Protein 7T08 (pdb70)

Solvent-accessible surface area: 31609 Å² total; per-residue (Å²): 189,64,105,34,8,80,131,80,202,76,20,77,108,14,175,37,66,98,53,79,16,25,138,91,24,2,1,24,6,80,58,55,106,76,5,101,20,3,8,7,6,3,13,7,1,35,70,118,129,24,73,27,90,51,1,16,116,2,0,47,81,0,1,82,59,0,20,31,0,11,9,0,10,48,18,9,36,27,0,4,39,69,58,138,67,52,21,90,80,8,26,132,23,4,43,81,0,55,133,88,99,33,128,18,68,25,13,45,26,4,12,38,40,0,4,63,134,46,39,30,136,92,3,51,85,14,1,109,60,0,31,49,33,4,159,120,61,60,21,37,23,56,3,4,18,9,0,6,31,0,0,0,33,0,33,51,82,66,55,18,67,138,83,29,21,37,59,1,39,97,47,0,51,81,35,12,173,100,16,12,4,4,2,3,0,3,13,0,10,26,2,9,65,19,33,30,74,56,22,112,92,40,98,168,12,43,96,45,5,13,55,55,0,0,132,20,0,17,96,12,0,23,4,52,0,0,2,2,0,0,46,7,2,2,132,103,46,101,54,70,20,47,92,17,20,76,4,0,80,50,1,25,95,140,28,109,20,56,145,108,48,35,145,78,17,55,72,19,4,36,15,0,12,2,0,22,0,20,0,31,71,77,73,121,106,62,110,47,0,17,147,17,0,66,100,0,7,50,92,96,10,60,3,14,5,3,11,0,10,22,42,79,111,66,20,131,107,65,135,43,3,24,19,7,72,80,25,137,59,104,82,59,12,27,0,58,118,114,13,63,11,19,94,104,11,40,127,10,5,82,74,0,24,114,16,10,95,100,6,4,45,14,71,52,184,128,56,104,183,78,81,93,140,4,7,15,46,57,155,46,0,28,129,36,0,26,41,2,28,153,94,1,69,35,149,24,28,63,54,6,6,30,2,0,36,1,3,6,26,1,3,0,0,8,13,0,6,55,55,95,34,99,95,46,28,45,50,56,0,2,48,2,0,45,60,0,29,15,122,141,0,0,0,1,0,0,0,36,64,9,8,45,23,8,1,25,4,0,7,0,0,0,0,0,0,3,6,2,14,42,99,52,83,91,0,1,19,116,61,0,21,92,12,14,44,21,0,0,54,10,0,34,133,4,40,74,102,11,0,0,0,32,0,4,117,40,6,20,29,7,0,34,0,0,14,4,1,2,0,0,0,3,0,0,15,2,18,6,31,25,0,0,108,7,0,7,83,1,0,18,24,0,34,18,41,4,1,0,0,0,12,12,4,26,35,12,124,143,27,88,49,45,10,23,10,9,12,0,28,0,19,15,3,3,8,0,0,3,0,12,6,13,2,44,12,6,50,40,120,119,34,26,88,84,24,51,11,84,21,0,3,36,1,1,0,27,5,4,0,75,16,16,5,0,0,0,0,28,2,18,3,24,62,49,0,18,0,3,35,0,8,51,3,0,3,2,1,9,0,0,49,10,14,5,108,42,77,88,57,176,164,157,121,7,22,6,14,1,16,7,0,0,1,0,0,0,2,10,0,0,2,24,54,69,76,62,84,0,0,0,7,21,15,10,76,111,203,18,48,8,62,24,0,1,4,0,0,0,0,0,1,6,0,1,0,53,17,28,7,11,76,81,37,5,52,56,7,90,160,136,22,52,33,97,102,39,41,106,45,21,136,47,98,47,141,78,8,25,37,169,67,98,119,80,44,28,52,2,8,69,31,8,8,0,16,6,18,0,26,47,63,44,150,81,13,72,15,27,7,31,37,174,134,6,90,1,38,29,1,8,0,1,1,4,0,5,34,113,55,5,104,62,0,0,24,61,0,2,48,17,212

InterPro domains:
  IPR002088 Protein prenyltransferase, alpha subunit [PF01239] (57-86)
  IPR002088 Protein prenyltransferase, alpha subunit [PF01239] (91-121)
  IPR002088 Protein prenyltransferase, alpha subunit [PF01239] (129-158)
  IPR002088 Protein prenyltransferase, alpha subunit [PF01239] (170-196)
  IPR002088 Protein prenyltransferase, alpha subunit [PF01239] (210-241)
  IPR002088 Protein prenyltransferase, alpha subunit [PS51147] (55-89)
  IPR002088 Protein prenyltransferase, alpha subunit [PS51147] (90-124)
  IPR002088 Protein prenyltransferase, alpha subunit [PS51147] (126-160)
  IPR002088 Protein prenyltransferase, alpha subunit [PS51147] (209-243)

Foldseek 3Di:
DDDQPCPDPVCVVFDFDADDPDDDDPPDDDDDPQQRRLVRRLVRCVVVVDQDPVLLVSLVSNCVVPVAPQVSLVSNVVSCVVVVHDLVVVVVVLVVCLVVVSDDPNSLVSNVVSCVVVVDLACVVVLVVLLVSCVVPVQPPSSLVSNVVVCQVVVVVVRQDPVNLVVVVVSLVVVCVVPVLRLSSLVVVCCSAPPPPPHDDDPVSLLVVLLVLLVSCLVPVQRVSSLVSVVCSCVVVVHALVVVLQQLVVLACVDHHDPPRDPPRDHNRLSSLVSVLVNCVVVVVLVVSLVSLCCCLPPNPVVCNPVSNVVSVVSD/DQPPQDALVVDDDDADDCVPPDDPLSVVRVVLLVQQLVLVVQAFFLQDPDTDPRGHYLFDPLVLQLLLLVCLQPHDDPVCVVQQFAVLVNLQLSLQLCQQSVHDDDLVSLLVLLVQQVQQADLQAAGTSGGPVPGFHFLQSRLSSLQSLLRRADDDPSRNLVVVLVRLQSNLVQLLVQDDQQQWGARHVVHDTFLSSLLSSLLVCLLQVADFQLSGPNNLVFLQQQQDPQLAGAGTWDFPVVGPDIHHDDAHWLQRSQSSLLSQLLFVLFPDPPPDPDHDLVSNLVSLQVQQDHSSSQRAGDTHPSHHGWLLSLCSRLLSNQSSVQSVVVVVVVVVDDDSHNLNSLLRCLRRFFWDDPPDSTAGTTGPVGDHDSSSSSRNSLSNQCSQFPKHFAPVQLVVQLVQDDLVDARDHHDDPDNPGGDPDSVNSSSRSSSSVSRVLRMDGDDPRGDQRSDDSSRTAHAGRSSGHGSVSSVVSSCVRGVHD

Sequence (801 aa):
TYIPMSQRRSWADVKPIMQDDGPNPVVPIMYSEEYKDAMDYFRAIAAKEEKSERALELTEIIVRMNPAHYTVWQYRFSLLTSLNKSLEDELRLMNEFAVQNLKSYQVWHHRLLLLDRISPQDPVSEIEYIHGSLLPDPKNYHTWAYLHWLYSHFSTTLGRISEAQWGSELDWCNEMLRVDGRNNSAWGWRWYLRVSRPGAETSSRSLQDELIYILKSIHLIPHNVSAWNYLRGFLKHFSLPLVPILPAILPYTAFPMPSDPLPEDTPLPVPLALEYLADSFIEQNRVDDAAKVFEKLSSEYDQMRAGYWEFRRRECAATEFTPSVYSLVSKPLPSNSRPSATLDEQAETEDLISQLFDLTADPNALVSEHGKRYSGLRKQEHTQFLASSFFQLPGKFVSLDASRPWLVFWTVHSLDLLGVALDQGTKDRVVSTLLHFLSPKGGFGGGPANSQIPHLLPTYASVCSLAIAGNDSSTGGWKDLAAARQSIYEFFMRCKRPDGGFVVCEGGEVDVRGTYCLLVVATLLDIITPELLHNVDKFVSSACQTYEGGFACASFPFPEPSCRVSMAEAHGGYTSCSLNSHFLLTSVPLPSFPLSIDANAALRWTVLQQGEPIEGGGFRGRTNKLVDGCYSWWVGGGAPVAEELVRREKSRKVIPPIFNRVALQEFTLVAAQQDPGSTGGLRDKPGKRPDQYHTCNNLSGLSIAQHKMSHSPSTVSSSNRLKFDASKGLPAVKPVAPGGGWKNEDERQNARREIWANALGWIEEEGGEIIVGGKDNRINTTTPVFNILGLRLKPFINYFYCQE

B-factor: mean 37.85, std 12.25, range [20.46, 109.32]

Organism: Cryptococcus neoformans (strain H99 / ATCC 208821 / CBS 10515 / FGSC 9487) (NCBI:txid235443)

Secondary structure (DSSP, 8-state):
----GGG-GGGTT-------S-SS-SS-B---HHHHHHHHHHHHHHHHT--SHHHHHHHHHHHHH-TT-HHHHHHHHHHHHHTT--HHHHHHHHHHHHHTT---HHHHHHHHHHHHHH--S-THHHHHHHHHHTSS-TT-HHHHHHHHHHHHHHHHTT---HHHHHHHHHHHHHHHHH-TT-HHHHHHHHIIIIISTT---SHHHHHHHHHHHHHHHHHSTT-HHHHHHHHHHHHHTT--SGGGHHHHGGGG------SSPPSS--S--HHHHHHHHHHHHHTT-HHHHHHHHHHIIIII-GGGHHHHHHHHHHT-/--TTS--GGGS---PPP-TT---HHHHHHHHHHHHHHHHHHTB--TT-SSPPTTSBP----HHHHHHHHHGGGT-B-GGGGGGTT-HHHHHHHHHHHHHHHT-PPPHHHHHHHHHHHHTTB-TTS-BBSS-TTT--B-HHHHHHHHHHHHHH-BSSTTSBHHHHHHTHHHHHHHHHHHB-TTS-BBSSTT--BSHHHHHHHHHHHHHHT---HHHHTTHHHHHHTTB-TTSSB-S-EEEE---SEEEE-S---HHHHHHHHHHHHHHTTS--TT-SPP--HHHHHHHHHHTBPPGGGTTPBBSSTTS-B-TTHHHHTGGGHHHHHHHHHHHHHHH----SS-HHHHHHIIIIIIBPPTTSS--B-SSTTS---HHHHHHHHHHHHHHHS-EEE-HHHHHHHHHH--TT--PPPPPPSSTT-S-SSHHHHHHHHHHHHHHHT-EEE-TT----TT-GGG--PPBPTTT-SBHHHHHHHHHHHHT--

Structure (mmCIF, N/CA/C/O backbone):
data_7T08
#
_entry.id   7T08
#
_cell.length_a   141.915
_cell.length_b   141.915
_cell.length_c   130.226
_cell.angle_alpha   90.000
_cell.angle_beta   90.000
_cell.angle_gamma   90.000
#
_symmetry.space_group_name_H-M   'P 43 21 2'
#
loop_
_entity.id
_entity.type
_entity.pdbx_description
1 polymer 'Protein farnesyltransferase/geranylgeranyltransferase type-1 subunit alpha'
2 polymer 'Protein farnesyltransferase subunit beta'
3 non-polymer 1,2-ETHANEDIOL
4 non-polymer 'ZINC ION'
5 non-polymer '(2R)-3-(cyclohexylamino)-2-hydroxypropane-1-sulfonic acid'
6 non-polymer 4-{[5-({(2S)-2-butyl-5-oxo-4-[3-(trifluoromethoxy)phenyl]piperazin-1-yl}methyl)-1H-imidazol-1-yl]methyl}-2-fluorobenzonitrile
7 non-polymer 'FARNESYL DIPHOSPHATE'
8 water water
#
loop_
_atom_site.group_PDB
_atom_site.id
_atom_site.type_symbol
_atom_site.label_atom_id
_atom_site.label_alt_id
_atom_site.label_comp_id
_atom_site.label_asym_id
_atom_site.label_entity_id
_atom_site.label_seq_id
_atom_site.pdbx_PDB_ins_code
_atom_site.Cartn_x
_atom_site.Cartn_y
_atom_site.Cartn_z
_atom_site.occupancy
_atom_site.B_iso_or_equiv
_atom_site.auth_seq_id
_atom_site.auth_comp_id
_atom_site.auth_asym_id
_atom_site.auth_atom_id
_atom_site.pdbx_PDB_model_num
ATOM 1 N N . THR A 1 19 ? 57.798 -63.213 -2.257 1.00 78.26 5 THR A N 1
ATOM 2 C CA . THR A 1 19 ? 56.678 -62.649 -2.999 1.00 78.04 5 THR A CA 1
ATOM 3 C C . THR A 1 19 ? 55.347 -62.960 -2.320 1.00 72.91 5 THR A C 1
ATOM 4 O O . THR A 1 19 ? 55.310 -63.361 -1.159 1.00 73.23 5 THR A O 1
ATOM 8 N N . TYR A 1 20 ? 54.259 -62.781 -3.064 1.00 72.00 6 TYR A N 1
ATOM 9 C CA . TYR A 1 20 ? 52.917 -62.931 -2.519 1.00 63.82 6 TYR A CA 1
ATOM 10 C C . TYR A 1 20 ? 52.503 -64.397 -2.481 1.00 58.61 6 TYR A C 1
ATOM 11 O O . TYR A 1 20 ? 52.737 -65.150 -3.429 1.00 55.15 6 TYR A O 1
ATOM 20 N N . ILE A 1 21 ? 51.888 -64.802 -1.373 1.00 56.26 7 ILE A N 1
ATOM 21 C CA . ILE A 1 21 ? 51.378 -66.159 -1.207 1.00 54.05 7 ILE A CA 1
ATOM 22 C C . ILE A 1 21 ? 49.860 -66.105 -1.352 1.00 52.39 7 ILE A C 1
ATOM 23 O O . ILE A 1 21 ? 49.188 -65.503 -0.497 1.00 52.31 7 ILE A O 1
ATOM 28 N N . PRO A 1 22 ? 49.284 -66.697 -2.399 1.00 51.52 8 PRO A N 1
ATOM 29 C CA . PRO A 1 22 ? 47.827 -66.665 -2.557 1.00 48.70 8 PRO A CA 1
ATOM 30 C C . PRO A 1 22 ? 47.124 -67.304 -1.371 1.00 50.13 8 PRO A C 1
ATOM 31 O O . PRO A 1 22 ? 47.652 -68.204 -0.714 1.00 45.39 8 PRO A O 1
ATOM 35 N N . MET A 1 23 ? 45.910 -66.820 -1.102 1.00 46.80 9 MET A N 1
ATOM 36 C CA . MET A 1 23 ? 45.153 -67.330 0.034 1.00 46.49 9 MET A CA 1
ATOM 37 C C . MET A 1 23 ? 44.734 -68.779 -0.175 1.00 48.67 9 MET A C 1
ATOM 38 O O . MET A 1 23 ? 44.516 -69.501 0.802 1.00 44.40 9 MET A O 1
ATOM 43 N N . SER A 1 24 ? 44.638 -69.224 -1.432 1.00 44.82 10 SER A N 1
ATOM 44 C CA . SER A 1 24 ? 44.335 -70.624 -1.719 1.00 48.10 10 SER A CA 1
ATOM 45 C C . SER A 1 24 ? 45.409 -71.572 -1.206 1.00 48.22 10 SER A C 1
ATOM 46 O O . SER A 1 24 ? 45.146 -72.770 -1.057 1.00 53.11 10 SER A O 1
ATOM 49 N N . GLN A 1 25 ? 46.618 -71.074 -0.965 1.00 48.45 11 GLN A N 1
ATOM 50 C CA . GLN A 1 25 ? 47.715 -71.898 -0.485 1.00 53.57 11 GLN A CA 1
ATOM 51 C C . GLN A 1 25 ? 47.987 -71.699 1.000 1.00 53.16 11 GLN A C 1
ATOM 52 O O . GLN A 1 25 ? 49.004 -72.184 1.504 1.00 51.04 11 GLN A O 1
ATOM 58 N N . ARG A 1 26 ? 47.105 -71.001 1.710 1.00 54.51 12 ARG A N 1
ATOM 59 C CA . ARG A 1 26 ? 47.293 -70.718 3.126 1.00 52.81 12 ARG A CA 1
ATOM 60 C C . ARG A 1 26 ? 46.503 -71.711 3.968 1.00 51.49 12 ARG A C 1
ATOM 61 O O . ARG A 1 26 ? 45.295 -71.880 3.771 1.00 48.61 12 ARG A O 1
ATOM 69 N N . ARG A 1 27 ? 47.196 -72.357 4.911 1.00 53.80 13 ARG A N 1
ATOM 70 C CA . ARG A 1 27 ? 46.568 -73.368 5.755 1.00 58.52 13 ARG A CA 1
ATOM 71 C C . ARG A 1 27 ? 45.338 -72.814 6.474 1.00 49.22 13 ARG A C 1
ATOM 72 O O . ARG A 1 27 ? 44.325 -73.510 6.610 1.00 48.25 13 ARG A O 1
ATOM 80 N N . SER A 1 28 ? 45.402 -71.561 6.931 1.00 50.44 14 SER A N 1
ATOM 81 C CA . SER A 1 28 ? 44.316 -70.958 7.701 1.00 45.48 14 SER A CA 1
ATOM 82 C C . SER A 1 28 ? 43.051 -70.699 6.888 1.00 49.54 14 SER A C 1
ATOM 83 O O . SER A 1 28 ? 42.010 -70.393 7.480 1.00 44.13 14 SER A O 1
ATOM 86 N N . TRP A 1 29 ? 43.112 -70.789 5.563 1.00 38.29 15 TRP A N 1
ATOM 87 C CA . TRP A 1 29 ? 41.971 -70.479 4.710 1.00 45.10 15 TRP A CA 1
ATOM 88 C C . TRP A 1 29 ? 41.541 -71.664 3.851 1.00 43.43 15 TRP A C 1
ATOM 89 O O . TRP A 1 29 ? 40.744 -71.483 2.925 1.00 39.07 15 TRP A O 1
ATOM 100 N N . ALA A 1 30 ? 42.025 -72.875 4.154 1.00 45.96 16 ALA A N 1
ATOM 101 C CA . ALA A 1 30 ? 41.837 -74.011 3.255 1.00 44.51 16 ALA A CA 1
ATOM 102 C C . ALA A 1 30 ? 40.389 -74.471 3.184 1.00 40.97 16 ALA A C 1
ATOM 103 O O . ALA A 1 30 ? 39.987 -75.062 2.178 1.00 44.13 16 ALA A O 1
ATOM 105 N N . ASP A 1 31 ? 39.599 -74.218 4.224 1.00 42.38 17 ASP A N 1
ATOM 106 C CA . ASP A 1 31 ? 38.201 -74.623 4.231 1.00 42.68 17 ASP A CA 1
ATOM 107 C C . ASP A 1 31 ? 37.301 -73.697 3.419 1.00 43.16 17 ASP A C 1
ATOM 108 O O . ASP A 1 31 ? 36.111 -73.994 3.274 1.00 44.65 17 ASP A O 1
ATOM 113 N N . VAL A 1 32 ? 37.816 -72.586 2.902 1.00 41.04 18 VAL A N 1
ATOM 114 C CA . VAL A 1 32 ? 36.985 -71.549 2.297 1.00 39.18 18 VAL A CA 1
ATOM 115 C C . VAL A 1 32 ? 37.098 -71.629 0.781 1.00 34.82 18 VAL A C 1
ATOM 116 O O . VAL A 1 32 ? 38.205 -71.598 0.229 1.00 38.16 18 VAL A O 1
ATOM 120 N N . LYS A 1 33 ? 35.948 -71.721 0.109 1.00 35.08 19 LYS A N 1
ATOM 121 C CA . LYS A 1 33 ? 35.898 -71.659 -1.345 1.00 40.35 19 LYS A CA 1
ATOM 122 C C . LYS A 1 33 ? 35.644 -70.214 -1.762 1.00 39.11 19 LYS A C 1
ATOM 123 O O . LYS A 1 33 ? 34.552 -69.688 -1.497 1.00 35.95 19 LYS A O 1
ATOM 129 N N . PRO A 1 34 ? 36.598 -69.538 -2.392 1.00 43.69 20 PRO A N 1
ATOM 130 C CA . PRO A 1 34 ? 36.366 -68.148 -2.800 1.00 38.74 20 PRO A CA 1
ATOM 131 C C . PRO A 1 34 ? 35.267 -68.037 -3.852 1.00 41.00 20 PRO A C 1
ATOM 132 O O . PRO A 1 34 ? 34.962 -68.982 -4.585 1.00 36.54 20 PRO A O 1
ATOM 136 N N . ILE A 1 35 ? 34.674 -66.845 -3.918 1.00 36.32 21 ILE A N 1
ATOM 137 C CA . ILE A 1 35 ? 33.563 -66.535 -4.812 1.00 33.29 21 ILE A CA 1
ATOM 138 C C . ILE A 1 35 ? 33.988 -65.373 -5.702 1.00 34.61 21 ILE A C 1
ATOM 139 O O . ILE A 1 35 ? 34.375 -64.313 -5.195 1.00 33.38 21 ILE A O 1
ATOM 144 N N . MET A 1 36 ? 33.893 -65.563 -7.017 1.00 34.02 22 MET A N 1
ATOM 145 C CA . MET A 1 36 ? 34.338 -64.548 -7.965 1.00 31.45 22 MET A CA 1
ATOM 146 C C . MET A 1 36 ? 33.349 -63.393 -8.043 1.00 30.73 22 MET A C 1
ATOM 147 O O . MET A 1 36 ? 32.153 -63.551 -7.791 1.00 34.47 22 MET A O 1
ATOM 152 N N . GLN A 1 37 ? 33.866 -62.222 -8.408 1.00 35.11 23 GLN A N 1
ATOM 153 C CA . GLN A 1 37 ? 33.029 -61.055 -8.663 1.00 33.47 23 GLN A CA 1
ATOM 154 C C . GLN A 1 37 ? 32.078 -61.330 -9.825 1.00 38.95 23 GLN A C 1
ATOM 155 O O . GLN A 1 37 ? 32.492 -61.851 -10.863 1.00 39.11 23 GLN A O 1
ATOM 161 N N . ASP A 1 38 ? 30.798 -60.984 -9.663 1.00 35.45 24 ASP A N 1
ATOM 162 C CA . ASP A 1 38 ? 29.800 -61.282 -10.701 1.00 38.82 24 ASP A CA 1
ATOM 163 C C . ASP A 1 38 ? 29.209 -60.001 -11.291 1.00 40.15 24 ASP A C 1
ATOM 164 O O . ASP A 1 38 ? 28.104 -59.590 -10.930 1.00 39.01 24 ASP A O 1
ATOM 169 N N . ASP A 1 39 ? 29.897 -59.402 -12.258 1.00 37.43 25 ASP A N 1
ATOM 170 C CA . ASP A 1 39 ? 29.306 -58.279 -12.980 1.00 37.80 25 ASP A CA 1
ATOM 171 C C . ASP A 1 39 ? 29.018 -58.622 -14.438 1.00 36.27 25 ASP A C 1
ATOM 172 O O . ASP A 1 39 ? 28.829 -57.721 -15.259 1.00 37.23 25 ASP A O 1
ATOM 177 N N . GLY A 1 40 ? 28.942 -59.909 -14.770 1.00 37.00 26 GLY A N 1
ATOM 178 C CA . GLY A 1 40 ? 28.593 -60.318 -16.108 1.00 40.91 26 GLY A CA 1
ATOM 179 C C . GLY A 1 40 ? 29.807 -60.575 -16.980 1.00 42.83 26 GLY A C 1
ATOM 180 O O . GLY A 1 40 ? 30.958 -60.426 -16.548 1.00 39.52 26 GLY A O 1
ATOM 181 N N . PRO A 1 41 ? 29.563 -60.948 -18.251 1.00 44.25 27 PRO A N 1
ATOM 182 C CA . PRO A 1 41 ? 30.658 -61.400 -19.125 1.00 47.67 27 PRO A CA 1
ATOM 183 C C . PRO A 1 41 ? 31.539 -60.298 -19.710 1.00 45.85 27 PRO A C 1
ATOM 184 O O . PRO A 1 41 ? 32.701 -60.570 -20.036 1.00 45.13 27 PRO A O 1
ATOM 188 N N . ASN A 1 42 ? 31.027 -59.072 -19.869 1.00 37.84 28 ASN A N 1
ATOM 189 C CA . ASN A 1 42 ? 31.786 -57.993 -20.514 1.00 38.65 28 ASN A CA 1
ATOM 190 C C . ASN A 1 42 ? 31.396 -56.645 -19.914 1.00 34.91 28 ASN A C 1
ATOM 191 O O . ASN A 1 42 ? 30.856 -55.771 -20.603 1.00 34.64 28 ASN A O 1
ATOM 196 N N . PRO A 1 43 ? 31.700 -56.424 -18.633 1.00 33.04 29 PRO A N 1
ATOM 197 C CA . PRO A 1 43 ? 31.238 -55.197 -17.964 1.00 33.90 29 PRO A CA 1
ATOM 198 C C . PRO A 1 43 ? 31.943 -53.945 -18.471 1.00 33.74 29 PRO A C 1
ATOM 199 O O . PRO A 1 43 ? 33.093 -53.985 -18.911 1.00 34.42 29 PRO A O 1
ATOM 203 N N . VAL A 1 44 ? 31.239 -52.812 -18.381 1.00 30.24 30 VAL A N 1
ATOM 204 C CA . VAL A 1 44 ? 31.855 -51.505 -18.602 1.00 30.49 30 VAL A CA 1
ATOM 205 C C . VAL A 1 44 ? 32.542 -51.077 -17.308 1.00 32.67 30 VAL A C 1
ATOM 206 O O . VAL A 1 44 ? 32.374 -51.728 -16.275 1.00 30.13 30 VAL A O 1
ATOM 210 N N . VAL A 1 45 ? 33.351 -50.018 -17.386 1.00 29.84 31 VAL A N 1
ATOM 211 C CA . VAL A 1 45 ? 34.271 -49.519 -16.352 1.00 30.83 31 VAL A CA 1
ATOM 212 C C . VAL A 1 45 ? 34.905 -50.629 -15.509 1.00 33.33 31 VAL A C 1
ATOM 213 O O . VAL A 1 45 ? 34.929 -50.526 -14.274 1.00 30.90 31 VAL A O 1
ATOM 217 N N . PRO A 1 46 ? 35.487 -51.669 -16.107 1.00 30.85 32 PRO A N 1
ATOM 218 C CA . PRO A 1 46 ? 36.237 -52.632 -15.301 1.00 31.39 32 PRO A CA 1
ATOM 219 C C . PRO A 1 46 ? 37.575 -52.050 -14.879 1.00 37.83 32 PRO A C 1
ATOM 220 O O . PRO A 1 46 ? 38.199 -51.264 -15.597 1.00 38.43 32 PRO A O 1
ATOM 224 N N . ILE A 1 47 ? 38.025 -52.466 -13.700 1.00 31.57 33 ILE A N 1
ATOM 225 C CA . ILE A 1 47 ? 39.253 -51.959 -13.104 1.00 33.68 33 ILE A CA 1
ATOM 226 C C . ILE A 1 47 ? 40.275 -53.085 -13.079 1.00 34.85 33 ILE A C 1
ATOM 227 O O . ILE A 1 47 ? 39.950 -54.217 -12.698 1.00 35.51 33 ILE A O 1
ATOM 232 N N . MET A 1 48 ? 41.509 -52.780 -13.478 1.00 36.37 34 MET A N 1
ATOM 233 C CA . MET A 1 48 ? 42.570 -53.784 -13.515 1.00 40.22 34 MET A CA 1
ATOM 234 C C . MET A 1 48 ? 43.118 -53.952 -12.100 1.00 41.66 34 MET A C 1
ATOM 235 O O . MET A 1 48 ? 44.017 -53.238 -11.659 1.00 43.39 34 MET A O 1
ATOM 240 N N . TYR A 1 49 ? 42.560 -54.914 -11.376 1.00 38.48 35 TYR A N 1
ATOM 241 C CA . TYR A 1 49 ? 42.894 -55.099 -9.970 1.00 39.27 35 TYR A CA 1
ATOM 242 C C . TYR A 1 49 ? 44.253 -55.765 -9.790 1.00 39.86 35 TYR A C 1
ATOM 243 O O . TYR A 1 49 ? 44.672 -56.602 -10.592 1.00 38.01 35 TYR A O 1
ATOM 252 N N . SER A 1 50 ? 44.924 -55.422 -8.691 1.00 38.38 36 SER A N 1
ATOM 253 C CA . SER A 1 50 ? 46.112 -56.168 -8.304 1.00 42.18 36 SER A CA 1
ATOM 254 C C . SER A 1 50 ? 45.736 -57.590 -7.894 1.00 43.09 36 SER A C 1
ATOM 255 O O . SER A 1 50 ? 44.586 -57.883 -7.549 1.00 37.68 36 SER A O 1
ATOM 258 N N . GLU A 1 51 ? 46.725 -58.489 -7.945 1.00 43.34 37 GLU A N 1
ATOM 259 C CA . GLU A 1 51 ? 46.487 -59.855 -7.490 1.00 42.15 37 GLU A CA 1
ATOM 260 C C . GLU A 1 51 ? 46.047 -59.874 -6.030 1.00 37.56 37 GLU A C 1
ATOM 261 O O . GLU A 1 51 ? 45.150 -60.640 -5.649 1.00 38.43 37 GLU A O 1
ATOM 267 N N . GLU A 1 52 ? 46.663 -59.023 -5.202 1.00 39.18 38 GLU A N 1
ATOM 268 C CA . GLU A 1 52 ? 46.355 -58.980 -3.774 1.00 38.14 38 GLU A CA 1
ATOM 269 C C . GLU A 1 52 ? 44.921 -58.526 -3.515 1.00 37.72 38 GLU A C 1
ATOM 270 O O . GLU A 1 52 ? 44.244 -59.051 -2.618 1.00 34.39 38 GLU A O 1
ATOM 276 N N . TYR A 1 53 ? 44.454 -57.525 -4.262 1.00 35.69 39 TYR A N 1
ATOM 277 C CA . TYR A 1 53 ? 43.109 -57.000 -4.048 1.00 33.79 39 TYR A CA 1
ATOM 278 C C . TYR A 1 53 ? 42.050 -57.988 -4.522 1.00 35.71 39 TYR A C 1
ATOM 279 O O . TYR A 1 53 ? 41.056 -58.229 -3.826 1.00 33.34 39 TYR A O 1
ATOM 288 N N . LYS A 1 54 ? 42.232 -58.556 -5.720 1.00 30.41 40 LYS A N 1
ATOM 289 C CA . LYS A 1 54 ? 41.263 -59.531 -6.215 1.00 29.75 40 LYS A CA 1
ATOM 290 C C . LYS A 1 54 ? 41.162 -60.729 -5.280 1.00 31.99 40 LYS A C 1
ATOM 291 O O . LYS A 1 54 ? 40.059 -61.192 -4.969 1.00 33.98 40 LYS A O 1
ATOM 297 N N . ASP A 1 55 ? 42.308 -61.245 -4.833 1.00 31.53 41 ASP A N 1
ATOM 298 C CA . ASP A 1 55 ? 42.329 -62.397 -3.935 1.00 34.25 41 ASP A CA 1
ATOM 299 C C . ASP A 1 55 ? 41.583 -62.091 -2.638 1.00 32.20 41 ASP A C 1
ATOM 300 O O . ASP A 1 55 ? 40.773 -62.897 -2.167 1.00 34.05 41 ASP A O 1
ATOM 305 N N . ALA A 1 56 ? 41.831 -60.919 -2.051 1.00 33.16 42 ALA A N 1
ATOM 306 C CA . ALA A 1 56 ? 41.169 -60.589 -0.792 1.00 29.71 42 ALA A CA 1
ATOM 307 C C . ALA A 1 56 ? 39.661 -60.455 -0.973 1.00 30.16 42 ALA A C 1
ATOM 308 O O . ALA A 1 56 ? 38.886 -60.949 -0.141 1.00 29.61 42 ALA A O 1
ATOM 310 N N . MET A 1 57 ? 39.224 -59.801 -2.056 1.00 30.56 43 MET A N 1
ATOM 311 C CA . MET A 1 57 ? 37.789 -59.649 -2.305 1.00 29.17 43 MET A CA 1
ATOM 312 C C . MET A 1 57 ? 37.130 -60.985 -2.642 1.00 31.73 43 MET A C 1
ATOM 313 O O . MET A 1 57 ? 35.968 -61.212 -2.277 1.00 30.51 43 MET A O 1
ATOM 318 N N . ASP A 1 58 ? 37.843 -61.867 -3.363 1.00 31.46 44 ASP A N 1
ATOM 319 C CA . ASP A 1 58 ? 37.356 -63.225 -3.606 1.00 34.19 44 ASP A CA 1
ATOM 320 C C . ASP A 1 58 ? 37.024 -63.942 -2.299 1.00 33.19 44 ASP A C 1
ATOM 321 O O . ASP A 1 58 ? 35.999 -64.627 -2.189 1.00 30.86 44 ASP A O 1
ATOM 326 N N . TYR A 1 59 ? 37.900 -63.826 -1.306 1.00 30.32 45 TYR A N 1
ATOM 327 C CA . TYR A 1 59 ? 37.617 -64.474 -0.034 1.00 33.01 45 TYR A CA 1
ATOM 328 C C . TYR A 1 59 ? 36.638 -63.669 0.815 1.00 34.40 45 TYR A C 1
ATOM 329 O O . TYR A 1 59 ? 35.878 -64.263 1.587 1.00 33.65 45 TYR A O 1
ATOM 338 N N . PHE A 1 60 ? 36.594 -62.339 0.665 1.00 31.54 46 PHE A N 1
ATOM 339 C CA . PHE A 1 60 ? 35.584 -61.575 1.402 1.00 28.98 46 PHE A CA 1
ATOM 340 C C . PHE A 1 60 ? 34.176 -61.933 0.938 1.00 30.50 46 PHE A C 1
ATOM 341 O O . PHE A 1 60 ? 33.258 -62.040 1.759 1.00 31.64 46 PHE A O 1
ATOM 349 N N . ARG A 1 61 ? 33.982 -62.108 -0.376 1.00 29.66 47 ARG A N 1
ATOM 350 C CA . ARG A 1 61 ? 32.670 -62.512 -0.877 1.00 28.13 47 ARG A CA 1
ATOM 351 C C . ARG A 1 61 ? 32.213 -63.814 -0.231 1.00 30.00 47 ARG A C 1
ATOM 352 O O . ARG A 1 61 ? 31.035 -63.968 0.110 1.00 34.34 47 ARG A O 1
ATOM 360 N N . ALA A 1 62 ? 33.135 -64.765 -0.055 1.00 32.03 48 ALA A N 1
ATOM 361 C CA . ALA A 1 62 ? 32.789 -66.038 0.571 1.00 33.25 48 ALA A CA 1
ATOM 362 C C . ALA A 1 62 ? 32.502 -65.867 2.059 1.00 34.09 48 ALA A C 1
ATOM 363 O O . ALA A 1 62 ? 31.572 -66.483 2.595 1.00 36.41 48 ALA A O 1
ATOM 365 N N . ILE A 1 63 ? 33.300 -65.044 2.740 1.00 35.04 49 ILE A N 1
ATOM 366 C CA . ILE A 1 63 ? 33.090 -64.784 4.166 1.00 31.63 49 ILE A CA 1
ATOM 367 C C . ILE A 1 63 ? 31.731 -64.134 4.397 1.00 35.64 49 ILE A C 1
ATOM 368 O O . ILE A 1 63 ? 30.955 -64.554 5.267 1.00 36.48 49 ILE A O 1
ATOM 373 N N . ALA A 1 64 ? 31.427 -63.093 3.620 1.00 34.16 50 ALA A N 1
ATOM 374 C CA . ALA A 1 64 ? 30.160 -62.391 3.775 1.00 38.34 50 ALA A CA 1
ATOM 375 C C . ALA A 1 64 ? 28.982 -63.274 3.390 1.00 38.22 50 ALA A C 1
ATOM 376 O O . ALA A 1 64 ? 27.912 -63.171 3.998 1.00 38.74 50 ALA A O 1
ATOM 378 N N . ALA A 1 65 ? 29.161 -64.153 2.399 1.00 35.44 51 ALA A N 1
ATOM 379 C CA . ALA A 1 65 ? 28.079 -65.052 2.003 1.00 38.73 51 ALA A CA 1
ATOM 380 C C . ALA A 1 65 ? 27.719 -66.032 3.118 1.00 41.45 51 ALA A C 1
ATOM 381 O O . ALA A 1 65 ? 26.535 -66.288 3.362 1.00 44.42 51 ALA A O 1
ATOM 383 N N . LYS A 1 66 ? 28.715 -66.593 3.803 1.00 38.65 52 LYS A N 1
ATOM 384 C CA . LYS A 1 66 ? 28.435 -67.476 4.932 1.00 41.78 52 LYS A CA 1
ATOM 385 C C . LYS A 1 66 ? 28.198 -66.716 6.232 1.00 45.46 52 LYS A C 1
ATOM 386 O O . LYS A 1 66 ? 27.926 -67.354 7.252 1.00 43.12 52 LYS A O 1
ATOM 392 N N . GLU A 1 67 ? 28.297 -65.383 6.218 1.00 44.28 53 GLU A N 1
ATOM 393 C CA . GLU A 1 67 ? 28.071 -64.537 7.400 1.00 38.38 53 GLU A CA 1
ATOM 394 C C . GLU A 1 67 ? 28.998 -64.907 8.556 1.00 39.73 53 GLU A C 1
ATOM 395 O O . GLU A 1 67 ? 28.603 -64.894 9.723 1.00 37.62 53 GLU A O 1
ATOM 401 N N . GLU A 1 68 ? 30.250 -65.213 8.236 1.00 34.22 54 GLU A N 1
ATOM 402 C CA . GLU A 1 68 ? 31.216 -65.571 9.264 1.00 34.84 54 GLU A CA 1
ATOM 403 C C . GLU A 1 68 ? 31.686 -64.327 10.009 1.00 37.55 54 GLU A C 1
ATOM 404 O O . GLU A 1 68 ? 32.127 -63.349 9.397 1.00 33.61 54 GLU A O 1
ATOM 410 N N . LYS A 1 69 ? 31.582 -64.363 11.329 1.00 31.10 55 LYS A N 1
ATOM 411 C CA . LYS A 1 69 ? 32.111 -63.315 12.201 1.00 31.76 55 LYS A CA 1
ATOM 412 C C . LYS A 1 69 ? 33.290 -63.921 12.956 1.00 36.30 55 LYS A C 1
ATOM 413 O O . LYS A 1 69 ? 33.091 -64.651 13.928 1.00 36.93 55 LYS A O 1
ATOM 419 N N . SER A 1 70 ? 34.514 -63.613 12.528 1.00 30.17 56 SER A N 1
ATOM 420 C CA . SER A 1 70 ? 35.694 -64.282 13.074 1.00 31.94 56 SER A CA 1
ATOM 421 C C . SER A 1 70 ? 36.896 -63.347 13.048 1.00 31.90 56 SER A C 1
ATOM 422 O O . SER A 1 70 ? 36.881 -62.302 12.396 1.00 32.26 56 SER A O 1
ATOM 425 N N . GLU A 1 71 ? 37.969 -63.764 13.736 1.00 29.24 57 GLU A N 1
ATOM 426 C CA . GLU A 1 71 ? 39.215 -62.997 13.705 1.00 31.68 57 GLU A CA 1
ATOM 427 C C . GLU A 1 71 ? 39.846 -62.984 12.313 1.00 35.09 57 GLU A C 1
ATOM 428 O O . GLU A 1 71 ? 40.424 -61.970 11.904 1.00 33.95 57 GLU A O 1
ATOM 434 N N . ARG A 1 72 ? 39.785 -64.098 11.577 1.00 31.40 58 ARG A N 1
ATOM 435 C CA . ARG A 1 72 ? 40.357 -64.070 10.232 1.00 31.51 58 ARG A CA 1
ATOM 436 C C . ARG A 1 72 ? 39.563 -63.132 9.328 1.00 31.83 58 ARG A C 1
ATOM 437 O O . ARG A 1 72 ? 40.140 -62.449 8.474 1.00 31.44 58 ARG A O 1
ATOM 445 N N . ALA A 1 73 ? 38.244 -63.052 9.521 1.00 30.08 59 ALA A N 1
ATOM 446 C CA . ALA A 1 73 ? 37.450 -62.091 8.759 1.00 32.66 59 ALA A CA 1
ATOM 447 C C . ALA A 1 73 ? 37.820 -60.660 9.124 1.00 30.45 59 ALA A C 1
ATOM 448 O O . ALA A 1 73 ? 37.837 -59.774 8.266 1.00 31.83 59 ALA A O 1
ATOM 450 N N . LEU A 1 74 ? 38.089 -60.410 10.403 1.00 29.21 60 LEU A N 1
ATOM 451 C CA . LEU A 1 74 ? 38.492 -59.077 10.834 1.00 28.83 60 LEU A CA 1
ATOM 452 C C . LEU A 1 74 ? 39.817 -58.677 10.194 1.00 33.91 60 LEU A C 1
ATOM 453 O O . LEU A 1 74 ? 39.957 -57.563 9.675 1.00 33.71 60 LEU A O 1
ATOM 458 N N . GLU A 1 75 ? 40.802 -59.581 10.220 1.00 31.42 61 GLU A N 1
ATOM 459 C CA . GLU A 1 75 ? 42.069 -59.321 9.541 1.00 33.00 61 GLU A CA 1
ATOM 460 C C . GLU A 1 75 ? 41.846 -59.040 8.065 1.00 31.71 61 GLU A C 1
ATOM 461 O O . GLU A 1 75 ? 42.483 -58.150 7.493 1.00 32.08 61 GLU A O 1
ATOM 467 N N . LEU A 1 76 ? 40.969 -59.816 7.426 1.00 29.71 62 LEU A N 1
ATOM 468 C CA . LEU A 1 76 ? 40.744 -59.647 5.995 1.00 29.09 62 LEU A CA 1
ATOM 469 C C . LEU A 1 76 ? 40.169 -58.271 5.685 1.00 31.90 62 LEU A C 1
ATOM 470 O O . LEU A 1 76 ? 40.576 -57.631 4.704 1.00 30.50 62 LEU A O 1
ATOM 475 N N . THR A 1 77 ? 39.219 -57.793 6.497 1.00 30.69 63 THR A N 1
ATOM 476 C CA . THR A 1 77 ? 38.643 -56.476 6.217 1.00 31.13 63 THR A CA 1
ATOM 477 C C . THR A 1 77 ? 39.696 -55.376 6.326 1.00 31.63 63 THR A C 1
ATOM 478 O O . THR A 1 77 ? 39.666 -54.411 5.553 1.00 31.03 63 THR A O 1
ATOM 482 N N . GLU A 1 78 ? 40.626 -55.490 7.287 1.00 29.30 64 GLU A N 1
ATOM 483 C CA . GLU A 1 78 ? 41.680 -54.481 7.395 1.00 29.47 64 GLU A CA 1
ATOM 484 C C . GLU A 1 78 ? 42.570 -54.482 6.158 1.00 34.21 64 GLU A C 1
ATOM 485 O O . GLU A 1 78 ? 42.947 -53.417 5.657 1.00 34.51 64 GLU A O 1
ATOM 491 N N . ILE A 1 79 ? 42.931 -55.669 5.664 1.00 31.48 65 ILE A N 1
ATOM 492 C CA . ILE A 1 79 ? 43.714 -55.752 4.432 1.00 30.13 65 ILE A CA 1
ATOM 493 C C . ILE A 1 79 ? 43.004 -55.019 3.297 1.00 29.91 65 ILE A C 1
ATOM 494 O O . ILE A 1 79 ? 43.632 -54.295 2.513 1.00 34.11 65 ILE A O 1
ATOM 499 N N . ILE A 1 80 ? 41.684 -55.176 3.203 1.00 30.27 66 ILE A N 1
ATOM 500 C CA . ILE A 1 80 ? 40.956 -54.623 2.066 1.00 29.50 66 ILE A CA 1
ATOM 501 C C . ILE A 1 80 ? 40.834 -53.108 2.188 1.00 31.44 66 ILE A C 1
ATOM 502 O O . ILE A 1 80 ? 41.065 -52.376 1.217 1.00 30.57 66 ILE A O 1
ATOM 507 N N . VAL A 1 81 ? 40.485 -52.602 3.376 1.00 30.16 67 VAL A N 1
ATOM 508 C CA . VAL A 1 81 ? 40.299 -51.157 3.468 1.00 31.00 67 VAL A CA 1
ATOM 509 C C . VAL A 1 81 ? 41.623 -50.415 3.428 1.00 30.80 67 VAL A C 1
ATOM 510 O O . VAL A 1 81 ? 41.636 -49.216 3.132 1.00 32.39 67 VAL A O 1
ATOM 514 N N . ARG A 1 82 ? 42.746 -51.083 3.710 1.00 29.84 68 ARG A N 1
ATOM 515 C CA . ARG A 1 82 ? 44.034 -50.431 3.495 1.00 31.69 68 ARG A CA 1
ATOM 516 C C . ARG A 1 82 ? 44.287 -50.191 2.013 1.00 34.90 68 ARG A C 1
ATOM 517 O O . ARG A 1 82 ? 44.935 -49.200 1.643 1.00 33.14 68 ARG A O 1
ATOM 525 N N . MET A 1 83 ? 43.788 -51.088 1.160 1.00 32.29 69 MET A N 1
ATOM 526 C CA . MET A 1 83 ? 43.932 -50.929 -0.283 1.00 33.48 69 MET A CA 1
ATOM 527 C C . MET A 1 83 ? 42.870 -50.007 -0.868 1.00 35.18 69 MET A C 1
ATOM 528 O O . MET A 1 83 ? 43.143 -49.300 -1.845 1.00 35.90 69 MET A O 1
ATOM 533 N N . ASN A 1 84 ? 41.661 -50.008 -0.308 1.00 32.23 70 ASN A N 1
ATOM 534 C CA . ASN A 1 84 ? 40.588 -49.125 -0.763 1.00 29.25 70 ASN A CA 1
ATOM 535 C C . ASN A 1 84 ? 39.855 -48.593 0.464 1.00 31.58 70 ASN A C 1
ATOM 536 O O . ASN A 1 84 ? 38.851 -49.165 0.900 1.00 30.94 70 ASN A O 1
ATOM 541 N N . PRO A 1 85 ? 40.306 -47.466 1.021 1.00 28.24 71 PRO A N 1
ATOM 542 C CA . PRO A 1 85 ? 39.652 -46.928 2.232 1.00 28.52 71 PRO A CA 1
ATOM 543 C C . PRO A 1 85 ? 38.219 -46.454 2.004 1.00 30.30 71 PRO A C 1
ATOM 544 O O . PRO A 1 85 ? 37.524 -46.175 2.986 1.00 29.06 71 PRO A O 1
ATOM 548 N N . ALA A 1 86 ? 37.755 -46.331 0.759 1.00 30.06 72 ALA A N 1
ATOM 549 C CA . ALA A 1 86 ? 36.385 -45.890 0.504 1.00 31.82 72 ALA A CA 1
ATOM 550 C C . ALA A 1 86 ? 35.396 -47.051 0.337 1.00 31.48 72 ALA A C 1
ATOM 551 O O . ALA A 1 86 ? 34.252 -46.821 -0.079 1.00 29.14 72 ALA A O 1
ATOM 553 N N . HIS A 1 87 ? 35.790 -48.282 0.677 1.00 32.07 73 HIS A N 1
ATOM 554 C CA . HIS A 1 87 ? 34.978 -49.478 0.406 1.00 31.52 73 HIS A CA 1
ATOM 555 C C . HIS A 1 87 ? 33.921 -49.646 1.497 1.00 30.95 73 HIS A C 1
ATOM 556 O O . HIS A 1 87 ? 34.119 -50.382 2.470 1.00 32.16 73 HIS A O 1
ATOM 563 N N . TYR A 1 88 ? 32.765 -48.987 1.318 1.00 25.47 74 TYR A N 1
ATOM 564 C CA . TYR A 1 88 ? 31.793 -48.876 2.409 1.00 29.24 74 TYR A CA 1
ATOM 565 C C . TYR A 1 88 ? 31.247 -50.237 2.842 1.00 29.34 74 TYR A C 1
ATOM 566 O O . TYR A 1 88 ? 30.976 -50.446 4.035 1.00 26.35 74 TYR A O 1
ATOM 575 N N . THR A 1 89 ? 31.087 -51.177 1.907 1.00 26.45 75 THR A N 1
ATOM 576 C CA . THR A 1 89 ? 30.570 -52.496 2.266 1.00 27.51 75 THR A CA 1
ATOM 577 C C . THR A 1 89 ? 31.488 -53.200 3.259 1.00 27.56 75 THR A C 1
ATOM 578 O O . THR A 1 89 ? 31.018 -53.856 4.198 1.00 29.31 75 THR A O 1
ATOM 582 N N . VAL A 1 90 ? 32.801 -53.102 3.049 1.00 27.34 76 VAL A N 1
ATOM 583 C CA . VAL A 1 90 ? 33.739 -53.803 3.922 1.00 27.77 76 VAL A CA 1
ATOM 584 C C . VAL A 1 90 ? 33.842 -53.104 5.282 1.00 26.52 76 VAL A C 1
ATOM 585 O O . VAL A 1 90 ? 34.005 -53.770 6.312 1.00 28.14 76 VAL A O 1
ATOM 589 N N . TRP A 1 91 ? 33.742 -51.771 5.313 1.00 26.84 77 TRP A N 1
ATOM 590 C CA . TRP A 1 91 ? 33.666 -51.062 6.587 1.00 25.33 77 TRP A CA 1
ATOM 591 C C . TRP A 1 91 ? 32.415 -51.450 7.363 1.00 27.83 77 TRP A C 1
ATOM 592 O O . TRP A 1 91 ? 32.467 -51.611 8.589 1.00 28.13 77 TRP A O 1
ATOM 603 N N . GLN A 1 92 ? 31.268 -51.554 6.681 1.00 25.88 78 GLN A N 1
ATOM 604 C CA . GLN A 1 92 ? 30.050 -51.991 7.366 1.00 29.43 78 GLN A CA 1
ATOM 605 C C . GLN A 1 92 ? 30.249 -53.369 7.984 1.00 28.91 78 GLN A C 1
ATOM 606 O O . GLN A 1 92 ? 29.860 -53.618 9.135 1.00 28.90 78 GLN A O 1
ATOM 612 N N . TYR A 1 93 ? 30.853 -54.284 7.220 1.00 28.00 79 TYR A N 1
ATOM 613 C CA . TYR A 1 93 ? 31.130 -55.622 7.740 1.00 27.46 79 TYR A CA 1
ATOM 614 C C . TYR A 1 93 ? 32.102 -55.560 8.908 1.00 29.26 79 TYR A C 1
ATOM 615 O O . TYR A 1 93 ? 31.914 -56.252 9.921 1.00 29.93 79 TYR A O 1
ATOM 624 N N . ARG A 1 94 ? 33.145 -54.732 8.790 1.00 27.33 80 ARG A N 1
ATOM 625 C CA . ARG A 1 94 ? 34.121 -54.600 9.872 1.00 29.38 80 ARG A CA 1
ATOM 626 C C . ARG A 1 94 ? 33.460 -54.152 11.176 1.00 31.70 80 ARG A C 1
ATOM 627 O O . ARG A 1 94 ? 33.750 -54.702 12.248 1.00 28.20 80 ARG A O 1
ATOM 635 N N . PHE A 1 95 ? 32.584 -53.137 11.118 1.00 27.29 81 PHE A N 1
ATOM 636 C CA . PHE A 1 95 ? 31.950 -52.677 12.357 1.00 30.16 81 PHE A CA 1
ATOM 637 C C . PHE A 1 95 ? 31.094 -53.776 12.968 1.00 32.00 81 PHE A C 1
ATOM 638 O O . PHE A 1 95 ? 31.079 -53.952 14.192 1.00 29.54 81 PHE A O 1
ATOM 646 N N . SER A 1 96 ? 30.394 -54.551 12.136 1.00 30.66 82 SER A N 1
ATOM 647 C CA . SER A 1 96 ? 29.584 -55.629 12.695 1.00 33.70 82 SER A CA 1
ATOM 648 C C . SER A 1 96 ? 30.460 -56.723 13.297 1.00 34.93 82 SER A C 1
ATOM 649 O O . SER A 1 96 ? 30.055 -57.366 14.270 1.00 32.21 82 SER A O 1
ATOM 652 N N . LEU A 1 97 ? 31.665 -56.930 12.753 1.00 29.18 83 LEU A N 1
ATOM 653 C CA . LEU A 1 97 ? 32.618 -57.855 13.373 1.00 28.83 83 LEU A CA 1
ATOM 654 C C . LEU A 1 97 ? 33.054 -57.360 14.746 1.00 33.30 83 LEU A C 1
ATOM 655 O O . LEU A 1 97 ? 33.100 -58.132 15.719 1.00 33.38 83 LEU A O 1
ATOM 660 N N . LEU A 1 98 ? 33.397 -56.068 14.841 1.00 29.63 84 LEU A N 1
ATOM 661 C CA . LEU A 1 98 ? 33.846 -55.497 16.113 1.00 32.40 84 LEU A CA 1
ATOM 662 C C . LEU A 1 98 ? 32.793 -55.655 17.205 1.00 35.56 84 LEU A C 1
ATOM 663 O O . LEU A 1 98 ? 33.119 -55.981 18.355 1.00 36.78 84 LEU A O 1
ATOM 668 N N . THR A 1 99 ? 31.524 -55.414 16.873 1.00 32.12 85 THR A N 1
ATOM 669 C CA . THR A 1 99 ? 30.484 -55.511 17.891 1.00 35.15 85 THR A CA 1
ATOM 670 C C . THR A 1 99 ? 30.110 -56.963 18.173 1.00 43.11 85 THR A C 1
ATOM 671 O O . THR A 1 99 ? 29.881 -57.327 19.332 1.00 39.13 85 THR A O 1
ATOM 675 N N . SER A 1 100 ? 30.060 -57.814 17.140 1.00 36.15 86 SER A N 1
ATOM 676 C CA . SER A 1 100 ? 29.710 -59.216 17.367 1.00 40.16 86 SER A CA 1
ATOM 677 C C . SER A 1 100 ? 30.751 -59.926 18.224 1.00 37.22 86 SER A C 1
ATOM 678 O O . SER A 1 100 ? 30.405 -60.777 19.048 1.00 43.85 86 SER A O 1
ATOM 681 N N . LEU A 1 101 ? 32.031 -59.621 18.024 1.00 36.22 87 LEU A N 1
ATOM 682 C CA . LEU A 1 101 ? 33.090 -60.285 18.773 1.00 40.22 87 LEU A CA 1
ATOM 683 C C . LEU A 1 101 ? 33.499 -59.539 20.043 1.00 39.93 87 LEU A C 1
ATOM 684 O O . LEU A 1 101 ? 34.438 -59.975 20.715 1.00 37.97 87 LEU A O 1
ATOM 689 N N . ASN A 1 102 ? 32.848 -58.423 20.365 1.00 36.47 88 ASN A N 1
ATOM 690 C CA . ASN A 1 102 ? 33.171 -57.633 21.554 1.00 38.07 88 ASN A CA 1
ATOM 691 C C . ASN A 1 102 ? 34.653 -57.253 21.572 1.00 40.19 88 ASN A C 1
ATOM 692 O O . ASN A 1 102 ? 35.345 -57.384 22.584 1.00 37.81 88 ASN A O 1
ATOM 697 N N . LYS A 1 103 ? 35.140 -56.786 20.425 1.00 33.13 89 LYS A N 1
ATOM 698 C CA . LYS A 1 103 ? 36.525 -56.355 20.298 1.00 35.12 89 LYS A CA 1
ATOM 699 C C . LYS A 1 103 ? 36.740 -55.028 21.023 1.00 32.44 89 LYS A C 1
ATOM 700 O O . LYS A 1 103 ? 35.806 -54.252 21.241 1.00 35.66 89 LYS A O 1
ATOM 706 N N . SER A 1 104 ? 37.996 -54.768 21.388 1.00 33.40 90 SER A N 1
ATOM 707 C CA . SER A 1 104 ? 38.360 -53.507 22.026 1.00 37.32 90 SER A CA 1
ATOM 708 C C . SER A 1 104 ? 38.134 -52.360 21.052 1.00 35.44 90 SER A C 1
ATOM 709 O O . SER A 1 104 ? 38.855 -52.237 20.057 1.00 33.93 90 SER A O 1
ATOM 712 N N . LEU A 1 105 ? 37.158 -51.497 21.341 1.00 34.59 91 LEU A N 1
ATOM 713 C CA . LEU A 1 105 ? 36.954 -50.354 20.454 1.00 35.29 91 LEU A CA 1
ATOM 714 C C . LEU A 1 105 ? 38.024 -49.285 20.646 1.00 34.31 91 LEU A C 1
ATOM 715 O O . LEU A 1 105 ? 38.259 -48.488 19.732 1.00 32.63 91 LEU A O 1
ATOM 720 N N . GLU A 1 106 ? 38.691 -49.258 21.805 1.00 34.76 92 GLU A N 1
ATOM 721 C CA . GLU A 1 106 ? 39.799 -48.323 21.986 1.00 35.03 92 GLU A CA 1
ATOM 722 C C . GLU A 1 106 ? 40.998 -48.703 21.116 1.00 36.11 92 GLU A C 1
ATOM 723 O O . GLU A 1 106 ? 41.705 -47.824 20.609 1.00 36.08 92 GLU A O 1
ATOM 729 N N . ASP A 1 107 ? 41.256 -50.005 20.944 1.00 35.38 93 ASP A N 1
ATOM 730 C CA . ASP A 1 107 ? 42.294 -50.431 20.008 1.00 32.78 93 ASP A CA 1
ATOM 731 C C . ASP A 1 107 ? 41.935 -50.047 18.577 1.00 33.57 93 ASP A C 1
ATOM 732 O O . ASP A 1 107 ? 42.811 -49.670 17.789 1.00 34.46 93 ASP A O 1
ATOM 737 N N . GLU A 1 108 ? 40.656 -50.153 18.210 1.00 33.09 94 GLU A N 1
ATOM 738 C CA . GLU A 1 108 ? 40.265 -49.743 16.866 1.00 30.40 94 GLU A CA 1
ATOM 739 C C . GLU A 1 108 ? 40.446 -48.242 16.671 1.00 31.91 94 GLU A C 1
ATOM 740 O O . GLU A 1 108 ? 40.810 -47.804 15.574 1.00 32.76 94 GLU A O 1
ATOM 746 N N . LEU A 1 109 ? 40.230 -47.439 17.720 1.00 29.86 95 LEU A N 1
ATOM 747 C CA . LEU A 1 109 ? 40.465 -46.001 17.595 1.00 33.19 95 LEU A CA 1
ATOM 748 C C . LEU A 1 109 ? 41.934 -45.701 17.329 1.00 36.20 95 LEU A C 1
ATOM 749 O O . LEU A 1 109 ? 42.259 -44.813 16.529 1.00 35.78 95 LEU A O 1
ATOM 754 N N . ARG A 1 110 ? 42.838 -46.421 18.000 1.00 35.40 96 ARG A N 1
ATOM 755 C CA . ARG A 1 110 ? 44.259 -46.254 17.715 1.00 36.89 96 ARG A CA 1
ATOM 756 C C . ARG A 1 110 ? 44.571 -46.628 16.270 1.00 41.09 96 ARG A C 1
ATOM 757 O O . ARG A 1 110 ? 45.428 -46.007 15.632 1.00 40.78 96 ARG A O 1
ATOM 765 N N . LEU A 1 111 ? 43.875 -47.632 15.730 1.00 39.48 97 LEU A N 1
ATOM 766 C CA . LEU A 1 111 ? 44.042 -47.962 14.315 1.00 36.84 97 LEU A CA 1
ATOM 767 C C . LEU A 1 111 ? 43.574 -46.821 13.412 1.00 37.29 97 LEU A C 1
ATOM 768 O O . LEU A 1 111 ? 44.203 -46.533 12.385 1.00 38.38 97 LEU A O 1
ATOM 773 N N . MET A 1 112 ? 42.465 -46.167 13.766 1.00 35.25 98 MET A N 1
ATOM 774 C CA . MET A 1 112 ? 42.001 -45.041 12.958 1.00 35.60 98 MET A CA 1
ATOM 775 C C . MET A 1 112 ? 42.969 -43.863 13.032 1.00 36.77 98 MET A C 1
ATOM 776 O O . MET A 1 112 ? 43.138 -43.147 12.039 1.00 37.40 98 MET A O 1
ATOM 781 N N . ASN A 1 113 ? 43.614 -43.653 14.187 1.00 34.67 99 ASN A N 1
ATOM 782 C CA . ASN A 1 113 ? 44.678 -42.656 14.270 1.00 36.07 99 ASN A CA 1
ATOM 783 C C . ASN A 1 113 ? 45.814 -42.998 13.319 1.00 36.20 99 ASN A C 1
ATOM 784 O O . ASN A 1 113 ? 46.398 -42.109 12.692 1.00 38.35 99 ASN A O 1
ATOM 789 N N . GLU A 1 114 ? 46.157 -44.284 13.218 1.00 37.08 100 GLU A N 1
ATOM 790 C CA . GLU A 1 114 ? 47.227 -44.685 12.309 1.00 38.81 100 GLU A CA 1
ATOM 791 C C . GLU A 1 114 ? 46.816 -44.483 10.859 1.00 38.97 100 GLU A C 1
ATOM 792 O O . GLU A 1 114 ? 47.642 -44.091 10.024 1.00 40.80 100 GLU A O 1
ATOM 798 N N . PHE A 1 115 ? 45.544 -44.745 10.537 1.00 37.76 101 PHE A N 1
ATOM 799 C CA . PHE A 1 115 ? 45.072 -44.524 9.173 1.00 37.57 101 PHE A CA 1
ATOM 800 C C . PHE A 1 115 ? 45.261 -43.069 8.765 1.00 38.65 101 PHE A C 1
ATOM 801 O O . PHE A 1 115 ? 45.716 -42.786 7.653 1.00 39.39 101 PHE A O 1
ATOM 809 N N . ALA A 1 116 ? 44.941 -42.135 9.669 1.00 36.06 102 ALA A N 1
ATOM 810 C CA . ALA A 1 116 ? 45.107 -40.717 9.367 1.00 38.75 102 ALA A CA 1
ATOM 811 C C . ALA A 1 116 ? 46.569 -40.373 9.117 1.00 41.25 102 ALA A C 1
ATOM 812 O O . ALA A 1 116 ? 46.885 -39.631 8.178 1.00 41.56 102 ALA A O 1
ATOM 814 N N . VAL A 1 117 ? 47.473 -40.914 9.943 1.00 39.67 103 VAL A N 1
ATOM 815 C CA . VAL A 1 117 ? 48.907 -40.685 9.765 1.00 42.17 103 VAL A CA 1
ATOM 816 C C . VAL A 1 117 ? 49.376 -41.220 8.417 1.00 43.99 103 VAL A C 1
ATOM 817 O O . VAL A 1 117 ? 50.217 -40.606 7.747 1.00 41.54 103 VAL A O 1
ATOM 821 N N . GLN A 1 118 ? 48.847 -42.371 8.001 1.00 40.21 104 GLN A N 1
ATOM 822 C CA . GLN A 1 118 ? 49.240 -43.008 6.748 1.00 42.16 104 GLN A CA 1
ATOM 823 C C . GLN A 1 118 ? 48.447 -42.496 5.547 1.00 40.27 104 GLN A C 1
ATOM 824 O O . GLN A 1 118 ? 48.560 -43.068 4.457 1.00 38.54 104 GLN A O 1
ATOM 830 N N . ASN A 1 119 ? 47.657 -41.435 5.727 1.00 36.55 105 ASN A N 1
ATOM 831 C CA . ASN A 1 119 ? 46.898 -40.793 4.649 1.00 42.37 105 ASN A CA 1
ATOM 832 C C . ASN A 1 119 ? 45.922 -41.762 3.978 1.00 37.38 105 ASN A C 1
ATOM 833 O O . ASN A 1 119 ? 45.704 -41.723 2.761 1.00 39.43 105 ASN A O 1
ATOM 838 N N . LEU A 1 120 ? 45.332 -42.638 4.779 1.00 38.09 106 LEU A N 1
ATOM 839 C CA . LEU A 1 120 ? 44.221 -43.486 4.364 1.00 35.55 106 LEU A CA 1
ATOM 840 C C . LEU A 1 120 ? 42.954 -42.816 4.885 1.00 36.63 106 LEU A C 1
ATOM 841 O O . LEU A 1 120 ? 42.712 -42.802 6.095 1.00 35.40 106 LEU A O 1
ATOM 846 N N . LYS A 1 121 ? 42.156 -42.251 3.981 1.00 36.22 107 LYS A N 1
ATOM 847 C CA . LYS A 1 121 ? 41.071 -41.370 4.391 1.00 37.50 107 LYS A CA 1
ATOM 848 C C . LYS A 1 121 ? 39.923 -41.433 3.390 1.00 32.42 107 LYS A C 1
ATOM 849 O O . LYS A 1 121 ? 40.130 -41.696 2.198 1.00 32.88 107 LYS A O 1
ATOM 855 N N . SER A 1 122 ? 38.713 -41.180 3.894 1.00 30.04 108 SER A N 1
ATOM 856 C CA . SER A 1 122 ? 37.465 -41.226 3.137 1.00 29.70 108 SER A CA 1
ATOM 857 C C . SER A 1 122 ? 36.321 -40.828 4.067 1.00 33.20 108 SER A C 1
ATOM 858 O O . SER A 1 122 ? 36.492 -40.751 5.288 1.00 30.01 108 SER A O 1
ATOM 861 N N . TYR A 1 123 ? 35.139 -40.590 3.477 1.00 28.65 109 TYR A N 1
ATOM 862 C CA . TYR A 1 123 ? 33.923 -40.486 4.293 1.00 26.73 109 TYR A CA 1
ATOM 863 C C . TYR A 1 123 ? 33.758 -41.708 5.188 1.00 27.23 109 TYR A C 1
ATOM 864 O O . TYR A 1 123 ? 33.263 -41.605 6.318 1.00 27.60 109 TYR A O 1
ATOM 873 N N . GLN A 1 124 ? 34.129 -42.887 4.678 1.00 26.48 110 GLN A N 1
ATOM 874 C CA . GLN A 1 124 ? 33.834 -44.128 5.387 1.00 27.71 110 GLN A CA 1
ATOM 875 C C . GLN A 1 124 ? 34.678 -44.274 6.647 1.00 27.87 110 GLN A C 1
ATOM 876 O O . GLN A 1 124 ? 34.188 -44.772 7.669 1.00 27.15 110 GLN A O 1
ATOM 882 N N . VAL A 1 125 ? 35.948 -43.862 6.594 1.00 26.86 111 VAL A N 1
ATOM 883 C CA . VAL A 1 125 ? 36.793 -43.903 7.789 1.00 26.87 111 VAL A CA 1
ATOM 884 C C . VAL A 1 125 ? 36.290 -42.913 8.837 1.00 29.99 111 VAL A C 1
ATOM 885 O O . VAL A 1 125 ? 36.267 -43.220 10.040 1.00 28.28 111 VAL A O 1
ATOM 889 N N . TRP A 1 126 ? 35.889 -41.708 8.409 1.00 27.95 112 TRP A N 1
ATOM 890 C CA . TRP A 1 126 ? 35.362 -40.734 9.368 1.00 26.83 112 TRP A CA 1
ATOM 891 C C . TRP A 1 126 ? 34.080 -41.238 10.015 1.00 27.82 112 TRP A C 1
ATOM 892 O O . TRP A 1 126 ? 33.870 -41.052 11.224 1.00 28.71 112 TRP A O 1
ATOM 903 N N . HIS A 1 127 ? 33.197 -41.865 9.232 1.00 25.66 113 HIS A N 1
ATOM 904 C CA . HIS A 1 127 ? 31.967 -42.382 9.829 1.00 27.99 113 HIS A CA 1
ATOM 905 C C . HIS A 1 127 ? 32.246 -43.558 10.756 1.00 25.47 113 HIS A C 1
ATOM 906 O O . HIS A 1 127 ? 31.587 -43.704 11.795 1.00 27.24 113 HIS A O 1
ATOM 913 N N . HIS A 1 128 ? 33.189 -44.429 10.383 1.00 24.72 114 HIS A N 1
ATOM 914 C CA . HIS A 1 128 ? 33.606 -45.506 11.285 1.00 27.87 114 HIS A CA 1
ATOM 915 C C . HIS A 1 128 ? 34.063 -44.940 12.624 1.00 28.68 114 HIS A C 1
ATOM 916 O O . HIS A 1 128 ? 33.708 -45.468 13.685 1.00 25.60 114 HIS A O 1
ATOM 923 N N . ARG A 1 129 ? 34.850 -43.858 12.596 1.00 27.06 115 ARG A N 1
ATOM 924 C CA . ARG A 1 129 ? 35.287 -43.227 13.843 1.00 27.88 115 ARG A CA 1
ATOM 925 C C . ARG A 1 129 ? 34.099 -42.728 14.660 1.00 27.65 115 ARG A C 1
ATOM 926 O O . ARG A 1 129 ? 34.064 -42.881 15.890 1.00 27.88 115 ARG A O 1
ATOM 934 N N . LEU A 1 130 ? 33.124 -42.113 13.994 1.00 25.74 116 LEU A N 1
ATOM 935 C CA . LEU A 1 130 ? 31.940 -41.624 14.686 1.00 28.92 116 LEU A CA 1
ATOM 936 C C . LEU A 1 130 ? 31.194 -42.768 15.364 1.00 28.64 116 LEU A C 1
ATOM 937 O O . LEU A 1 130 ? 30.758 -42.640 16.513 1.00 26.19 116 LEU A O 1
ATOM 942 N N . LEU A 1 131 ? 30.995 -43.881 14.642 1.00 26.80 117 LEU A N 1
ATOM 943 C CA . LEU A 1 131 ? 30.305 -45.029 15.229 1.00 28.10 117 LEU A CA 1
ATOM 944 C C . LEU A 1 131 ? 31.064 -45.598 16.420 1.00 27.17 117 LEU A C 1
ATOM 945 O O . LEU A 1 131 ? 30.446 -46.111 17.362 1.00 27.64 117 LEU A O 1
ATOM 950 N N . LEU A 1 132 ? 32.399 -45.554 16.386 1.00 26.22 118 LEU A N 1
ATOM 951 C CA . LEU A 1 132 ? 33.173 -45.999 17.545 1.00 27.56 118 LEU A CA 1
ATOM 952 C C . LEU A 1 132 ? 32.922 -45.101 18.750 1.00 29.08 118 LEU A C 1
ATOM 953 O O . LEU A 1 132 ? 32.671 -45.593 19.858 1.00 28.94 118 LEU A O 1
ATOM 958 N N . LEU A 1 133 ? 32.994 -43.777 18.564 1.00 26.83 119 LEU A N 1
ATOM 959 C CA . LEU A 1 133 ? 32.784 -42.876 19.704 1.00 25.89 119 LEU A CA 1
ATOM 960 C C . LEU A 1 133 ? 31.375 -43.013 20.260 1.00 29.05 119 LEU A C 1
ATOM 961 O O . LEU A 1 133 ? 31.171 -42.981 21.486 1.00 26.83 119 LEU A O 1
ATOM 966 N N . ASP A 1 134 ? 30.389 -43.152 19.369 1.00 26.48 120 ASP A N 1
ATOM 967 C CA . ASP A 1 134 ? 29.010 -43.356 19.795 1.00 27.69 120 ASP A CA 1
ATOM 968 C C . ASP A 1 134 ? 28.875 -44.603 20.661 1.00 27.47 120 ASP A C 1
ATOM 969 O O . ASP A 1 134 ? 28.191 -44.583 21.689 1.00 28.55 120 ASP A O 1
ATOM 974 N N . ARG A 1 135 ? 29.509 -45.704 20.253 1.00 26.30 121 ARG A N 1
ATOM 975 C CA . ARG A 1 135 ? 29.343 -46.958 20.981 1.00 27.61 121 ARG A CA 1
ATOM 976 C C . ARG A 1 135 ? 30.194 -46.999 22.251 1.00 29.96 121 ARG A C 1
ATOM 977 O O . ARG A 1 135 ? 29.728 -47.481 23.292 1.00 30.72 121 ARG A O 1
ATOM 985 N N . ILE A 1 136 ? 31.434 -46.499 22.202 1.00 28.16 122 ILE A N 1
ATOM 986 C CA . ILE A 1 136 ? 32.216 -46.376 23.440 1.00 27.10 122 ILE A CA 1
ATOM 987 C C . ILE A 1 136 ? 31.480 -45.497 24.440 1.00 29.90 122 ILE A C 1
ATOM 988 O O . ILE A 1 136 ? 31.436 -45.791 25.643 1.00 30.00 122 ILE A O 1
ATOM 993 N N . SER A 1 137 ? 30.904 -44.398 23.962 1.00 28.69 123 SER A N 1
ATOM 994 C CA . SER A 1 137 ? 30.178 -43.442 24.789 1.00 29.96 123 SER A CA 1
ATOM 995 C C . SER A 1 137 ? 30.990 -43.026 26.020 1.00 30.46 123 SER A C 1
ATOM 996 O O . SER A 1 137 ? 30.559 -43.246 27.158 1.00 31.27 123 SER A O 1
ATOM 999 N N . PRO A 1 138 ? 32.165 -42.421 25.824 1.00 30.42 124 PRO A N 1
ATOM 1000 C CA . PRO A 1 138 ? 32.996 -42.040 26.967 1.00 34.75 124 PRO A CA 1
ATOM 1001 C C . PRO A 1 138 ? 32.249 -41.072 27.865 1.00 33.63 124 PRO A C 1
ATOM 1002 O O . PRO A 1 138 ? 31.472 -40.232 27.408 1.00 30.38 124 PRO A O 1
ATOM 1006 N N . GLN A 1 139 ? 32.466 -41.210 29.165 1.00 33.56 125 GLN A N 1
ATOM 1007 C CA . GLN A 1 139 ? 31.826 -40.257 30.049 1.00 35.02 125 GLN A CA 1
ATOM 1008 C C . GLN A 1 139 ? 32.467 -38.872 29.934 1.00 31.17 125 GLN A C 1
ATOM 1009 O O . GLN A 1 139 ? 31.801 -37.870 30.215 1.00 37.77 125 GLN A O 1
ATOM 1015 N N . ASP A 1 140 ? 33.721 -38.784 29.473 1.00 34.97 126 ASP A N 1
ATOM 1016 C CA . ASP A 1 140 ? 34.321 -37.488 29.169 1.00 41.29 126 ASP A CA 1
ATOM 1017 C C . ASP A 1 140 ? 35.117 -37.575 27.874 1.00 35.30 126 ASP A C 1
ATOM 1018 O O . ASP A 1 140 ? 36.104 -38.319 27.789 1.00 35.01 126 ASP A O 1
ATOM 1023 N N . PRO A 1 141 ? 34.704 -36.849 26.836 1.00 39.46 127 PRO A N 1
ATOM 1024 C CA . PRO A 1 141 ? 35.339 -37.006 25.521 1.00 29.86 127 PRO A CA 1
ATOM 1025 C C . PRO A 1 141 ? 36.564 -36.122 25.322 1.00 37.60 127 PRO A C 1
ATOM 1026 O O . PRO A 1 141 ? 36.961 -35.884 24.178 1.00 29.75 127 PRO A O 1
ATOM 1030 N N . VAL A 1 142 ? 37.168 -35.624 26.410 1.00 33.84 128 VAL A N 1
ATOM 1031 C CA . VAL A 1 142 ? 38.228 -34.622 26.270 1.00 30.19 128 VAL A CA 1
ATOM 1032 C C . VAL A 1 142 ? 39.395 -35.156 25.438 1.00 29.77 128 VAL A C 1
ATOM 1033 O O . VAL A 1 142 ? 39.972 -34.426 24.623 1.00 34.45 128 VAL A O 1
ATOM 1037 N N . SER A 1 143 ? 39.762 -36.430 25.623 1.00 29.51 129 SER A N 1
ATOM 1038 C CA . SER A 1 143 ? 40.905 -36.980 24.893 1.00 28.87 129 SER A CA 1
ATOM 1039 C C . SER A 1 143 ? 40.645 -37.011 23.395 1.00 29.05 129 SER A C 1
ATOM 1040 O O . SER A 1 143 ? 41.560 -36.792 22.590 1.00 26.92 129 SER A O 1
ATOM 1043 N N . GLU A 1 144 ? 39.405 -37.289 22.998 1.00 28.10 130 GLU A N 1
ATOM 1044 C CA . GLU A 1 144 ? 39.083 -37.294 21.572 1.00 27.66 130 GLU A CA 1
ATOM 1045 C C . GLU A 1 144 ? 39.051 -35.876 21.016 1.00 29.09 130 GLU A C 1
ATOM 1046 O O . GLU A 1 144 ? 39.509 -35.635 19.892 1.00 31.18 130 GLU A O 1
ATOM 1052 N N . ILE A 1 145 ? 38.535 -34.921 21.796 1.00 29.55 131 ILE A N 1
ATOM 1053 C CA . ILE A 1 145 ? 38.527 -33.519 21.368 1.00 32.59 131 ILE A CA 1
ATOM 1054 C C . ILE A 1 145 ? 39.949 -33.041 21.091 1.00 34.60 131 ILE A C 1
ATOM 1055 O O . ILE A 1 145 ? 40.233 -32.424 20.054 1.00 27.01 131 ILE A O 1
ATOM 1060 N N . GLU A 1 146 ? 40.868 -33.341 22.010 1.00 31.71 132 GLU A N 1
ATOM 1061 C CA . GLU A 1 146 ? 42.253 -32.905 21.860 1.00 30.27 132 GLU A CA 1
ATOM 1062 C C . GLU A 1 146 ? 42.933 -33.611 20.692 1.00 31.13 132 GLU A C 1
ATOM 1063 O O . GLU A 1 146 ? 43.732 -32.999 19.972 1.00 32.44 132 GLU A O 1
ATOM 1069 N N . TYR A 1 147 ? 42.614 -34.885 20.464 1.00 32.87 133 TYR A N 1
ATOM 1070 C CA . TYR A 1 147 ? 43.154 -35.556 19.283 1.00 32.05 133 TYR A CA 1
ATOM 1071 C C . TYR A 1 147 ? 42.700 -34.863 17.998 1.00 29.35 133 TYR A C 1
ATOM 1072 O O . TYR A 1 147 ? 43.504 -34.615 17.089 1.00 31.66 133 TYR A O 1
ATOM 1081 N N . ILE A 1 148 ? 41.404 -34.560 17.897 1.00 29.72 134 ILE A N 1
ATOM 1082 C CA . ILE A 1 148 ? 40.870 -33.931 16.692 1.00 30.12 134 ILE A CA 1
ATOM 1083 C C . ILE A 1 148 ? 41.536 -32.580 16.459 1.00 29.42 134 ILE A C 1
ATOM 1084 O O . ILE A 1 148 ? 41.917 -32.240 15.328 1.00 31.05 134 ILE A O 1
ATOM 1089 N N . HIS A 1 149 ? 41.724 -31.805 17.529 1.00 31.00 135 HIS A N 1
ATOM 1090 C CA . HIS A 1 149 ? 42.442 -30.537 17.419 1.00 31.71 135 HIS A CA 1
ATOM 1091 C C . HIS A 1 149 ? 43.811 -30.727 16.778 1.00 33.41 135 HIS A C 1
ATOM 1092 O O . HIS A 1 149 ? 44.163 -30.032 15.819 1.00 38.01 135 HIS A O 1
ATOM 1099 N N . GLY A 1 150 ? 44.598 -31.675 17.292 1.00 33.65 136 GLY A N 1
ATOM 1100 C CA . GLY A 1 150 ? 45.928 -31.896 16.749 1.00 33.72 136 GLY A CA 1
ATOM 1101 C C . GLY A 1 150 ? 45.911 -32.408 15.319 1.00 33.94 136 GLY A C 1
ATOM 1102 O O . GLY A 1 150 ? 46.826 -32.119 14.544 1.00 34.54 136 GLY A O 1
ATOM 1103 N N . SER A 1 151 ? 44.873 -33.162 14.949 1.00 32.32 137 SER A N 1
ATOM 1104 C CA . SER A 1 151 ? 44.811 -33.773 13.624 1.00 32.08 137 SER A CA 1
ATOM 1105 C C . SER A 1 151 ? 44.649 -32.741 12.513 1.00 34.86 137 SER A C 1
ATOM 1106 O O . SER A 1 151 ? 44.892 -33.061 11.343 1.00 37.34 137 SER A O 1
ATOM 1109 N N . LEU A 1 152 ? 44.253 -31.515 12.849 1.00 33.67 138 LEU A N 1
ATOM 1110 C CA . LEU A 1 152 ? 44.096 -30.457 11.863 1.00 37.15 138 LEU A CA 1
ATOM 1111 C C . LEU A 1 152 ? 45.422 -29.887 11.365 1.00 40.56 138 LEU A C 1
ATOM 1112 O O . LEU A 1 152 ? 45.400 -29.085 10.424 1.00 39.44 138 LEU A O 1
ATOM 1117 N N . LEU A 1 153 ? 46.567 -30.296 11.925 1.00 39.88 139 LEU A N 1
ATOM 1118 C CA . LEU A 1 153 ? 47.850 -29.715 11.515 1.00 39.62 139 LEU A CA 1
ATOM 1119 C C . LEU A 1 153 ? 48.147 -29.867 10.024 1.00 43.33 139 LEU A C 1
ATOM 1120 O O . LEU A 1 153 ? 48.517 -28.862 9.393 1.00 42.02 139 LEU A O 1
ATOM 1125 N N . PRO A 1 154 ? 48.032 -31.049 9.400 1.00 44.26 140 PRO A N 1
ATOM 1126 C CA . PRO A 1 154 ? 48.320 -31.124 7.952 1.00 44.04 140 PRO A CA 1
ATOM 1127 C C . PRO A 1 154 ? 47.289 -30.440 7.062 1.00 42.66 140 PRO A C 1
ATOM 1128 O O . PRO A 1 154 ? 47.634 -30.085 5.927 1.00 46.65 140 PRO A O 1
ATOM 1132 N N . ASP A 1 155 ? 46.046 -30.258 7.511 1.00 37.30 141 ASP A N 1
ATOM 1133 C CA . ASP A 1 155 ? 45.044 -29.530 6.728 1.00 37.57 141 ASP A CA 1
ATOM 1134 C C . ASP A 1 155 ? 44.062 -28.886 7.690 1.00 35.20 141 ASP A C 1
ATOM 1135 O O . ASP A 1 155 ? 43.082 -29.513 8.119 1.00 33.60 141 ASP A O 1
ATOM 1140 N N . PRO A 1 156 ? 44.282 -27.614 8.038 1.00 33.54 142 PRO A N 1
ATOM 1141 C CA . PRO A 1 156 ? 43.409 -26.933 9.011 1.00 33.83 142 PRO A CA 1
ATOM 1142 C C . PRO A 1 156 ? 42.007 -26.633 8.496 1.00 29.79 142 PRO A C 1
ATOM 1143 O O . PRO A 1 156 ? 41.212 -26.060 9.246 1.00 29.25 142 PRO A O 1
ATOM 1147 N N . LYS A 1 157 ? 41.671 -26.978 7.248 1.00 28.85 143 LYS A N 1
ATOM 1148 C CA . LYS A 1 157 ? 40.330 -26.751 6.713 1.00 28.17 143 LYS A CA 1
ATOM 1149 C C . LYS A 1 157 ? 39.630 -28.047 6.322 1.00 30.04 143 LYS A C 1
ATOM 1150 O O . LYS A 1 157 ? 38.600 -27.997 5.641 1.00 31.46 143 LYS A O 1
ATOM 1156 N N . ASN A 1 158 ? 40.152 -29.200 6.742 1.00 27.88 144 ASN A N 1
ATOM 1157 C CA . ASN A 1 158 ? 39.551 -30.490 6.421 1.00 29.27 144 ASN A CA 1
ATOM 1158 C C . ASN A 1 158 ? 38.075 -30.509 6.808 1.00 28.25 144 ASN A C 1
ATOM 1159 O O . ASN A 1 158 ? 37.728 -30.451 7.998 1.00 26.27 144 ASN A O 1
ATOM 1164 N N . TYR A 1 159 ? 37.199 -30.616 5.807 1.00 25.40 145 TYR A N 1
ATOM 1165 C CA . TYR A 1 159 ? 35.767 -30.467 6.051 1.00 24.67 145 TYR A CA 1
ATOM 1166 C C . TYR A 1 159 ? 35.235 -31.584 6.938 1.00 23.03 145 TYR A C 1
ATOM 1167 O O . TYR A 1 159 ? 34.438 -31.328 7.856 1.00 23.87 145 TYR A O 1
ATOM 1176 N N . HIS A 1 160 ? 35.679 -32.825 6.696 1.00 22.50 146 HIS A N 1
ATOM 1177 C CA . HIS A 1 160 ? 35.240 -33.948 7.526 1.00 26.22 146 HIS A CA 1
ATOM 1178 C C . HIS A 1 160 ? 35.597 -33.730 8.985 1.00 24.25 146 HIS A C 1
ATOM 1179 O O . HIS A 1 160 ? 34.823 -34.090 9.879 1.00 23.56 146 HIS A O 1
ATOM 1186 N N . THR A 1 161 ? 36.788 -33.185 9.241 1.00 24.05 147 THR A N 1
ATOM 1187 C CA . THR A 1 161 ? 37.227 -32.980 10.619 1.00 24.23 147 THR A CA 1
ATOM 1188 C C . THR A 1 161 ? 36.359 -31.943 11.318 1.00 25.96 147 THR A C 1
ATOM 1189 O O . THR A 1 161 ? 35.919 -32.162 12.452 1.00 26.27 147 THR A O 1
ATOM 1193 N N . TRP A 1 162 ? 36.062 -30.825 10.646 1.00 25.90 148 TRP A N 1
ATOM 1194 C CA . TRP A 1 162 ? 35.229 -29.801 11.275 1.00 27.57 148 TRP A CA 1
ATOM 1195 C C . TRP A 1 162 ? 33.806 -30.301 11.522 1.00 29.53 148 TRP A C 1
ATOM 1196 O O . TRP A 1 162 ? 33.217 -30.005 12.573 1.00 26.28 148 TRP A O 1
ATOM 1207 N N . ALA A 1 163 ? 33.233 -31.052 10.571 1.00 23.95 149 ALA A N 1
ATOM 1208 C CA . ALA A 1 163 ? 31.898 -31.617 10.777 1.00 27.62 149 ALA A CA 1
ATOM 1209 C C . ALA A 1 163 ? 31.897 -32.624 11.924 1.00 24.86 149 ALA A C 1
ATOM 1210 O O . ALA A 1 163 ? 30.967 -32.648 12.741 1.00 27.71 149 ALA A O 1
ATOM 1212 N N . TYR A 1 164 ? 32.940 -33.454 12.009 1.00 24.63 150 TYR A N 1
ATOM 1213 C CA . TYR A 1 164 ? 33.060 -34.400 13.117 1.00 24.44 150 TYR A CA 1
ATOM 1214 C C . TYR A 1 164 ? 33.152 -33.682 14.466 1.00 26.17 150 TYR A C 1
ATOM 1215 O O . TYR A 1 164 ? 32.528 -34.110 15.448 1.00 24.89 150 TYR A O 1
ATOM 1224 N N . LEU A 1 165 ? 33.926 -32.590 14.537 1.00 25.99 151 LEU A N 1
ATOM 1225 C CA . LEU A 1 165 ? 34.044 -31.837 15.787 1.00 26.49 151 LEU A CA 1
ATOM 1226 C C . LEU A 1 165 ? 32.699 -31.256 16.218 1.00 28.28 151 LEU A C 1
ATOM 1227 O O . LEU A 1 165 ? 32.361 -31.299 17.404 1.00 27.92 151 LEU A O 1
ATOM 1232 N N . HIS A 1 166 ? 31.928 -30.698 15.273 1.00 26.17 152 HIS A N 1
ATOM 1233 C CA . HIS A 1 166 ? 30.554 -30.269 15.552 1.00 25.29 152 HIS A CA 1
ATOM 1234 C C . HIS A 1 166 ? 29.719 -31.419 16.112 1.00 25.84 152 HIS A C 1
ATOM 1235 O O . HIS A 1 166 ? 28.982 -31.244 17.093 1.00 28.05 152 HIS A O 1
ATOM 1242 N N . TRP A 1 167 ? 29.774 -32.592 15.460 1.00 25.64 153 TRP A N 1
ATOM 1243 C CA . TRP A 1 167 ? 28.992 -33.739 15.928 1.00 26.07 153 TRP A CA 1
ATOM 1244 C C . TRP A 1 167 ? 29.421 -34.152 17.327 1.00 25.31 153 TRP A C 1
ATOM 1245 O O . TRP A 1 167 ? 28.580 -34.465 18.178 1.00 25.83 153 TRP A O 1
ATOM 1256 N N . LEU A 1 168 ? 30.730 -34.174 17.577 1.00 26.20 154 LEU A N 1
ATOM 1257 C CA . LEU A 1 168 ? 31.239 -34.638 18.861 1.00 31.13 154 LEU A CA 1
ATOM 1258 C C . LEU A 1 168 ? 30.698 -33.782 20.005 1.00 29.39 154 LEU A C 1
ATOM 1259 O O . LEU A 1 168 ? 30.193 -34.305 21.009 1.00 29.50 154 LEU A O 1
ATOM 1264 N N . TYR A 1 169 ? 30.774 -32.455 19.861 1.00 26.62 155 TYR A N 1
ATOM 1265 C CA . TYR A 1 169 ? 30.265 -31.567 20.903 1.00 27.08 155 TYR A CA 1
ATOM 1266 C C . TYR A 1 169 ? 28.742 -31.619 20.989 1.00 30.45 155 TYR A C 1
ATOM 1267 O O . TYR A 1 169 ? 28.180 -31.537 22.083 1.00 27.78 155 TYR A O 1
ATOM 1276 N N . SER A 1 170 ? 28.055 -31.779 19.858 1.00 25.18 156 SER A N 1
ATOM 1277 C CA . SER A 1 170 ? 26.594 -31.813 19.879 1.00 23.06 156 SER A CA 1
ATOM 1278 C C . SER A 1 170 ? 26.085 -33.096 20.520 1.00 27.16 156 SER A C 1
ATOM 1279 O O . SER A 1 170 ? 25.203 -33.064 21.387 1.00 28.93 156 SER A O 1
ATOM 1282 N N . HIS A 1 171 ? 26.640 -34.235 20.108 1.00 25.61 157 HIS A N 1
ATOM 1283 C CA . HIS A 1 171 ? 26.246 -35.524 20.670 1.00 24.67 157 HIS A CA 1
ATOM 1284 C C . HIS A 1 171 ? 26.515 -35.578 22.170 1.00 27.31 157 HIS A C 1
ATOM 1285 O O . HIS A 1 171 ? 25.631 -35.912 22.970 1.00 28.97 157 HIS A O 1
ATOM 1292 N N . PHE A 1 172 ? 27.730 -35.246 22.580 1.00 24.54 158 PHE A N 1
ATOM 1293 C CA . PHE A 1 172 ? 28.026 -35.399 24.002 1.00 27.70 158 PHE A CA 1
ATOM 1294 C C . PHE A 1 172 ? 27.445 -34.279 24.856 1.00 29.14 158 PHE A C 1
ATOM 1295 O O . PHE A 1 172 ? 27.215 -34.490 26.059 1.00 28.97 158 PHE A O 1
ATOM 1303 N N . SER A 1 173 ? 27.137 -33.115 24.275 1.00 27.19 159 SER A N 1
ATOM 1304 C CA . SER A 1 173 ? 26.407 -32.127 25.071 1.00 29.10 159 SER A CA 1
ATOM 1305 C C . SER A 1 173 ? 24.954 -32.555 25.282 1.00 35.36 159 SER A C 1
ATOM 1306 O O . SER A 1 173 ? 24.378 -32.251 26.335 1.00 30.67 159 SER A O 1
ATOM 1309 N N . THR A 1 174 ? 24.344 -33.267 24.319 1.00 27.14 160 THR A N 1
ATOM 1310 C CA A THR A 1 174 ? 23.002 -33.803 24.562 0.18 28.61 160 THR A CA 1
ATOM 1311 C CA B THR A 1 174 ? 23.008 -33.811 24.545 0.82 28.53 160 THR A CA 1
ATOM 1312 C C . THR A 1 174 ? 22.989 -34.781 25.726 1.00 30.67 160 THR A C 1
ATOM 1313 O O . THR A 1 174 ? 21.989 -34.868 26.448 1.00 32.79 160 THR A O 1
ATOM 1320 N N . LEU A 1 175 ? 24.075 -35.528 25.924 1.00 29.86 161 LEU A N 1
ATOM 1321 C CA . LEU A 1 175 ? 24.203 -36.440 27.054 1.00 29.41 161 LEU A CA 1
ATOM 1322 C C . LEU A 1 175 ? 24.601 -35.729 28.340 1.00 30.90 161 LEU A C 1
ATOM 1323 O O . LEU A 1 175 ? 24.737 -36.393 29.372 1.00 31.18 161 LEU A O 1
ATOM 1328 N N . GLY A 1 176 ? 24.803 -34.413 28.296 1.00 30.30 162 GLY A N 1
ATOM 1329 C CA . GLY A 1 176 ? 25.145 -33.661 29.492 1.00 30.28 162 GLY A CA 1
ATOM 1330 C C . GLY A 1 176 ? 26.605 -33.720 29.864 1.00 34.71 162 GLY A C 1
ATOM 1331 O O . GLY A 1 176 ? 26.946 -33.424 31.008 1.00 32.93 162 GLY A O 1
ATOM 1332 N N . ARG A 1 177 ? 27.488 -34.089 28.932 1.00 29.51 163 ARG A N 1
ATOM 1333 C CA . ARG A 1 177 ? 28.866 -34.417 29.283 1.00 29.65 163 ARG A CA 1
ATOM 1334 C C . ARG A 1 177 ? 29.881 -33.353 28.866 1.00 27.18 163 ARG A C 1
ATOM 1335 O O . ARG A 1 177 ? 31.089 -33.595 28.969 1.00 32.99 163 ARG A O 1
ATOM 1343 N N . ILE A 1 178 ? 29.442 -32.182 28.418 1.00 28.50 164 ILE A N 1
ATOM 1344 C CA . ILE A 1 178 ? 30.355 -31.075 28.138 1.00 27.79 164 ILE A CA 1
ATOM 1345 C C . ILE A 1 178 ? 30.201 -30.029 29.233 1.00 28.00 164 ILE A C 1
ATOM 1346 O O . ILE A 1 178 ? 29.150 -29.381 29.337 1.00 27.53 164 ILE A O 1
ATOM 1351 N N . SER A 1 179 ? 31.257 -29.835 30.027 1.00 30.96 165 SER A N 1
ATOM 1352 C CA . SER A 1 179 ? 31.247 -28.887 31.135 1.00 29.39 165 SER A CA 1
ATOM 1353 C C . SER A 1 179 ? 31.525 -27.464 30.643 1.00 28.98 165 SER A C 1
ATOM 1354 O O . SER A 1 179 ? 31.968 -27.242 29.509 1.00 29.15 165 SER A O 1
ATOM 1357 N N . GLU A 1 180 ? 31.254 -26.487 31.520 1.00 25.47 166 GLU A N 1
ATOM 1358 C CA . GLU A 1 180 ? 31.520 -25.093 31.178 1.00 27.70 166 GLU A CA 1
ATOM 1359 C C . GLU A 1 180 ? 33.009 -24.825 30.959 1.00 27.71 166 GLU A C 1
ATOM 1360 O O . GLU A 1 180 ? 33.366 -24.017 30.093 1.00 29.95 166 GLU A O 1
ATOM 1366 N N . ALA A 1 181 ? 33.890 -25.481 31.719 1.00 27.76 167 ALA A N 1
ATOM 1367 C CA . ALA A 1 181 ? 35.320 -25.327 31.469 1.00 27.81 167 ALA A CA 1
ATOM 1368 C C . ALA A 1 181 ? 35.692 -25.856 30.088 1.00 31.65 167 ALA A C 1
ATOM 1369 O O . ALA A 1 181 ? 36.534 -25.271 29.398 1.00 27.12 167 ALA A O 1
ATOM 1371 N N . GLN A 1 182 ? 35.072 -26.961 29.666 1.00 29.66 168 GLN A N 1
ATOM 1372 C CA . GLN A 1 182 ? 35.359 -27.511 28.345 1.00 30.62 168 GLN A CA 1
ATOM 1373 C C . GLN A 1 182 ? 34.928 -26.546 27.233 1.00 28.24 168 GLN A C 1
ATOM 1374 O O . GLN A 1 182 ? 35.666 -26.341 26.261 1.00 28.83 168 GLN A O 1
ATOM 1380 N N . TRP A 1 183 ? 33.728 -25.952 27.350 1.00 25.79 169 TRP A N 1
ATOM 1381 C CA . TRP A 1 183 ? 33.293 -24.951 26.366 1.00 31.01 169 TRP A CA 1
ATOM 1382 C C . TRP A 1 183 ? 34.241 -23.759 26.335 1.00 32.12 169 TRP A C 1
ATOM 1383 O O . TRP A 1 183 ? 34.508 -23.193 25.267 1.00 27.03 169 TRP A O 1
ATOM 1394 N N . GLY A 1 184 ? 34.727 -23.342 27.502 1.00 28.60 170 GLY A N 1
ATOM 1395 C CA . GLY A 1 184 ? 35.602 -22.185 27.558 1.00 29.12 170 GLY A CA 1
ATOM 1396 C C . GLY A 1 184 ? 36.943 -22.430 26.894 1.00 28.09 170 GLY A C 1
ATOM 1397 O O . GLY A 1 184 ? 37.472 -21.553 26.206 1.00 32.95 170 GLY A O 1
ATOM 1398 N N . SER A 1 185 ? 37.524 -23.618 27.096 1.00 28.09 171 SER A N 1
ATOM 1399 C CA . SER A 1 185 ? 38.796 -23.888 26.438 1.00 26.90 171 SER A CA 1
ATOM 1400 C C . SER A 1 185 ? 38.618 -24.131 24.942 1.00 26.95 171 SER A C 1
ATOM 1401 O O . SER A 1 185 ? 39.560 -23.917 24.169 1.00 30.13 171 SER A O 1
ATOM 1404 N N . GLU A 1 186 ? 37.426 -24.545 24.511 1.00 28.68 172 GLU A N 1
ATOM 1405 C CA . GLU A 1 186 ? 37.162 -24.667 23.077 1.00 25.23 172 GLU A CA 1
ATOM 1406 C C . GLU A 1 186 ? 37.126 -23.300 22.399 1.00 28.70 172 GLU A C 1
ATOM 1407 O O . GLU A 1 186 ? 37.615 -23.140 21.269 1.00 32.03 172 GLU A O 1
ATOM 1413 N N . LEU A 1 187 ? 36.540 -22.299 23.056 1.00 31.04 173 LEU A N 1
ATOM 1414 C CA . LEU A 1 187 ? 36.597 -20.954 22.487 1.00 29.95 173 LEU A CA 1
ATOM 1415 C C . LEU A 1 187 ? 38.030 -20.420 22.474 1.00 34.38 173 LEU A C 1
ATOM 1416 O O . LEU A 1 187 ? 38.436 -19.750 21.513 1.00 31.69 173 LEU A O 1
ATOM 1421 N N . ASP A 1 188 ? 38.812 -20.713 23.523 1.00 34.84 174 ASP A N 1
ATOM 1422 C CA . ASP A 1 188 ? 40.222 -20.318 23.533 1.00 35.66 174 ASP A CA 1
ATOM 1423 C C . ASP A 1 188 ? 40.966 -20.925 22.348 1.00 32.69 174 ASP A C 1
ATOM 1424 O O . ASP A 1 188 ? 41.763 -20.247 21.686 1.00 32.86 174 ASP A O 1
ATOM 1429 N N . TRP A 1 189 ? 40.729 -22.213 22.080 1.00 32.38 175 TRP A N 1
ATOM 1430 C CA . TRP A 1 189 ? 41.372 -22.865 20.940 1.00 32.43 175 TRP A CA 1
ATOM 1431 C C . TRP A 1 189 ? 40.914 -22.252 19.624 1.00 31.25 175 TRP A C 1
ATOM 1432 O O . TRP A 1 189 ? 41.728 -22.013 18.727 1.00 31.50 175 TRP A O 1
ATOM 1443 N N . CYS A 1 190 ? 39.613 -21.983 19.494 1.00 31.80 176 CYS A N 1
ATOM 1444 C CA . CYS A 1 190 ? 39.097 -21.358 18.277 1.00 33.15 176 CYS A CA 1
ATOM 1445 C C . CYS A 1 190 ? 39.736 -19.992 18.045 1.00 33.86 176 CYS A C 1
ATOM 1446 O O . CYS A 1 190 ? 40.121 -19.662 16.913 1.00 29.42 176 CYS A O 1
ATOM 1449 N N . ASN A 1 191 ? 39.853 -19.188 19.106 1.00 32.18 177 ASN A N 1
ATOM 1450 C CA . ASN A 1 191 ? 40.483 -17.873 19.006 1.00 32.01 177 ASN A CA 1
ATOM 1451 C C . ASN A 1 191 ? 41.922 -17.981 18.518 1.00 32.64 177 ASN A C 1
ATOM 1452 O O . ASN A 1 191 ? 42.377 -17.156 17.716 1.00 34.98 177 ASN A O 1
ATOM 1457 N N . GLU A 1 192 ? 42.657 -18.993 18.992 1.00 30.59 178 GLU A N 1
ATOM 1458 C CA . GLU A 1 192 ? 44.034 -19.194 18.542 1.00 33.19 178 GLU A CA 1
ATOM 1459 C C . GLU A 1 192 ? 44.091 -19.613 17.074 1.00 37.07 178 GLU A C 1
ATOM 1460 O O . GLU A 1 192 ? 44.989 -19.181 16.342 1.00 33.55 178 GLU A O 1
ATOM 1466 N N . MET A 1 193 ? 43.169 -20.479 16.633 1.00 31.77 179 MET A N 1
ATOM 1467 C CA . MET A 1 193 ? 43.127 -20.836 15.214 1.00 31.60 179 MET A CA 1
ATOM 1468 C C . MET A 1 193 ? 42.960 -19.596 14.347 1.00 29.15 179 MET A C 1
ATOM 1469 O O . MET A 1 193 ? 43.632 -19.453 13.322 1.00 34.57 179 MET A O 1
ATOM 1474 N N . LEU A 1 194 ? 42.072 -18.682 14.746 1.00 30.46 180 LEU A N 1
ATOM 1475 C CA . LEU A 1 194 ? 41.842 -17.483 13.949 1.00 34.73 180 LEU A CA 1
ATOM 1476 C C . LEU A 1 194 ? 42.958 -16.458 14.109 1.00 35.36 180 LEU A C 1
ATOM 1477 O O . LEU A 1 194 ? 43.152 -15.633 13.207 1.00 34.03 180 LEU A O 1
ATOM 1482 N N . ARG A 1 195 ? 43.694 -16.489 15.224 1.00 36.68 181 ARG A N 1
ATOM 1483 C CA . ARG A 1 195 ? 44.895 -15.663 15.329 1.00 36.76 181 ARG A CA 1
ATOM 1484 C C . ARG A 1 195 ? 45.960 -16.125 14.336 1.00 36.04 181 ARG A C 1
ATOM 1485 O O . ARG A 1 195 ? 46.593 -15.300 13.668 1.00 39.26 181 ARG A O 1
ATOM 1493 N N . VAL A 1 196 ? 46.148 -17.442 14.199 1.00 35.29 182 VAL A N 1
ATOM 1494 C CA . VAL A 1 196 ? 47.166 -17.965 13.285 1.00 34.02 182 VAL A CA 1
ATOM 1495 C C . VAL A 1 196 ? 46.756 -17.766 11.822 1.00 36.76 182 VAL A C 1
ATOM 1496 O O . VAL A 1 196 ? 47.603 -17.485 10.963 1.00 35.48 182 VAL A O 1
ATOM 1500 N N . ASP A 1 197 ? 45.462 -17.897 11.506 1.00 31.09 183 ASP A N 1
ATOM 1501 C CA . ASP A 1 197 ? 44.992 -17.630 10.136 1.00 30.66 183 ASP A CA 1
ATOM 1502 C C . ASP A 1 197 ? 43.569 -17.079 10.209 1.00 32.10 183 ASP A C 1
ATOM 1503 O O . ASP A 1 197 ? 42.603 -17.848 10.247 1.00 33.88 183 ASP A O 1
ATOM 1508 N N . GLY A 1 198 ? 43.445 -15.753 10.215 1.00 30.68 184 GLY A N 1
ATOM 1509 C CA . GLY A 1 198 ? 42.126 -15.148 10.265 1.00 30.09 184 GLY A CA 1
ATOM 1510 C C . GLY A 1 198 ? 41.280 -15.402 9.038 1.00 32.17 184 GLY A C 1
ATOM 1511 O O . GLY A 1 198 ? 40.082 -15.099 9.059 1.00 31.56 184 GLY A O 1
ATOM 1512 N N . ARG A 1 199 ? 41.864 -15.961 7.981 1.00 29.40 185 ARG A N 1
ATOM 1513 C CA . ARG A 1 199 ? 41.109 -16.305 6.786 1.00 30.25 185 ARG A CA 1
ATOM 1514 C C . ARG A 1 199 ? 40.610 -17.748 6.796 1.00 34.01 185 ARG A C 1
ATOM 1515 O O . ARG A 1 199 ? 40.101 -18.221 5.774 1.00 30.66 185 ARG A O 1
ATOM 1523 N N . ASN A 1 200 ? 40.730 -18.458 7.919 1.00 30.74 186 ASN A N 1
ATOM 1524 C CA . ASN A 1 200 ? 40.221 -19.830 7.993 1.00 33.53 186 ASN A CA 1
ATOM 1525 C C . ASN A 1 200 ? 38.711 -19.788 8.229 1.00 30.80 186 ASN A C 1
ATOM 1526 O O . ASN A 1 200 ? 38.250 -19.686 9.367 1.00 30.62 186 ASN A O 1
ATOM 1531 N N . ASN A 1 201 ? 37.933 -19.912 7.147 1.00 28.36 187 ASN A N 1
ATOM 1532 C CA . ASN A 1 201 ? 36.478 -19.828 7.251 1.00 26.96 187 ASN A CA 1
ATOM 1533 C C . ASN A 1 201 ? 35.895 -20.973 8.072 1.00 27.03 187 ASN A C 1
ATOM 1534 O O . ASN A 1 201 ? 34.802 -20.832 8.641 1.00 27.39 187 ASN A O 1
ATOM 1539 N N . SER A 1 202 ? 36.593 -22.113 8.130 1.00 25.58 188 SER A N 1
ATOM 1540 C CA . SER A 1 202 ? 36.130 -23.231 8.950 1.00 26.43 188 SER A CA 1
ATOM 1541 C C . SER A 1 202 ? 36.116 -22.851 10.427 1.00 28.95 188 SER A C 1
ATOM 1542 O O . SER A 1 202 ? 35.201 -23.234 11.172 1.00 26.69 188 SER A O 1
ATOM 1545 N N . ALA A 1 203 ? 37.122 -22.092 10.869 1.00 27.89 189 ALA A N 1
ATOM 1546 C CA . ALA A 1 203 ? 37.167 -21.688 12.272 1.00 29.12 189 ALA A CA 1
ATOM 1547 C C . ALA A 1 203 ? 36.153 -20.592 12.581 1.00 27.63 189 ALA A C 1
ATOM 1548 O O . ALA A 1 203 ? 35.612 -20.552 13.691 1.00 30.93 189 ALA A O 1
ATOM 1550 N N . TRP A 1 204 ? 35.877 -19.704 11.622 1.00 29.92 190 TRP A N 1
ATOM 1551 C CA . TRP A 1 204 ? 34.754 -18.782 11.773 1.00 27.42 190 TRP A CA 1
ATOM 1552 C C . TRP A 1 204 ? 33.440 -19.536 11.941 1.00 29.03 190 TRP A C 1
ATOM 1553 O O . TRP A 1 204 ? 32.609 -19.160 12.775 1.00 27.13 190 TRP A O 1
ATOM 1564 N N . GLY A 1 205 ? 33.215 -20.579 11.130 1.00 27.11 191 GLY A N 1
ATOM 1565 C CA . GLY A 1 205 ? 32.014 -21.387 11.304 1.00 26.85 191 GLY A CA 1
ATOM 1566 C C . GLY A 1 205 ? 31.933 -21.995 12.696 1.00 27.06 191 GLY A C 1
ATOM 1567 O O . GLY A 1 205 ? 30.859 -22.040 13.306 1.00 27.95 191 GLY A O 1
ATOM 1568 N N . TRP A 1 206 ? 33.074 -22.467 13.217 1.00 25.52 192 TRP A N 1
ATOM 1569 C CA . TRP A 1 206 ? 33.099 -23.046 14.563 1.00 28.82 192 TRP A CA 1
ATOM 1570 C C . TRP A 1 206 ? 32.787 -21.992 15.619 1.00 26.80 192 TRP A C 1
ATOM 1571 O O . TRP A 1 206 ? 32.063 -22.266 16.587 1.00 28.23 192 TRP A O 1
ATOM 1582 N N . ARG A 1 207 ? 33.331 -20.781 15.460 1.00 27.20 193 ARG A N 1
ATOM 1583 C CA . ARG A 1 207 ? 33.004 -19.713 16.399 1.00 31.55 193 ARG A CA 1
ATOM 1584 C C . ARG A 1 207 ? 31.501 -19.469 16.444 1.00 30.32 193 ARG A C 1
ATOM 1585 O O . ARG A 1 207 ? 30.933 -19.253 17.521 1.00 28.02 193 ARG A O 1
ATOM 1593 N N . TRP A 1 208 ? 30.836 -19.516 15.280 1.00 27.38 194 TRP A N 1
ATOM 1594 C CA . TRP A 1 208 ? 29.390 -19.311 15.231 1.00 27.39 194 TRP A CA 1
ATOM 1595 C C . TRP A 1 208 ? 28.657 -20.366 16.055 1.00 26.25 194 TRP A C 1
ATOM 1596 O O . TRP A 1 208 ? 27.702 -20.051 16.777 1.00 29.16 194 TRP A O 1
ATOM 1607 N N . TYR A 1 209 ? 29.091 -21.622 15.966 1.00 25.47 195 TYR A N 1
ATOM 1608 C CA . TYR A 1 209 ? 28.485 -22.666 16.793 1.00 24.28 195 TYR A CA 1
ATOM 1609 C C . TYR A 1 209 ? 28.689 -22.365 18.267 1.00 25.40 195 TYR A C 1
ATOM 1610 O O . TYR A 1 209 ? 27.741 -22.407 19.063 1.00 28.17 195 TYR A O 1
ATOM 1619 N N . LEU A 1 210 ? 29.924 -22.023 18.643 1.00 26.48 196 LEU A N 1
ATOM 1620 C CA . LEU A 1 210 ? 30.252 -21.825 20.056 1.00 26.25 196 LEU A CA 1
ATOM 1621 C C . LEU A 1 210 ? 29.530 -20.624 20.648 1.00 31.06 196 LEU A C 1
ATOM 1622 O O . LEU A 1 210 ? 29.130 -20.647 21.821 1.00 31.13 196 LEU A O 1
ATOM 1627 N N . ARG A 1 211 ? 29.369 -19.557 19.865 1.00 28.91 197 ARG A N 1
ATOM 1628 C CA . ARG A 1 211 ? 28.874 -18.298 20.399 1.00 31.31 197 ARG A CA 1
ATOM 1629 C C . ARG A 1 211 ? 27.409 -18.026 20.086 1.00 36.56 197 ARG A C 1
ATOM 1630 O O . ARG A 1 211 ? 26.781 -17.255 20.817 1.00 34.82 197 ARG A O 1
ATOM 1638 N N . VAL A 1 212 ? 26.858 -18.619 19.022 1.00 31.72 198 VAL A N 1
ATOM 1639 C CA . VAL A 1 212 ? 25.524 -18.254 18.547 1.00 30.79 198 VAL A CA 1
ATOM 1640 C C . VAL A 1 212 ? 24.568 -19.441 18.486 1.00 33.61 198 VAL A C 1
ATOM 1641 O O . VAL A 1 212 ? 23.487 -19.393 19.080 1.00 34.71 198 VAL A O 1
ATOM 1645 N N . SER A 1 213 ? 24.931 -20.505 17.764 1.00 30.64 199 SER A N 1
ATOM 1646 C CA . SER A 1 213 ? 23.916 -21.493 17.401 1.00 28.47 199 SER A CA 1
ATOM 1647 C C . SER A 1 213 ? 23.763 -22.646 18.394 1.00 31.89 199 SER A C 1
ATOM 1648 O O . SER A 1 213 ? 22.663 -23.209 18.494 1.00 31.19 199 SER A O 1
ATOM 1651 N N . ARG A 1 214 ? 24.806 -23.031 19.127 1.00 31.21 200 ARG A N 1
ATOM 1652 C CA . ARG A 1 214 ? 24.648 -24.150 20.050 1.00 31.96 200 ARG A CA 1
ATOM 1653 C C . ARG A 1 214 ? 23.568 -23.818 21.085 1.00 33.99 200 ARG A C 1
ATOM 1654 O O . ARG A 1 214 ? 23.419 -22.655 21.480 1.00 34.36 200 ARG A O 1
ATOM 1662 N N . PRO A 1 215 ? 22.762 -24.795 21.505 1.00 30.60 201 PRO A N 1
ATOM 1663 C CA . PRO A 1 215 ? 21.627 -24.471 22.394 1.00 36.09 201 PRO A CA 1
ATOM 1664 C C . PRO A 1 215 ? 22.034 -23.844 23.714 1.00 37.83 201 PRO A C 1
ATOM 1665 O O . PRO A 1 215 ? 21.247 -23.085 24.295 1.00 36.77 201 PRO A O 1
ATOM 1669 N N . GLY A 1 216 ? 23.239 -24.118 24.205 1.00 34.31 202 GLY A N 1
ATOM 1670 C CA . GLY A 1 216 ? 23.636 -23.583 25.495 1.00 42.85 202 GLY A CA 1
ATOM 1671 C C . GLY A 1 216 ? 24.273 -22.211 25.476 1.00 39.87 202 GLY A C 1
ATOM 1672 O O . GLY A 1 216 ? 24.639 -21.699 26.536 1.00 37.38 202 GLY A O 1
ATOM 1673 N N . ALA A 1 217 ? 24.429 -21.596 24.305 1.00 36.49 203 ALA A N 1
ATOM 1674 C CA . ALA A 1 217 ? 25.096 -20.301 24.226 1.00 38.25 203 ALA A CA 1
ATOM 1675 C C . ALA A 1 217 ? 24.318 -19.238 24.992 1.00 41.86 203 ALA A C 1
ATOM 1676 O O . ALA A 1 217 ? 23.087 -19.256 25.047 1.00 42.98 203 ALA A O 1
ATOM 1678 N N . GLU A 1 218 ? 25.061 -18.303 25.583 1.00 46.29 204 GLU A N 1
ATOM 1679 C CA . GLU A 1 218 ? 24.467 -17.162 26.269 1.00 47.65 204 GLU A CA 1
ATOM 1680 C C . GLU A 1 218 ? 24.063 -16.093 25.266 1.00 45.65 204 GLU A C 1
ATOM 1681 O O . GLU A 1 218 ? 24.798 -15.806 24.317 1.00 50.07 204 GLU A O 1
ATOM 1687 N N . THR A 1 219 ? 22.878 -15.515 25.468 1.00 39.86 205 THR A N 1
ATOM 1688 C CA . THR A 1 219 ? 22.459 -14.324 24.739 1.00 43.40 205 THR A CA 1
ATOM 1689 C C . THR A 1 219 ? 22.072 -13.256 25.753 1.00 52.64 205 THR A C 1
ATOM 1690 O O . THR A 1 219 ? 21.044 -13.370 26.429 1.00 46.01 205 THR A O 1
ATOM 1694 N N . SER A 1 220 ? 22.915 -12.233 25.870 1.00 48.64 206 SER A N 1
ATOM 1695 C CA . SER A 1 220 ? 22.689 -11.118 26.777 1.00 55.15 206 SER A CA 1
ATOM 1696 C C . SER A 1 220 ? 23.197 -9.858 26.096 1.00 56.31 206 SER A C 1
ATOM 1697 O O . SER A 1 220 ? 23.827 -9.918 25.037 1.00 48.84 206 SER A O 1
ATOM 1700 N N . SER A 1 221 ? 22.922 -8.703 26.707 1.00 55.34 207 SER A N 1
ATOM 1701 C CA . SER A 1 221 ? 23.428 -7.464 26.130 1.00 56.27 207 SER A CA 1
ATOM 1702 C C . SER A 1 221 ? 24.950 -7.437 26.154 1.00 52.75 207 SER A C 1
ATOM 1703 O O . SER A 1 221 ? 25.578 -6.910 25.228 1.00 52.30 207 SER A O 1
ATOM 1706 N N . ARG A 1 222 ? 25.530 -8.068 27.153 1.00 51.08 208 ARG A N 1
ATOM 1707 C CA . ARG A 1 222 ? 27.000 -8.097 27.239 1.00 52.13 208 ARG A CA 1
ATOM 1708 C C . ARG A 1 222 ? 27.595 -8.981 26.144 1.00 51.18 208 ARG A C 1
ATOM 1709 O O . ARG A 1 222 ? 28.561 -8.583 25.531 1.00 46.07 208 ARG A O 1
ATOM 1717 N N . SER A 1 223 ? 27.036 -10.164 25.967 1.00 48.67 209 SER A N 1
ATOM 1718 C CA . SER A 1 223 ? 27.602 -11.078 24.978 1.00 49.87 209 SER A CA 1
ATOM 1719 C C . SER A 1 223 ? 27.477 -10.512 23.569 1.00 42.75 209 SER A C 1
ATOM 1720 O O . SER A 1 223 ? 28.363 -10.719 22.728 1.00 45.79 209 SER A O 1
ATOM 1723 N N . LEU A 1 224 ? 26.376 -9.808 23.287 1.00 45.67 210 LEU A N 1
ATOM 1724 C CA . LEU A 1 224 ? 26.218 -9.176 21.981 1.00 44.53 210 LEU A CA 1
ATOM 1725 C C . LEU A 1 224 ? 27.257 -8.084 21.779 1.00 48.89 210 LEU A C 1
ATOM 1726 O O . LEU A 1 224 ? 27.797 -7.922 20.679 1.00 41.53 210 LEU A O 1
ATOM 1731 N N . GLN A 1 225 ? 27.556 -7.336 22.840 1.00 43.13 211 GLN A N 1
ATOM 1732 C CA . GLN A 1 225 ? 28.575 -6.299 22.767 1.00 46.48 211 GLN A CA 1
ATOM 1733 C C . GLN A 1 225 ? 29.961 -6.899 22.566 1.00 40.14 211 GLN A C 1
ATOM 1734 O O . GLN A 1 225 ? 30.740 -6.420 21.736 1.00 43.38 211 GLN A O 1
ATOM 1740 N N . ASP A 1 226 ? 30.294 -7.936 23.339 1.00 40.67 212 ASP A N 1
ATOM 1741 C CA . ASP A 1 226 ? 31.574 -8.616 23.158 1.00 41.86 212 ASP A CA 1
ATOM 1742 C C . ASP A 1 226 ? 31.716 -9.148 21.739 1.00 41.45 212 ASP A C 1
ATOM 1743 O O . ASP A 1 226 ? 32.776 -9.024 21.113 1.00 36.73 212 ASP A O 1
ATOM 1748 N N . GLU A 1 227 ? 30.658 -9.763 21.217 1.00 40.86 213 GLU A N 1
ATOM 1749 C CA . GLU A 1 227 ? 30.772 -10.381 19.903 1.00 36.59 213 GLU A CA 1
ATOM 1750 C C . GLU A 1 227 ? 31.002 -9.334 18.823 1.00 41.14 213 GLU A C 1
ATOM 1751 O O . GLU A 1 227 ? 31.859 -9.512 17.949 1.00 43.19 213 GLU A O 1
ATOM 1757 N N . LEU A 1 228 ? 30.262 -8.223 18.882 1.00 43.44 214 LEU A N 1
ATOM 1758 C CA . LEU A 1 228 ? 30.453 -7.159 17.901 1.00 39.09 214 LEU A CA 1
ATOM 1759 C C 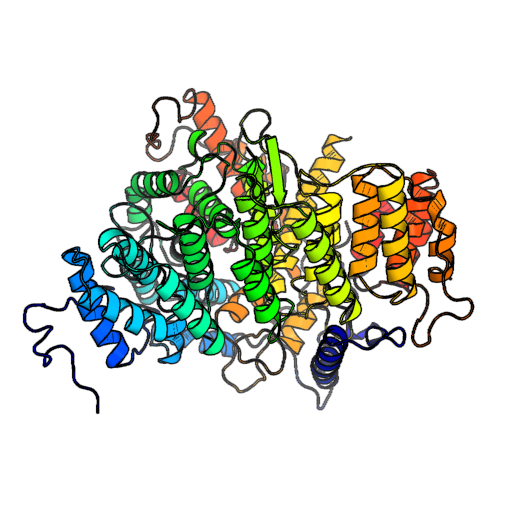. LEU A 1 228 ? 31.872 -6.601 17.956 1.00 42.26 214 LEU A C 1
ATOM 1760 O O . LEU A 1 228 ? 32.456 -6.270 16.919 1.00 38.97 214 LEU A O 1
ATOM 1765 N N . ILE A 1 229 ? 32.445 -6.486 19.157 1.00 41.04 215 ILE A N 1
ATOM 1766 C CA . ILE A 1 229 ? 33.814 -5.986 19.277 1.00 42.50 215 ILE A CA 1
ATOM 1767 C C . ILE A 1 229 ? 34.789 -6.932 18.581 1.00 38.72 215 ILE A C 1
ATOM 1768 O O . ILE A 1 229 ? 35.675 -6.501 17.834 1.00 41.17 215 ILE A O 1
ATOM 1773 N N . TYR A 1 230 ? 34.628 -8.238 18.806 1.00 38.32 216 TYR A N 1
ATOM 1774 C CA . TYR A 1 230 ? 35.498 -9.217 18.156 1.00 39.26 216 TYR A CA 1
ATOM 1775 C C . TYR A 1 230 ? 35.385 -9.137 16.638 1.00 32.08 216 TYR A C 1
ATOM 1776 O O . TYR A 1 230 ? 36.401 -9.168 15.930 1.00 35.90 216 TYR A O 1
ATOM 1785 N N . ILE A 1 231 ? 34.159 -9.030 16.121 1.00 36.14 217 ILE A N 1
ATOM 1786 C CA . ILE A 1 231 ? 33.966 -8.988 14.671 1.00 37.28 217 ILE A CA 1
ATOM 1787 C C . ILE A 1 231 ? 34.632 -7.750 14.084 1.00 40.42 217 ILE A C 1
ATOM 1788 O O . ILE A 1 231 ? 35.382 -7.828 13.103 1.00 39.19 217 ILE A O 1
ATOM 1793 N N . LEU A 1 232 ? 34.376 -6.587 14.686 1.00 39.34 218 LEU A N 1
ATOM 1794 C CA . LEU A 1 232 ? 34.910 -5.343 14.138 1.00 38.31 218 LEU A CA 1
ATOM 1795 C C . LEU A 1 232 ? 36.431 -5.291 14.244 1.00 40.01 218 LEU A C 1
ATOM 1796 O O . LEU A 1 232 ? 37.099 -4.826 13.313 1.00 40.88 218 LEU A O 1
ATOM 1801 N N . LYS A 1 233 ? 37.000 -5.749 15.369 1.00 41.52 219 LYS A N 1
ATOM 1802 C CA . LYS A 1 233 ? 38.455 -5.853 15.452 1.00 37.98 219 LYS A CA 1
ATOM 1803 C C . LYS A 1 233 ? 39.007 -6.736 14.337 1.00 41.06 219 LYS A C 1
ATOM 1804 O O . LYS A 1 233 ? 40.062 -6.437 13.762 1.00 36.03 219 LYS A O 1
ATOM 1810 N N . SER A 1 234 ? 38.305 -7.829 14.017 1.00 37.05 220 SER A N 1
ATOM 1811 C CA . SER A 1 234 ? 38.785 -8.735 12.981 1.00 41.27 220 SER A CA 1
ATOM 1812 C C . SER A 1 234 ? 38.760 -8.067 11.610 1.00 34.07 220 SER A C 1
ATOM 1813 O O . SER A 1 234 ? 39.692 -8.236 10.815 1.00 40.61 220 SER A O 1
ATOM 1816 N N . ILE A 1 235 ? 37.708 -7.299 11.322 1.00 36.75 221 ILE A N 1
ATOM 1817 C CA . ILE A 1 235 ? 37.633 -6.576 10.058 1.00 37.91 221 ILE A CA 1
ATOM 1818 C C . ILE A 1 235 ? 38.742 -5.530 9.964 1.00 41.64 221 ILE A C 1
ATOM 1819 O O . ILE A 1 235 ? 39.381 -5.383 8.915 1.00 38.60 221 ILE A O 1
ATOM 1824 N N . HIS A 1 236 ? 39.004 -4.795 11.051 1.00 40.18 222 HIS A N 1
ATOM 1825 C CA . HIS A 1 236 ? 40.044 -3.767 10.978 1.00 41.97 222 HIS A CA 1
ATOM 1826 C C . HIS A 1 236 ? 41.430 -4.381 10.817 1.00 39.60 222 HIS A C 1
ATOM 1827 O O . HIS A 1 236 ? 42.318 -3.761 10.219 1.00 42.57 222 HIS A O 1
ATOM 1834 N N . LEU A 1 237 ? 41.628 -5.604 11.316 1.00 35.96 223 LEU A N 1
ATOM 1835 C CA . LEU A 1 237 ? 42.892 -6.300 11.097 1.00 38.46 223 LEU A CA 1
ATOM 1836 C C . LEU A 1 237 ? 43.047 -6.752 9.646 1.00 42.26 223 LEU A C 1
ATOM 1837 O O . LEU A 1 237 ? 44.140 -6.655 9.077 1.00 42.11 223 LEU A O 1
ATOM 1842 N N . ILE A 1 238 ? 41.986 -7.287 9.043 1.00 38.45 224 ILE A N 1
ATOM 1843 C CA . ILE A 1 238 ? 42.040 -7.760 7.656 1.00 39.24 224 ILE A CA 1
ATOM 1844 C C . ILE A 1 238 ? 40.831 -7.225 6.893 1.00 38.11 224 ILE A C 1
ATOM 1845 O O . ILE A 1 238 ? 39.847 -7.958 6.712 1.00 37.70 224 ILE A O 1
ATOM 1850 N N . PRO A 1 239 ? 40.857 -5.970 6.430 1.00 37.62 225 PRO A N 1
ATOM 1851 C CA . PRO A 1 239 ? 39.652 -5.379 5.816 1.00 38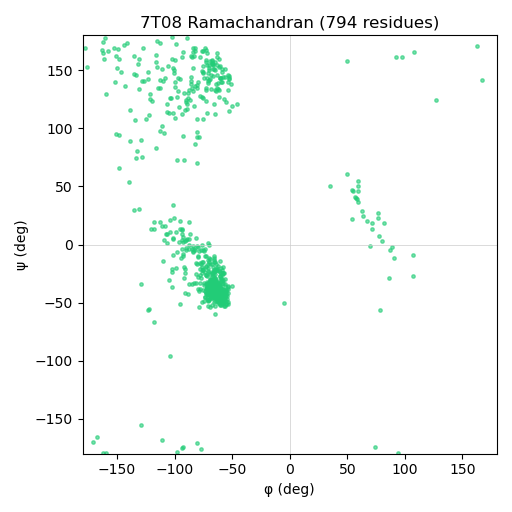.90 225 PRO A CA 1
ATOM 1852 C C . PRO A 1 239 ? 39.120 -6.127 4.610 1.00 37.88 225 PRO A C 1
ATOM 1853 O O . PRO A 1 239 ? 37.918 -6.035 4.329 1.00 40.30 225 PRO A O 1
ATOM 1857 N N . HIS A 1 240 ? 39.954 -6.862 3.884 1.00 37.14 226 HIS A N 1
ATOM 1858 C CA . HIS A 1 240 ? 39.492 -7.566 2.698 1.00 38.16 226 HIS A CA 1
ATOM 1859 C C . HIS A 1 240 ? 39.128 -9.024 2.979 1.00 35.56 226 HIS A C 1
ATOM 1860 O O . HIS A 1 240 ? 38.897 -9.788 2.037 1.00 38.11 226 HIS A O 1
ATOM 1867 N N . ASN A 1 241 ? 39.010 -9.411 4.253 1.00 36.96 227 ASN A N 1
ATOM 1868 C CA . ASN A 1 241 ? 38.692 -10.791 4.623 1.00 35.37 227 ASN A CA 1
ATOM 1869 C C . ASN A 1 241 ? 37.189 -11.049 4.499 1.00 35.23 227 ASN A C 1
ATOM 1870 O O . ASN A 1 241 ? 36.403 -10.606 5.344 1.00 35.85 227 ASN A O 1
ATOM 1875 N N . VAL A 1 242 ? 36.790 -11.824 3.482 1.00 32.18 228 VAL A N 1
ATOM 1876 C CA . VAL A 1 242 ? 35.371 -12.108 3.257 1.00 29.16 228 VAL A CA 1
ATOM 1877 C C . VAL A 1 242 ? 34.745 -12.843 4.441 1.00 29.17 228 VAL A C 1
ATOM 1878 O O . VAL A 1 242 ? 33.562 -12.633 4.756 1.00 29.18 228 VAL A O 1
ATOM 1882 N N . SER A 1 243 ? 35.510 -13.718 5.104 1.00 30.29 229 SER A N 1
ATOM 1883 C CA . SER A 1 243 ? 34.975 -14.475 6.238 1.00 32.33 229 SER A CA 1
ATOM 1884 C C . SER A 1 243 ? 34.452 -13.555 7.335 1.00 33.50 229 SER A C 1
ATOM 1885 O O . SER A 1 243 ? 33.395 -13.817 7.923 1.00 30.85 229 SER A O 1
ATOM 1888 N N . ALA A 1 244 ? 35.187 -12.478 7.629 1.00 31.11 230 ALA A N 1
ATOM 1889 C CA . ALA A 1 244 ? 34.788 -11.553 8.683 1.00 34.01 230 ALA A CA 1
ATOM 1890 C C . ALA A 1 244 ? 33.557 -10.743 8.289 1.00 31.82 230 ALA A C 1
ATOM 1891 O O . ALA A 1 244 ? 32.675 -10.507 9.125 1.00 30.59 230 ALA A O 1
ATOM 1893 N N . TRP A 1 245 ? 33.481 -10.302 7.025 1.00 33.68 231 TRP A N 1
ATOM 1894 C CA . TRP A 1 245 ? 32.301 -9.570 6.569 1.00 34.53 231 TRP A CA 1
ATOM 1895 C C . TRP A 1 245 ? 31.049 -10.444 6.605 1.00 32.02 231 TRP A C 1
ATOM 1896 O O . TRP A 1 245 ? 29.982 -9.986 7.030 1.00 31.80 231 TRP A O 1
ATOM 1907 N N . ASN A 1 246 ? 31.151 -11.704 6.166 1.00 33.98 232 ASN A N 1
ATOM 1908 C CA . ASN A 1 246 ? 29.975 -12.572 6.174 1.00 32.88 232 ASN A CA 1
ATOM 1909 C C . ASN A 1 246 ? 29.506 -12.847 7.596 1.00 31.83 232 ASN A C 1
ATOM 1910 O O . ASN A 1 246 ? 28.297 -12.936 7.858 1.00 32.23 232 ASN A O 1
ATOM 1915 N N . TYR A 1 247 ? 30.448 -13.009 8.519 1.00 29.75 233 TYR A N 1
ATOM 1916 C CA . TYR A 1 247 ? 30.080 -13.236 9.914 1.00 33.39 233 TYR A CA 1
ATOM 1917 C C . TYR A 1 247 ? 29.374 -12.014 10.492 1.00 30.16 233 TYR A C 1
ATOM 1918 O O . TYR A 1 247 ? 28.375 -12.151 11.210 1.00 30.47 233 TYR A O 1
ATOM 1927 N N . LEU A 1 248 ? 29.854 -10.810 10.158 1.00 34.91 234 LEU A N 1
ATOM 1928 C CA . LEU A 1 248 ? 29.183 -9.586 10.596 1.00 34.87 234 LEU A CA 1
ATOM 1929 C C . LEU A 1 248 ? 27.754 -9.519 10.074 1.00 34.08 234 LEU A C 1
ATOM 1930 O O . LEU A 1 248 ? 26.822 -9.232 10.829 1.00 34.59 234 LEU A O 1
ATOM 1935 N N . ARG A 1 249 ? 27.559 -9.762 8.774 1.00 34.17 235 ARG A N 1
ATOM 1936 C CA . ARG A 1 249 ? 26.213 -9.651 8.222 1.00 36.62 235 ARG A CA 1
ATOM 1937 C C . ARG A 1 249 ? 25.292 -10.713 8.810 1.00 38.90 235 ARG A C 1
ATOM 1938 O O . ARG A 1 249 ? 24.124 -10.434 9.111 1.00 40.25 235 ARG A O 1
ATOM 1946 N N . GLY A 1 250 ? 25.799 -11.936 8.989 1.00 36.09 236 GLY A N 1
ATOM 1947 C CA . GLY A 1 250 ? 24.976 -12.975 9.585 1.00 32.92 236 GLY A CA 1
ATOM 1948 C C . GLY A 1 250 ? 24.630 -12.657 11.025 1.00 35.17 236 GLY A C 1
ATOM 1949 O O . GLY A 1 250 ? 23.506 -12.901 11.479 1.00 36.53 236 GLY A O 1
ATOM 1950 N N . PHE A 1 251 ? 25.589 -12.084 11.753 1.00 32.83 237 PHE A N 1
ATOM 1951 C CA . PHE A 1 251 ? 25.372 -11.710 13.148 1.00 35.55 237 PHE A CA 1
ATOM 1952 C C . PHE A 1 251 ? 24.249 -10.689 13.274 1.00 39.90 237 PHE A C 1
ATOM 1953 O O . PHE A 1 251 ? 23.304 -10.884 14.046 1.00 38.64 237 PHE A O 1
ATOM 1961 N N . LEU A 1 252 ? 24.333 -9.592 12.511 1.00 38.09 238 LEU A N 1
ATOM 1962 C CA . LEU A 1 252 ? 23.327 -8.535 12.599 1.00 38.48 238 LEU A CA 1
ATOM 1963 C C . LEU A 1 252 ? 21.950 -9.047 12.200 1.00 42.95 238 LEU A C 1
ATOM 1964 O O . LEU A 1 252 ? 20.944 -8.735 12.853 1.00 44.73 238 LEU A O 1
ATOM 1969 N N . LYS A 1 253 ? 21.889 -9.841 11.135 1.00 39.77 239 LYS A N 1
ATOM 1970 C CA . LYS A 1 253 ? 20.618 -10.382 10.672 1.00 39.78 239 LYS A CA 1
ATOM 1971 C C . LYS A 1 253 ? 20.019 -11.348 11.684 1.00 44.67 239 LYS A C 1
ATOM 1972 O O . LYS A 1 253 ? 18.814 -11.294 11.959 1.00 49.15 239 LYS A O 1
ATOM 1978 N N . HIS A 1 254 ? 20.843 -12.236 12.247 1.00 39.06 240 HIS A N 1
ATOM 1979 C CA . HIS A 1 254 ? 20.332 -13.251 13.162 1.00 40.83 240 HIS A CA 1
ATOM 1980 C C . HIS A 1 254 ? 19.704 -12.620 14.398 1.00 43.36 240 HIS A C 1
ATOM 1981 O O . HIS A 1 254 ? 18.673 -13.093 14.888 1.00 42.29 240 HIS A O 1
ATOM 1988 N N . PHE A 1 255 ? 20.310 -11.557 14.922 1.00 39.31 241 PHE A N 1
ATOM 1989 C CA . PHE A 1 255 ? 19.807 -10.904 16.120 1.00 46.62 241 PHE A CA 1
ATOM 1990 C C . PHE A 1 255 ? 18.976 -9.663 15.815 1.00 49.56 241 PHE A C 1
ATOM 1991 O O . PHE A 1 255 ? 18.653 -8.908 16.738 1.00 51.78 241 PHE A O 1
ATOM 1999 N N . SER A 1 256 ? 18.618 -9.442 14.549 1.00 49.62 242 SER A N 1
ATOM 2000 C CA . SER A 1 256 ? 17.773 -8.314 14.143 1.00 49.73 242 SER A CA 1
ATOM 2001 C C . SER A 1 256 ? 18.351 -6.986 14.628 1.00 50.81 242 SER A C 1
ATOM 2002 O O . SER A 1 256 ? 17.651 -6.140 15.184 1.00 53.53 242 SER A O 1
ATOM 2005 N N . LEU A 1 257 ? 19.648 -6.805 14.413 1.00 48.46 243 LEU A N 1
ATOM 2006 C CA . LEU A 1 257 ? 20.292 -5.584 14.885 1.00 44.70 243 LEU A CA 1
ATOM 2007 C C . LEU A 1 257 ? 20.435 -4.590 13.745 1.00 50.78 243 LEU A C 1
ATOM 2008 O O . LEU A 1 257 ? 20.841 -4.977 12.641 1.00 46.88 243 LEU A O 1
ATOM 2013 N N . PRO A 1 258 ? 20.122 -3.314 13.969 1.00 51.32 244 PRO A N 1
ATOM 2014 C CA . PRO A 1 258 ? 20.205 -2.330 12.882 1.00 49.35 244 PRO A CA 1
ATOM 2015 C C . PRO A 1 258 ? 21.636 -2.105 12.418 1.00 49.29 244 PRO A C 1
ATOM 2016 O O . PRO A 1 258 ? 22.593 -2.245 13.184 1.00 48.68 244 PRO A O 1
ATOM 2020 N N . LEU A 1 259 ? 21.771 -1.749 11.137 1.00 49.88 245 LEU A N 1
ATOM 2021 C CA . LEU A 1 259 ? 23.076 -1.497 10.533 1.00 45.21 245 LEU A CA 1
ATOM 2022 C C . LEU A 1 259 ? 23.578 -0.077 10.763 1.00 49.54 245 LEU A C 1
ATOM 2023 O O . LEU A 1 259 ? 24.791 0.130 10.900 1.00 47.55 245 LEU A O 1
ATOM 2028 N N . VAL A 1 260 ? 22.667 0.898 10.802 1.00 49.53 246 VAL A N 1
ATOM 2029 C CA . VAL A 1 260 ? 23.075 2.304 10.849 1.00 53.34 246 VAL A CA 1
ATOM 2030 C C . VAL A 1 260 ? 23.976 2.628 12.039 1.00 47.94 246 VAL A C 1
ATOM 2031 O O . VAL A 1 260 ? 25.008 3.290 11.839 1.00 52.39 246 VAL A O 1
ATOM 2035 N N . PRO A 1 261 ? 23.665 2.221 13.278 1.00 52.60 247 PRO A N 1
ATOM 2036 C CA . PRO A 1 261 ? 24.519 2.636 14.411 1.00 49.06 247 PRO A CA 1
ATOM 2037 C C . PRO A 1 261 ? 25.977 2.211 14.286 1.00 53.84 247 PRO A C 1
ATOM 2038 O O . PRO A 1 261 ? 26.840 2.828 14.921 1.00 51.21 247 PRO A O 1
ATOM 2042 N N . ILE A 1 262 ? 26.275 1.181 13.488 1.00 50.58 248 ILE A N 1
ATOM 2043 C CA . ILE A 1 262 ? 27.636 0.668 13.322 1.00 51.80 248 ILE A CA 1
ATOM 2044 C C . ILE A 1 262 ? 28.348 1.312 12.137 1.00 48.43 248 ILE A C 1
ATOM 2045 O O . ILE A 1 262 ? 29.570 1.152 11.986 1.00 47.41 248 ILE A O 1
ATOM 2050 N N . LEU A 1 263 ? 27.626 2.066 11.316 1.00 52.49 249 LEU A N 1
ATOM 2051 C CA . LEU A 1 263 ? 28.194 2.674 10.114 1.00 47.15 249 LEU A CA 1
ATOM 2052 C C . LEU A 1 263 ? 29.496 3.445 10.330 1.00 49.33 249 LEU A C 1
ATOM 2053 O O . LEU A 1 263 ? 30.343 3.422 9.421 1.00 51.62 249 LEU A O 1
ATOM 2058 N N . PRO A 1 264 ? 29.725 4.149 11.453 1.00 48.97 250 PRO A N 1
ATOM 2059 C CA . PRO A 1 264 ? 31.029 4.822 11.627 1.00 50.38 250 PRO A CA 1
ATOM 2060 C C . PRO A 1 264 ? 32.239 3.908 11.470 1.00 51.11 250 PRO A C 1
ATOM 2061 O O . PRO A 1 264 ? 33.271 4.348 10.948 1.00 46.82 250 PRO A O 1
ATOM 2065 N N . ALA A 1 265 ? 32.150 2.650 11.910 1.00 48.33 251 ALA A N 1
ATOM 2066 C CA . ALA A 1 265 ? 33.270 1.729 11.757 1.00 49.53 251 ALA A CA 1
ATOM 2067 C C . ALA A 1 265 ? 33.422 1.211 10.334 1.00 48.97 251 ALA A C 1
ATOM 2068 O O . ALA A 1 265 ? 34.473 0.651 10.006 1.00 46.84 251 ALA A O 1
ATOM 2070 N N . ILE A 1 266 ? 32.408 1.383 9.493 1.00 48.29 252 ILE A N 1
ATOM 2071 C CA . ILE A 1 266 ? 32.405 0.832 8.143 1.00 47.78 252 ILE A CA 1
ATOM 2072 C C . ILE A 1 266 ? 32.718 1.894 7.098 1.00 47.64 252 ILE A C 1
ATOM 2073 O O . ILE A 1 266 ? 33.389 1.608 6.106 1.00 47.41 252 ILE A O 1
ATOM 2078 N N . LEU A 1 267 ? 32.242 3.121 7.311 1.00 51.65 253 LEU A N 1
ATOM 2079 C CA . LEU A 1 267 ? 32.358 4.167 6.295 1.00 47.97 253 LEU A CA 1
ATOM 2080 C C . LEU A 1 267 ? 33.775 4.400 5.778 1.00 47.09 253 LEU A C 1
ATOM 2081 O O . LEU A 1 267 ? 33.917 4.664 4.572 1.00 49.47 253 LEU A O 1
ATOM 2086 N N . PRO A 1 268 ? 34.839 4.343 6.592 1.00 45.16 254 PRO A N 1
ATOM 2087 C CA . PRO A 1 268 ? 36.187 4.540 6.031 1.00 47.68 254 PRO A CA 1
ATOM 2088 C C . PRO A 1 268 ? 36.561 3.558 4.933 1.00 48.42 254 PRO A C 1
ATOM 2089 O O . PRO A 1 268 ? 37.485 3.846 4.161 1.00 49.41 254 PRO A O 1
ATOM 2093 N N . TYR A 1 269 ? 35.891 2.413 4.824 1.00 48.21 255 TYR A N 1
ATOM 2094 C CA . TYR A 1 269 ? 36.215 1.471 3.764 1.00 49.66 255 TYR A CA 1
ATOM 2095 C C . TYR A 1 269 ? 35.426 1.713 2.484 1.00 48.29 255 TYR A C 1
ATOM 2096 O O . TYR A 1 269 ? 35.556 0.925 1.546 1.00 46.48 255 TYR A O 1
ATOM 2105 N N . THR A 1 270 ? 34.615 2.770 2.418 1.00 49.56 256 THR A N 1
ATOM 2106 C CA . THR A 1 270 ? 33.761 3.026 1.262 1.00 52.51 256 THR A CA 1
ATOM 2107 C C . THR A 1 270 ? 34.220 4.216 0.430 1.00 56.19 256 THR A C 1
ATOM 2108 O O . THR A 1 270 ? 33.534 4.581 -0.529 1.00 57.39 256 THR A O 1
ATOM 2112 N N . ALA A 1 271 ? 35.350 4.830 0.774 1.00 57.39 257 ALA A N 1
ATOM 2113 C CA . ALA A 1 271 ? 35.801 6.062 0.128 1.00 60.37 257 ALA A CA 1
ATOM 2114 C C . ALA A 1 271 ? 36.029 5.884 -1.368 1.00 65.71 257 ALA A C 1
ATOM 2115 O O . ALA A 1 271 ? 36.902 5.124 -1.784 1.00 69.13 257 ALA A O 1
ATOM 2117 N N . PHE A 1 286 ? 32.747 1.623 19.857 1.00 61.01 272 PHE A N 1
ATOM 2118 C CA . PHE A 1 286 ? 33.129 0.354 19.255 1.00 59.55 272 PHE A CA 1
ATOM 2119 C C . PHE A 1 286 ? 34.401 0.527 18.422 1.00 56.98 272 PHE A C 1
ATOM 2120 O O . PHE A 1 286 ? 34.733 1.647 18.038 1.00 53.64 272 PHE A O 1
ATOM 2128 N N . PRO A 1 287 ? 35.125 -0.570 18.177 1.00 53.30 273 PRO A N 1
ATOM 2129 C CA . PRO A 1 287 ? 36.417 -0.463 17.491 1.00 52.47 273 PRO A CA 1
ATOM 2130 C C . PRO A 1 287 ? 36.309 0.290 16.173 1.00 55.18 273 PRO A C 1
ATOM 2131 O O . PRO A 1 287 ? 35.353 0.120 15.412 1.00 53.13 273 PRO A O 1
ATOM 2135 N N . MET A 1 288 ? 37.305 1.128 15.912 1.00 53.56 274 MET A N 1
ATOM 2136 C CA . MET A 1 288 ? 37.392 1.948 14.716 1.00 53.97 274 MET A CA 1
ATOM 2137 C C . MET A 1 288 ? 38.608 1.545 13.888 1.00 51.80 274 MET A C 1
ATOM 2138 O O . MET A 1 288 ? 39.557 0.950 14.413 1.00 54.40 274 MET A O 1
ATOM 2143 N N . PRO A 1 289 ? 38.606 1.835 12.586 1.00 54.06 275 PRO A N 1
ATOM 2144 C CA . PRO A 1 289 ? 39.757 1.474 11.748 1.00 54.43 275 PRO A CA 1
ATOM 2145 C C . PRO A 1 289 ? 41.020 2.207 12.177 1.00 61.22 275 PRO A C 1
ATOM 2146 O O . PRO A 1 289 ? 40.979 3.228 12.866 1.00 61.58 275 PRO A O 1
ATOM 2150 N N . SER A 1 290 ? 42.160 1.669 11.746 1.00 67.08 276 SER A N 1
ATOM 2151 C CA . SER A 1 290 ? 43.436 2.320 12.013 1.00 73.03 276 SER A CA 1
ATOM 2152 C C . SER A 1 290 ? 43.494 3.674 11.312 1.00 80.99 276 SER A C 1
ATOM 2153 O O . SER A 1 290 ? 43.069 3.810 10.159 1.00 76.14 276 SER A O 1
ATOM 2156 N N . ASP A 1 291 ? 44.025 4.680 12.022 1.00 88.74 277 ASP A N 1
ATOM 2157 C CA . ASP A 1 291 ? 44.043 6.047 11.496 1.00 93.52 277 ASP A CA 1
ATOM 2158 C C . ASP A 1 291 ? 44.749 6.134 10.148 1.00 96.59 277 ASP A C 1
ATOM 2159 O O . ASP A 1 291 ? 44.148 6.670 9.200 1.00 104.60 277 ASP A O 1
ATOM 2164 N N . PRO A 1 292 ? 45.991 5.653 9.976 1.00 88.08 278 PRO A N 1
ATOM 2165 C CA . PRO A 1 292 ? 46.379 5.208 8.634 1.00 83.17 278 PRO A CA 1
ATOM 2166 C C . PRO A 1 292 ? 45.958 3.758 8.463 1.00 75.58 278 PRO A C 1
ATOM 2167 O O . PRO A 1 292 ? 46.310 2.913 9.293 1.00 70.43 278 PRO A O 1
ATOM 2171 N N . LEU A 1 293 ? 45.174 3.461 7.431 1.00 71.24 279 LEU A N 1
ATOM 2172 C CA . LEU A 1 293 ? 44.799 2.080 7.189 1.00 62.37 279 LEU A CA 1
ATOM 2173 C C . LEU A 1 293 ? 46.059 1.250 6.945 1.00 58.80 279 LEU A C 1
ATOM 2174 O O . LEU A 1 293 ? 47.094 1.789 6.538 1.00 60.68 279 LEU A O 1
ATOM 2179 N N . PRO A 1 294 ? 46.019 -0.052 7.231 1.00 58.19 280 PRO A N 1
ATOM 2180 C CA . PRO A 1 294 ? 47.175 -0.900 6.924 1.00 53.60 280 PRO A CA 1
ATOM 2181 C C . PRO A 1 294 ? 47.542 -0.805 5.450 1.00 53.14 280 PRO A C 1
ATOM 2182 O O . PRO A 1 294 ? 46.695 -0.542 4.593 1.00 54.48 280 PRO A O 1
ATOM 2186 N N . GLU A 1 295 ? 48.826 -1.004 5.162 1.00 50.27 281 GLU A N 1
ATOM 2187 C CA . GLU A 1 295 ? 49.270 -1.006 3.778 1.00 57.58 281 GLU A CA 1
ATOM 2188 C C . GLU A 1 295 ? 48.587 -2.133 3.010 1.00 53.94 281 GLU A C 1
ATOM 2189 O O . GLU A 1 295 ? 48.094 -3.104 3.588 1.00 49.50 281 GLU A O 1
ATOM 2195 N N . ASP A 1 296 ? 48.571 -1.990 1.686 1.00 53.44 282 ASP A N 1
ATOM 2196 C CA . ASP A 1 296 ? 47.954 -2.964 0.782 1.00 48.21 282 ASP A CA 1
ATOM 2197 C C . ASP A 1 296 ? 46.468 -3.139 1.097 1.00 49.24 282 ASP A C 1
ATOM 2198 O O . ASP A 1 296 ? 45.966 -4.254 1.257 1.00 49.23 282 ASP A O 1
ATOM 2203 N N . THR A 1 297 ? 45.763 -2.013 1.191 1.00 48.84 283 THR A N 1
ATOM 2204 C CA . THR A 1 297 ? 44.328 -1.981 1.470 1.00 48.80 283 THR A CA 1
ATOM 2205 C C . THR A 1 297 ? 43.671 -1.011 0.495 1.00 49.37 283 THR A C 1
ATOM 2206 O O . THR A 1 297 ? 43.302 0.112 0.863 1.00 46.50 283 THR A O 1
ATOM 2210 N N . PRO A 1 298 ? 43.527 -1.407 -0.767 1.00 47.38 284 PRO A N 1
ATOM 2211 C CA . PRO A 1 298 ? 42.898 -0.516 -1.747 1.00 50.14 284 PRO A CA 1
ATOM 2212 C C . PRO A 1 298 ? 41.422 -0.325 -1.443 1.00 49.40 284 PRO A C 1
ATOM 2213 O O . PRO A 1 298 ? 40.737 -1.232 -0.966 1.00 48.76 284 PRO A O 1
ATOM 2217 N N . LEU A 1 299 ? 40.936 0.881 -1.723 1.00 47.16 285 LEU A N 1
ATOM 2218 C CA . LEU A 1 299 ? 39.565 1.255 -1.420 1.00 46.27 285 LEU A CA 1
ATOM 2219 C C . LEU A 1 299 ? 38.787 1.535 -2.703 1.00 47.73 285 LEU A C 1
ATOM 2220 O O . LEU A 1 299 ? 39.376 1.925 -3.714 1.00 50.03 285 LEU A O 1
ATOM 2225 N N . PRO A 1 300 ? 37.457 1.343 -2.697 1.00 44.58 286 PRO A N 1
ATOM 2226 C CA . PRO A 1 300 ? 36.673 0.841 -1.563 1.00 48.39 286 PRO A CA 1
ATOM 2227 C C . PRO A 1 300 ? 36.670 -0.677 -1.461 1.00 46.36 286 PRO A C 1
ATOM 2228 O O . PRO A 1 300 ? 36.981 -1.369 -2.438 1.00 44.11 286 PRO A O 1
ATOM 2232 N N . VAL A 1 301 ? 36.313 -1.176 -0.282 1.00 41.90 287 VAL A N 1
ATOM 2233 C CA . VAL A 1 301 ? 36.099 -2.602 -0.054 1.00 41.78 287 VAL A CA 1
ATOM 2234 C C . VAL A 1 301 ? 34.685 -2.935 -0.511 1.00 36.09 287 VAL A C 1
ATOM 2235 O O . VAL A 1 301 ? 33.720 -2.371 0.023 1.00 39.23 287 VAL A O 1
ATOM 2239 N N . PRO A 1 302 ? 34.512 -3.826 -1.491 1.00 36.13 288 PRO A N 1
ATOM 2240 C CA . PRO A 1 302 ? 33.159 -4.066 -2.031 1.00 35.40 288 PRO A CA 1
ATOM 2241 C C . PRO A 1 302 ? 32.127 -4.470 -0.990 1.00 36.10 288 PRO A C 1
ATOM 2242 O O . PRO A 1 302 ? 30.986 -3.999 -1.056 1.00 36.38 288 PRO A O 1
ATOM 2246 N N . LEU A 1 303 ? 32.476 -5.320 -0.020 1.00 33.35 289 LEU A N 1
ATOM 2247 C CA . LEU A 1 303 ? 31.462 -5.687 0.964 1.00 33.43 289 LEU A CA 1
ATOM 2248 C C . LEU A 1 303 ? 31.158 -4.547 1.929 1.00 34.38 289 LEU A C 1
ATOM 2249 O O . LEU A 1 303 ? 30.099 -4.561 2.566 1.00 35.91 289 LEU A O 1
ATOM 2254 N N . ALA A 1 304 ? 32.048 -3.557 2.042 1.00 40.68 290 ALA A N 1
ATOM 2255 C CA . ALA A 1 304 ? 31.692 -2.336 2.758 1.00 44.57 290 ALA A CA 1
ATOM 2256 C C . ALA A 1 304 ? 30.646 -1.535 1.991 1.00 41.46 290 ALA A C 1
ATOM 2257 O O . ALA A 1 304 ? 29.733 -0.959 2.595 1.00 42.78 290 ALA A O 1
ATOM 2259 N N . LEU A 1 305 ? 30.758 -1.482 0.662 1.00 41.68 291 LEU A N 1
ATOM 2260 C CA . LEU A 1 305 ? 29.725 -0.821 -0.128 1.00 43.36 291 LEU A CA 1
ATOM 2261 C C . LEU A 1 305 ? 28.389 -1.541 0.006 1.00 41.81 291 LEU A C 1
ATOM 2262 O O . LEU A 1 305 ? 27.339 -0.895 0.100 1.00 40.74 291 LEU A O 1
ATOM 2267 N N . GLU A 1 306 ? 28.404 -2.881 0.006 1.00 38.53 292 GLU A N 1
ATOM 2268 C CA . GLU A 1 306 ? 27.163 -3.624 0.217 1.00 36.59 292 GLU A CA 1
ATOM 2269 C C . GLU A 1 306 ? 26.536 -3.263 1.560 1.00 40.39 292 GLU A C 1
ATOM 2270 O O . GLU A 1 306 ? 25.315 -3.091 1.660 1.00 41.23 292 GLU A O 1
ATOM 2276 N N . TYR A 1 307 ? 27.359 -3.153 2.603 1.00 41.36 293 TYR A N 1
ATOM 2277 C CA . TYR A 1 307 ? 26.870 -2.699 3.904 1.00 42.45 293 TYR A CA 1
ATOM 2278 C C . TYR A 1 307 ? 26.216 -1.324 3.791 1.00 42.41 293 TYR A C 1
ATOM 2279 O O . TYR A 1 307 ? 25.104 -1.102 4.290 1.00 42.48 293 TYR A O 1
ATOM 2288 N N . LEU A 1 308 ? 26.900 -0.384 3.140 1.00 39.77 294 LEU A N 1
ATOM 2289 C CA . LEU A 1 308 ? 26.357 0.966 3.005 1.00 45.12 294 LEU A CA 1
ATOM 2290 C C . LEU A 1 308 ? 25.025 0.949 2.269 1.00 44.78 294 LEU A C 1
ATOM 2291 O O . LEU A 1 308 ? 24.049 1.560 2.719 1.00 43.43 294 LEU A O 1
ATOM 2296 N N . ALA A 1 309 ? 24.961 0.237 1.139 1.00 41.19 295 ALA A N 1
ATOM 2297 C CA . ALA A 1 309 ? 23.712 0.155 0.388 1.00 42.16 295 ALA A CA 1
ATOM 2298 C C . ALA A 1 309 ? 22.594 -0.415 1.250 1.00 45.27 295 ALA A C 1
ATOM 2299 O O . ALA A 1 309 ? 21.491 0.144 1.308 1.00 45.77 295 ALA A O 1
ATOM 2301 N N . ASP A 1 310 ? 22.865 -1.525 1.944 1.00 41.98 296 ASP A N 1
ATOM 2302 C CA . ASP A 1 310 ? 21.852 -2.099 2.821 1.00 43.73 296 ASP A CA 1
ATOM 2303 C C . ASP A 1 310 ? 21.481 -1.141 3.947 1.00 44.44 296 ASP A C 1
ATOM 2304 O O . ASP A 1 310 ? 20.327 -1.128 4.390 1.00 42.37 296 ASP A O 1
ATOM 2309 N N . SER A 1 311 ? 22.434 -0.321 4.409 1.00 45.21 297 SER A N 1
ATOM 2310 C CA . SER A 1 311 ? 22.120 0.691 5.416 1.00 47.78 297 SER A CA 1
ATOM 2311 C C . SER A 1 311 ? 21.160 1.734 4.867 1.00 49.20 297 SER A C 1
ATOM 2312 O O . SER A 1 311 ? 20.237 2.170 5.567 1.00 49.65 297 SER A O 1
ATOM 2315 N N . PHE A 1 312 ? 21.379 2.170 3.624 1.00 50.08 298 PHE A N 1
ATOM 2316 C CA . PHE A 1 312 ? 20.444 3.099 3.000 1.00 51.00 298 PHE A CA 1
ATOM 2317 C C . PHE A 1 312 ? 19.052 2.490 2.912 1.00 54.36 298 PHE A C 1
ATOM 2318 O O . PHE A 1 312 ? 18.052 3.167 3.175 1.00 54.95 298 PHE A O 1
ATOM 2326 N N . ILE A 1 313 ? 18.969 1.205 2.560 1.00 51.25 299 ILE A N 1
ATOM 2327 C CA . ILE A 1 313 ? 17.672 0.538 2.480 1.00 49.13 299 ILE A CA 1
ATOM 2328 C C . ILE A 1 313 ? 17.009 0.493 3.848 1.00 51.74 299 ILE A C 1
ATOM 2329 O O . ILE A 1 313 ? 15.794 0.691 3.973 1.00 56.60 299 ILE A O 1
ATOM 2334 N N . GLU A 1 314 ? 17.798 0.239 4.897 1.00 49.64 300 GLU A N 1
ATOM 2335 C CA . GLU A 1 314 ? 17.277 0.306 6.257 1.00 55.32 300 GLU A CA 1
ATOM 2336 C C . GLU A 1 314 ? 16.705 1.684 6.569 1.00 57.64 300 GLU A C 1
ATOM 2337 O O . GLU A 1 314 ? 15.730 1.795 7.321 1.00 57.08 300 GLU A O 1
ATOM 2343 N N . GLN A 1 315 ? 17.283 2.741 6.001 1.00 57.32 301 GLN A N 1
ATOM 2344 C CA . GLN A 1 315 ? 16.778 4.095 6.184 1.00 60.16 301 GLN A CA 1
ATOM 2345 C C . GLN A 1 315 ? 15.707 4.465 5.168 1.00 60.29 301 GLN A C 1
ATOM 2346 O O . GLN A 1 315 ? 15.279 5.622 5.135 1.00 59.44 301 GLN A O 1
ATOM 2352 N N . ASN A 1 316 ? 15.290 3.517 4.326 1.00 62.49 302 ASN A N 1
ATOM 2353 C CA . ASN A 1 316 ? 14.261 3.745 3.308 1.00 65.67 302 ASN A CA 1
ATOM 2354 C C . ASN A 1 316 ? 14.714 4.772 2.267 1.00 61.48 302 ASN A C 1
ATOM 2355 O O . ASN A 1 316 ? 13.896 5.432 1.624 1.00 68.52 302 ASN A O 1
ATOM 2360 N N . ARG A 1 317 ? 16.025 4.923 2.095 1.00 59.00 303 ARG A N 1
ATOM 2361 C CA . ARG A 1 317 ? 16.580 5.787 1.053 1.00 60.01 303 ARG A CA 1
ATOM 2362 C C . ARG A 1 317 ? 16.966 4.940 -0.160 1.00 57.62 303 ARG A C 1
ATOM 2363 O O . ARG A 1 317 ? 18.139 4.695 -0.452 1.00 53.27 303 ARG A O 1
ATOM 2371 N N . VAL A 1 318 ? 15.928 4.494 -0.874 1.00 58.62 304 VAL A N 1
ATOM 2372 C CA . VAL A 1 318 ? 16.112 3.517 -1.945 1.00 59.10 304 VAL A CA 1
ATOM 2373 C C . VAL A 1 318 ? 16.945 4.081 -3.089 1.00 58.66 304 VAL A C 1
ATOM 2374 O O . VAL A 1 318 ? 17.693 3.340 -3.739 1.00 55.08 304 VAL A O 1
ATOM 2378 N N . ASP A 1 319 ? 16.850 5.389 -3.352 1.00 61.20 305 ASP A N 1
ATOM 2379 C CA . ASP A 1 319 ? 17.640 5.965 -4.437 1.00 59.98 305 ASP A CA 1
ATOM 2380 C C . ASP A 1 319 ? 19.120 6.013 -4.084 1.00 55.38 305 ASP A C 1
ATOM 2381 O O . ASP A 1 319 ? 19.977 5.779 -4.943 1.00 56.12 305 ASP A O 1
ATOM 2386 N N . ASP A 1 320 ? 19.444 6.315 -2.829 1.00 58.00 306 ASP A N 1
ATOM 2387 C CA . ASP A 1 320 ? 20.841 6.276 -2.416 1.00 56.04 306 ASP A CA 1
ATOM 2388 C C . ASP A 1 320 ? 21.399 4.861 -2.504 1.00 47.54 306 ASP A C 1
ATOM 2389 O O . ASP A 1 320 ? 22.516 4.658 -2.995 1.00 48.19 306 ASP A O 1
ATOM 2394 N N . ALA A 1 321 ? 20.628 3.870 -2.048 1.00 50.29 307 ALA A N 1
ATOM 2395 C CA . ALA A 1 321 ? 21.046 2.476 -2.187 1.00 50.97 307 ALA A CA 1
ATOM 2396 C C . ALA A 1 321 ? 21.249 2.098 -3.648 1.00 45.02 307 ALA A C 1
ATOM 2397 O O . ALA A 1 321 ? 22.229 1.427 -3.991 1.00 48.94 307 ALA A O 1
ATOM 2399 N N . ALA A 1 322 ? 20.326 2.511 -4.522 1.00 50.38 308 ALA A N 1
ATOM 2400 C CA . ALA A 1 322 ? 20.445 2.186 -5.940 1.00 49.12 308 ALA A CA 1
ATOM 2401 C C . ALA A 1 322 ? 21.739 2.732 -6.526 1.00 49.61 308 ALA A C 1
ATOM 2402 O O . ALA A 1 322 ? 22.385 2.072 -7.349 1.00 45.67 308 ALA A O 1
ATOM 2404 N N . LYS A 1 323 ? 22.142 3.933 -6.110 1.00 48.39 309 LYS A N 1
ATOM 2405 C CA . LYS A 1 323 ? 23.382 4.498 -6.628 1.00 45.71 309 LYS A CA 1
ATOM 2406 C C . LYS A 1 323 ? 24.602 3.697 -6.179 1.00 43.90 309 LYS A C 1
ATOM 2407 O O . LYS A 1 323 ? 25.573 3.575 -6.935 1.00 47.89 309 LYS A O 1
ATOM 2413 N N . VAL A 1 324 ? 24.574 3.130 -4.971 1.00 43.62 310 VAL A N 1
ATOM 2414 C CA . VAL A 1 324 ? 25.710 2.326 -4.525 1.00 42.73 310 VAL A CA 1
ATOM 2415 C C . VAL A 1 324 ? 25.746 0.994 -5.271 1.00 42.63 310 VAL A C 1
ATOM 2416 O O . VAL A 1 324 ? 26.813 0.534 -5.696 1.00 46.44 310 VAL A O 1
ATOM 2420 N N . PHE A 1 325 ? 24.586 0.364 -5.461 1.00 40.92 311 PHE A N 1
ATOM 2421 C CA . PHE A 1 325 ? 24.539 -0.873 -6.237 1.00 43.08 311 PHE A CA 1
ATOM 2422 C C . PHE A 1 325 ? 25.021 -0.644 -7.667 1.00 44.84 311 PHE A C 1
ATOM 2423 O O . PHE A 1 325 ? 25.694 -1.501 -8.252 1.00 43.57 311 PHE A O 1
ATOM 2431 N N . GLU A 1 326 ? 24.691 0.515 -8.243 1.00 45.03 312 GLU A N 1
ATOM 2432 C CA . GLU A 1 326 ? 25.104 0.808 -9.609 1.00 43.54 312 GLU A CA 1
ATOM 2433 C C . GLU A 1 326 ? 26.623 0.923 -9.717 1.00 44.43 312 GLU A C 1
ATOM 2434 O O . GLU A 1 326 ? 27.218 0.490 -10.712 1.00 43.72 312 GLU A O 1
ATOM 2440 N N . LYS A 1 327 ? 27.269 1.506 -8.703 1.00 43.68 313 LYS A N 1
ATOM 2441 C CA . LYS A 1 327 ? 28.729 1.598 -8.700 1.00 45.32 313 LYS A CA 1
ATOM 2442 C C . LYS A 1 327 ? 29.375 0.236 -8.472 1.00 42.60 313 LYS A C 1
ATOM 2443 O O . LYS A 1 327 ? 30.436 -0.055 -9.040 1.00 39.62 313 LYS A O 1
ATOM 2449 N N . LEU A 1 328 ? 28.780 -0.595 -7.613 1.00 43.28 314 LEU A N 1
ATOM 2450 C CA . LEU A 1 328 ? 29.264 -1.964 -7.471 1.00 41.40 314 LEU A CA 1
ATOM 2451 C C . LEU A 1 328 ? 29.195 -2.700 -8.803 1.00 39.09 314 LEU A C 1
ATOM 2452 O O . LEU A 1 328 ? 30.131 -3.415 -9.177 1.00 36.35 314 LEU A O 1
ATOM 2457 N N . SER A 1 329 ? 28.095 -2.515 -9.537 1.00 38.22 315 SER A N 1
ATOM 2458 C CA . SER A 1 329 ? 27.883 -3.235 -10.791 1.00 42.56 315 SER A CA 1
ATOM 2459 C C . SER A 1 329 ? 28.836 -2.768 -11.889 1.00 41.44 315 SER A C 1
ATOM 2460 O O . SER A 1 329 ? 29.381 -3.591 -12.635 1.00 41.56 315 SER A O 1
ATOM 2463 N N . SER A 1 330 ? 29.050 -1.455 -12.014 1.00 44.31 316 SER A N 1
ATOM 2464 C CA . SER A 1 330 ? 29.810 -0.928 -13.141 1.00 45.38 316 SER A CA 1
ATOM 2465 C C . SER A 1 330 ? 31.268 -0.622 -12.819 1.00 48.31 316 SER A C 1
ATOM 2466 O O . SER A 1 330 ? 32.067 -0.487 -13.750 1.00 51.82 316 SER A O 1
ATOM 2469 N N . GLU A 1 331 ? 31.626 -0.446 -11.547 1.00 46.21 317 GLU A N 1
ATOM 2470 C CA . GLU A 1 331 ? 32.976 -0.013 -11.200 1.00 45.18 317 GLU A CA 1
ATOM 2471 C C . GLU A 1 331 ? 33.704 -0.978 -10.273 1.00 45.43 317 GLU A C 1
ATOM 2472 O O . GLU A 1 331 ? 34.807 -1.427 -10.599 1.00 43.18 317 GLU A O 1
ATOM 2478 N N . TYR A 1 332 ? 33.129 -1.310 -9.120 1.00 40.82 318 TYR A N 1
ATOM 2479 C CA . TYR A 1 332 ? 33.940 -1.819 -8.027 1.00 38.20 318 TYR A CA 1
ATOM 2480 C C . TYR A 1 332 ? 33.879 -3.327 -7.834 1.00 41.17 318 TYR A C 1
ATOM 2481 O O . TYR A 1 332 ? 34.771 -3.877 -7.178 1.00 36.26 318 TYR A O 1
ATOM 2490 N N . ASP A 1 333 ? 32.842 -3.999 -8.328 1.00 39.63 319 ASP A N 1
ATOM 2491 C CA . ASP A 1 333 ? 32.719 -5.458 -8.203 1.00 38.28 319 ASP A CA 1
ATOM 2492 C C . ASP A 1 333 ? 32.171 -6.049 -9.500 1.00 38.72 319 ASP A C 1
ATOM 2493 O O . ASP A 1 333 ? 31.140 -6.720 -9.509 1.00 37.26 319 ASP A O 1
ATOM 2498 N N . GLN A 1 334 ? 32.829 -5.744 -10.624 1.00 38.32 320 GLN A N 1
ATOM 2499 C CA . GLN A 1 334 ? 32.260 -6.005 -11.946 1.00 41.23 320 GLN A CA 1
ATOM 2500 C C . GLN A 1 334 ? 32.060 -7.489 -12.262 1.00 41.00 320 GLN A C 1
ATOM 2501 O O . GLN A 1 334 ? 31.266 -7.808 -13.155 1.00 37.21 320 GLN A O 1
ATOM 2507 N N . MET A 1 335 ? 32.757 -8.407 -11.585 1.00 36.72 321 MET A N 1
ATOM 2508 C CA . MET A 1 335 ? 32.459 -9.821 -11.812 1.00 35.99 321 MET A CA 1
ATOM 2509 C C . MET A 1 335 ? 31.004 -10.135 -11.484 1.00 38.17 321 MET A C 1
ATOM 2510 O O . MET A 1 335 ? 30.400 -11.012 -12.114 1.00 38.76 321 MET A O 1
ATOM 2515 N N . ARG A 1 336 ? 30.420 -9.424 -10.517 1.00 33.08 322 ARG A N 1
ATOM 2516 C CA . ARG A 1 336 ? 29.019 -9.589 -10.150 1.00 31.26 322 ARG A CA 1
ATOM 2517 C C . ARG A 1 336 ? 28.133 -8.488 -10.735 1.00 33.13 322 ARG A C 1
ATOM 2518 O O . ARG A 1 336 ? 27.137 -8.095 -10.117 1.00 35.81 322 ARG A O 1
ATOM 2526 N N . ALA A 1 337 ? 28.466 -7.999 -11.938 1.00 36.31 323 ALA A N 1
ATOM 2527 C CA . ALA A 1 337 ? 27.750 -6.861 -12.510 1.00 40.31 323 ALA A CA 1
ATOM 2528 C C . ALA A 1 337 ? 26.249 -7.120 -12.604 1.00 36.52 323 ALA A C 1
ATOM 2529 O O . ALA A 1 337 ? 25.442 -6.223 -12.331 1.00 36.93 323 ALA A O 1
ATOM 2531 N N . GLY A 1 338 ? 25.855 -8.339 -12.980 1.00 34.24 324 GLY A N 1
ATOM 2532 C CA . GLY A 1 338 ? 24.439 -8.637 -13.137 1.00 34.84 324 GLY A CA 1
ATOM 2533 C C . GLY A 1 338 ? 23.706 -8.757 -11.812 1.00 39.43 324 GLY A C 1
ATOM 2534 O O . GLY A 1 338 ? 22.564 -8.304 -11.682 1.00 39.47 324 GLY A O 1
ATOM 2535 N N . TYR A 1 339 ? 24.338 -9.382 -10.817 1.00 34.91 325 TYR A N 1
ATOM 2536 C CA . TYR A 1 339 ? 23.716 -9.461 -9.496 1.00 35.61 325 TYR A CA 1
ATOM 2537 C C . TYR A 1 339 ? 23.492 -8.068 -8.919 1.00 35.58 325 TYR A C 1
ATOM 2538 O O . TYR A 1 339 ? 22.399 -7.755 -8.429 1.00 37.26 325 TYR A O 1
ATOM 2547 N N . TRP A 1 340 ? 24.509 -7.204 -8.989 1.00 34.02 326 TRP A N 1
ATOM 2548 C CA . TRP A 1 340 ? 24.352 -5.863 -8.435 1.00 40.28 326 TRP A CA 1
ATOM 2549 C C . TRP A 1 340 ? 23.352 -5.030 -9.233 1.00 40.65 326 TRP A C 1
ATOM 2550 O O . TRP A 1 340 ? 22.677 -4.166 -8.664 1.00 40.74 326 TRP A O 1
ATOM 2561 N N . GLU A 1 341 ? 23.229 -5.279 -10.539 1.00 37.08 327 GLU A N 1
ATOM 2562 C CA . GLU A 1 341 ? 22.174 -4.626 -11.312 1.00 40.30 327 GLU A CA 1
ATOM 2563 C C . GLU A 1 341 ? 20.798 -5.131 -10.892 1.00 43.97 327 GLU A C 1
ATOM 2564 O O . GLU A 1 341 ? 19.840 -4.352 -10.817 1.00 40.89 327 GLU A O 1
ATOM 2570 N N . PHE A 1 342 ? 20.684 -6.433 -10.623 1.00 39.43 328 PHE A N 1
ATOM 2571 C CA . PHE A 1 342 ? 19.447 -6.980 -10.075 1.00 41.44 328 PHE A CA 1
ATOM 2572 C C . PHE A 1 342 ? 19.067 -6.270 -8.782 1.00 44.51 328 PHE A C 1
ATOM 2573 O O . PHE A 1 342 ? 17.920 -5.842 -8.605 1.00 47.00 328 PHE A O 1
ATOM 2581 N N . ARG A 1 343 ? 20.035 -6.094 -7.880 1.00 42.35 329 ARG A N 1
ATOM 2582 C CA . ARG A 1 343 ? 19.760 -5.390 -6.630 1.00 44.94 329 ARG A CA 1
ATOM 2583 C C . ARG A 1 343 ? 19.400 -3.928 -6.875 1.00 47.53 329 ARG A C 1
ATOM 2584 O O . ARG A 1 343 ? 18.513 -3.386 -6.206 1.00 50.41 329 ARG A O 1
ATOM 2592 N N . ARG A 1 344 ? 20.073 -3.273 -7.825 1.00 46.70 330 ARG A N 1
ATOM 2593 C CA . ARG A 1 344 ? 19.709 -1.899 -8.159 1.00 48.99 330 ARG A CA 1
ATOM 2594 C C . ARG A 1 344 ? 18.253 -1.808 -8.599 1.00 51.57 330 ARG A C 1
ATOM 2595 O O . ARG A 1 344 ? 17.505 -0.940 -8.135 1.00 51.82 330 ARG A O 1
ATOM 2603 N N . ARG A 1 345 ? 17.832 -2.702 -9.501 1.00 49.92 331 ARG A N 1
ATOM 2604 C CA . ARG A 1 345 ? 16.470 -2.635 -10.023 1.00 50.90 331 ARG A CA 1
ATOM 2605 C C . ARG A 1 345 ? 15.441 -2.869 -8.928 1.00 55.00 331 ARG A C 1
ATOM 2606 O O . ARG A 1 345 ? 14.372 -2.248 -8.933 1.00 56.50 331 ARG A O 1
ATOM 2614 N N . GLU A 1 346 ? 15.743 -3.761 -7.978 1.00 51.67 332 GLU A N 1
ATOM 2615 C CA . GLU A 1 346 ? 14.830 -4.002 -6.865 1.00 53.02 332 GLU A CA 1
ATOM 2616 C C . GLU A 1 346 ? 14.535 -2.741 -6.066 1.00 56.47 332 GLU A C 1
ATOM 2617 O O . GLU A 1 346 ? 13.489 -2.665 -5.413 1.00 61.31 332 GLU A O 1
ATOM 2623 N N . CYS A 1 347 ? 15.430 -1.753 -6.092 1.00 56.20 333 CYS A N 1
ATOM 2624 C CA . CYS A 1 347 ? 15.179 -0.523 -5.359 1.00 59.07 333 CYS A CA 1
ATOM 2625 C C . CYS A 1 347 ? 13.994 0.263 -5.910 1.00 64.23 333 CYS A C 1
ATOM 2626 O O . CYS A 1 347 ? 13.515 1.177 -5.229 1.00 66.49 333 CYS A O 1
ATOM 2629 N N . ALA A 1 348 ? 13.505 -0.074 -7.102 1.00 64.54 334 ALA A N 1
ATOM 2630 C CA . ALA A 1 348 ? 12.364 0.616 -7.699 1.00 63.58 334 ALA A CA 1
ATOM 2631 C C . ALA A 1 348 ? 11.093 -0.226 -7.621 1.00 69.25 334 ALA A C 1
ATOM 2632 O O . ALA A 1 348 ? 10.825 -0.879 -6.612 1.00 71.82 334 ALA A O 1
ATOM 2634 N N . ALA B 2 2 ? 22.803 -8.841 -24.360 1.00 76.76 2 ALA B N 1
ATOM 2635 C CA . ALA B 2 2 ? 22.842 -10.182 -23.733 1.00 76.47 2 ALA B CA 1
ATOM 2636 C C . ALA B 2 2 ? 24.049 -10.305 -22.795 1.00 72.91 2 ALA B C 1
ATOM 2637 O O . ALA B 2 2 ? 23.909 -11.008 -21.793 1.00 76.73 2 ALA B O 1
ATOM 2639 N N . THR B 2 3 ? 25.142 -9.590 -23.088 1.00 67.75 3 THR B N 1
ATOM 2640 C CA . THR B 2 3 ? 26.400 -9.641 -22.296 1.00 58.60 3 THR B CA 1
ATOM 2641 C C . THR B 2 3 ? 26.778 -8.290 -21.658 1.00 55.44 3 THR B C 1
ATOM 2642 O O . THR B 2 3 ? 27.915 -8.169 -21.221 1.00 48.35 3 THR B O 1
ATOM 2646 N N . GLU B 2 4 ? 25.847 -7.354 -21.506 1.00 53.09 4 GLU B N 1
ATOM 2647 C CA . GLU B 2 4 ? 26.203 -6.039 -20.904 1.00 58.98 4 GLU B CA 1
ATOM 2648 C C . GLU B 2 4 ? 26.705 -6.201 -19.459 1.00 57.81 4 GLU B C 1
ATOM 2649 O O . GLU B 2 4 ? 27.617 -5.516 -19.014 1.00 57.79 4 GLU B O 1
ATOM 2655 N N . PHE B 2 5 ? 26.130 -7.153 -18.771 1.00 52.05 5 PHE B N 1
ATOM 2656 C CA . PHE B 2 5 ? 26.415 -7.384 -17.366 1.00 46.13 5 PHE B CA 1
ATOM 2657 C C . PHE B 2 5 ? 27.220 -8.658 -17.138 1.00 43.25 5 PHE B C 1
ATOM 2658 O O . PHE B 2 5 ? 27.297 -9.140 -16.010 1.00 38.58 5 PHE B O 1
ATOM 2666 N N . THR B 2 6 ? 27.835 -9.204 -18.185 1.00 38.21 6 THR B N 1
ATOM 2667 C CA . THR B 2 6 ? 28.705 -10.376 -18.077 1.00 39.20 6 THR B CA 1
ATOM 2668 C C . THR B 2 6 ? 30.026 -10.050 -18.766 1.00 36.01 6 THR B C 1
ATOM 2669 O O . THR B 2 6 ? 30.285 -10.514 -19.883 1.00 36.24 6 THR B O 1
ATOM 2673 N N . PRO B 2 7 ? 30.877 -9.239 -18.135 1.00 35.87 7 PRO B N 1
ATOM 2674 C CA . PRO B 2 7 ? 32.122 -8.825 -18.796 1.00 36.65 7 PRO B CA 1
ATOM 2675 C C . PRO B 2 7 ? 33.129 -9.959 -18.896 1.00 36.89 7 PRO B C 1
ATOM 2676 O O . PRO B 2 7 ? 33.263 -10.788 -17.993 1.00 33.82 7 PRO B O 1
ATOM 2680 N N . SER B 2 8 ? 33.853 -9.975 -20.013 1.00 34.43 8 SER B N 1
ATOM 2681 C CA . SER B 2 8 ? 34.930 -10.935 -20.196 1.00 34.33 8 SER B CA 1
ATOM 2682 C C . SER B 2 8 ? 36.071 -10.676 -19.218 1.00 39.96 8 SER B C 1
ATOM 2683 O O . SER B 2 8 ? 36.390 -9.529 -18.883 1.00 34.82 8 SER B O 1
ATOM 2686 N N . VAL B 2 9 ? 36.700 -11.765 -18.780 1.00 35.08 9 VAL B N 1
ATOM 2687 C CA . VAL B 2 9 ? 37.848 -11.684 -17.883 1.00 36.34 9 VAL B CA 1
ATOM 2688 C C . VAL B 2 9 ? 38.979 -10.879 -18.523 1.00 36.21 9 VAL B C 1
ATOM 2689 O O . VAL B 2 9 ? 39.712 -10.149 -17.840 1.00 38.87 9 VAL B O 1
ATOM 2693 N N . TYR B 2 10 ? 39.125 -10.977 -19.845 1.00 38.36 10 TYR B N 1
ATOM 2694 C CA . TYR B 2 10 ? 40.172 -10.228 -20.538 1.00 41.77 10 TYR B CA 1
ATOM 2695 C C . TYR B 2 10 ? 39.880 -8.734 -20.643 1.00 47.46 10 TYR B C 1
ATOM 2696 O O . TYR B 2 10 ? 40.770 -7.977 -21.052 1.00 49.12 10 TYR B O 1
ATOM 2705 N N . SER B 2 11 ? 38.668 -8.289 -20.304 1.00 37.07 11 SER B N 1
ATOM 2706 C CA . SER B 2 11 ? 38.316 -6.876 -20.362 1.00 42.28 11 SER B CA 1
ATOM 2707 C C . SER B 2 11 ? 38.418 -6.184 -19.011 1.00 43.69 11 SER B C 1
ATOM 2708 O O . SER B 2 11 ? 38.257 -4.960 -18.946 1.00 41.60 11 SER B O 1
ATOM 2711 N N . LEU B 2 12 ? 38.665 -6.932 -17.942 1.00 42.85 12 LEU B N 1
ATOM 2712 C CA . LEU B 2 12 ? 38.753 -6.403 -16.589 1.00 44.19 12 LEU B CA 1
ATOM 2713 C C . LEU B 2 12 ? 40.209 -6.361 -16.129 1.00 39.79 12 LEU B C 1
ATOM 2714 O O . LEU B 2 12 ? 41.052 -7.138 -16.585 1.00 41.96 12 LEU B O 1
ATOM 2719 N N . VAL B 2 13 ? 40.499 -5.443 -15.211 1.00 43.81 13 VAL B N 1
ATOM 2720 C CA . VAL B 2 13 ? 41.840 -5.354 -14.642 1.00 45.47 13 VAL B CA 1
ATOM 2721 C C . VAL B 2 13 ? 42.028 -6.496 -13.652 1.00 40.67 13 VAL B C 1
ATOM 2722 O O . VAL B 2 13 ? 41.206 -6.693 -12.750 1.00 49.01 13 VAL B O 1
ATOM 2726 N N . SER B 2 14 ? 43.093 -7.277 -13.840 1.00 40.99 14 SER B N 1
ATOM 2727 C CA . SER B 2 14 ? 43.404 -8.392 -12.949 1.00 41.76 14 SER B CA 1
ATOM 2728 C C . SER B 2 14 ? 44.335 -7.909 -11.846 1.00 46.14 14 SER B C 1
ATOM 2729 O O . SER B 2 14 ? 45.351 -7.265 -12.125 1.00 44.95 14 SER B O 1
ATOM 2732 N N . LYS B 2 15 ? 43.989 -8.212 -10.600 1.00 39.26 15 LYS B N 1
ATOM 2733 C CA . LYS B 2 15 ? 44.830 -7.826 -9.480 1.00 45.28 15 LYS B CA 1
ATOM 2734 C C . LYS B 2 15 ? 44.729 -8.882 -8.392 1.00 46.42 15 LYS B C 1
ATOM 2735 O O . LYS B 2 15 ? 43.680 -9.516 -8.238 1.00 41.98 15 LYS B O 1
ATOM 2741 N N . PRO B 2 16 ? 45.798 -9.096 -7.627 1.00 45.31 16 PRO B N 1
ATOM 2742 C CA . PRO B 2 16 ? 45.747 -10.092 -6.551 1.00 44.00 16 PRO B CA 1
ATOM 2743 C C . PRO B 2 16 ? 44.780 -9.672 -5.452 1.00 41.55 16 PRO B C 1
ATOM 2744 O O . PRO B 2 16 ? 44.503 -8.489 -5.247 1.00 43.00 16 PRO B O 1
ATOM 2748 N N . LEU B 2 17 ? 44.258 -10.669 -4.746 1.00 41.29 17 LEU B N 1
ATOM 2749 C CA . LEU B 2 17 ? 43.541 -10.395 -3.508 1.00 37.31 17 LEU B CA 1
ATOM 2750 C C . LEU B 2 17 ? 44.473 -9.645 -2.560 1.00 40.10 17 LEU B C 1
ATOM 2751 O O . LEU B 2 17 ? 45.585 -10.121 -2.296 1.00 40.19 17 LEU B O 1
ATOM 2756 N N . PRO B 2 18 ? 44.078 -8.474 -2.054 1.00 37.20 18 PRO B N 1
ATOM 2757 C CA . PRO B 2 18 ? 44.989 -7.683 -1.213 1.00 44.97 18 PRO B CA 1
ATOM 2758 C C . PRO B 2 18 ? 45.334 -8.393 0.091 1.00 44.68 18 PRO B C 1
ATOM 2759 O O . PRO B 2 18 ? 44.543 -9.161 0.639 1.00 43.73 18 PRO B O 1
ATOM 2763 N N . SER B 2 19 ? 46.536 -8.113 0.599 1.00 44.43 19 SER B N 1
ATOM 2764 C CA . SER B 2 19 ? 47.016 -8.766 1.812 1.00 45.33 19 SER B CA 1
ATOM 2765 C C . SER B 2 19 ? 46.683 -8.006 3.089 1.00 43.80 19 SER B C 1
ATOM 2766 O O . SER B 2 19 ? 46.713 -8.604 4.175 1.00 40.66 19 SER B O 1
ATOM 2769 N N . ASN B 2 20 ? 46.402 -6.705 2.997 1.00 46.99 20 ASN B N 1
ATOM 2770 C CA . ASN B 2 20 ? 46.253 -5.848 4.175 1.00 45.38 20 ASN B CA 1
ATOM 2771 C C . ASN B 2 20 ? 47.477 -5.917 5.093 1.00 43.45 20 ASN B C 1
ATOM 2772 O O . ASN B 2 20 ? 47.370 -5.625 6.286 1.00 47.07 20 ASN B O 1
ATOM 2777 N N . SER B 2 21 ? 48.633 -6.323 4.553 1.00 45.01 21 SER B N 1
ATOM 2778 C CA . SER B 2 21 ? 49.876 -6.492 5.316 1.00 47.37 21 SER B CA 1
ATOM 2779 C C . SER B 2 21 ? 49.758 -7.569 6.396 1.00 53.00 21 SER B C 1
ATOM 2780 O O . SER B 2 21 ? 50.442 -7.510 7.422 1.00 46.31 21 SER B O 1
ATOM 2783 N N . ARG B 2 22 ? 48.911 -8.573 6.176 1.00 45.37 22 ARG B N 1
ATOM 2784 C CA . ARG B 2 22 ? 48.688 -9.660 7.133 1.00 43.04 22 ARG B CA 1
ATOM 2785 C C . ARG B 2 22 ? 48.836 -11.000 6.425 1.00 46.12 22 ARG B C 1
ATOM 2786 O O . ARG B 2 22 ? 47.855 -11.551 5.912 1.00 45.92 22 ARG B O 1
ATOM 2794 N N . PRO B 2 23 ? 50.040 -11.564 6.389 1.00 44.73 23 PRO B N 1
ATOM 2795 C CA . PRO B 2 23 ? 50.228 -12.842 5.694 1.00 45.23 23 PRO B CA 1
ATOM 2796 C C . PRO B 2 23 ? 49.556 -13.983 6.440 1.00 42.96 23 PRO B C 1
ATOM 2797 O O . PRO B 2 23 ? 49.428 -13.959 7.663 1.00 39.82 23 PRO B O 1
ATOM 2801 N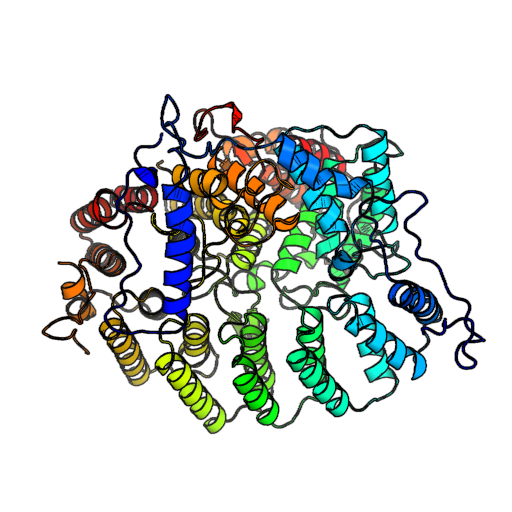 N . SER B 2 24 ? 49.115 -14.989 5.685 1.00 40.22 24 SER B N 1
ATOM 2802 C CA . SER B 2 24 ? 48.616 -16.218 6.289 1.00 37.38 24 SER B CA 1
ATOM 2803 C C . SER B 2 24 ? 48.708 -17.341 5.263 1.00 38.78 24 SER B C 1
ATOM 2804 O O . SER B 2 24 ? 48.926 -17.105 4.070 1.00 37.03 24 SER B O 1
ATOM 2807 N N . ALA B 2 25 ? 48.550 -18.576 5.754 1.00 35.80 25 ALA B N 1
ATOM 2808 C CA . ALA B 2 25 ? 48.655 -19.748 4.887 1.00 37.94 25 ALA B CA 1
ATOM 2809 C C . ALA B 2 25 ? 47.599 -19.724 3.784 1.00 32.71 25 ALA B C 1
ATOM 2810 O O . ALA B 2 25 ? 47.880 -20.104 2.641 1.00 36.41 25 ALA B O 1
ATOM 2812 N N . THR B 2 26 ? 46.376 -19.292 4.113 1.00 34.44 26 THR B N 1
ATOM 2813 C CA . THR B 2 26 ? 45.327 -19.121 3.107 1.00 33.74 26 THR B CA 1
ATOM 2814 C C . THR B 2 26 ? 45.792 -18.207 1.976 1.00 36.92 26 THR B C 1
ATOM 2815 O O . THR B 2 26 ? 45.603 -18.511 0.790 1.00 34.50 26 THR B O 1
ATOM 2819 N N . LEU B 2 27 ? 46.401 -17.074 2.334 1.00 36.32 27 LEU B N 1
ATOM 2820 C CA . LEU B 2 27 ? 46.818 -16.102 1.329 1.00 35.23 27 LEU B CA 1
ATOM 2821 C C . LEU B 2 27 ? 47.997 -16.613 0.511 1.00 39.58 27 LEU B C 1
ATOM 2822 O O . LEU B 2 27 ? 48.074 -16.355 -0.696 1.00 38.35 27 LEU B O 1
ATOM 2827 N N . ASP B 2 28 ? 48.930 -17.326 1.151 1.00 37.84 28 ASP B N 1
ATOM 2828 C CA . ASP B 2 28 ? 50.015 -17.970 0.411 1.00 37.14 28 ASP B CA 1
ATOM 2829 C C . ASP B 2 28 ? 49.468 -18.854 -0.707 1.00 40.71 28 ASP B C 1
ATOM 2830 O O . ASP B 2 28 ? 49.914 -18.776 -1.857 1.00 38.33 28 ASP B O 1
ATOM 2835 N N . GLU B 2 29 ? 48.507 -19.721 -0.381 1.00 37.31 29 GLU B N 1
ATOM 2836 C CA . GLU B 2 29 ? 47.984 -20.628 -1.400 1.00 35.28 29 GLU B CA 1
ATOM 2837 C C . GLU B 2 29 ? 47.114 -19.899 -2.412 1.00 33.58 29 GLU B C 1
ATOM 2838 O O . GLU B 2 29 ? 47.117 -20.259 -3.595 1.00 35.55 29 GLU B O 1
ATOM 2844 N N . GLN B 2 30 ? 46.381 -18.871 -1.979 1.00 35.09 30 GLN B N 1
ATOM 2845 C CA . GLN B 2 30 ? 45.586 -18.076 -2.912 1.00 36.71 30 GLN B CA 1
ATOM 2846 C C . GLN B 2 30 ? 46.474 -17.383 -3.940 1.00 38.36 30 GLN B C 1
ATOM 2847 O O . GLN B 2 30 ? 46.186 -17.400 -5.145 1.00 33.98 30 GLN B O 1
ATOM 2853 N N . ALA B 2 31 ? 47.555 -16.751 -3.480 1.00 33.35 31 ALA B N 1
ATOM 2854 C CA . ALA B 2 31 ? 48.421 -16.013 -4.399 1.00 37.91 31 ALA B CA 1
ATOM 2855 C C . ALA B 2 31 ? 49.113 -16.950 -5.380 1.00 39.37 31 ALA B C 1
ATOM 2856 O O . ALA B 2 31 ? 49.294 -16.614 -6.555 1.00 40.10 31 ALA B O 1
ATOM 2858 N N . GLU B 2 32 ? 49.526 -18.121 -4.904 1.00 35.74 32 GLU B N 1
ATOM 2859 C CA . GLU B 2 32 ? 50.126 -19.122 -5.777 1.00 40.53 32 GLU B CA 1
ATOM 2860 C C . GLU B 2 32 ? 49.138 -19.574 -6.853 1.00 39.97 32 GLU B C 1
ATOM 2861 O O . GLU B 2 32 ? 49.508 -19.750 -8.022 1.00 37.78 32 GLU B O 1
ATOM 2867 N N . THR B 2 33 ? 47.867 -19.730 -6.481 1.00 35.63 33 THR B N 1
ATOM 2868 C CA . THR B 2 33 ? 46.851 -20.145 -7.444 1.00 36.42 33 THR B CA 1
ATOM 2869 C C . THR B 2 33 ? 46.526 -19.023 -8.430 1.00 35.28 33 THR B C 1
ATOM 2870 O O . THR B 2 33 ? 46.305 -19.282 -9.621 1.00 35.71 33 THR B O 1
ATOM 2874 N N . GLU B 2 34 ? 46.501 -17.772 -7.953 1.00 36.38 34 GLU B N 1
ATOM 2875 C CA . GLU B 2 34 ? 46.313 -16.627 -8.847 1.00 36.93 34 GLU B CA 1
ATOM 2876 C C . GLU B 2 34 ? 47.408 -16.560 -9.907 1.00 39.38 34 GLU B C 1
ATOM 2877 O O . GLU B 2 34 ? 47.127 -16.301 -11.086 1.00 37.92 34 GLU B O 1
ATOM 2883 N N . ASP B 2 35 ? 48.665 -16.761 -9.505 1.00 38.30 35 ASP B N 1
ATOM 2884 C CA . ASP B 2 35 ? 49.757 -16.747 -10.475 1.00 43.85 35 ASP B CA 1
ATOM 2885 C C . ASP B 2 35 ? 49.584 -17.849 -11.508 1.00 43.61 35 ASP B C 1
ATOM 2886 O O . ASP B 2 35 ? 49.818 -17.640 -12.702 1.00 39.63 35 ASP B O 1
ATOM 2891 N N . LEU B 2 36 ? 49.164 -19.028 -11.061 1.00 38.04 36 LEU B N 1
ATOM 2892 C CA . LEU B 2 36 ? 49.056 -20.183 -11.943 1.00 41.29 36 LEU B CA 1
ATOM 2893 C C . LEU B 2 36 ? 47.968 -19.986 -12.994 1.00 40.03 36 LEU B C 1
ATOM 2894 O O . LEU B 2 36 ? 48.168 -20.285 -14.179 1.00 39.29 36 LEU B O 1
ATOM 2899 N N . ILE B 2 37 ? 46.805 -19.489 -12.577 1.00 34.05 37 ILE B N 1
ATOM 2900 C CA . ILE B 2 37 ? 45.701 -19.309 -13.515 1.00 33.29 37 ILE B CA 1
ATOM 2901 C C . ILE B 2 37 ? 45.963 -18.115 -14.432 1.00 35.97 37 ILE B C 1
ATOM 2902 O O . ILE B 2 37 ? 45.777 -18.200 -15.651 1.00 34.78 37 ILE B O 1
ATOM 2907 N N . SER B 2 38 ? 46.410 -16.987 -13.868 1.00 35.29 38 SER B N 1
ATOM 2908 C CA . SER B 2 38 ? 46.593 -15.797 -14.702 1.00 37.13 38 SER B CA 1
ATOM 2909 C C . SER B 2 38 ? 47.690 -15.993 -15.745 1.00 39.42 38 SER B C 1
ATOM 2910 O O . SER B 2 38 ? 47.592 -15.445 -16.851 1.00 39.53 38 SER B O 1
ATOM 2913 N N . GLN B 2 39 ? 48.724 -16.779 -15.429 1.00 42.17 39 GLN B N 1
ATOM 2914 C CA . GLN B 2 39 ? 49.769 -17.054 -16.413 1.00 47.02 39 GLN B CA 1
ATOM 2915 C C . GLN B 2 39 ? 49.229 -17.832 -17.605 1.00 44.60 39 GLN B C 1
ATOM 2916 O O . GLN B 2 39 ? 49.656 -17.605 -18.744 1.00 40.18 39 GLN B O 1
ATOM 2922 N N . LEU B 2 40 ? 48.305 -18.765 -17.365 1.00 38.97 40 LEU B N 1
ATOM 2923 C CA . LEU B 2 40 ? 47.745 -19.534 -18.471 1.00 36.17 40 LEU B CA 1
ATOM 2924 C C . LEU B 2 40 ? 46.813 -18.676 -19.321 1.00 37.43 40 LEU B C 1
ATOM 2925 O O . LEU B 2 40 ? 46.797 -18.804 -20.551 1.00 38.30 40 LEU B O 1
ATOM 2930 N N . PHE B 2 41 ? 46.043 -17.784 -18.684 1.00 37.77 41 PHE B N 1
ATOM 2931 C CA . PHE B 2 41 ? 45.250 -16.815 -19.440 1.00 38.22 41 PHE B CA 1
ATOM 2932 C C . PHE B 2 41 ? 46.143 -15.910 -20.282 1.00 38.41 41 PHE B C 1
ATOM 2933 O O . PHE B 2 41 ? 45.802 -15.579 -21.426 1.00 37.27 41 PHE B O 1
ATOM 2941 N N . ASP B 2 42 ? 47.300 -15.512 -19.742 1.00 38.83 42 ASP B N 1
ATOM 2942 C CA . ASP B 2 42 ? 48.206 -14.637 -20.487 1.00 43.28 42 ASP B CA 1
ATOM 2943 C C . ASP B 2 42 ? 48.783 -15.323 -21.717 1.00 41.75 42 ASP B C 1
ATOM 2944 O O . ASP B 2 42 ? 49.142 -14.646 -22.689 1.00 43.51 42 ASP B O 1
ATOM 2949 N N . LEU B 2 43 ? 48.902 -16.652 -21.695 1.00 37.02 43 LEU B N 1
ATOM 2950 C CA . LEU B 2 43 ? 49.425 -17.410 -22.830 1.00 40.91 43 LEU B CA 1
ATOM 2951 C C . LEU B 2 43 ? 48.347 -17.801 -23.835 1.00 41.09 43 LEU B C 1
ATOM 2952 O O . LEU B 2 43 ? 48.674 -18.390 -24.868 1.00 41.05 43 LEU B O 1
ATOM 2957 N N . THR B 2 44 ? 47.084 -17.497 -23.557 1.00 37.72 44 THR B N 1
ATOM 2958 C CA . THR B 2 44 ? 45.956 -17.981 -24.339 1.00 34.75 44 THR B CA 1
ATOM 2959 C C . THR B 2 44 ? 45.264 -16.815 -25.039 1.00 34.84 44 THR B C 1
ATOM 2960 O O . THR B 2 44 ? 45.039 -15.761 -24.433 1.00 36.03 44 THR B O 1
ATOM 2964 N N . ALA B 2 45 ? 44.948 -17.001 -26.323 1.00 36.71 45 ALA B N 1
ATOM 2965 C CA . ALA B 2 45 ? 44.202 -15.989 -27.057 1.00 42.12 45 ALA B CA 1
ATOM 2966 C C . ALA B 2 45 ? 42.820 -15.797 -26.449 1.00 40.03 45 ALA B C 1
ATOM 2967 O O . ALA B 2 45 ? 42.132 -16.768 -26.125 1.00 38.10 45 ALA B O 1
ATOM 2969 N N . ASP B 2 46 ? 42.427 -14.539 -26.287 1.00 37.03 46 ASP B N 1
ATOM 2970 C CA . ASP B 2 46 ? 41.086 -14.170 -25.858 1.00 38.43 46 ASP B CA 1
ATOM 2971 C C . ASP B 2 46 ? 40.046 -14.900 -26.716 1.00 40.09 46 ASP B C 1
ATOM 2972 O O . ASP B 2 46 ? 40.028 -14.718 -27.943 1.00 37.76 46 ASP B O 1
ATOM 2977 N N . PRO B 2 47 ? 39.186 -15.732 -26.121 1.00 34.19 47 PRO B N 1
ATOM 2978 C CA . PRO B 2 47 ? 38.187 -16.468 -26.921 1.00 34.56 47 PRO B CA 1
ATOM 2979 C C . PRO B 2 47 ? 37.217 -15.568 -27.653 1.00 34.72 47 PRO B C 1
ATOM 2980 O O . PRO B 2 47 ? 36.616 -15.996 -28.647 1.00 37.07 47 PRO B O 1
ATOM 2984 N N . ASN B 2 48 ? 37.034 -14.331 -27.191 1.00 35.45 48 ASN B N 1
ATOM 2985 C CA . ASN B 2 48 ? 36.073 -13.438 -27.818 1.00 37.90 48 ASN B CA 1
ATOM 2986 C C . ASN B 2 48 ? 36.635 -12.708 -29.033 1.00 44.18 48 ASN B C 1
ATOM 2987 O O . ASN B 2 48 ? 35.875 -12.023 -29.722 1.00 46.11 48 ASN B O 1
ATOM 2992 N N . ALA B 2 49 ? 37.928 -12.842 -29.322 1.00 44.95 49 ALA B N 1
ATOM 2993 C CA . ALA B 2 49 ? 38.510 -12.173 -30.483 1.00 57.30 49 ALA B CA 1
ATOM 2994 C C . ALA B 2 49 ? 38.110 -12.865 -31.785 1.00 60.52 49 ALA B C 1
ATOM 2995 O O . ALA B 2 49 ? 37.939 -14.085 -31.845 1.00 65.02 49 ALA B O 1
ATOM 2997 N N . LEU B 2 50 ? 37.894 -12.062 -32.828 1.00 72.27 50 LEU B N 1
ATOM 2998 C CA . LEU B 2 50 ? 37.390 -12.461 -34.178 1.00 78.96 50 LEU B CA 1
ATOM 2999 C C . LEU B 2 50 ? 38.403 -13.305 -34.965 1.00 79.65 50 LEU B C 1
ATOM 3000 O O . LEU B 2 50 ? 37.970 -14.232 -35.681 1.00 76.93 50 LEU B O 1
ATOM 3005 N N . VAL B 2 51 ? 39.663 -12.885 -34.956 1.00 73.66 51 VAL B N 1
ATOM 3006 C CA . VAL B 2 51 ? 40.756 -13.686 -35.494 1.00 76.01 51 VAL B CA 1
ATOM 3007 C C . VAL B 2 51 ? 41.744 -13.905 -34.356 1.00 80.27 51 VAL B C 1
ATOM 3008 O O . VAL B 2 51 ? 42.142 -12.944 -33.685 1.00 75.10 51 VAL B O 1
ATOM 3012 N N . SER B 2 52 ? 42.124 -15.163 -34.131 1.00 83.45 52 SER B N 1
ATOM 3013 C CA . SER B 2 52 ? 42.945 -15.505 -32.975 1.00 86.00 52 SER B CA 1
ATOM 3014 C C . SER B 2 52 ? 44.374 -14.988 -33.119 1.00 87.98 52 SER B C 1
ATOM 3015 O O . SER B 2 52 ? 44.947 -14.987 -34.213 1.00 88.40 52 SER B O 1
ATOM 3018 N N . GLU B 2 53 ? 44.929 -14.496 -32.020 1.00 87.60 53 GLU B N 1
ATOM 3019 C CA . GLU B 2 53 ? 46.283 -13.897 -32.017 1.00 86.41 53 GLU B CA 1
ATOM 3020 C C . GLU B 2 53 ? 47.370 -14.909 -32.385 1.00 86.46 53 GLU B C 1
ATOM 3021 O O . GLU B 2 53 ? 47.194 -16.101 -32.105 1.00 85.42 53 GLU B O 1
ATOM 3027 N N . HIS B 2 54 ? 48.493 -14.404 -32.910 1.00 85.22 54 HIS B N 1
ATOM 3028 C CA . HIS B 2 54 ? 49.641 -15.235 -33.364 1.00 81.95 54 HIS B CA 1
ATOM 3029 C C . HIS B 2 54 ? 50.538 -15.579 -32.185 1.00 74.00 54 HIS B C 1
ATOM 3030 O O . HIS B 2 54 ? 50.858 -14.680 -31.444 1.00 90.15 54 HIS B O 1
ATOM 3037 N N . GLY B 2 55 ? 50.909 -16.845 -32.036 1.00 73.97 55 GLY B N 1
ATOM 3038 C CA . GLY B 2 55 ? 51.788 -17.272 -30.932 1.00 73.42 55 GLY B CA 1
ATOM 3039 C C . GLY B 2 55 ? 51.064 -17.709 -29.654 1.00 66.83 55 GLY B C 1
ATOM 3040 O O . GLY B 2 55 ? 51.712 -18.259 -28.787 1.00 68.32 55 GLY B O 1
ATOM 3041 N N . LYS B 2 56 ? 49.771 -17.459 -29.529 1.00 59.73 56 LYS B N 1
ATOM 3042 C CA . LYS B 2 56 ? 49.025 -17.839 -28.336 1.00 51.57 56 LYS B CA 1
ATOM 3043 C C . LYS B 2 56 ? 48.234 -19.129 -28.534 1.00 48.22 56 LYS B C 1
ATOM 3044 O O . LYS B 2 56 ? 47.913 -19.524 -29.654 1.00 48.34 56 LYS B O 1
ATOM 3050 N N . ARG B 2 57 ? 47.896 -19.772 -27.415 1.00 42.60 57 ARG B N 1
ATOM 3051 C CA . ARG B 2 57 ? 47.087 -20.987 -27.465 1.00 40.80 57 ARG B CA 1
ATOM 3052 C C . ARG B 2 57 ? 45.656 -20.672 -27.876 1.00 35.20 57 ARG B C 1
ATOM 3053 O O . ARG B 2 57 ? 45.082 -19.668 -27.449 1.00 37.79 57 ARG B O 1
ATOM 3061 N N . TYR B 2 58 ? 45.065 -21.557 -28.680 1.00 35.68 58 TYR B N 1
ATOM 3062 C CA . TYR B 2 58 ? 43.654 -21.459 -29.036 1.00 31.18 58 TYR B CA 1
ATOM 3063 C C . TYR B 2 58 ? 42.809 -22.204 -28.002 1.00 35.33 58 TYR B C 1
ATOM 3064 O O . TYR B 2 58 ? 43.104 -23.356 -27.666 1.00 38.28 58 TYR B O 1
ATOM 3073 N N . SER B 2 59 ? 41.760 -21.546 -27.500 1.00 34.87 59 SER B N 1
ATOM 3074 C CA . SER B 2 59 ? 40.976 -22.043 -26.375 1.00 32.06 59 SER B CA 1
ATOM 3075 C C . SER B 2 59 ? 39.747 -22.851 -26.773 1.00 36.42 59 SER B C 1
ATOM 3076 O O . SER B 2 59 ? 38.965 -23.221 -25.886 1.00 34.85 59 SER B O 1
ATOM 3079 N N . GLY B 2 60 ? 39.534 -23.112 -28.062 1.00 31.00 60 GLY B N 1
ATOM 3080 C CA . GLY B 2 60 ? 38.353 -23.840 -28.490 1.00 27.62 60 GLY B CA 1
ATOM 3081 C C . GLY B 2 60 ? 38.164 -25.153 -27.752 1.00 27.73 60 GLY B C 1
ATOM 3082 O O . GLY B 2 60 ? 39.143 -25.819 -27.400 1.00 31.31 60 GLY B O 1
ATOM 3083 N N . LEU B 2 61 ? 36.911 -25.526 -27.503 1.00 29.69 61 LEU B N 1
ATOM 3084 C CA . LEU B 2 61 ? 36.618 -26.745 -26.757 1.00 29.37 61 LEU B CA 1
ATOM 3085 C C . LEU B 2 61 ? 37.076 -27.968 -27.548 1.00 29.79 61 LEU B C 1
ATOM 3086 O O . LEU B 2 61 ? 36.607 -28.204 -28.668 1.00 30.12 61 LEU B O 1
ATOM 3091 N N . ARG B 2 62 ? 37.980 -28.758 -26.969 1.00 29.12 62 ARG B N 1
ATOM 3092 C CA . ARG B 2 62 ? 38.620 -29.844 -27.723 1.00 30.90 62 ARG B CA 1
ATOM 3093 C C . ARG B 2 62 ? 37.824 -31.143 -27.541 1.00 30.26 62 ARG B C 1
ATOM 3094 O O . ARG B 2 62 ? 38.241 -32.097 -26.878 1.00 30.17 62 ARG B O 1
ATOM 3102 N N . LYS B 2 63 ? 36.656 -31.169 -28.196 1.00 28.66 63 LYS B N 1
ATOM 3103 C CA . LYS B 2 63 ? 35.650 -32.200 -27.927 1.00 28.51 63 LYS B CA 1
ATOM 3104 C C . LYS B 2 63 ? 36.155 -33.596 -28.282 1.00 31.26 63 LYS B C 1
ATOM 3105 O O . LYS B 2 63 ? 35.841 -34.571 -27.587 1.00 27.80 63 LYS B O 1
ATOM 3111 N N . GLN B 2 64 ? 36.920 -33.719 -29.373 1.00 27.38 64 GLN B N 1
ATOM 3112 C CA . GLN B 2 64 ? 37.419 -35.035 -29.766 1.00 24.02 64 GLN B CA 1
ATOM 3113 C C . GLN B 2 64 ? 38.470 -35.553 -28.787 1.00 25.88 64 GLN B C 1
ATOM 3114 O O . GLN B 2 64 ? 38.518 -36.754 -28.503 1.00 29.43 64 GLN B O 1
ATOM 3120 N N . GLU B 2 65 ? 39.321 -34.668 -28.262 1.00 26.00 65 GLU B N 1
ATOM 3121 C CA . GLU B 2 65 ? 40.254 -35.089 -27.218 1.00 26.94 65 GLU B CA 1
ATOM 3122 C C . GLU B 2 65 ? 39.509 -35.573 -25.981 1.00 26.63 65 GLU B C 1
ATOM 3123 O O . GLU B 2 65 ? 39.881 -36.587 -25.379 1.00 27.66 65 GLU B O 1
ATOM 3129 N N . HIS B 2 66 ? 38.453 -34.860 -25.579 1.00 28.00 66 HIS B N 1
ATOM 3130 C CA . HIS B 2 66 ? 37.702 -35.262 -24.393 1.00 29.05 66 HIS B CA 1
ATOM 3131 C C . HIS B 2 66 ? 36.950 -36.566 -24.633 1.00 28.55 66 HIS B C 1
ATOM 3132 O O . HIS B 2 66 ? 36.816 -37.386 -23.719 1.00 26.50 66 HIS B O 1
ATOM 3139 N N . THR B 2 67 ? 36.451 -36.778 -25.853 1.00 25.29 67 THR B N 1
ATOM 3140 C CA . THR B 2 67 ? 35.802 -38.044 -26.176 1.00 26.30 67 THR B CA 1
ATOM 3141 C C . THR B 2 67 ? 36.774 -39.211 -26.035 1.00 28.24 67 THR B C 1
ATOM 3142 O O . THR B 2 67 ? 36.435 -40.249 -25.452 1.00 28.97 67 THR B O 1
ATOM 3146 N N . GLN B 2 68 ? 37.993 -39.059 -26.567 1.00 29.72 68 GLN B N 1
ATOM 3147 C CA . GLN B 2 68 ? 38.971 -40.139 -26.456 1.00 29.59 68 GLN B CA 1
ATOM 3148 C C . GLN B 2 68 ? 39.431 -40.339 -25.022 1.00 28.63 68 GLN B C 1
ATOM 3149 O O . GLN B 2 68 ? 39.731 -41.472 -24.626 1.00 29.44 68 GLN B O 1
ATOM 3155 N N . PHE B 2 69 ? 39.479 -39.262 -24.231 1.00 26.64 69 PHE B N 1
ATOM 3156 C CA . PHE B 2 69 ? 39.770 -39.409 -22.805 1.00 26.63 69 PHE B CA 1
ATOM 3157 C C . PHE B 2 69 ? 38.765 -40.335 -22.133 1.00 30.24 69 PHE B C 1
ATOM 3158 O O . PHE B 2 69 ? 39.138 -41.199 -21.328 1.00 30.68 69 PHE B O 1
ATOM 3166 N N . LEU B 2 70 ? 37.488 -40.177 -22.461 1.00 28.80 70 LEU B N 1
ATOM 3167 C CA . LEU B 2 70 ? 36.433 -40.985 -21.858 1.00 29.71 70 LEU B CA 1
ATOM 3168 C C . LEU B 2 70 ? 36.353 -42.397 -22.428 1.00 38.30 70 LEU B C 1
ATOM 3169 O O . LEU B 2 70 ? 35.744 -43.264 -21.794 1.00 32.75 70 LEU B O 1
ATOM 3174 N N . ALA B 2 71 ? 36.957 -42.653 -23.597 1.00 30.68 71 ALA B N 1
ATOM 3175 C CA . ALA B 2 71 ? 36.797 -43.950 -24.258 1.00 35.23 71 ALA B CA 1
ATOM 3176 C C . ALA B 2 71 ? 37.313 -45.118 -23.413 1.00 37.14 71 ALA B C 1
ATOM 3177 O O . ALA B 2 71 ? 36.838 -46.252 -23.567 1.00 38.23 71 ALA B O 1
ATOM 3179 N N . SER B 2 72 ? 38.285 -44.884 -22.529 1.00 42.42 72 SER B N 1
ATOM 3180 C CA . SER B 2 72 ? 38.814 -45.990 -21.731 1.00 41.15 72 SER B CA 1
ATOM 3181 C C . SER B 2 72 ? 37.745 -46.653 -20.856 1.00 42.98 72 SER B C 1
ATOM 3182 O O . SER B 2 72 ? 37.889 -47.831 -20.505 1.00 42.95 72 SER B O 1
ATOM 3185 N N . SER B 2 73 ? 36.664 -45.941 -20.520 1.00 35.96 73 SER B N 1
ATOM 3186 C CA . SER B 2 73 ? 35.594 -46.530 -19.719 1.00 35.34 73 SER B CA 1
ATOM 3187 C C . SER B 2 73 ? 34.998 -47.784 -20.346 1.00 39.96 73 SER B C 1
ATOM 3188 O O . SER B 2 73 ? 34.428 -48.609 -19.628 1.00 34.87 73 SER B O 1
ATOM 3191 N N . PHE B 2 74 ? 35.090 -47.939 -21.665 1.00 38.33 74 PHE B N 1
ATOM 3192 C CA . PHE B 2 74 ? 34.493 -49.076 -22.350 1.00 40.81 74 PHE B CA 1
ATOM 3193 C C . PHE B 2 74 ? 35.511 -50.143 -22.703 1.00 42.45 74 PHE B C 1
ATOM 3194 O O . PHE B 2 74 ? 35.169 -51.100 -23.407 1.00 44.18 74 PHE B O 1
ATOM 3202 N N . PHE B 2 75 ? 36.766 -49.978 -22.274 1.00 39.14 75 PHE B N 1
ATOM 3203 C CA . PHE B 2 75 ? 37.749 -51.050 -22.391 1.00 45.66 75 PHE B CA 1
ATOM 3204 C C . PHE B 2 75 ? 38.246 -51.473 -21.014 1.00 45.39 75 PHE B C 1
ATOM 3205 O O . PHE B 2 75 ? 37.865 -52.546 -20.545 1.00 46.15 75 PHE B O 1
ATOM 3213 N N . GLN B 2 76 ? 38.972 -50.611 -20.300 1.00 46.40 76 GLN B N 1
ATOM 3214 C CA . GLN B 2 76 ? 39.472 -50.931 -18.965 1.00 47.49 76 GLN B CA 1
ATOM 3215 C C . GLN B 2 76 ? 40.185 -49.732 -18.357 1.00 49.55 76 GLN B C 1
ATOM 3216 O O . GLN B 2 76 ? 40.738 -48.897 -19.080 1.00 47.37 76 GLN B O 1
ATOM 3222 N N . LEU B 2 77 ? 40.199 -49.658 -17.034 1.00 39.29 77 LEU B N 1
ATOM 3223 C CA . LEU B 2 77 ? 40.809 -48.583 -16.275 1.00 39.58 77 LEU B CA 1
ATOM 3224 C C . LEU B 2 77 ? 42.020 -49.103 -15.511 1.00 44.57 77 LEU B C 1
ATOM 3225 O O . LEU B 2 77 ? 41.988 -50.233 -15.007 1.00 41.11 77 LEU B O 1
ATOM 3230 N N . PRO B 2 78 ? 43.094 -48.317 -15.411 1.00 42.84 78 PRO B N 1
ATOM 3231 C CA . PRO B 2 78 ? 44.300 -48.789 -14.717 1.00 47.49 78 PRO B CA 1
ATOM 3232 C C . PRO B 2 78 ? 44.043 -49.063 -13.242 1.00 48.82 78 PRO B C 1
ATOM 3233 O O . PRO B 2 78 ? 43.037 -48.643 -12.665 1.00 46.52 78 PRO B O 1
ATOM 3237 N N . GLY B 2 79 ? 44.990 -49.779 -12.631 1.00 44.79 79 GLY B N 1
ATOM 3238 C CA . GLY B 2 79 ? 44.861 -50.229 -11.254 1.00 45.80 79 GLY B CA 1
ATOM 3239 C C . GLY B 2 79 ? 44.664 -49.126 -10.232 1.00 47.38 79 GLY B C 1
ATOM 3240 O O . GLY B 2 79 ? 44.093 -49.384 -9.163 1.00 42.57 79 GLY B O 1
ATOM 3241 N N . LYS B 2 80 ? 45.103 -47.901 -10.534 1.00 50.70 80 LYS B N 1
ATOM 3242 C CA . LYS B 2 80 ? 44.909 -46.796 -9.598 1.00 50.05 80 LYS B CA 1
ATOM 3243 C C . LYS B 2 80 ? 43.434 -46.485 -9.367 1.00 46.19 80 LYS B C 1
ATOM 3244 O O . LYS B 2 80 ? 43.092 -45.890 -8.339 1.00 45.61 80 LYS B O 1
ATOM 3250 N N . PHE B 2 81 ? 42.547 -46.879 -10.289 1.00 39.57 81 PHE B N 1
ATOM 3251 C CA . PHE B 2 81 ? 41.117 -46.653 -10.091 1.00 42.54 81 PHE B CA 1
ATOM 3252 C C . PHE B 2 81 ? 40.499 -47.545 -9.010 1.00 36.98 81 PHE B C 1
ATOM 3253 O O . PHE B 2 81 ? 39.289 -47.450 -8.772 1.00 34.30 81 PHE B O 1
ATOM 3261 N N . VAL B 2 82 ? 41.278 -48.397 -8.339 1.00 37.18 82 VAL B N 1
ATOM 3262 C CA . VAL B 2 82 ? 40.720 -49.174 -7.238 1.00 33.28 82 VAL B CA 1
ATOM 3263 C C . VAL B 2 82 ? 40.174 -48.269 -6.136 1.00 30.79 82 VAL B C 1
ATOM 3264 O O . VAL B 2 82 ? 39.259 -48.663 -5.408 1.00 32.65 82 VAL B O 1
ATOM 3268 N N . SER B 2 83 ? 40.671 -47.034 -6.031 1.00 33.24 83 SER B N 1
ATOM 3269 C CA . SER B 2 83 ? 40.111 -46.096 -5.067 1.00 35.19 83 SER B CA 1
ATOM 3270 C C . SER B 2 83 ? 38.662 -45.736 -5.379 1.00 33.31 83 SER B C 1
ATOM 3271 O O . SER B 2 83 ? 37.969 -45.201 -4.506 1.00 35.11 83 SER B O 1
ATOM 3274 N N . LEU B 2 84 ? 38.192 -46.009 -6.599 1.00 29.50 84 LEU B N 1
ATOM 3275 C CA . LEU B 2 84 ? 36.806 -45.777 -7.001 1.00 30.49 84 LEU B CA 1
ATOM 3276 C C . LEU B 2 84 ? 36.038 -47.083 -7.223 1.00 27.83 84 LEU B C 1
ATOM 3277 O O . LEU B 2 84 ? 34.961 -47.073 -7.827 1.00 28.24 84 LEU B O 1
ATOM 3282 N N . ASP B 2 85 ? 36.570 -48.209 -6.738 1.00 28.29 85 ASP B N 1
ATOM 3283 C CA . ASP B 2 85 ? 35.926 -49.499 -6.953 1.00 31.59 85 ASP B CA 1
ATOM 3284 C C . ASP B 2 85 ? 34.557 -49.597 -6.284 1.00 28.76 85 ASP B C 1
ATOM 3285 O O . ASP B 2 85 ? 33.750 -50.435 -6.697 1.00 27.98 85 ASP B O 1
ATOM 3290 N N . ALA B 2 86 ? 34.276 -48.780 -5.258 1.00 25.81 86 ALA B N 1
ATOM 3291 C CA . ALA B 2 86 ? 32.948 -48.723 -4.658 1.00 24.88 86 ALA B CA 1
ATOM 3292 C C . ALA B 2 86 ? 32.085 -47.625 -5.263 1.00 28.24 86 ALA B C 1
ATOM 3293 O O . ALA B 2 86 ? 31.020 -47.312 -4.716 1.00 27.68 86 ALA B O 1
ATOM 3295 N N . SER B 2 87 ? 32.508 -47.054 -6.395 1.00 24.75 87 SER B N 1
ATOM 3296 C CA . SER B 2 87 ? 31.779 -45.976 -7.044 1.00 24.58 87 SER B CA 1
ATOM 3297 C C . SER B 2 87 ? 31.688 -46.212 -8.548 1.00 26.31 87 SER B C 1
ATOM 3298 O O . SER B 2 87 ? 31.658 -45.255 -9.327 1.00 25.98 87 SER B O 1
ATOM 3301 N N . ARG B 2 88 ? 31.668 -47.471 -8.983 1.00 23.72 88 ARG B N 1
ATOM 3302 C CA . ARG B 2 88 ? 31.676 -47.713 -10.427 1.00 23.38 88 ARG B CA 1
ATOM 3303 C C . ARG B 2 88 ? 30.464 -47.130 -11.156 1.00 27.65 88 ARG B C 1
ATOM 3304 O O . ARG B 2 88 ? 30.649 -46.677 -12.299 1.00 26.89 88 ARG B O 1
ATOM 3312 N N . PRO B 2 89 ? 29.254 -47.064 -10.577 1.00 25.91 89 PRO B N 1
ATOM 3313 C CA . PRO B 2 89 ? 28.164 -46.329 -11.251 1.00 27.62 89 PRO B CA 1
ATOM 3314 C C . PRO B 2 89 ? 28.463 -44.858 -11.495 1.00 27.64 89 PRO B C 1
ATOM 3315 O O . PRO B 2 89 ? 27.906 -44.281 -12.440 1.00 25.49 89 PRO B O 1
ATOM 3319 N N . TRP B 2 90 ? 29.278 -44.220 -10.645 1.00 25.15 90 TRP B N 1
ATOM 3320 C CA . TRP B 2 90 ? 29.705 -42.844 -10.914 1.00 23.86 90 TRP B CA 1
ATOM 3321 C C . TRP B 2 90 ? 30.635 -42.779 -12.117 1.00 25.61 90 TRP B C 1
ATOM 3322 O O . TRP B 2 90 ? 30.564 -41.835 -12.920 1.00 25.45 90 TRP B O 1
ATOM 3333 N N . LEU B 2 91 ? 31.534 -43.758 -12.249 1.00 27.05 91 LEU B N 1
ATOM 3334 C CA . LEU B 2 91 ? 32.360 -43.821 -13.448 1.00 25.92 91 LEU B CA 1
ATOM 3335 C C . LEU B 2 91 ? 31.494 -43.944 -14.697 1.00 27.45 91 LEU B C 1
ATOM 3336 O O . LEU B 2 91 ? 31.808 -43.350 -15.740 1.00 26.52 91 LEU B O 1
ATOM 3341 N N . VAL B 2 92 ? 30.402 -44.710 -14.615 1.00 26.85 92 VAL B N 1
ATOM 3342 C CA . VAL B 2 92 ? 29.470 -44.800 -15.740 1.00 27.13 92 VAL B CA 1
ATOM 3343 C C . VAL B 2 92 ? 28.804 -43.452 -15.991 1.00 27.65 92 VAL B C 1
ATOM 3344 O O . VAL B 2 92 ? 28.789 -42.949 -17.120 1.00 25.52 92 VAL B O 1
ATOM 3348 N N . PHE B 2 93 ? 28.209 -42.867 -14.944 1.00 24.16 93 PHE B N 1
ATOM 3349 C CA . PHE B 2 93 ? 27.472 -41.612 -15.096 1.00 22.59 93 PHE B CA 1
ATOM 3350 C C . PHE B 2 93 ? 28.362 -40.506 -15.653 1.00 23.84 93 PHE B C 1
ATOM 3351 O O . PHE B 2 93 ? 27.995 -39.824 -16.622 1.00 25.08 93 PHE B O 1
ATOM 3359 N N . TRP B 2 94 ? 29.533 -40.302 -15.040 1.00 23.96 94 TRP B N 1
ATOM 3360 C CA . TRP B 2 94 ? 30.438 -39.251 -15.503 1.00 24.19 94 TRP B CA 1
ATOM 3361 C C . TRP B 2 94 ? 30.752 -39.425 -16.980 1.00 25.41 94 TRP B C 1
ATOM 3362 O O . TRP B 2 94 ? 30.822 -38.444 -17.730 1.00 26.50 94 TRP B O 1
ATOM 3373 N N . THR B 2 95 ? 30.930 -40.674 -17.411 1.00 24.54 95 THR B N 1
ATOM 3374 C CA . THR B 2 95 ? 31.242 -40.960 -18.808 1.00 23.41 95 THR B CA 1
ATOM 3375 C C . THR B 2 95 ? 30.038 -40.716 -19.710 1.00 26.39 95 THR B C 1
ATOM 3376 O O . THR B 2 95 ? 30.147 -40.003 -20.712 1.00 26.32 95 THR B O 1
ATOM 3380 N N . VAL B 2 96 ? 28.883 -41.324 -19.393 1.00 23.83 96 VAL B N 1
ATOM 3381 C CA . VAL B 2 96 ? 27.789 -41.286 -20.372 1.00 26.05 96 VAL B CA 1
ATOM 3382 C C . VAL B 2 96 ? 27.080 -39.930 -20.381 1.00 26.35 96 VAL B C 1
ATOM 3383 O O . VAL B 2 96 ? 26.555 -39.518 -21.420 1.00 25.16 96 VAL B O 1
ATOM 3387 N N . HIS B 2 97 ? 27.049 -39.213 -19.256 1.00 23.07 97 HIS B N 1
ATOM 3388 C CA . HIS B 2 97 ? 26.496 -37.860 -19.275 1.00 22.88 97 HIS B CA 1
ATOM 3389 C C . HIS B 2 97 ? 27.436 -36.903 -20.007 1.00 24.19 97 HIS B C 1
ATOM 3390 O O . HIS B 2 97 ? 26.981 -36.030 -20.758 1.00 24.59 97 HIS B O 1
ATOM 3397 N N . SER B 2 98 ? 28.754 -37.068 -19.830 1.00 21.07 98 SER B N 1
ATOM 3398 C CA . SER B 2 98 ? 29.698 -36.232 -20.572 1.00 24.67 98 SER B CA 1
ATOM 3399 C C . SER B 2 98 ? 29.550 -36.437 -22.079 1.00 24.50 98 SER B C 1
ATOM 3400 O O . SER B 2 98 ? 29.597 -35.476 -22.852 1.00 23.93 98 SER B O 1
ATOM 3403 N N . LEU B 2 99 ? 29.384 -37.686 -22.514 1.00 23.53 99 LEU B N 1
ATOM 3404 C CA . LEU B 2 99 ? 29.227 -37.942 -23.950 1.00 25.59 99 LEU B CA 1
ATOM 3405 C C . LEU B 2 99 ? 27.915 -37.355 -24.476 1.00 25.94 99 LEU B C 1
ATOM 3406 O O . LEU B 2 99 ? 27.877 -36.801 -25.583 1.00 27.53 99 LEU B O 1
ATOM 3411 N N . ASP B 2 100 ? 26.836 -37.442 -23.690 1.00 24.09 100 ASP B N 1
ATOM 3412 C CA . ASP B 2 100 ? 25.590 -36.741 -24.030 1.00 24.78 100 ASP B CA 1
ATOM 3413 C C . ASP B 2 100 ? 25.818 -35.239 -24.234 1.00 25.39 100 ASP B C 1
ATOM 3414 O O . ASP B 2 100 ? 25.373 -34.660 -25.235 1.00 26.96 100 ASP B O 1
ATOM 3419 N N . LEU B 2 101 ? 26.479 -34.587 -23.273 1.00 23.85 101 LEU B N 1
ATOM 3420 C CA . LEU B 2 101 ? 26.753 -33.152 -23.386 1.00 22.59 101 LEU B CA 1
ATOM 3421 C C . LEU B 2 101 ? 27.600 -32.851 -24.616 1.00 23.58 101 LEU B C 1
ATOM 3422 O O . LEU B 2 101 ? 27.372 -31.852 -25.310 1.00 26.23 101 LEU B O 1
ATOM 3427 N N . LEU B 2 102 ? 28.595 -33.692 -24.885 1.00 24.41 102 LEU B N 1
ATOM 3428 C CA . LEU B 2 102 ? 29.473 -33.507 -26.030 1.00 24.16 102 LEU B CA 1
ATOM 3429 C C . LEU B 2 102 ? 28.832 -33.922 -27.345 1.00 28.75 102 LEU B C 1
ATOM 3430 O O . LEU B 2 102 ? 29.448 -33.720 -28.397 1.00 27.72 102 LEU B O 1
ATOM 3435 N N . GLY B 2 103 ? 27.626 -34.483 -27.315 1.00 24.20 103 GLY B N 1
ATOM 3436 C CA . GLY B 2 103 ? 26.928 -34.826 -28.541 1.00 29.62 103 GLY B CA 1
ATOM 3437 C C . GLY B 2 103 ? 27.431 -36.070 -29.241 1.00 33.81 103 GLY B C 1
ATOM 3438 O O . GLY B 2 103 ? 27.278 -36.184 -30.462 1.00 30.00 103 GLY B O 1
ATOM 3439 N N . VAL B 2 104 ? 28.008 -37.018 -28.500 1.00 27.05 104 VAL B N 1
ATOM 3440 C CA . VAL B 2 104 ? 28.593 -38.238 -29.058 1.00 27.86 104 VAL B CA 1
ATOM 3441 C C . VAL B 2 104 ? 27.673 -39.404 -28.729 1.00 32.59 104 VAL B C 1
ATOM 3442 O O . VAL B 2 104 ? 27.424 -39.689 -27.551 1.00 29.17 104 VAL B O 1
ATOM 3446 N N . ALA B 2 105 ? 27.188 -40.096 -29.754 1.00 28.50 105 ALA B N 1
ATOM 3447 C CA . ALA B 2 105 ? 26.278 -41.220 -29.551 1.00 30.00 105 ALA B CA 1
ATOM 3448 C C . ALA B 2 105 ? 27.045 -42.517 -29.308 1.00 35.40 105 ALA B C 1
ATOM 3449 O O . ALA B 2 105 ? 28.051 -42.791 -29.970 1.00 32.82 105 ALA B O 1
ATOM 3451 N N . LEU B 2 106 ? 26.561 -43.315 -28.354 1.00 29.83 106 LEU B N 1
ATOM 3452 C CA . LEU B 2 106 ? 27.000 -44.703 -28.205 1.00 28.50 106 LEU B CA 1
ATOM 3453 C C . LEU B 2 106 ? 26.185 -45.611 -29.119 1.00 32.18 106 LEU B C 1
ATOM 3454 O O . LEU B 2 106 ? 24.983 -45.389 -29.303 1.00 30.11 106 LEU B O 1
ATOM 3459 N N . ASP B 2 107 ? 26.821 -46.653 -29.676 1.00 30.98 107 ASP B N 1
ATOM 3460 C CA . ASP B 2 107 ? 26.024 -47.598 -30.452 1.00 36.19 107 ASP B CA 1
ATOM 3461 C C . ASP B 2 107 ? 25.234 -48.519 -29.514 1.00 39.83 107 ASP B C 1
ATOM 3462 O O . ASP B 2 107 ? 25.464 -48.564 -28.294 1.00 34.28 107 ASP B O 1
ATOM 3467 N N . GLN B 2 108 ? 24.258 -49.234 -30.090 1.00 35.89 108 GLN B N 1
ATOM 3468 C CA . GLN B 2 108 ? 23.311 -49.971 -29.253 1.00 41.69 108 GLN B CA 1
ATOM 3469 C C . GLN B 2 108 ? 24.001 -51.083 -28.470 1.00 38.10 108 GLN B C 1
ATOM 3470 O O . GLN B 2 108 ? 23.655 -51.331 -27.310 1.00 39.38 108 GLN B O 1
ATOM 3476 N N . GLY B 2 109 ? 24.972 -51.766 -29.085 1.00 35.79 109 GLY B N 1
ATOM 3477 C CA . GLY B 2 109 ? 25.697 -52.802 -28.362 1.00 35.35 109 GLY B CA 1
ATOM 3478 C C . GLY B 2 109 ? 26.387 -52.269 -27.121 1.00 37.68 109 GLY B C 1
ATOM 3479 O O . GLY B 2 109 ? 26.351 -52.897 -26.056 1.00 34.82 109 GLY B O 1
ATOM 3480 N N . THR B 2 110 ? 27.009 -51.092 -27.233 1.00 33.89 110 THR B N 1
ATOM 3481 C CA . THR B 2 110 ? 27.666 -50.497 -26.069 1.00 34.03 110 THR B CA 1
ATOM 3482 C C . THR B 2 110 ? 26.647 -50.042 -25.023 1.00 33.47 110 THR B C 1
ATOM 3483 O O . THR B 2 110 ? 26.867 -50.225 -23.817 1.00 35.26 110 THR B O 1
ATOM 3487 N N . LYS B 2 111 ? 25.523 -49.458 -25.454 1.00 31.00 111 LYS B N 1
ATOM 3488 C CA . LYS B 2 111 ? 24.474 -49.106 -24.498 1.00 34.64 111 LYS B CA 1
ATOM 3489 C C . LYS B 2 111 ? 23.963 -50.336 -23.755 1.00 34.09 111 LYS B C 1
ATOM 3490 O O . LYS B 2 111 ? 23.711 -50.273 -22.546 1.00 29.38 111 LYS B O 1
ATOM 3496 N N . ASP B 2 112 ? 23.775 -51.454 -24.470 1.00 32.18 112 ASP B N 1
ATOM 3497 C CA . ASP B 2 112 ? 23.298 -52.680 -23.830 1.00 33.53 112 ASP B CA 1
ATOM 3498 C C . ASP B 2 112 ? 24.293 -53.183 -22.786 1.00 31.56 112 ASP B C 1
ATOM 3499 O O . ASP B 2 112 ? 23.891 -53.733 -21.751 1.00 34.34 112 ASP B O 1
ATOM 3504 N N . ARG B 2 113 ? 25.599 -53.026 -23.047 1.00 33.22 113 ARG B N 1
ATOM 3505 C CA . ARG B 2 113 ? 26.606 -53.377 -22.039 1.00 30.96 113 ARG B CA 1
ATOM 3506 C C . ARG B 2 113 ? 26.505 -52.486 -20.806 1.00 32.76 113 ARG B C 1
ATOM 3507 O O . ARG B 2 113 ? 26.674 -52.961 -19.673 1.00 31.08 113 ARG B O 1
ATOM 3515 N N . VAL B 2 114 ? 26.287 -51.182 -21.005 1.00 29.10 114 VAL B N 1
ATOM 3516 C CA . VAL B 2 114 ? 26.091 -50.285 -19.862 1.00 26.75 114 VAL B CA 1
ATOM 3517 C C . VAL B 2 114 ? 24.905 -50.752 -19.031 1.00 28.86 114 VAL B C 1
ATOM 3518 O O . VAL B 2 114 ? 24.996 -50.875 -17.804 1.00 31.32 114 VAL B O 1
ATOM 3522 N N . VAL B 2 115 ? 23.777 -51.034 -19.696 1.00 29.61 115 VAL B N 1
ATOM 3523 C CA . VAL B 2 115 ? 22.568 -51.451 -18.988 1.00 31.60 115 VAL B CA 1
ATOM 3524 C C . VAL B 2 115 ? 22.827 -52.738 -18.220 1.00 35.50 115 VAL B C 1
ATOM 3525 O O . VAL B 2 115 ? 22.495 -52.856 -17.031 1.00 30.90 115 VAL B O 1
ATOM 3529 N N . SER B 2 116 ? 23.426 -53.723 -18.895 1.00 32.26 116 SER B N 1
ATOM 3530 C CA . SER B 2 116 ? 23.649 -55.025 -18.275 1.00 36.11 116 SER B CA 1
ATOM 3531 C C . SER B 2 116 ? 24.602 -54.924 -17.092 1.00 35.27 116 SER B C 1
ATOM 3532 O O . SER B 2 116 ? 24.384 -55.566 -16.056 1.00 33.23 116 SER B O 1
ATOM 3535 N N . THR B 2 117 ? 25.669 -54.128 -17.224 1.00 32.23 117 THR B N 1
ATOM 3536 C CA . THR B 2 117 ? 26.586 -53.949 -16.100 1.00 33.31 117 THR B CA 1
ATOM 3537 C C . THR B 2 117 ? 25.848 -53.405 -14.879 1.00 34.14 117 THR B C 1
ATOM 3538 O O . THR B 2 117 ? 26.011 -53.913 -13.760 1.00 30.01 117 THR B O 1
ATOM 3542 N N . LEU B 2 118 ? 25.028 -52.367 -15.077 1.00 31.56 118 LEU B N 1
ATOM 3543 C CA . LEU B 2 118 ? 24.376 -51.716 -13.941 1.00 31.37 118 LEU B CA 1
ATOM 3544 C C . LEU B 2 118 ? 23.332 -52.618 -13.305 1.00 31.49 118 LEU B C 1
ATOM 3545 O O . LEU B 2 118 ? 23.173 -52.622 -12.078 1.00 28.95 118 LEU B O 1
ATOM 3550 N N . LEU B 2 119 ? 22.612 -53.396 -14.112 1.00 29.69 119 LEU B N 1
ATOM 3551 C CA . LEU B 2 119 ? 21.639 -54.310 -13.523 1.00 30.78 119 LEU B CA 1
ATOM 3552 C C . LEU B 2 119 ? 22.300 -55.393 -12.679 1.00 30.63 119 LEU B C 1
ATOM 3553 O O . LEU B 2 119 ? 21.648 -55.945 -11.784 1.00 32.24 119 LEU B O 1
ATOM 3558 N N . HIS B 2 120 ? 23.573 -55.714 -12.932 1.00 28.43 120 HIS B N 1
ATOM 3559 C CA . HIS B 2 120 ? 24.276 -56.604 -12.005 1.00 33.07 120 HIS B CA 1
ATOM 3560 C C . HIS B 2 120 ? 24.590 -55.939 -10.668 1.00 34.14 120 HIS B C 1
ATOM 3561 O O . HIS B 2 120 ? 24.955 -56.645 -9.722 1.00 30.98 120 HIS B O 1
ATOM 3568 N N . PHE B 2 121 ? 24.467 -54.614 -10.566 1.00 32.29 121 PHE B N 1
ATOM 3569 C CA . PHE B 2 121 ? 24.676 -53.896 -9.308 1.00 30.58 121 PHE B CA 1
ATOM 3570 C C . PHE B 2 121 ? 23.392 -53.749 -8.498 1.00 28.68 121 PHE B C 1
ATOM 3571 O O . PHE B 2 121 ? 23.426 -53.188 -7.397 1.00 28.15 121 PHE B O 1
ATOM 3579 N N . LEU B 2 122 ? 22.261 -54.203 -9.023 1.00 29.64 122 LEU B N 1
ATOM 3580 C CA . LEU B 2 122 ? 20.968 -54.018 -8.375 1.00 29.20 122 LEU B CA 1
ATOM 3581 C C . LEU B 2 122 ? 20.671 -55.200 -7.452 1.00 33.58 122 LEU B C 1
ATOM 3582 O O . LEU B 2 122 ? 20.686 -56.352 -7.893 1.00 32.53 122 LEU B O 1
ATOM 3587 N N . SER B 2 123 ? 20.407 -54.919 -6.162 1.00 29.65 123 SER B N 1
ATOM 3588 C CA . SER B 2 123 ? 20.048 -55.993 -5.238 1.00 32.95 123 SER B CA 1
ATOM 3589 C C . SER B 2 123 ? 18.550 -56.280 -5.279 1.00 34.51 123 SER B C 1
ATOM 3590 O O . SER B 2 123 ? 17.744 -55.348 -5.312 1.00 35.36 123 SER B O 1
ATOM 3593 N N . PRO B 2 124 ? 18.169 -57.559 -5.209 1.00 39.75 124 PRO B N 1
ATOM 3594 C CA . PRO B 2 124 ? 16.737 -57.900 -5.116 1.00 42.34 124 PRO B CA 1
ATOM 3595 C C . PRO B 2 124 ? 16.031 -57.281 -3.921 1.00 43.87 124 PRO B C 1
ATOM 3596 O O . PRO B 2 124 ? 14.825 -57.012 -4.000 1.00 41.58 124 PRO B O 1
ATOM 3600 N N . LYS B 2 125 ? 16.736 -57.062 -2.808 1.00 40.46 125 LYS B N 1
ATOM 3601 C CA . LYS B 2 125 ? 16.120 -56.453 -1.639 1.00 46.06 125 LYS B CA 1
ATOM 3602 C C . LYS B 2 125 ? 15.991 -54.941 -1.753 1.00 40.29 125 LYS B C 1
ATOM 3603 O O . LYS B 2 125 ? 15.321 -54.330 -0.906 1.00 36.97 125 LYS B O 1
ATOM 3609 N N . GLY B 2 126 ? 16.615 -54.330 -2.761 1.00 33.23 126 GLY B N 1
ATOM 3610 C CA . GLY B 2 126 ? 16.372 -52.927 -3.065 1.00 31.93 126 GLY B CA 1
ATOM 3611 C C . GLY B 2 126 ? 17.603 -52.047 -3.148 1.00 34.64 126 GLY B C 1
ATOM 3612 O O . GLY B 2 126 ? 18.396 -51.993 -2.203 1.00 33.42 126 GLY B O 1
ATOM 3613 N N . GLY B 2 127 ? 17.772 -51.359 -4.274 1.00 31.43 127 GLY B N 1
ATOM 3614 C CA . GLY B 2 127 ? 18.812 -50.371 -4.478 1.00 29.09 127 GLY B CA 1
ATOM 3615 C C . GLY B 2 127 ? 20.025 -50.927 -5.216 1.00 27.22 127 GLY B C 1
ATOM 3616 O O . GLY B 2 127 ? 20.263 -52.137 -5.273 1.00 27.24 127 GLY B O 1
ATOM 3617 N N . PHE B 2 128 ? 20.815 -50.006 -5.773 1.00 27.08 128 PHE B N 1
ATOM 3618 C CA . PHE B 2 128 ? 22.083 -50.315 -6.426 1.00 25.61 128 PHE B CA 1
ATOM 3619 C C . PHE B 2 128 ? 23.242 -50.094 -5.461 1.00 24.75 128 PHE B C 1
ATOM 3620 O O . PHE B 2 128 ? 23.242 -49.133 -4.687 1.00 27.33 128 PHE B O 1
ATOM 3628 N N . GLY B 2 129 ? 24.257 -50.955 -5.543 1.00 26.79 129 GLY B N 1
ATOM 3629 C CA . GLY B 2 129 ? 25.516 -50.715 -4.870 1.00 26.40 129 GLY B CA 1
ATOM 3630 C C . GLY B 2 129 ? 26.550 -50.108 -5.815 1.00 29.04 129 GLY B C 1
ATOM 3631 O O . GLY B 2 129 ? 26.297 -49.848 -6.992 1.00 27.59 129 GLY B O 1
ATOM 3632 N N . GLY B 2 130 ? 27.748 -49.894 -5.269 1.00 25.01 130 GLY B N 1
ATOM 3633 C CA . GLY B 2 130 ? 28.859 -49.358 -6.042 1.00 27.26 130 GLY B CA 1
ATOM 3634 C C . GLY B 2 130 ? 29.521 -50.357 -6.958 1.00 28.18 130 GLY B C 1
ATOM 3635 O O . GLY B 2 130 ? 30.481 -50.035 -7.667 1.00 27.94 130 GLY B O 1
ATOM 3636 N N . GLY B 2 131 ? 29.027 -51.588 -6.945 1.00 30.94 131 GLY B N 1
ATOM 3637 C CA . GLY B 2 131 ? 29.544 -52.649 -7.767 1.00 28.71 131 GLY B CA 1
ATOM 3638 C C . GLY B 2 131 ? 28.570 -53.802 -7.724 1.00 31.88 131 GLY B C 1
ATOM 3639 O O . GLY B 2 131 ? 27.426 -53.652 -7.276 1.00 30.11 131 GLY B O 1
ATOM 3640 N N . PRO B 2 132 ? 29.013 -54.972 -8.179 1.00 31.52 132 PRO B N 1
ATOM 3641 C CA . PRO B 2 132 ? 28.129 -56.141 -8.252 1.00 32.99 132 PRO B CA 1
ATOM 3642 C C . PRO B 2 132 ? 27.430 -56.433 -6.931 1.00 30.50 132 PRO B C 1
ATOM 3643 O O . PRO B 2 132 ? 28.018 -56.317 -5.852 1.00 30.61 132 PRO B O 1
ATOM 3647 N N . ALA B 2 133 ? 26.164 -56.856 -7.030 1.00 32.13 133 ALA B N 1
ATOM 3648 C CA . ALA B 2 133 ? 25.369 -57.139 -5.836 1.00 33.02 133 ALA B CA 1
ATOM 3649 C C . ALA B 2 133 ? 25.890 -58.330 -5.040 1.00 35.99 133 ALA B C 1
ATOM 3650 O O . ALA B 2 133 ? 25.553 -58.453 -3.858 1.00 34.35 133 ALA B O 1
ATOM 3652 N N . ASN B 2 134 ? 26.696 -59.214 -5.636 1.00 33.85 134 ASN B N 1
ATOM 3653 C CA . ASN B 2 134 ? 27.295 -60.264 -4.809 1.00 37.16 134 ASN B CA 1
ATOM 3654 C C . ASN B 2 134 ? 28.537 -59.776 -4.064 1.00 35.18 134 ASN B C 1
ATOM 3655 O O . ASN B 2 134 ? 29.187 -60.577 -3.368 1.00 37.37 134 ASN B O 1
ATOM 3660 N N . SER B 2 135 ? 28.841 -58.476 -4.168 1.00 34.93 135 SER B N 1
ATOM 3661 C CA . SER B 2 135 ? 30.057 -57.898 -3.607 1.00 31.55 135 SER B CA 1
ATOM 3662 C C . SER B 2 135 ? 29.799 -56.666 -2.738 1.00 31.19 135 SER B C 1
ATOM 3663 O O . SER B 2 135 ? 30.531 -56.432 -1.772 1.00 34.36 135 SER B O 1
ATOM 3666 N N . GLN B 2 136 ? 28.791 -55.854 -3.074 1.00 29.80 136 GLN B N 1
ATOM 3667 C CA . GLN B 2 136 ? 28.569 -54.585 -2.385 1.00 30.91 136 GLN B CA 1
ATOM 3668 C C . GLN B 2 136 ? 27.099 -54.430 -2.025 1.00 32.01 136 GLN B C 1
ATOM 3669 O O . GLN B 2 136 ? 26.225 -54.877 -2.771 1.00 29.98 136 GLN B O 1
ATOM 3675 N N . ILE B 2 137 ? 26.831 -53.793 -0.885 1.00 28.45 137 ILE B N 1
ATOM 3676 C CA . ILE B 2 137 ? 25.456 -53.566 -0.437 1.00 25.18 137 ILE B CA 1
ATOM 3677 C C . ILE B 2 137 ? 24.923 -52.295 -1.094 1.00 27.21 137 ILE B C 1
ATOM 3678 O O . ILE B 2 137 ? 25.714 -51.482 -1.607 1.00 26.69 137 ILE B O 1
ATOM 3683 N N . PRO B 2 138 ? 23.605 -52.093 -1.139 1.00 27.96 138 PRO B N 1
ATOM 3684 C CA . PRO B 2 138 ? 23.064 -50.894 -1.800 1.00 28.34 138 PRO B CA 1
ATOM 3685 C C . PRO B 2 138 ? 23.438 -49.613 -1.064 1.00 29.75 138 PRO B C 1
ATOM 3686 O O . PRO B 2 138 ? 23.675 -49.601 0.147 1.00 25.17 138 PRO B O 1
ATOM 3690 N N . HIS B 2 139 ? 23.449 -48.507 -1.819 1.00 24.17 139 HIS B N 1
ATOM 3691 C CA . HIS B 2 139 ? 23.910 -47.208 -1.321 1.00 24.48 139 HIS B CA 1
ATOM 3692 C C . HIS B 2 139 ? 23.158 -46.134 -2.104 1.00 25.76 139 HIS B C 1
ATOM 3693 O O . HIS B 2 139 ? 22.957 -46.277 -3.317 1.00 23.91 139 HIS B O 1
ATOM 3700 N N . LEU B 2 140 ? 22.746 -45.064 -1.419 1.00 24.61 140 LEU B N 1
ATOM 3701 C CA . LEU B 2 140 ? 21.935 -44.033 -2.069 1.00 24.87 140 LEU B CA 1
ATOM 3702 C C . LEU B 2 140 ? 22.671 -43.350 -3.220 1.00 24.58 140 LEU B C 1
ATOM 3703 O O . LEU B 2 140 ? 22.040 -42.941 -4.202 1.00 25.14 140 LEU B O 1
ATOM 3708 N N . LEU B 2 141 ? 23.986 -43.196 -3.118 1.00 23.45 141 LEU B N 1
ATOM 3709 C CA . LEU B 2 141 ? 24.683 -42.401 -4.127 1.00 24.27 141 LEU B CA 1
ATOM 3710 C C . LEU B 2 141 ? 24.844 -43.184 -5.434 1.00 26.24 141 LEU B C 1
ATOM 3711 O O . LEU B 2 141 ? 24.526 -42.640 -6.504 1.00 25.23 141 LEU B O 1
ATOM 3716 N N . PRO B 2 142 ? 25.330 -44.435 -5.420 1.00 26.65 142 PRO B N 1
ATOM 3717 C CA . PRO B 2 142 ? 25.278 -45.240 -6.663 1.00 26.76 142 PRO B CA 1
ATOM 3718 C C . PRO B 2 142 ? 23.873 -45.531 -7.152 1.00 26.31 142 PRO B C 1
ATOM 3719 O O . PRO B 2 142 ? 23.701 -45.826 -8.348 1.00 25.15 142 PRO B O 1
ATOM 3723 N N . THR B 2 143 ? 22.863 -45.471 -6.281 1.00 24.14 143 THR B N 1
ATOM 3724 C CA . THR B 2 143 ? 21.495 -45.622 -6.765 1.00 26.38 143 THR B CA 1
ATOM 3725 C C . THR B 2 143 ? 21.096 -44.436 -7.653 1.00 28.02 143 THR B C 1
ATOM 3726 O O . THR B 2 143 ? 20.524 -44.635 -8.731 1.00 24.93 143 THR B O 1
ATOM 3730 N N . TYR B 2 144 ? 21.435 -43.201 -7.256 1.00 25.22 144 TYR B N 1
ATOM 3731 C CA . TYR B 2 144 ? 21.230 -42.056 -8.156 1.00 25.15 144 TYR B CA 1
ATOM 3732 C C . TYR B 2 144 ? 22.041 -42.209 -9.439 1.00 26.43 144 TYR B C 1
ATOM 3733 O O . TYR B 2 144 ? 21.524 -42.010 -10.551 1.00 24.05 144 TYR B O 1
ATOM 3742 N N . ALA B 2 145 ? 23.337 -42.520 -9.312 1.00 23.10 145 ALA B N 1
ATOM 3743 C CA . ALA B 2 145 ? 24.178 -42.584 -10.513 1.00 24.63 145 ALA B CA 1
ATOM 3744 C C . ALA B 2 145 ? 23.712 -43.680 -11.464 1.00 26.63 145 ALA B C 1
ATOM 3745 O O . ALA B 2 145 ? 23.780 -43.518 -12.695 1.00 24.33 145 ALA B O 1
ATOM 3747 N N . SER B 2 146 ? 23.266 -44.815 -10.916 1.00 23.75 146 SER B N 1
ATOM 3748 C CA . SER B 2 146 ? 22.803 -45.915 -11.762 1.00 25.04 146 SER B CA 1
ATOM 3749 C C . SER B 2 146 ? 21.490 -45.567 -12.447 1.00 26.32 146 SER B C 1
ATOM 3750 O O . SER B 2 146 ? 21.312 -45.864 -13.634 1.00 25.74 146 SER B O 1
ATOM 3753 N N . VAL B 2 147 ? 20.556 -44.960 -11.708 1.00 24.53 147 VAL B N 1
ATOM 3754 C CA . VAL B 2 147 ? 19.257 -44.592 -12.275 1.00 24.40 147 VAL B CA 1
ATOM 3755 C C . VAL B 2 147 ? 19.432 -43.550 -13.372 1.00 26.92 147 VAL B C 1
ATOM 3756 O O . VAL B 2 147 ? 18.825 -43.648 -14.447 1.00 26.64 147 VAL B O 1
ATOM 3760 N N . CYS B 2 148 ? 20.265 -42.531 -13.122 1.00 25.01 148 CYS B N 1
ATOM 3761 C CA . CYS B 2 148 ? 20.519 -41.527 -14.158 1.00 24.08 148 CYS B CA 1
ATOM 3762 C C . CYS B 2 148 ? 21.234 -42.138 -15.360 1.00 25.11 148 CYS B C 1
ATOM 3763 O O . CYS B 2 148 ? 20.929 -41.793 -16.506 1.00 25.58 148 CYS B O 1
ATOM 3766 N N . SER B 2 149 ? 22.192 -43.042 -15.126 1.00 24.86 149 SER B N 1
ATOM 3767 C CA . SER B 2 149 ? 22.864 -43.695 -16.252 1.00 25.49 149 SER B CA 1
ATOM 3768 C C . SER B 2 149 ? 21.902 -44.548 -17.072 1.00 27.78 149 SER B C 1
ATOM 3769 O O . SER B 2 149 ? 22.059 -44.649 -18.297 1.00 26.13 149 SER B O 1
ATOM 3772 N N . LEU B 2 150 ? 20.924 -45.194 -16.422 1.00 26.10 150 LEU B N 1
ATOM 3773 C CA . LEU B 2 150 ? 19.926 -45.956 -17.171 1.00 26.21 150 LEU B CA 1
ATOM 3774 C C . LEU B 2 150 ? 19.001 -45.040 -17.953 1.00 28.79 150 LEU B C 1
ATOM 3775 O O . LEU B 2 150 ? 18.547 -45.411 -19.040 1.00 25.68 150 LEU B O 1
ATOM 3780 N N . ALA B 2 151 ? 18.713 -43.845 -17.432 1.00 25.25 151 ALA B N 1
ATOM 3781 C CA . ALA B 2 151 ? 17.983 -42.858 -18.230 1.00 27.15 151 ALA B CA 1
ATOM 3782 C C . ALA B 2 151 ? 18.751 -42.480 -19.494 1.00 29.02 151 ALA B C 1
ATOM 3783 O O . ALA B 2 151 ? 18.147 -42.233 -20.553 1.00 26.56 151 ALA B O 1
ATOM 3785 N N . ILE B 2 152 ? 20.081 -42.419 -19.403 1.00 25.62 152 ILE B N 1
ATOM 3786 C CA . ILE B 2 152 ? 20.894 -41.972 -20.538 1.00 25.49 152 ILE B CA 1
ATOM 3787 C C . ILE B 2 152 ? 21.095 -43.093 -21.562 1.00 29.04 152 ILE B C 1
ATOM 3788 O O . ILE B 2 152 ? 21.073 -42.856 -22.782 1.00 27.31 152 ILE B O 1
ATOM 3793 N N . ALA B 2 153 ? 21.285 -44.329 -21.091 1.00 27.19 153 ALA B N 1
ATOM 3794 C CA . ALA B 2 153 ? 21.677 -45.443 -21.946 1.00 28.58 153 ALA B CA 1
ATOM 3795 C C . ALA B 2 153 ? 20.591 -46.492 -22.167 1.00 32.96 153 ALA B C 1
ATOM 3796 O O . ALA B 2 153 ? 20.739 -47.319 -23.078 1.00 29.04 153 ALA B O 1
ATOM 3798 N N . GLY B 2 154 ? 19.513 -46.492 -21.376 1.00 28.11 154 GLY B N 1
ATOM 3799 C CA . GLY B 2 154 ? 18.502 -47.531 -21.447 1.00 28.78 154 GLY B CA 1
ATOM 3800 C C . GLY B 2 154 ? 17.333 -47.180 -22.359 1.00 30.70 154 GLY B C 1
ATOM 3801 O O . GLY B 2 154 ? 17.309 -46.146 -23.028 1.00 29.55 154 GLY B O 1
ATOM 3802 N N . ASN B 2 155 ? 16.333 -48.063 -22.370 1.00 28.39 155 ASN B N 1
ATOM 3803 C CA . ASN B 2 155 ? 15.153 -47.870 -23.210 1.00 28.90 155 ASN B CA 1
ATOM 3804 C C . ASN B 2 155 ? 14.036 -48.771 -22.696 1.00 32.62 155 ASN B C 1
ATOM 3805 O O . ASN B 2 155 ? 14.215 -49.522 -21.733 1.00 32.50 155 ASN B O 1
ATOM 3810 N N . ASP B 2 156 ? 12.883 -48.721 -23.372 1.00 35.64 156 ASP B N 1
ATOM 3811 C CA . ASP B 2 156 ? 11.694 -49.410 -22.877 1.00 35.43 156 ASP B CA 1
ATOM 3812 C C . ASP B 2 156 ? 11.552 -50.848 -23.377 1.00 39.82 156 ASP B C 1
ATOM 3813 O O . ASP B 2 156 ? 10.546 -51.490 -23.062 1.00 41.28 156 ASP B O 1
ATOM 3818 N N . SER B 2 157 ? 12.523 -51.374 -24.128 1.00 42.48 157 SER B N 1
ATOM 3819 C CA . SER B 2 157 ? 12.440 -52.733 -24.655 1.00 46.09 157 SER B CA 1
ATOM 3820 C C . SER B 2 157 ? 12.748 -53.744 -23.548 1.00 48.30 157 SER B C 1
ATOM 3821 O O . SER B 2 157 ? 12.990 -53.384 -22.394 1.00 45.88 157 SER B O 1
ATOM 3824 N N . SER B 2 158 ? 12.785 -55.034 -23.899 1.00 44.63 158 SER B N 1
ATOM 3825 C CA . SER B 2 158 ? 13.073 -56.065 -22.909 1.00 49.17 158 SER B CA 1
ATOM 3826 C C . SER B 2 158 ? 14.545 -56.129 -22.515 1.00 45.53 158 SER B C 1
ATOM 3827 O O . SER B 2 158 ? 14.869 -56.753 -21.500 1.00 51.76 158 SER B O 1
ATOM 3830 N N . THR B 2 159 ? 15.447 -55.515 -23.280 1.00 40.20 159 THR B N 1
ATOM 3831 C CA . THR B 2 159 ? 16.849 -55.437 -22.882 1.00 40.22 159 THR B CA 1
ATOM 3832 C C . THR B 2 159 ? 17.264 -54.038 -22.437 1.00 36.70 159 THR B C 1
ATOM 3833 O O . THR B 2 159 ? 18.461 -53.796 -22.230 1.00 37.67 159 THR B O 1
ATOM 3837 N N . GLY B 2 160 ? 16.314 -53.117 -22.275 1.00 33.68 160 GLY B N 1
ATOM 3838 C CA . GLY B 2 160 ? 16.630 -51.724 -22.022 1.00 31.97 160 GLY B CA 1
ATOM 3839 C C . GLY B 2 160 ? 16.763 -51.294 -20.577 1.00 32.57 160 GLY B C 1
ATOM 3840 O O . GLY B 2 160 ? 17.108 -50.132 -20.321 1.00 28.26 160 GLY B O 1
ATOM 3841 N N . GLY B 2 161 ? 16.491 -52.181 -19.622 1.00 32.46 161 GLY B N 1
ATOM 3842 C CA . GLY B 2 161 ? 16.730 -51.866 -18.224 1.00 31.06 161 GLY B CA 1
ATOM 3843 C C . GLY B 2 161 ? 15.608 -51.133 -17.513 1.00 31.22 161 GLY B C 1
ATOM 3844 O O . GLY B 2 161 ? 15.458 -51.276 -16.294 1.00 31.96 161 GLY B O 1
ATOM 3845 N N . TRP B 2 162 ? 14.812 -50.344 -18.243 1.00 30.17 162 TRP B N 1
ATOM 3846 C CA . TRP B 2 162 ? 13.742 -49.585 -17.593 1.00 30.00 162 TRP B CA 1
ATOM 3847 C C . TRP B 2 162 ? 12.685 -50.511 -17.016 1.00 31.12 162 TRP B C 1
ATOM 3848 O O . TRP B 2 162 ? 12.142 -50.248 -15.936 1.00 29.73 162 TRP B O 1
ATOM 3859 N N . LYS B 2 163 ? 12.374 -51.593 -17.738 1.00 30.24 163 LYS B N 1
ATOM 3860 C CA . LYS B 2 163 ? 11.431 -52.597 -17.252 1.00 31.87 163 LYS B CA 1
ATOM 3861 C C . LYS B 2 163 ? 11.897 -53.208 -15.931 1.00 28.88 163 LYS B C 1
ATOM 3862 O O . LYS B 2 163 ? 11.090 -53.425 -15.018 1.00 33.92 163 LYS B O 1
ATOM 3868 N N . ASP B 2 164 ? 13.201 -53.479 -15.804 1.00 31.34 164 ASP B N 1
ATOM 3869 C CA . ASP B 2 164 ? 13.733 -53.992 -14.542 1.00 38.22 164 ASP B CA 1
ATOM 3870 C C . ASP B 2 164 ? 13.618 -52.964 -13.430 1.00 35.39 164 ASP B C 1
ATOM 3871 O O . ASP B 2 164 ? 13.333 -53.320 -12.281 1.00 32.94 164 ASP B O 1
ATOM 3876 N N . LEU B 2 165 ? 13.892 -51.691 -13.736 1.00 33.69 165 LEU B N 1
ATOM 3877 C CA . LEU B 2 165 ? 13.718 -50.646 -12.732 1.00 32.45 165 LEU B CA 1
ATOM 3878 C C . LEU B 2 165 ? 12.272 -50.567 -12.269 1.00 31.27 165 LEU B C 1
ATOM 3879 O O . LEU B 2 165 ? 12.003 -50.408 -11.071 1.00 31.33 165 LEU B O 1
ATOM 3884 N N . ALA B 2 166 ? 11.325 -50.656 -13.211 1.00 30.51 166 ALA B N 1
ATOM 3885 C CA . ALA B 2 166 ? 9.914 -50.609 -12.844 1.00 30.96 166 ALA B CA 1
ATOM 3886 C C . ALA B 2 166 ? 9.559 -51.748 -11.894 1.00 31.16 166 ALA B C 1
ATOM 3887 O O . ALA B 2 166 ? 8.865 -51.540 -10.889 1.00 34.38 166 ALA B O 1
ATOM 3889 N N . ALA B 2 167 ? 10.038 -52.961 -12.183 1.00 30.68 167 ALA B N 1
ATOM 3890 C CA . ALA B 2 167 ? 9.772 -54.093 -11.302 1.00 33.27 167 ALA B CA 1
ATOM 3891 C C . ALA B 2 167 ? 10.427 -53.939 -9.931 1.00 34.09 167 ALA B C 1
ATOM 3892 O O . ALA B 2 167 ? 9.965 -54.560 -8.968 1.00 34.06 167 ALA B O 1
ATOM 3894 N N . ALA B 2 168 ? 11.471 -53.118 -9.811 1.00 31.86 168 ALA B N 1
ATOM 3895 C CA . ALA B 2 168 ? 12.175 -52.942 -8.544 1.00 30.72 168 ALA B CA 1
ATOM 3896 C C . ALA B 2 168 ? 11.617 -51.811 -7.686 1.00 32.21 168 ALA B C 1
ATOM 3897 O O . ALA B 2 168 ? 12.166 -51.553 -6.610 1.00 33.58 168 ALA B O 1
ATOM 3899 N N . ARG B 2 169 ? 10.537 -51.149 -8.118 1.00 28.61 169 ARG B N 1
ATOM 3900 C CA . ARG B 2 169 ? 10.076 -49.935 -7.440 1.00 31.40 169 ARG B CA 1
ATOM 3901 C C . ARG B 2 169 ? 9.755 -50.184 -5.964 1.00 31.44 169 ARG B C 1
ATOM 3902 O O . ARG B 2 169 ? 10.139 -49.392 -5.095 1.00 27.66 169 ARG B O 1
ATOM 3910 N N . GLN B 2 170 ? 9.031 -51.265 -5.663 1.00 28.04 170 GLN B N 1
ATOM 3911 C CA . GLN B 2 170 ? 8.676 -51.535 -4.268 1.00 32.06 170 GLN B CA 1
ATOM 3912 C C . GLN B 2 170 ? 9.915 -51.817 -3.427 1.00 28.22 170 GLN B C 1
ATOM 3913 O O . GLN B 2 170 ? 10.014 -51.355 -2.286 1.00 31.24 170 GLN B O 1
ATOM 3919 N N . SER B 2 171 ? 10.875 -52.572 -3.973 1.00 30.79 171 SER B N 1
ATOM 3920 C CA . SER B 2 171 ? 12.065 -52.921 -3.197 1.00 32.96 171 SER B CA 1
ATOM 3921 C C . SER B 2 171 ? 12.971 -51.706 -2.988 1.00 31.12 171 SER B C 1
ATOM 3922 O O . SER B 2 171 ? 13.562 -51.544 -1.914 1.00 29.83 171 SER B O 1
ATOM 3925 N N . ILE B 2 172 ? 13.081 -50.834 -3.995 1.00 29.06 172 ILE B N 1
ATOM 3926 C CA . ILE B 2 172 ? 13.836 -49.587 -3.834 1.00 27.53 172 ILE B CA 1
ATOM 3927 C C . ILE B 2 172 ? 13.175 -48.699 -2.785 1.00 26.50 172 ILE B C 1
ATOM 3928 O O . ILE B 2 172 ? 13.850 -48.111 -1.923 1.00 28.04 172 ILE B O 1
ATOM 3933 N N . TYR B 2 173 ? 11.845 -48.599 -2.830 1.00 25.49 173 TYR B N 1
ATOM 3934 C CA . TYR B 2 173 ? 11.124 -47.850 -1.808 1.00 27.32 173 TYR B CA 1
ATOM 3935 C C . TYR B 2 173 ? 11.400 -48.410 -0.416 1.00 27.11 173 TYR B C 1
ATOM 3936 O O . TYR B 2 173 ? 11.626 -47.650 0.535 1.00 26.90 173 TYR B O 1
ATOM 3945 N N . GLU B 2 174 ? 11.390 -49.738 -0.274 1.00 28.67 174 GLU B N 1
ATOM 3946 C CA . GLU B 2 174 ? 11.654 -50.333 1.037 1.00 31.52 174 GLU B CA 1
ATOM 3947 C C . GLU B 2 174 ? 13.080 -50.050 1.505 1.00 32.13 174 GLU B C 1
ATOM 3948 O O . GLU B 2 174 ? 13.312 -49.809 2.703 1.00 28.25 174 GLU B O 1
ATOM 3954 N N . PHE B 2 175 ? 14.044 -50.065 0.579 1.00 29.11 175 PHE B N 1
ATOM 3955 C CA . PHE B 2 175 ? 15.411 -49.660 0.905 1.00 27.87 175 PHE B CA 1
ATOM 3956 C C . PHE B 2 175 ? 15.443 -48.213 1.392 1.00 27.08 175 PHE B C 1
ATOM 3957 O O . PHE B 2 175 ? 16.025 -47.913 2.443 1.00 29.70 175 PHE B O 1
ATOM 3965 N N . PHE B 2 176 ? 14.771 -47.308 0.669 1.00 25.82 176 PHE B N 1
ATOM 3966 C CA . PHE B 2 176 ? 14.709 -45.909 1.096 1.00 26.66 176 PHE B CA 1
ATOM 3967 C C . PHE B 2 176 ? 14.112 -45.767 2.495 1.00 28.38 176 PHE B C 1
ATOM 3968 O O . PHE B 2 176 ? 14.591 -44.960 3.302 1.00 25.96 176 PHE B O 1
ATOM 3976 N N . MET B 2 177 ? 13.051 -46.520 2.797 1.00 27.33 177 MET B N 1
ATOM 3977 C CA . MET B 2 177 ? 12.451 -46.419 4.128 1.00 28.04 177 MET B CA 1
ATOM 3978 C C . MET B 2 177 ? 13.348 -47.014 5.211 1.00 27.71 177 MET B C 1
ATOM 3979 O O . MET B 2 177 ? 13.328 -46.537 6.350 1.00 31.06 177 MET B O 1
ATOM 3984 N N . ARG B 2 178 ? 14.127 -48.056 4.891 1.00 29.62 178 ARG B N 1
ATOM 3985 C CA . ARG B 2 178 ? 15.101 -48.567 5.852 1.00 31.49 178 ARG B CA 1
ATOM 3986 C C . ARG B 2 178 ? 16.183 -47.538 6.157 1.00 33.43 178 ARG B C 1
ATOM 3987 O O . ARG B 2 178 ? 16.722 -47.521 7.269 1.00 29.42 178 ARG B O 1
ATOM 3995 N N . CYS B 2 179 ? 16.509 -46.680 5.192 1.00 25.98 179 CYS B N 1
ATOM 3996 C CA . CYS B 2 179 ? 17.516 -45.641 5.395 1.00 26.01 179 CYS B CA 1
ATOM 3997 C C . CYS B 2 179 ? 16.995 -44.470 6.216 1.00 26.37 179 CYS B C 1
ATOM 3998 O O . CYS B 2 179 ? 17.801 -43.710 6.764 1.00 27.10 179 CYS B O 1
ATOM 4001 N N . LYS B 2 180 ? 15.679 -44.308 6.314 1.00 28.68 180 LYS B N 1
ATOM 4002 C CA . LYS B 2 180 ? 15.097 -43.094 6.872 1.00 27.57 180 LYS B CA 1
ATOM 4003 C C . LYS B 2 180 ? 15.285 -43.014 8.386 1.00 29.65 180 LYS B C 1
ATOM 4004 O O . LYS B 2 180 ? 15.059 -43.994 9.106 1.00 30.41 180 LYS B O 1
ATOM 4010 N N . ARG B 2 181 ? 15.698 -41.798 8.884 1.00 29.14 181 ARG B N 1
ATOM 4011 C CA . ARG B 2 181 ? 15.788 -41.435 10.301 1.00 29.74 181 ARG B CA 1
ATOM 4012 C C . ARG B 2 181 ? 14.584 -40.597 10.702 1.00 29.84 181 ARG B C 1
ATOM 4013 O O . ARG B 2 181 ? 14.064 -39.823 9.889 1.00 28.08 181 ARG B O 1
ATOM 4021 N N . PRO B 2 182 ? 14.173 -40.681 11.971 1.00 31.10 182 PRO B N 1
ATOM 4022 C CA . PRO B 2 182 ? 12.994 -39.917 12.418 1.00 30.56 182 PRO B CA 1
ATOM 4023 C C . PRO B 2 182 ? 13.124 -38.409 12.255 1.00 29.85 182 PRO B C 1
ATOM 4024 O O . PRO B 2 182 ? 12.100 -37.738 12.076 1.00 32.84 182 PRO B O 1
ATOM 4028 N N . ASP B 2 183 ? 14.335 -37.844 12.347 1.00 27.10 183 ASP B N 1
ATOM 4029 C CA . ASP B 2 183 ? 14.497 -36.392 12.241 1.00 29.63 183 ASP B CA 1
ATOM 4030 C C . ASP B 2 183 ? 14.474 -35.879 10.800 1.00 31.15 183 ASP B C 1
ATOM 4031 O O . ASP B 2 183 ? 14.581 -34.667 10.590 1.00 28.89 183 ASP B O 1
ATOM 4036 N N . GLY B 2 184 ? 14.355 -36.747 9.811 1.00 28.86 184 GLY B N 1
ATOM 4037 C CA . GLY B 2 184 ? 14.316 -36.306 8.427 1.00 26.49 184 GLY B CA 1
ATOM 4038 C C . GLY B 2 184 ? 15.573 -36.592 7.640 1.00 28.50 184 GLY B C 1
ATOM 4039 O O . GLY B 2 184 ? 15.571 -36.406 6.414 1.00 29.50 184 GLY B O 1
ATOM 4040 N N . GLY B 2 185 ? 16.650 -37.042 8.291 1.00 30.14 185 GLY B N 1
ATOM 4041 C CA . GLY B 2 185 ? 17.813 -37.476 7.546 1.00 28.74 185 GLY B CA 1
ATOM 4042 C C . GLY B 2 185 ? 17.691 -38.920 7.069 1.00 28.21 185 GLY B C 1
ATOM 4043 O O . GLY B 2 185 ? 16.781 -39.653 7.463 1.00 27.62 185 GLY B O 1
ATOM 4044 N N . PHE B 2 186 ? 18.621 -39.311 6.188 1.00 25.01 186 PHE B N 1
ATOM 4045 C CA . PHE B 2 186 ? 18.754 -40.686 5.707 1.00 23.27 186 PHE B CA 1
ATOM 4046 C C . PHE B 2 186 ? 20.201 -41.137 5.872 1.00 25.71 186 PHE B C 1
ATOM 4047 O O . PHE B 2 186 ? 21.125 -40.352 5.634 1.00 26.90 186 PHE B O 1
ATOM 4055 N N . VAL B 2 187 ? 20.421 -42.404 6.267 1.00 23.90 187 VAL B N 1
ATOM 4056 C CA . VAL B 2 187 ? 21.752 -42.987 6.091 1.00 22.54 187 VAL B CA 1
ATOM 4057 C C . VAL B 2 187 ? 21.930 -43.320 4.613 1.00 23.05 187 VAL B C 1
ATOM 4058 O O . VAL B 2 187 ? 20.966 -43.663 3.926 1.00 25.63 187 VAL B O 1
ATOM 4062 N N . VAL B 2 188 ? 23.170 -43.219 4.111 1.00 24.45 188 VAL B N 1
ATOM 4063 C CA . VAL B 2 188 ? 23.417 -43.522 2.691 1.00 24.52 188 VAL B CA 1
ATOM 4064 C C . VAL B 2 188 ? 23.397 -45.019 2.410 1.00 27.10 188 VAL B C 1
ATOM 4065 O O . VAL B 2 188 ? 23.196 -45.434 1.260 1.00 25.04 188 VAL B O 1
ATOM 4069 N N . CYS B 2 189 ? 23.604 -45.837 3.434 1.00 26.10 189 CYS B N 1
ATOM 4070 C CA . CYS B 2 189 ? 23.567 -47.285 3.328 1.00 24.69 189 CYS B CA 1
ATOM 4071 C C . CYS B 2 189 ? 23.409 -47.801 4.745 1.00 27.36 189 CYS B C 1
ATOM 4072 O O . CYS B 2 189 ? 23.447 -47.032 5.707 1.00 25.43 189 CYS B O 1
ATOM 4075 N N . GLU B 2 190 ? 23.236 -49.110 4.872 1.00 28.28 190 GLU B N 1
ATOM 4076 C CA . GLU B 2 190 ? 23.194 -49.686 6.212 1.00 28.63 190 GLU B CA 1
ATOM 4077 C C . GLU B 2 190 ? 24.460 -49.304 6.978 1.00 27.84 190 GLU B C 1
ATOM 4078 O O . GLU B 2 190 ? 25.579 -49.555 6.515 1.00 27.77 190 GLU B O 1
ATOM 4084 N N . GLY B 2 191 ? 24.284 -48.662 8.136 1.00 25.96 191 GLY B N 1
ATOM 4085 C CA . GLY B 2 191 ? 25.406 -48.219 8.943 1.00 29.86 191 GLY B CA 1
ATOM 4086 C C . GLY B 2 191 ? 26.207 -47.053 8.391 1.00 30.59 191 GLY B C 1
ATOM 4087 O O . GLY B 2 191 ? 27.336 -46.841 8.843 1.00 29.85 191 GLY B O 1
ATOM 4088 N N . GLY B 2 192 ? 25.655 -46.276 7.448 1.00 27.60 192 GLY B N 1
ATOM 4089 C CA . GLY B 2 192 ? 26.396 -45.237 6.758 1.00 26.37 192 GLY B CA 1
ATOM 4090 C C . GLY B 2 192 ? 26.105 -43.819 7.257 1.00 27.55 192 GLY B C 1
ATOM 4091 O O . GLY B 2 192 ? 25.280 -43.587 8.140 1.00 25.58 192 GLY B O 1
ATOM 4092 N N . GLU B 2 193 ? 26.802 -42.853 6.643 1.00 25.14 193 GLU B N 1
ATOM 4093 C CA . GLU B 2 193 ? 26.760 -41.464 7.094 1.00 26.34 193 GLU B CA 1
ATOM 4094 C C . GLU B 2 193 ? 25.469 -40.768 6.646 1.00 26.12 193 GLU B C 1
ATOM 4095 O O . GLU B 2 193 ? 24.769 -41.215 5.730 1.00 25.86 193 GLU B O 1
ATOM 4101 N N . VAL B 2 194 ? 25.160 -39.651 7.314 1.00 26.23 194 VAL B N 1
ATOM 4102 C CA . VAL B 2 194 ? 23.887 -38.943 7.158 1.00 27.93 194 VAL B CA 1
ATOM 4103 C C . VAL B 2 194 ? 24.175 -37.507 6.718 1.00 26.95 194 VAL B C 1
ATOM 4104 O O . VAL B 2 194 ? 24.673 -36.700 7.514 1.00 25.28 194 VAL B O 1
ATOM 4108 N N . ASP B 2 195 ? 23.828 -37.161 5.479 1.00 24.93 195 ASP B N 1
ATOM 4109 C CA . ASP B 2 195 ? 24.016 -35.783 5.024 1.00 25.32 195 ASP B CA 1
ATOM 4110 C C . ASP B 2 195 ? 23.129 -35.524 3.805 1.00 26.07 195 ASP B C 1
ATOM 4111 O O . ASP B 2 195 ? 22.430 -36.416 3.321 1.00 26.85 195 ASP B O 1
ATOM 4116 N N . VAL B 2 196 ? 23.158 -34.284 3.310 1.00 23.30 196 VAL B N 1
ATOM 4117 C CA . VAL B 2 196 ? 22.224 -33.901 2.257 1.00 24.65 196 VAL B CA 1
ATOM 4118 C C . VAL B 2 196 ? 22.573 -34.515 0.910 1.00 25.42 196 VAL B C 1
ATOM 4119 O O . VAL B 2 196 ? 21.764 -34.402 -0.025 1.00 23.46 196 VAL B O 1
ATOM 4123 N N . ARG B 2 197 ? 23.751 -35.146 0.768 1.00 25.80 197 ARG B N 1
ATOM 4124 C CA . ARG B 2 197 ? 24.004 -35.919 -0.454 1.00 24.86 197 ARG B CA 1
ATOM 4125 C C . ARG B 2 197 ? 23.029 -37.083 -0.551 1.00 25.32 197 ARG B C 1
ATOM 4126 O O . ARG B 2 197 ? 22.491 -37.372 -1.630 1.00 23.59 197 ARG B O 1
ATOM 4134 N N . GLY B 2 198 ? 22.802 -37.773 0.570 1.00 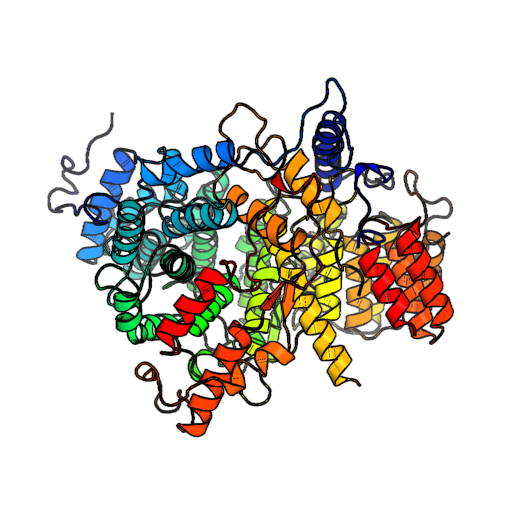24.07 198 GLY B N 1
ATOM 4135 C CA . GLY B 2 198 ? 21.837 -38.861 0.565 1.00 24.73 198 GLY B CA 1
ATOM 4136 C C . GLY B 2 198 ? 20.424 -38.392 0.266 1.00 25.29 198 GLY B C 1
ATOM 4137 O O . GLY B 2 198 ? 19.708 -39.012 -0.519 1.00 24.85 198 GLY B O 1
ATOM 4138 N N . THR B 2 199 ? 20.010 -37.283 0.889 1.00 24.49 199 THR B N 1
ATOM 4139 C CA . THR B 2 199 ? 18.676 -36.736 0.642 1.00 24.76 199 THR B CA 1
ATOM 4140 C C . THR B 2 199 ? 18.489 -36.395 -0.831 1.00 26.39 199 THR B C 1
ATOM 4141 O O . THR B 2 199 ? 17.460 -36.734 -1.437 1.00 23.16 199 THR B O 1
ATOM 4145 N N . TYR B 2 200 ? 19.466 -35.700 -1.417 1.00 21.65 200 TYR B N 1
ATOM 4146 C CA . TYR B 2 200 ? 19.364 -35.328 -2.826 1.00 20.71 200 TYR B CA 1
ATOM 4147 C C . TYR B 2 200 ? 19.242 -36.562 -3.710 1.00 21.58 200 TYR B C 1
ATOM 4148 O O . TYR B 2 200 ? 18.336 -36.656 -4.554 1.00 25.09 200 TYR B O 1
ATOM 4157 N N . CYS B 2 201 ? 20.161 -37.517 -3.550 1.00 21.67 201 CYS B N 1
ATOM 4158 C CA . CYS B 2 201 ? 20.145 -38.689 -4.426 1.00 21.77 201 CYS B CA 1
ATOM 4159 C C . CYS B 2 201 ? 18.836 -39.453 -4.285 1.00 24.83 201 CYS B C 1
ATOM 416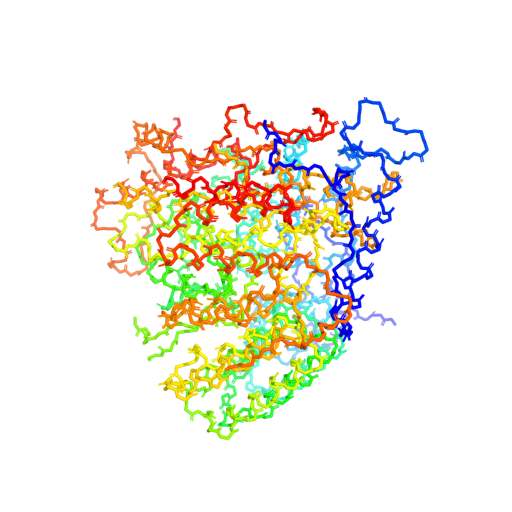0 O O . CYS B 2 201 ? 18.273 -39.929 -5.279 1.00 23.49 201 CYS B O 1
ATOM 4163 N N . LEU B 2 202 ? 18.329 -39.559 -3.056 1.00 24.13 202 LEU B N 1
ATOM 4164 C CA . LEU B 2 202 ? 17.086 -40.285 -2.812 1.00 24.58 202 LEU B CA 1
ATOM 4165 C C . LEU B 2 202 ? 15.892 -39.563 -3.433 1.00 23.89 202 LEU B C 1
ATOM 4166 O O . LEU B 2 202 ? 15.028 -40.195 -4.053 1.00 23.88 202 LEU B O 1
ATOM 4171 N N . LEU B 2 203 ? 15.793 -38.239 -3.230 1.00 23.80 203 LEU B N 1
ATOM 4172 C CA . LEU B 2 203 ? 14.635 -37.504 -3.754 1.00 23.22 203 LEU B CA 1
ATOM 4173 C C . LEU B 2 203 ? 14.613 -37.495 -5.280 1.00 22.79 203 LEU B C 1
ATOM 4174 O O . LEU B 2 203 ? 13.532 -37.572 -5.892 1.00 23.40 203 LEU B O 1
ATOM 4179 N N . VAL B 2 204 ? 15.775 -37.411 -5.917 1.00 23.30 204 VAL B N 1
ATOM 4180 C CA . VAL B 2 204 ? 15.786 -37.500 -7.381 1.00 22.30 204 VAL B CA 1
ATOM 4181 C C . VAL B 2 204 ? 15.190 -38.828 -7.826 1.00 24.95 204 VAL B C 1
ATOM 4182 O O . VAL B 2 204 ? 14.296 -38.875 -8.682 1.00 25.01 204 VAL B O 1
ATOM 4186 N N . VAL B 2 205 ? 15.672 -39.929 -7.248 1.00 23.17 205 VAL B N 1
ATOM 4187 C CA . VAL B 2 205 ? 15.206 -41.244 -7.687 1.00 25.08 205 VAL B CA 1
ATOM 4188 C C . VAL B 2 205 ? 13.727 -41.434 -7.368 1.00 26.03 205 VAL B C 1
ATOM 4189 O O . VAL B 2 205 ? 12.960 -41.938 -8.204 1.00 25.59 205 VAL B O 1
ATOM 4193 N N . ALA B 2 206 ? 13.297 -41.040 -6.161 1.00 24.86 206 ALA B N 1
ATOM 4194 C CA . ALA B 2 206 ? 11.890 -41.196 -5.795 1.00 25.85 206 ALA B CA 1
ATOM 4195 C C . ALA B 2 206 ? 10.982 -40.381 -6.711 1.00 27.89 206 ALA B C 1
ATOM 4196 O O . ALA B 2 206 ? 9.884 -40.827 -7.063 1.00 27.87 206 ALA B O 1
ATOM 4198 N N . THR B 2 207 ? 11.421 -39.182 -7.099 1.00 25.88 207 THR B N 1
ATOM 4199 C CA . THR B 2 207 ? 10.655 -38.363 -8.039 1.00 25.85 207 THR B CA 1
ATOM 4200 C C . THR B 2 207 ? 10.533 -39.054 -9.393 1.00 27.46 207 THR B C 1
ATOM 4201 O O . THR B 2 207 ? 9.441 -39.132 -9.975 1.00 28.56 207 THR B O 1
ATOM 4205 N N . LEU B 2 208 ? 11.650 -39.571 -9.910 1.00 23.99 208 LEU B N 1
ATOM 4206 C CA . LEU B 2 208 ? 11.639 -40.136 -11.260 1.00 24.22 208 LEU B CA 1
ATOM 4207 C C . LEU B 2 208 ? 10.835 -41.431 -11.340 1.00 27.54 208 LEU B C 1
ATOM 4208 O O . LEU B 2 208 ? 10.234 -41.716 -12.384 1.00 27.72 208 LEU B O 1
ATOM 4213 N N . LEU B 2 209 ? 10.806 -42.229 -10.269 1.00 25.16 209 LEU B N 1
ATOM 4214 C CA . LEU B 2 209 ? 10.203 -43.556 -10.330 1.00 27.65 209 LEU B CA 1
ATOM 4215 C C . LEU B 2 209 ? 8.799 -43.627 -9.729 1.00 27.94 209 LEU B C 1
ATOM 4216 O O . LEU B 2 209 ? 8.236 -44.725 -9.661 1.00 28.34 209 LEU B O 1
ATOM 4221 N N . ASP B 2 210 ? 8.210 -42.493 -9.324 1.00 24.61 210 ASP B N 1
ATOM 4222 C CA . ASP B 2 210 ? 6.844 -42.455 -8.776 1.00 25.54 210 ASP B CA 1
ATOM 4223 C C . ASP B 2 210 ? 6.745 -43.334 -7.533 1.00 28.98 210 ASP B C 1
ATOM 4224 O O . ASP B 2 210 ? 5.912 -44.241 -7.455 1.00 27.79 210 ASP B O 1
ATOM 4229 N N . ILE B 2 211 ? 7.624 -43.082 -6.565 1.00 26.75 211 ILE B N 1
ATOM 4230 C CA . ILE B 2 211 ? 7.548 -43.802 -5.290 1.00 27.16 211 ILE B CA 1
ATOM 4231 C C . ILE B 2 211 ? 7.611 -42.856 -4.091 1.00 29.47 211 ILE B C 1
ATOM 4232 O O . ILE B 2 211 ? 8.103 -43.236 -3.023 1.00 29.82 211 ILE B O 1
ATOM 4237 N N . ILE B 2 212 ? 7.109 -41.630 -4.236 1.00 29.80 212 ILE B N 1
ATOM 4238 C CA . ILE B 2 212 ? 7.039 -40.686 -3.116 1.00 27.76 212 ILE B CA 1
ATOM 4239 C C . ILE B 2 212 ? 5.765 -40.932 -2.310 1.00 27.83 212 ILE B C 1
ATOM 4240 O O . ILE B 2 212 ? 4.679 -41.090 -2.880 1.00 29.75 212 ILE B O 1
ATOM 4245 N N . THR B 2 213 ? 5.891 -40.955 -0.983 1.00 28.53 213 THR B N 1
ATOM 4246 C CA . THR B 2 213 ? 4.770 -41.108 -0.063 1.00 30.73 213 THR B CA 1
ATOM 4247 C C . THR B 2 213 ? 4.930 -40.109 1.072 1.00 30.62 213 THR B C 1
ATOM 4248 O O . THR B 2 213 ? 6.031 -39.597 1.303 1.00 30.39 213 THR B O 1
ATOM 4252 N N . PRO B 2 214 ? 3.856 -39.828 1.818 1.00 31.01 214 PRO B N 1
ATOM 4253 C CA . PRO B 2 214 ? 4.020 -38.954 2.992 1.00 32.87 214 PRO B CA 1
ATOM 4254 C C . PRO B 2 214 ? 4.976 -39.513 4.032 1.00 29.17 214 PRO B C 1
ATOM 4255 O O . PRO B 2 214 ? 5.728 -38.735 4.634 1.00 29.49 214 PRO B O 1
ATOM 4259 N N . GLU B 2 215 ? 4.979 -40.832 4.271 1.00 31.60 215 GLU B N 1
ATOM 4260 C CA . GLU B 2 215 ? 5.869 -41.365 5.306 1.00 31.31 215 GLU B CA 1
ATOM 4261 C C . GLU B 2 215 ? 7.328 -41.238 4.883 1.00 30.39 215 GLU B C 1
ATOM 4262 O O . GLU B 2 215 ? 8.199 -41.025 5.729 1.00 30.20 215 GLU B O 1
ATOM 4268 N N . LEU B 2 216 ? 7.609 -41.331 3.580 1.00 28.50 216 LEU B N 1
ATOM 4269 C CA . LEU B 2 216 ? 8.973 -41.130 3.107 1.00 27.34 216 LEU B CA 1
ATOM 4270 C C . LEU B 2 216 ? 9.455 -39.713 3.392 1.00 29.77 216 LEU B C 1
ATOM 4271 O O . LEU B 2 216 ? 10.631 -39.497 3.699 1.00 31.85 216 LEU B O 1
ATOM 4276 N N . LEU B 2 217 ? 8.565 -38.726 3.271 1.00 25.72 217 LEU B N 1
ATOM 4277 C CA . LEU B 2 217 ? 8.973 -37.321 3.283 1.00 26.39 217 LEU B CA 1
ATOM 4278 C C . LEU B 2 217 ? 8.940 -36.661 4.655 1.00 27.97 217 LEU B C 1
ATOM 4279 O O . LEU B 2 217 ? 9.361 -35.503 4.775 1.00 29.09 217 LEU B O 1
ATOM 4284 N N . HIS B 2 218 ? 8.414 -37.323 5.673 1.00 27.28 218 HIS B N 1
ATOM 4285 C CA . HIS B 2 218 ? 8.194 -36.636 6.940 1.00 28.02 218 HIS B CA 1
ATOM 4286 C C . HIS B 2 218 ? 9.513 -36.133 7.533 1.00 28.58 218 HIS B C 1
ATOM 4287 O O . HIS B 2 218 ? 10.475 -36.888 7.664 1.00 30.36 218 HIS B O 1
ATOM 4294 N N . ASN B 2 219 ? 9.557 -34.836 7.854 1.00 28.56 219 ASN B N 1
ATOM 4295 C CA . ASN B 2 219 ? 10.687 -34.098 8.427 1.00 27.88 219 ASN B CA 1
ATOM 4296 C C . ASN B 2 219 ? 11.853 -33.904 7.455 1.00 29.19 219 ASN B C 1
ATOM 4297 O O . ASN B 2 219 ? 12.833 -33.246 7.820 1.00 27.46 219 ASN B O 1
ATOM 4302 N N . VAL B 2 220 ? 11.775 -34.420 6.222 1.00 26.65 220 VAL B N 1
ATOM 4303 C CA . VAL B 2 220 ? 12.890 -34.257 5.295 1.00 28.62 220 VAL B CA 1
ATOM 4304 C C . VAL B 2 220 ? 13.122 -32.780 4.999 1.00 28.71 220 VAL B C 1
ATOM 4305 O O . VAL B 2 220 ? 14.266 -32.327 4.884 1.00 27.66 220 VAL B O 1
ATOM 4309 N N . ASP B 2 221 ? 12.040 -32.007 4.877 1.00 26.48 221 ASP B N 1
ATOM 4310 C CA . ASP B 2 221 ? 12.166 -30.569 4.646 1.00 26.65 221 ASP B CA 1
ATOM 4311 C C . ASP B 2 221 ? 12.850 -29.871 5.821 1.00 29.05 221 ASP B C 1
ATOM 4312 O O . ASP B 2 221 ? 13.642 -28.938 5.625 1.00 28.25 221 ASP B O 1
ATOM 4317 N N . LYS B 2 222 ? 12.544 -30.291 7.052 1.00 25.62 222 LYS B N 1
ATOM 4318 C CA . LYS B 2 222 ? 13.140 -29.625 8.206 1.00 26.76 222 LYS B CA 1
ATOM 4319 C C . LYS B 2 222 ? 14.633 -29.911 8.306 1.00 26.13 222 LYS B C 1
ATOM 4320 O O . LYS B 2 222 ? 15.415 -29.021 8.677 1.00 27.29 222 LYS B O 1
ATOM 4326 N N . PHE B 2 223 ? 15.040 -31.154 8.035 1.00 27.41 223 PHE B N 1
ATOM 4327 C CA . PHE B 2 223 ? 16.460 -31.499 8.083 1.00 28.01 223 PHE B CA 1
ATOM 4328 C C . PHE B 2 223 ? 17.260 -30.612 7.137 1.00 27.34 223 PHE B C 1
ATOM 4329 O O . PHE B 2 223 ? 18.309 -30.069 7.509 1.00 26.59 223 PHE B O 1
ATOM 4337 N N . VAL B 2 224 ? 16.752 -30.430 5.913 1.00 25.60 224 VAL B N 1
ATOM 4338 C CA . VAL B 2 224 ? 17.468 -29.667 4.889 1.00 26.01 224 VAL B CA 1
ATOM 4339 C C . VAL B 2 224 ? 17.493 -28.185 5.244 1.00 27.21 224 VAL B C 1
ATOM 4340 O O . VAL B 2 224 ? 18.534 -27.526 5.149 1.00 27.58 224 VAL B O 1
ATOM 4344 N N . SER B 2 225 ? 16.335 -27.629 5.618 1.00 26.11 225 SER B N 1
ATOM 4345 C CA A SER B 2 225 ? 16.278 -26.211 5.958 0.58 28.16 225 SER B CA 1
ATOM 4346 C CA B SER B 2 225 ? 16.267 -26.211 5.974 0.42 28.23 225 SER B CA 1
ATOM 4347 C C . SER B 2 225 ? 17.281 -25.859 7.052 1.00 29.61 225 SER B C 1
ATOM 4348 O O . SER B 2 225 ? 17.937 -24.808 6.992 1.00 29.06 225 SER B O 1
ATOM 4353 N N . ALA B 2 226 ? 17.417 -26.720 8.058 1.00 27.56 226 ALA B N 1
ATOM 4354 C CA . ALA B 2 226 ? 18.326 -26.406 9.155 1.00 29.20 226 ALA B CA 1
ATOM 4355 C C . ALA B 2 226 ? 19.802 -26.554 8.778 1.00 28.76 226 ALA B C 1
ATOM 4356 O O . ALA B 2 226 ? 20.671 -26.237 9.605 1.00 25.04 226 ALA B O 1
ATOM 4358 N N . CYS B 2 227 ? 20.118 -27.008 7.561 1.00 25.32 227 CYS B N 1
ATOM 4359 C CA . CYS B 2 227 ? 21.503 -27.028 7.107 1.00 25.49 227 CYS B CA 1
ATOM 4360 C C . CYS B 2 227 ? 21.998 -25.671 6.632 1.00 24.11 227 CYS B C 1
ATOM 4361 O O . CYS B 2 227 ? 23.205 -25.530 6.403 1.00 26.71 227 CYS B O 1
ATOM 4364 N N . GLN B 2 228 ? 21.112 -24.685 6.463 1.00 25.68 228 GLN B N 1
ATOM 4365 C CA . GLN B 2 228 ? 21.546 -23.388 5.945 1.00 28.31 228 GLN B CA 1
ATOM 4366 C C . GLN B 2 228 ? 22.335 -22.632 7.010 1.00 27.16 228 GLN B C 1
ATOM 4367 O O . GLN B 2 228 ? 21.909 -22.539 8.168 1.00 26.71 228 GLN B O 1
ATOM 4373 N N . THR B 2 229 ? 23.487 -22.079 6.625 1.00 27.92 229 THR B N 1
ATOM 4374 C CA . THR B 2 229 ? 24.354 -21.389 7.578 1.00 29.10 229 THR B CA 1
ATOM 4375 C C . THR B 2 229 ? 24.160 -19.876 7.510 1.00 28.30 229 THR B C 1
ATOM 4376 O O . THR B 2 229 ? 23.474 -19.342 6.628 1.00 28.82 229 THR B O 1
ATOM 4380 N N . TYR B 2 230 ? 24.808 -19.179 8.456 1.00 28.54 230 TYR B N 1
ATOM 4381 C CA . TYR B 2 230 ? 24.796 -17.718 8.485 1.00 31.02 230 TYR B CA 1
ATOM 4382 C C . TYR B 2 230 ? 25.380 -17.109 7.208 1.00 31.08 230 TYR B C 1
ATOM 4383 O O . TYR B 2 230 ? 25.129 -15.932 6.925 1.00 30.27 230 TYR B O 1
ATOM 4392 N N . GLU B 2 231 ? 26.170 -17.863 6.442 1.00 28.48 231 GLU B N 1
ATOM 4393 C CA . GLU B 2 231 ? 26.689 -17.351 5.174 1.00 27.82 231 GLU B CA 1
ATOM 4394 C C . GLU B 2 231 ? 25.676 -17.432 4.035 1.00 29.65 231 GLU B C 1
ATOM 4395 O O . GLU B 2 231 ? 25.866 -16.769 3.011 1.00 27.33 231 GLU B O 1
ATOM 4401 N N . GLY B 2 232 ? 24.609 -18.224 4.173 1.00 29.66 232 GLY B N 1
ATOM 4402 C CA . GLY B 2 232 ? 23.576 -18.333 3.157 1.00 26.35 232 GLY B CA 1
ATOM 4403 C C . GLY B 2 232 ? 23.593 -19.640 2.381 1.00 26.26 232 GLY B C 1
ATOM 4404 O O . GLY B 2 232 ? 22.543 -20.070 1.886 1.00 27.97 232 GLY B O 1
ATOM 4405 N N . GLY B 2 233 ? 24.754 -20.276 2.262 1.00 27.15 233 GLY B N 1
ATOM 4406 C CA . GLY B 2 233 ? 24.825 -21.616 1.714 1.00 29.34 233 GLY B CA 1
ATOM 4407 C C . GLY B 2 233 ? 24.457 -22.654 2.764 1.00 29.20 233 GLY B C 1
ATOM 4408 O O . GLY B 2 233 ? 24.010 -22.338 3.870 1.00 25.77 233 GLY B O 1
ATOM 4409 N N . PHE B 2 234 ? 24.676 -23.924 2.410 1.00 25.97 234 PHE B N 1
ATOM 4410 C CA . PHE B 2 234 ? 24.234 -25.050 3.223 1.00 26.40 234 PHE B CA 1
ATOM 4411 C C . PHE B 2 234 ? 25.403 -25.952 3.591 1.00 28.71 234 PHE B C 1
ATOM 4412 O O . PHE B 2 234 ? 26.304 -26.194 2.777 1.00 26.48 234 PHE B O 1
ATOM 4420 N N . ALA B 2 235 ? 25.355 -26.471 4.817 1.00 24.06 235 ALA B N 1
ATOM 4421 C CA . ALA B 2 235 ? 26.308 -27.441 5.329 1.00 23.45 235 ALA B CA 1
ATOM 4422 C C . ALA B 2 235 ? 25.858 -28.870 5.021 1.00 25.56 235 ALA B C 1
ATOM 4423 O O . ALA B 2 235 ? 24.766 -29.113 4.499 1.00 26.20 235 ALA B O 1
ATOM 4425 N N . CYS B 2 236 ? 26.695 -29.835 5.420 1.00 25.05 236 CYS B N 1
ATOM 4426 C CA . CYS B 2 236 ? 26.419 -31.242 5.131 1.00 23.79 236 CYS B CA 1
ATOM 4427 C C . CYS B 2 236 ? 25.155 -31.747 5.821 1.00 25.34 236 CYS B C 1
ATOM 4428 O O . CYS B 2 236 ? 24.450 -32.604 5.281 1.00 25.61 236 CYS B O 1
ATOM 4431 N N . ALA B 2 237 ? 24.877 -31.275 7.035 1.00 24.90 237 ALA B N 1
ATOM 4432 C CA . ALA B 2 237 ? 23.838 -31.904 7.838 1.00 23.37 237 ALA B CA 1
ATOM 4433 C C . ALA B 2 237 ? 23.433 -30.961 8.962 1.00 26.17 237 ALA B C 1
ATOM 4434 O O . ALA B 2 237 ? 24.118 -29.978 9.256 1.00 25.96 237 ALA B O 1
ATOM 4436 N N . SER B 2 238 ? 22.315 -31.293 9.608 1.00 25.12 238 SER B N 1
ATOM 4437 C CA . SER B 2 238 ? 21.876 -30.601 10.812 1.00 26.81 238 SER B CA 1
ATOM 4438 C C . SER B 2 238 ? 21.707 -31.616 11.940 1.00 28.23 238 SER B C 1
ATOM 4439 O O . SER B 2 238 ? 21.409 -32.796 11.698 1.00 25.00 238 SER B O 1
ATOM 4442 N N . PHE B 2 239 ? 21.950 -31.157 13.185 1.00 26.79 239 PHE B N 1
ATOM 4443 C CA . PHE B 2 239 ? 21.874 -32.012 14.364 1.00 29.32 239 PHE B CA 1
ATOM 4444 C C . PHE B 2 239 ? 20.577 -31.742 15.104 1.00 30.53 239 PHE B C 1
ATOM 4445 O O . PHE B 2 239 ? 20.308 -30.579 15.439 1.00 28.74 239 PHE B O 1
ATOM 4453 N N . PRO B 2 240 ? 19.758 -32.770 15.382 1.00 30.09 240 PRO B N 1
ATOM 4454 C CA . PRO B 2 240 ? 18.514 -32.538 16.124 1.00 28.30 240 PRO B CA 1
ATOM 4455 C C . PRO B 2 240 ? 18.720 -32.651 17.626 1.00 28.12 240 PRO B C 1
ATOM 4456 O O . PRO B 2 240 ? 19.050 -33.728 18.121 1.00 31.63 240 PRO B O 1
ATOM 4460 N N . PHE B 2 241 ? 18.523 -31.587 18.335 1.00 30.56 241 PHE B N 1
ATOM 4461 C CA . PHE B 2 241 ? 18.593 -31.680 19.797 1.00 32.34 241 PHE B CA 1
ATOM 4462 C C . PHE B 2 241 ? 17.221 -32.057 20.346 1.00 36.77 241 PHE B C 1
ATOM 4463 O O . PHE B 2 241 ? 16.216 -31.473 19.927 1.00 41.36 241 PHE B O 1
ATOM 4471 N N . PRO B 2 242 ? 17.132 -33.031 21.270 1.00 39.83 242 PRO B N 1
ATOM 4472 C CA . PRO B 2 242 ? 15.856 -33.604 21.736 1.00 47.82 242 PRO B CA 1
ATOM 4473 C C . PRO B 2 242 ? 15.011 -32.694 22.632 1.00 41.93 242 PRO B C 1
ATOM 4474 O O . PRO B 2 242 ? 15.481 -31.650 23.081 1.00 44.45 242 PRO B O 1
ATOM 4478 N N . GLU B 2 255 ? 9.688 -32.667 16.332 1.00 72.24 255 GLU B N 1
ATOM 4479 C CA . GLU B 2 255 ? 10.027 -33.524 17.463 1.00 58.06 255 GLU B CA 1
ATOM 4480 C C . GLU B 2 255 ? 11.247 -33.011 18.253 1.00 55.99 255 GLU B C 1
ATOM 4481 O O . GLU B 2 255 ? 11.164 -32.900 19.474 1.00 51.15 255 GLU B O 1
ATOM 4487 N N . PRO B 2 256 ? 12.369 -32.702 17.590 1.00 48.98 256 PRO B N 1
ATOM 4488 C CA . PRO B 2 256 ? 13.483 -32.086 18.321 1.00 44.57 256 PRO B CA 1
ATOM 4489 C C . PRO B 2 256 ? 13.128 -30.681 18.778 1.00 43.03 256 PRO B C 1
ATOM 4490 O O . PRO B 2 256 ? 12.256 -30.021 18.213 1.00 40.62 256 PRO B O 1
ATOM 4494 N N . SER B 2 257 ? 13.804 -30.235 19.842 1.00 43.71 257 SER B N 1
ATOM 4495 C CA . SER B 2 257 ? 13.604 -28.867 20.312 1.00 46.15 257 SER B CA 1
ATOM 4496 C C . SER B 2 257 ? 14.190 -27.848 19.338 1.00 41.55 257 SER B C 1
ATOM 4497 O O . SER B 2 257 ? 13.631 -26.759 19.169 1.00 44.31 257 SER B O 1
ATOM 4500 N N . CYS B 2 258 ? 15.316 -28.178 18.698 1.00 38.65 258 CYS B N 1
ATOM 4501 C CA . CYS B 2 258 ? 15.898 -27.337 17.656 1.00 37.43 258 CYS B CA 1
ATOM 4502 C C . CYS B 2 258 ? 16.876 -28.171 16.838 1.00 38.10 258 CYS B C 1
ATOM 4503 O O . CYS B 2 258 ? 17.275 -29.268 17.242 1.00 33.01 258 CYS B O 1
ATOM 4506 N N . ARG B 2 259 ? 17.249 -27.633 15.673 1.00 33.63 259 ARG B N 1
ATOM 4507 C CA . ARG B 2 259 ? 18.232 -28.239 14.780 1.00 31.07 259 ARG B CA 1
ATOM 4508 C C . ARG B 2 259 ? 19.315 -27.218 14.449 1.00 29.37 259 ARG B C 1
ATOM 4509 O O . ARG B 2 259 ? 19.018 -26.044 14.216 1.00 32.55 259 ARG B O 1
ATOM 4517 N N . VAL B 2 260 ? 20.563 -27.677 14.382 1.00 27.99 260 VAL B N 1
ATOM 4518 C CA . VAL B 2 260 ? 21.729 -26.811 14.224 1.00 28.48 260 VAL B CA 1
ATOM 4519 C C . VAL B 2 260 ? 22.602 -27.363 13.101 1.00 26.66 260 VAL B C 1
ATOM 4520 O O . VAL B 2 260 ? 22.872 -28.570 13.066 1.00 25.80 260 VAL B O 1
ATOM 4524 N N . SER B 2 261 ? 23.055 -26.486 12.200 1.00 27.81 261 SER B N 1
ATOM 4525 C CA . SER B 2 261 ? 23.929 -26.909 11.107 1.00 25.13 261 SER B CA 1
ATOM 4526 C C . SER B 2 261 ? 25.320 -27.268 11.632 1.00 29.35 261 SER B C 1
ATOM 4527 O O . SER B 2 261 ? 25.825 -26.666 12.582 1.00 26.34 261 SER B O 1
ATOM 4530 N N . MET B 2 262 ? 25.956 -28.242 10.972 1.00 24.05 262 MET B N 1
ATOM 4531 C CA . MET B 2 262 ? 27.105 -28.948 11.536 1.00 27.82 262 MET B CA 1
ATOM 4532 C C . MET B 2 262 ? 28.458 -28.591 10.921 1.00 29.88 262 MET B C 1
ATOM 4533 O O . MET B 2 262 ? 29.468 -29.187 11.315 1.00 34.78 262 MET B O 1
ATOM 4538 N N . ALA B 2 263 ? 28.521 -27.680 9.970 1.00 30.26 263 ALA B N 1
ATOM 4539 C CA . ALA B 2 263 ? 29.804 -27.301 9.367 1.00 29.64 263 ALA B CA 1
ATOM 4540 C C . ALA B 2 263 ? 29.555 -26.086 8.481 1.00 28.66 263 ALA B C 1
ATOM 4541 O O . ALA B 2 263 ? 28.481 -25.474 8.534 1.00 27.68 263 ALA B O 1
ATOM 4543 N N . GLU B 2 264 ? 30.547 -25.709 7.677 1.00 28.48 264 GLU B N 1
ATOM 4544 C CA . GLU B 2 264 ? 30.390 -24.484 6.898 1.00 31.14 264 GLU B CA 1
ATOM 4545 C C . GLU B 2 264 ? 29.659 -24.730 5.577 1.00 27.31 264 GLU B C 1
ATOM 4546 O O . GLU B 2 264 ? 29.528 -25.861 5.097 1.00 27.01 264 GLU B O 1
ATOM 4552 N N . ALA B 2 265 ? 29.150 -23.640 5.001 1.00 26.06 265 ALA B N 1
ATOM 4553 C CA . ALA B 2 265 ? 28.505 -23.713 3.694 1.00 29.42 265 ALA B CA 1
ATOM 4554 C C . ALA B 2 265 ? 29.500 -24.198 2.650 1.00 26.39 265 ALA B C 1
ATOM 4555 O O . ALA B 2 265 ? 30.643 -23.728 2.602 1.00 27.04 265 ALA B O 1
ATOM 4557 N N . HIS B 2 266 ? 29.077 -25.159 1.828 1.00 25.01 266 HIS B N 1
ATOM 4558 C CA . HIS B 2 266 ? 29.909 -25.681 0.750 1.00 23.47 266 HIS B CA 1
ATOM 4559 C C . HIS B 2 266 ? 29.086 -25.810 -0.525 1.00 22.93 266 HIS B C 1
ATOM 4560 O O . HIS B 2 266 ? 27.890 -26.119 -0.487 1.00 23.30 266 HIS B O 1
ATOM 4567 N N . GLY B 2 267 ? 29.744 -25.592 -1.664 1.00 24.18 267 GLY B N 1
ATOM 4568 C CA . GLY B 2 267 ? 29.042 -25.716 -2.939 1.00 24.62 267 GLY B CA 1
ATOM 4569 C C . GLY B 2 267 ? 28.409 -27.081 -3.154 1.00 26.98 267 GLY B C 1
ATOM 4570 O O . GLY B 2 267 ? 27.289 -27.184 -3.663 1.00 23.11 267 GLY B O 1
ATOM 4571 N N . GLY B 2 268 ? 29.107 -28.150 -2.770 1.00 23.93 268 GLY B N 1
ATOM 4572 C CA . GLY B 2 268 ? 28.535 -29.479 -2.968 1.00 24.26 268 GLY B CA 1
ATOM 4573 C C . GLY B 2 268 ? 27.258 -29.694 -2.171 1.00 24.91 268 GLY B C 1
ATOM 4574 O O . GLY B 2 268 ? 26.265 -30.234 -2.684 1.00 23.66 268 GLY B O 1
ATOM 4575 N N . TYR B 2 269 ? 27.256 -29.265 -0.912 1.00 21.76 269 TYR B N 1
ATOM 4576 C CA . TYR B 2 269 ? 26.085 -29.440 -0.065 1.00 20.81 269 TYR B CA 1
ATOM 4577 C C . TYR B 2 269 ? 25.023 -28.376 -0.311 1.00 22.50 269 TYR B C 1
ATOM 4578 O O . TYR B 2 269 ? 23.839 -28.629 -0.065 1.00 25.04 269 TYR B O 1
ATOM 4587 N N . THR B 2 270 ? 25.420 -27.201 -0.801 1.00 21.61 270 THR B N 1
ATOM 4588 C CA . THR B 2 270 ? 24.447 -26.191 -1.212 1.00 22.91 270 THR B CA 1
ATOM 4589 C C . THR B 2 270 ? 23.691 -26.640 -2.463 1.00 24.08 270 THR B C 1
ATOM 4590 O O . THR B 2 270 ? 22.468 -26.465 -2.554 1.00 24.33 270 THR B O 1
ATOM 4594 N N . SER B 2 271 ? 24.398 -27.231 -3.430 1.00 22.60 271 SER B N 1
ATOM 4595 C CA . SER B 2 271 ? 23.731 -27.848 -4.585 1.00 23.23 271 SER B CA 1
ATOM 4596 C C . SER B 2 271 ? 22.702 -28.879 -4.133 1.00 22.70 271 SER B C 1
ATOM 4597 O O . SER B 2 271 ? 21.533 -28.848 -4.552 1.00 24.76 271 SER B O 1
ATOM 4600 N N . CYS B 2 272 ? 23.125 -29.809 -3.268 1.00 24.49 272 CYS B N 1
ATOM 4601 C CA . CYS B 2 272 ? 22.230 -30.887 -2.855 1.00 25.30 272 CYS B CA 1
ATOM 4602 C C . CYS B 2 272 ? 21.026 -30.341 -2.093 1.00 22.72 272 CYS B C 1
ATOM 4603 O O . CYS B 2 272 ? 19.902 -30.830 -2.268 1.00 26.74 272 CYS B O 1
ATOM 4606 N N . SER B 2 273 ? 21.244 -29.320 -1.254 1.00 25.73 273 SER B N 1
ATOM 4607 C CA . SER B 2 273 ? 20.169 -28.746 -0.442 1.00 24.09 273 SER B CA 1
ATOM 4608 C C . SER B 2 273 ? 19.178 -27.952 -1.289 1.00 24.93 273 SER B C 1
ATOM 4609 O O . SER B 2 273 ? 17.958 -28.091 -1.125 1.00 23.02 273 SER B O 1
ATOM 4612 N N . LEU B 2 274 ? 19.680 -27.057 -2.151 1.00 21.26 274 LEU B N 1
ATOM 4613 C CA . LEU B 2 274 ? 18.783 -26.307 -3.029 1.00 24.03 274 LEU B CA 1
ATOM 4614 C C . LEU B 2 274 ? 17.978 -27.248 -3.916 1.00 23.61 274 LEU B C 1
ATOM 4615 O O . LEU B 2 274 ? 16.765 -27.071 -4.089 1.00 23.21 274 LEU B O 1
ATOM 4620 N N . ASN B 2 275 ? 18.639 -28.255 -4.487 1.00 23.90 275 ASN B N 1
ATOM 4621 C CA . ASN B 2 275 ? 17.947 -29.197 -5.366 1.00 22.95 275 ASN B CA 1
ATOM 4622 C C . ASN B 2 275 ? 16.923 -30.031 -4.598 1.00 26.60 275 ASN B C 1
ATOM 4623 O O . ASN B 2 275 ? 15.811 -30.259 -5.095 1.00 24.12 275 ASN B O 1
ATOM 4628 N N . SER B 2 276 ? 17.276 -30.496 -3.387 1.00 23.74 276 SER B N 1
ATOM 4629 C CA . SER B 2 276 ? 16.321 -31.248 -2.569 1.00 23.27 276 SER B CA 1
ATOM 4630 C C . SER B 2 276 ? 15.117 -30.385 -2.222 1.00 24.36 276 SER B C 1
ATOM 4631 O O . SER B 2 276 ? 13.965 -30.812 -2.363 1.00 24.01 276 SER B O 1
ATOM 4634 N N . HIS B 2 277 ? 15.371 -29.175 -1.722 1.00 24.21 277 HIS B N 1
ATOM 4635 C CA . HIS B 2 277 ? 14.274 -28.273 -1.389 1.00 26.29 277 HIS B CA 1
ATOM 4636 C C . HIS B 2 277 ? 13.393 -28.011 -2.605 1.00 26.98 277 HIS B C 1
ATOM 4637 O O . HIS B 2 277 ? 12.158 -28.019 -2.503 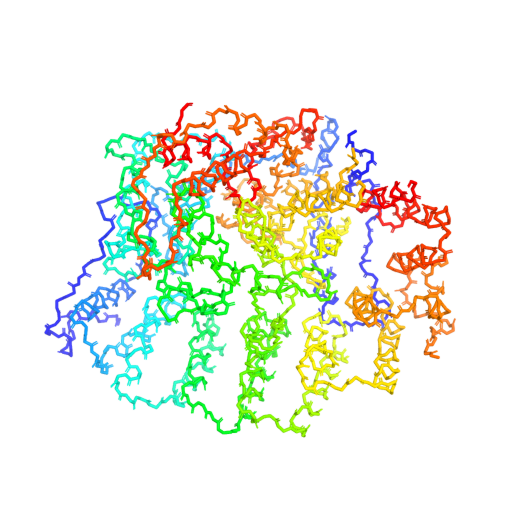1.00 25.77 277 HIS B O 1
ATOM 4644 N N . PHE B 2 278 ? 14.009 -27.779 -3.766 1.00 25.02 278 PHE B N 1
ATOM 4645 C CA . PHE B 2 278 ? 13.211 -27.527 -4.965 1.00 25.10 278 PHE B CA 1
ATOM 4646 C C . PHE B 2 278 ? 12.304 -28.713 -5.290 1.00 27.13 278 PHE B C 1
ATOM 4647 O O . PHE B 2 278 ? 11.119 -28.526 -5.593 1.00 27.84 278 PHE B O 1
ATOM 4655 N N . LEU B 2 279 ? 12.833 -29.942 -5.223 1.00 25.56 279 LEU B N 1
ATOM 4656 C CA . LEU B 2 279 ? 11.988 -31.114 -5.470 1.00 24.92 279 LEU B CA 1
ATOM 4657 C C . LEU B 2 279 ? 10.835 -31.212 -4.471 1.00 28.12 279 LEU B C 1
ATOM 4658 O O . LEU B 2 279 ? 9.741 -31.665 -4.832 1.00 28.57 279 LEU B O 1
ATOM 4663 N N . LEU B 2 280 ? 11.050 -30.802 -3.216 1.00 24.96 280 LEU B N 1
ATOM 4664 C CA . LEU B 2 280 ? 9.982 -30.891 -2.219 1.00 24.47 280 LEU B CA 1
ATOM 4665 C C . LEU B 2 280 ? 8.889 -29.853 -2.447 1.00 26.98 280 LEU B C 1
ATOM 4666 O O . LEU B 2 280 ? 7.752 -30.066 -2.016 1.00 30.16 280 LEU B O 1
ATOM 4671 N N . THR B 2 281 ? 9.207 -28.717 -3.085 1.00 30.06 281 THR B N 1
ATOM 4672 C CA . THR B 2 281 ? 8.167 -27.714 -3.328 1.00 30.07 281 THR B CA 1
ATOM 4673 C C . THR B 2 281 ? 7.078 -28.213 -4.272 1.00 30.92 281 THR B C 1
ATOM 4674 O O . THR B 2 281 ? 6.012 -27.588 -4.341 1.00 33.10 281 THR B O 1
ATOM 4678 N N . SER B 2 282 ? 7.312 -29.315 -4.994 1.00 28.61 282 SER B N 1
ATOM 4679 C CA . SER B 2 282 ? 6.285 -29.922 -5.844 1.00 34.09 282 SER B CA 1
ATOM 4680 C C . SER B 2 282 ? 5.260 -30.738 -5.072 1.00 36.11 282 SER B C 1
ATOM 4681 O O . SER B 2 282 ? 4.211 -31.091 -5.629 1.00 35.19 282 SER B O 1
ATOM 4684 N N . VAL B 2 283 ? 5.553 -31.095 -3.830 1.00 31.43 283 VAL B N 1
ATOM 4685 C CA . VAL B 2 283 ? 4.795 -32.112 -3.108 1.00 34.58 283 VAL B CA 1
ATOM 4686 C C . VAL B 2 283 ? 3.636 -31.426 -2.387 1.00 38.71 283 VAL B C 1
ATOM 4687 O O . VAL B 2 283 ? 3.880 -30.540 -1.555 1.00 38.14 283 VAL B O 1
ATOM 4691 N N . PRO B 2 284 ? 2.385 -31.799 -2.663 1.00 40.90 284 PRO B N 1
ATOM 4692 C CA . PRO B 2 284 ? 1.223 -31.138 -2.020 1.00 39.26 284 PRO B CA 1
ATOM 4693 C C . PRO B 2 284 ? 0.937 -31.652 -0.614 1.00 43.48 284 PRO B C 1
ATOM 4694 O O . PRO B 2 284 ? -0.050 -32.339 -0.339 1.00 45.66 284 PRO B O 1
ATOM 4698 N N . LEU B 2 285 ? 1.822 -31.319 0.321 1.00 38.44 285 LEU B N 1
ATOM 4699 C CA . LEU B 2 285 ? 1.528 -31.604 1.716 1.00 42.12 285 LEU B CA 1
ATOM 4700 C C . LEU B 2 285 ? 1.302 -30.299 2.473 1.00 42.53 285 LEU B C 1
ATOM 4701 O O . LEU B 2 285 ? 1.833 -29.253 2.081 1.00 42.16 285 LEU B O 1
ATOM 4706 N N . PRO B 2 286 ? 0.487 -30.318 3.530 1.00 49.16 286 PRO B N 1
ATOM 4707 C CA . PRO B 2 286 ? 0.204 -29.078 4.273 1.00 48.49 286 PRO B CA 1
ATOM 4708 C C . PRO B 2 286 ? 1.445 -28.517 4.957 1.00 41.06 286 PRO B C 1
ATOM 4709 O O . PRO B 2 286 ? 2.196 -29.245 5.611 1.00 44.10 286 PRO B O 1
ATOM 4713 N N . SER B 2 287 ? 1.652 -27.207 4.795 1.00 42.24 287 SER B N 1
ATOM 4714 C CA . SER B 2 287 ? 2.741 -26.478 5.454 1.00 43.35 287 SER B CA 1
ATOM 4715 C C . SER B 2 287 ? 4.101 -27.088 5.129 1.00 44.35 287 SER B C 1
ATOM 4716 O O . SER B 2 287 ? 4.981 -27.181 5.986 1.00 38.47 287 SER B O 1
ATOM 4719 N N . PHE B 2 288 ? 4.280 -27.484 3.873 1.00 36.58 288 PHE B N 1
ATOM 4720 C CA . PHE B 2 288 ? 5.417 -28.280 3.442 1.00 35.49 288 PHE B CA 1
ATOM 4721 C C . PHE B 2 288 ? 5.820 -27.814 2.051 1.00 32.65 288 PHE B C 1
ATOM 4722 O O . PHE B 2 288 ? 4.947 -27.595 1.205 1.00 33.36 288 PHE B O 1
ATOM 4730 N N . PRO B 2 289 ? 7.124 -27.657 1.776 1.00 31.66 289 PRO B N 1
ATOM 4731 C CA . PRO B 2 289 ? 8.252 -27.807 2.701 1.00 29.25 289 PRO B CA 1
ATOM 4732 C C . PRO B 2 289 ? 8.519 -26.538 3.514 1.00 31.87 289 PRO B C 1
ATOM 4733 O O . PRO B 2 289 ? 8.232 -25.438 3.036 1.00 34.44 289 PRO B O 1
ATOM 4737 N N . LEU B 2 290 ? 9.070 -26.702 4.715 1.00 31.66 290 LEU B N 1
ATOM 4738 C CA . LEU B 2 290 ? 9.551 -25.569 5.500 1.00 32.12 290 LEU B CA 1
ATOM 4739 C C . LEU B 2 290 ? 10.467 -24.686 4.659 1.00 35.16 290 LEU B C 1
ATOM 4740 O O . LEU B 2 290 ? 11.311 -25.182 3.911 1.00 31.58 290 LEU B O 1
ATOM 4745 N N . SER B 2 291 ? 10.308 -23.369 4.782 1.00 30.14 291 SER B N 1
ATOM 4746 C CA . SER B 2 291 ? 11.012 -22.482 3.858 1.00 36.45 291 SER B CA 1
ATOM 4747 C C . SER B 2 291 ? 12.516 -22.428 4.154 1.00 34.05 291 SER B C 1
ATOM 4748 O O . SER B 2 291 ? 12.979 -22.776 5.243 1.00 33.73 291 SER B O 1
ATOM 4751 N N . ILE B 2 292 ? 13.280 -22.020 3.142 1.00 32.12 292 ILE B N 1
ATOM 4752 C CA . ILE B 2 292 ? 14.675 -21.627 3.305 1.00 30.83 292 ILE B CA 1
ATOM 4753 C C . ILE B 2 292 ? 14.777 -20.125 3.033 1.00 30.46 292 ILE B C 1
ATOM 4754 O O . ILE B 2 292 ? 13.813 -19.484 2.619 1.00 33.99 292 ILE B O 1
ATOM 4759 N N . ASP B 2 293 ? 15.968 -19.561 3.270 1.00 32.24 293 ASP B N 1
ATOM 4760 C CA . ASP B 2 293 ? 16.247 -18.153 2.951 1.00 32.83 293 ASP B CA 1
ATOM 4761 C C . ASP B 2 293 ? 16.853 -18.109 1.549 1.00 31.73 293 ASP B C 1
ATOM 4762 O O . ASP B 2 293 ? 18.065 -18.259 1.362 1.00 30.43 293 ASP B O 1
ATOM 4767 N N . ALA B 2 294 ? 15.995 -17.908 0.541 1.00 31.39 294 ALA B N 1
ATOM 4768 C CA . ALA B 2 294 ? 16.452 -17.996 -0.845 1.00 34.94 294 ALA B CA 1
ATOM 4769 C C . ALA B 2 294 ? 17.335 -16.808 -1.227 1.00 29.91 294 ALA B C 1
ATOM 4770 O O . ALA B 2 294 ? 18.303 -16.972 -1.980 1.00 29.39 294 ALA B O 1
ATOM 4772 N N . ASN B 2 295 ? 17.022 -15.605 -0.728 1.00 31.95 295 ASN B N 1
ATOM 4773 C CA . ASN B 2 295 ? 17.888 -14.449 -0.979 1.00 32.78 295 ASN B CA 1
ATOM 4774 C C . ASN B 2 295 ? 19.310 -14.703 -0.485 1.00 30.75 295 ASN B C 1
ATOM 4775 O O . ASN B 2 295 ? 20.286 -14.403 -1.184 1.00 30.87 295 ASN B O 1
ATOM 4780 N N . ALA B 2 296 ? 19.446 -15.215 0.743 1.00 32.04 296 ALA B N 1
ATOM 4781 C CA . ALA B 2 296 ? 20.779 -15.470 1.286 1.00 29.78 296 ALA B CA 1
ATOM 4782 C C . ALA B 2 296 ? 21.506 -16.545 0.482 1.00 27.53 296 ALA B C 1
ATOM 4783 O O . ALA B 2 296 ? 22.727 -16.467 0.283 1.00 27.82 296 ALA B O 1
ATOM 4785 N N . ALA B 2 297 ? 20.777 -17.556 0.000 1.00 29.06 297 ALA B N 1
ATOM 4786 C CA . ALA B 2 297 ? 21.416 -18.599 -0.801 1.00 29.13 297 ALA B CA 1
ATOM 4787 C C . ALA B 2 297 ? 21.866 -18.066 -2.153 1.00 27.98 297 ALA B C 1
ATOM 4788 O O . ALA B 2 297 ? 22.919 -18.461 -2.670 1.00 27.74 297 ALA B O 1
ATOM 4790 N N . LEU B 2 298 ? 21.076 -17.182 -2.757 1.00 28.05 298 LEU B N 1
ATOM 4791 C CA . LEU B 2 298 ? 21.515 -16.580 -4.011 1.00 27.21 298 LEU B CA 1
ATOM 4792 C C . LEU B 2 298 ? 22.743 -15.706 -3.790 1.00 27.72 298 LEU B C 1
ATOM 4793 O O . LEU B 2 298 ? 23.688 -15.739 -4.588 1.00 28.47 298 LEU B O 1
ATOM 4798 N N . ARG B 2 299 ? 22.761 -14.934 -2.695 1.00 27.54 299 ARG B N 1
ATOM 4799 C CA . ARG B 2 299 ? 23.925 -14.103 -2.396 1.00 27.24 299 ARG B CA 1
ATOM 4800 C C . ARG B 2 299 ? 25.174 -14.954 -2.214 1.00 27.88 299 ARG B C 1
ATOM 4801 O O . ARG B 2 299 ? 26.236 -14.638 -2.764 1.00 29.35 299 ARG B O 1
ATOM 4809 N N . TRP B 2 300 ? 25.071 -16.042 -1.438 1.00 25.64 300 TRP B N 1
ATOM 4810 C CA . TRP B 2 300 ? 26.233 -16.898 -1.228 1.00 25.10 300 TRP B CA 1
ATOM 4811 C C . TRP B 2 300 ? 26.732 -17.458 -2.556 1.00 27.95 300 TRP B C 1
ATOM 4812 O O . TRP B 2 300 ? 27.940 -17.470 -2.824 1.00 27.80 300 TRP B O 1
ATOM 4823 N N . THR B 2 301 ? 25.805 -17.903 -3.408 1.00 26.31 301 THR B N 1
ATOM 4824 C CA . THR B 2 301 ? 26.162 -18.472 -4.709 1.00 26.47 301 THR B CA 1
ATOM 4825 C C . THR B 2 301 ? 27.004 -17.502 -5.538 1.00 25.78 301 THR B C 1
ATOM 4826 O O . THR B 2 301 ? 28.097 -17.852 -6.003 1.00 26.26 301 THR B O 1
ATOM 4830 N N . VAL B 2 302 ? 26.530 -16.267 -5.711 1.00 28.17 302 VAL B N 1
ATOM 4831 C CA . VAL B 2 302 ? 27.236 -15.357 -6.617 1.00 27.42 302 VAL B CA 1
ATOM 4832 C C . VAL B 2 302 ? 28.557 -14.904 -6.012 1.00 28.85 302 VAL B C 1
ATOM 4833 O O . VAL B 2 302 ? 29.511 -14.612 -6.750 1.00 29.36 302 VAL B O 1
ATOM 4837 N N . LEU B 2 303 ? 28.661 -14.869 -4.673 1.00 28.24 303 LEU B N 1
ATOM 4838 C CA . LEU B 2 303 ? 29.910 -14.449 -4.045 1.00 26.37 303 LEU B CA 1
ATOM 4839 C C . LEU B 2 303 ? 31.025 -15.477 -4.204 1.00 29.11 303 LEU B C 1
ATOM 4840 O O . LEU B 2 303 ? 32.190 -15.146 -3.958 1.00 29.78 303 LEU B O 1
ATOM 4845 N N . GLN B 2 304 ? 30.699 -16.718 -4.557 1.00 25.98 304 GLN B N 1
ATOM 4846 C CA . GLN B 2 304 ? 31.720 -17.734 -4.795 1.00 26.31 304 GLN B CA 1
ATOM 4847 C C . GLN B 2 304 ? 32.340 -17.659 -6.191 1.00 27.96 304 GLN B C 1
ATOM 4848 O O . GLN B 2 304 ? 33.262 -18.432 -6.481 1.00 26.18 304 GLN B O 1
ATOM 4854 N N . GLN B 2 305 ? 31.870 -16.790 -7.078 1.00 26.57 305 GLN B N 1
ATOM 4855 C CA . GLN B 2 305 ? 32.530 -16.700 -8.378 1.00 25.14 305 GLN B CA 1
ATOM 4856 C C . GLN B 2 305 ? 33.815 -15.888 -8.250 1.00 27.66 305 GLN B C 1
ATOM 4857 O O . GLN B 2 305 ? 33.812 -14.773 -7.718 1.00 30.83 305 GLN B O 1
ATOM 4863 N N . GLY B 2 306 ? 34.917 -16.465 -8.723 1.00 27.86 306 GLY B N 1
ATOM 4864 C CA . GLY B 2 306 ? 36.214 -15.855 -8.522 1.00 32.00 306 GLY B CA 1
ATOM 4865 C C . GLY B 2 306 ? 36.426 -14.603 -9.357 1.00 33.60 306 GLY B C 1
ATOM 4866 O O . GLY B 2 306 ? 35.701 -14.309 -10.313 1.00 31.92 306 GLY B O 1
ATOM 4867 N N . GLU B 2 307 ? 37.464 -13.859 -8.966 1.00 32.04 307 GLU B N 1
ATOM 4868 C CA . GLU B 2 307 ? 37.863 -12.611 -9.605 1.00 36.93 307 GLU B CA 1
ATOM 4869 C C . GLU B 2 307 ? 38.502 -12.870 -10.965 1.00 31.30 307 GLU B C 1
ATOM 4870 O O . GLU B 2 307 ? 38.855 -14.005 -11.287 1.00 31.39 307 GLU B O 1
ATOM 4876 N N . PRO B 2 308 ? 38.683 -11.819 -11.780 1.00 35.77 308 PRO B N 1
ATOM 4877 C CA . PRO B 2 308 ? 39.343 -12.015 -13.088 1.00 36.28 308 PRO B CA 1
ATOM 4878 C C . PRO B 2 308 ? 40.720 -12.654 -13.001 1.00 32.55 308 PRO B C 1
ATOM 4879 O O . PRO B 2 308 ? 41.082 -13.450 -13.876 1.00 36.03 308 PRO B O 1
ATOM 4883 N N . ILE B 2 309 ? 41.506 -12.338 -11.966 1.00 33.29 309 ILE B N 1
ATOM 4884 C CA . ILE B 2 309 ? 42.842 -12.919 -11.886 1.00 35.04 309 ILE B CA 1
ATOM 4885 C C . ILE B 2 309 ? 42.794 -14.437 -11.694 1.00 33.77 309 ILE B C 1
ATOM 4886 O O . ILE B 2 309 ? 43.757 -15.131 -12.044 1.00 35.41 309 ILE B O 1
ATOM 4891 N N . GLU B 2 310 ? 41.697 -14.980 -11.159 1.00 34.23 310 GLU B N 1
ATOM 4892 C CA . GLU B 2 310 ? 41.531 -16.423 -11.035 1.00 31.49 310 GLU B CA 1
ATOM 4893 C C . GLU B 2 310 ? 40.558 -16.977 -12.085 1.00 33.35 310 GLU B C 1
ATOM 4894 O O . GLU B 2 310 ? 40.006 -18.065 -11.902 1.00 31.26 310 GLU B O 1
ATOM 4900 N N . GLY B 2 311 ? 40.351 -16.248 -13.187 1.00 30.65 311 GLY B N 1
ATOM 4901 C CA . GLY B 2 311 ? 39.664 -16.765 -14.358 1.00 28.46 311 GLY B CA 1
ATOM 4902 C C . GLY B 2 311 ? 38.154 -16.841 -14.272 1.00 32.57 311 GLY B C 1
ATOM 4903 O O . GLY B 2 311 ? 37.530 -17.397 -15.183 1.00 33.36 311 GLY B O 1
ATOM 4904 N N . GLY B 2 312 ? 37.538 -16.310 -13.217 1.00 30.67 312 GLY B N 1
ATOM 4905 C CA . GLY B 2 312 ? 36.087 -16.373 -13.119 1.00 33.50 312 GLY B CA 1
ATOM 4906 C C . GLY B 2 312 ? 35.489 -17.736 -12.830 1.00 31.74 312 GLY B C 1
ATOM 4907 O O . GLY B 2 312 ? 34.272 -17.906 -12.987 1.00 29.96 312 GLY B O 1
ATOM 4908 N N . GLY B 2 313 ? 36.292 -18.720 -12.429 1.00 29.30 313 GLY B N 1
ATOM 4909 C CA . GLY B 2 313 ? 35.739 -19.981 -11.946 1.00 30.34 313 GLY B CA 1
ATOM 4910 C C . GLY B 2 313 ? 35.140 -19.823 -10.556 1.00 29.25 313 GLY B C 1
ATOM 4911 O O . GLY B 2 313 ? 35.310 -18.800 -9.897 1.00 28.37 313 GLY B O 1
ATOM 4912 N N . PHE B 2 314 ? 34.412 -20.848 -10.108 1.00 28.10 314 PHE B N 1
ATOM 4913 C CA . PHE B 2 314 ? 33.797 -20.851 -8.777 1.00 25.31 314 PHE B CA 1
ATOM 4914 C C . PHE B 2 314 ? 34.683 -21.565 -7.766 1.00 25.98 314 PHE B C 1
ATOM 4915 O O . PHE B 2 314 ? 35.309 -22.580 -8.088 1.00 26.54 314 PHE B O 1
ATOM 4923 N N . ARG B 2 315 ? 34.712 -21.043 -6.532 1.00 26.85 315 ARG B N 1
ATOM 4924 C CA . ARG B 2 315 ? 35.248 -21.763 -5.388 1.00 24.33 315 ARG B CA 1
ATOM 4925 C C . ARG B 2 315 ? 34.103 -22.481 -4.678 1.00 29.17 315 ARG B C 1
ATOM 4926 O O . ARG B 2 315 ? 32.928 -22.169 -4.884 1.00 27.98 315 ARG B O 1
ATOM 4934 N N . GLY B 2 316 ? 34.458 -23.471 -3.860 1.00 27.57 316 GLY B N 1
ATOM 4935 C CA . GLY B 2 316 ? 33.466 -24.275 -3.159 1.00 23.82 316 GLY B CA 1
ATOM 4936 C C . GLY B 2 316 ? 33.103 -23.745 -1.778 1.00 25.64 316 GLY B C 1
ATOM 4937 O O . GLY B 2 316 ? 32.056 -24.101 -1.236 1.00 25.41 316 GLY B O 1
ATOM 4938 N N . ARG B 2 317 ? 33.947 -22.895 -1.199 1.00 24.32 317 ARG B N 1
ATOM 4939 C CA . ARG B 2 317 ? 33.627 -22.262 0.078 1.00 23.47 317 ARG B CA 1
ATOM 4940 C C . ARG B 2 317 ? 34.524 -21.039 0.257 1.00 26.24 317 ARG B C 1
ATOM 4941 O O . ARG B 2 317 ? 35.568 -20.909 -0.389 1.00 27.76 317 ARG B O 1
ATOM 4949 N N . THR B 2 318 ? 34.082 -20.137 1.131 1.00 28.29 318 THR B N 1
ATOM 4950 C CA . THR B 2 318 ? 34.782 -18.880 1.371 1.00 29.68 318 THR B CA 1
ATOM 4951 C C . THR B 2 318 ? 36.248 -19.114 1.728 1.00 29.14 318 THR B C 1
ATOM 4952 O O . THR B 2 318 ? 36.566 -19.969 2.557 1.00 27.90 318 THR B O 1
ATOM 4956 N N . ASN B 2 319 ? 37.139 -18.357 1.075 1.00 29.21 319 ASN B N 1
ATOM 4957 C CA . ASN B 2 319 ? 38.581 -18.325 1.345 1.00 28.52 319 ASN B CA 1
ATOM 4958 C C . ASN B 2 319 ? 39.300 -19.629 0.996 1.00 32.75 319 ASN B C 1
ATOM 4959 O O . ASN B 2 319 ? 40.401 -19.880 1.490 1.00 28.50 319 ASN B O 1
ATOM 4964 N N . LYS B 2 320 ? 38.717 -20.467 0.149 1.00 26.80 320 LYS B N 1
ATOM 4965 C CA . LYS B 2 320 ? 39.400 -21.594 -0.474 1.00 27.86 320 LYS B CA 1
ATOM 4966 C C . LYS B 2 320 ? 39.547 -21.290 -1.971 1.00 28.66 320 LYS B C 1
ATOM 4967 O O . LYS B 2 320 ? 39.398 -20.138 -2.394 1.00 30.77 320 LYS B O 1
ATOM 4973 N N . LEU B 2 321 ? 39.934 -22.291 -2.760 1.00 26.33 321 LEU B N 1
ATOM 4974 C CA . LEU B 2 321 ? 40.380 -22.036 -4.131 1.00 25.69 321 LEU B CA 1
ATOM 4975 C C . LEU B 2 321 ? 39.306 -22.342 -5.184 1.00 30.25 321 LEU B C 1
ATOM 4976 O O . LEU B 2 321 ? 38.438 -23.204 -4.995 1.00 27.66 321 LEU B O 1
ATOM 4981 N N . VAL B 2 322 ? 39.383 -21.625 -6.313 1.00 27.15 322 VAL B N 1
ATOM 4982 C CA . VAL B 2 322 ? 38.507 -21.924 -7.448 1.00 23.86 322 VAL B CA 1
ATOM 4983 C C . VAL B 2 322 ? 38.854 -23.301 -8.009 1.00 26.54 322 VAL B C 1
ATOM 4984 O O . VAL B 2 322 ? 40.000 -23.768 -7.926 1.00 27.61 322 VAL B O 1
ATOM 4988 N N . ASP B 2 323 ? 37.849 -23.963 -8.581 1.00 26.42 323 ASP B N 1
ATOM 4989 C CA . ASP B 2 323 ? 37.978 -25.343 -9.049 1.00 25.05 323 ASP B CA 1
ATOM 4990 C C . ASP B 2 323 ? 36.870 -25.590 -10.065 1.00 26.67 323 ASP B C 1
ATOM 4991 O O . ASP B 2 323 ? 35.703 -25.285 -9.793 1.00 25.13 323 ASP B O 1
ATOM 4996 N N . GLY B 2 324 ? 37.239 -26.126 -11.239 1.00 24.96 324 GLY B N 1
ATOM 4997 C CA . GLY B 2 324 ? 36.278 -26.292 -12.319 1.00 25.93 324 GLY B CA 1
ATOM 4998 C C . GLY B 2 324 ? 35.043 -27.111 -11.973 1.00 26.39 324 GLY B C 1
ATOM 4999 O O . GLY B 2 324 ? 33.985 -26.909 -12.569 1.00 25.37 324 GLY B O 1
ATOM 5000 N N . CYS B 2 325 ? 35.147 -28.073 -11.047 1.00 25.65 325 CYS B N 1
ATOM 5001 C CA . CYS B 2 325 ? 33.942 -28.869 -10.790 1.00 24.49 325 CYS B CA 1
ATOM 5002 C C . CYS B 2 325 ? 32.825 -28.051 -10.145 1.00 23.33 325 CYS B C 1
ATOM 5003 O O . CYS B 2 325 ? 31.649 -28.416 -10.281 1.00 24.59 325 CYS B O 1
ATOM 5006 N N . TYR B 2 326 ? 33.151 -26.940 -9.485 1.00 22.85 326 TYR B N 1
ATOM 5007 C CA . TYR B 2 326 ? 32.107 -26.103 -8.897 1.00 21.77 326 TYR B CA 1
ATOM 5008 C C . TYR B 2 326 ? 31.355 -25.288 -9.940 1.00 23.08 326 TYR B C 1
ATOM 5009 O O . TYR B 2 326 ? 30.377 -24.608 -9.593 1.00 25.54 326 TYR B O 1
ATOM 5018 N N . SER B 2 327 ? 31.761 -25.345 -11.212 1.00 22.11 327 SER B N 1
ATOM 5019 C CA . SER B 2 327 ? 30.896 -24.800 -12.251 1.00 24.45 327 SER B CA 1
ATOM 5020 C C . SER B 2 327 ? 29.530 -25.474 -12.219 1.00 24.08 327 SER B C 1
ATOM 5021 O O . SER B 2 327 ? 28.498 -24.810 -12.384 1.00 24.45 327 SER B O 1
ATOM 5024 N N . TRP B 2 328 ? 29.498 -26.789 -11.973 1.00 21.49 328 TRP B N 1
ATOM 5025 C CA . TRP B 2 328 ? 28.214 -27.463 -11.778 1.00 22.67 328 TRP B CA 1
ATOM 5026 C C . TRP B 2 328 ? 27.661 -27.237 -10.377 1.00 23.07 328 TRP B C 1
ATOM 5027 O O . TRP B 2 328 ? 26.514 -26.802 -10.228 1.00 21.12 328 TRP B O 1
ATOM 5038 N N . TRP B 2 329 ? 28.445 -27.542 -9.333 1.00 23.07 329 TRP B N 1
ATOM 5039 C CA . TRP B 2 329 ? 27.867 -27.562 -7.986 1.00 24.52 329 TRP B CA 1
ATOM 5040 C C . TRP B 2 329 ? 27.376 -26.181 -7.570 1.00 26.10 329 TRP B C 1
ATOM 5041 O O . TRP B 2 329 ? 26.296 -26.052 -6.983 1.00 25.40 329 TRP B O 1
ATOM 5052 N N . VAL B 2 330 ? 28.126 -25.133 -7.878 1.00 21.43 330 VAL B N 1
ATOM 5053 C CA . VAL B 2 330 ? 27.699 -23.783 -7.518 1.00 23.79 330 VAL B CA 1
ATOM 5054 C C . VAL B 2 330 ? 26.967 -23.105 -8.665 1.00 23.42 330 VAL B C 1
ATOM 5055 O O . VAL B 2 330 ? 25.863 -22.591 -8.487 1.00 25.89 330 VAL B O 1
ATOM 5059 N N . GLY B 2 331 ? 27.563 -23.098 -9.856 1.00 23.60 331 GLY B N 1
ATOM 5060 C CA . GLY B 2 331 ? 26.874 -22.519 -11.003 1.00 26.89 331 GLY B CA 1
ATOM 5061 C C . GLY B 2 331 ? 25.517 -23.153 -11.260 1.00 25.88 331 GLY B C 1
ATOM 5062 O O . GLY B 2 331 ? 24.531 -22.453 -11.498 1.00 26.41 331 GLY B O 1
ATOM 5063 N N . GLY B 2 332 ? 25.441 -24.486 -11.193 1.00 26.48 332 GLY B N 1
ATOM 5064 C CA . GLY B 2 332 ? 24.188 -25.181 -11.453 1.00 25.59 332 GLY B CA 1
ATOM 5065 C C . GLY B 2 332 ? 23.126 -24.962 -10.393 1.00 29.23 332 GLY B C 1
ATOM 5066 O O . GLY B 2 332 ? 21.946 -25.237 -10.644 1.00 27.49 332 GLY B O 1
ATOM 5067 N N . GLY B 2 333 ? 23.516 -24.479 -9.216 1.00 25.83 333 GLY B N 1
ATOM 5068 C CA . GLY B 2 333 ? 22.524 -24.096 -8.231 1.00 26.24 333 GLY B CA 1
ATOM 5069 C C . GLY B 2 333 ? 21.924 -22.726 -8.454 1.00 28.79 333 GLY B C 1
ATOM 5070 O O . GLY B 2 333 ? 20.863 -22.429 -7.897 1.00 27.38 333 GLY B O 1
ATOM 5071 N N . ALA B 2 334 ? 22.561 -21.899 -9.292 1.00 26.91 334 ALA B N 1
ATOM 5072 C CA . ALA B 2 334 ? 22.073 -20.536 -9.497 1.00 29.03 334 ALA B CA 1
ATOM 5073 C C . ALA B 2 334 ? 20.657 -20.483 -10.053 1.00 29.82 334 ALA B C 1
ATOM 5074 O O . ALA B 2 334 ? 19.850 -19.684 -9.538 1.00 31.36 334 ALA B O 1
ATOM 5076 N N . PRO B 2 335 ? 20.281 -21.257 -11.083 1.00 30.23 335 PRO B N 1
ATOM 5077 C CA . PRO B 2 335 ? 18.888 -21.171 -11.570 1.00 28.91 335 PRO B CA 1
ATOM 5078 C C . PRO B 2 335 ? 17.866 -21.615 -10.538 1.00 30.29 335 PRO B C 1
ATOM 5079 O O . PRO B 2 335 ? 16.725 -21.134 -10.554 1.00 26.99 335 PRO B O 1
ATOM 5083 N N . VAL B 2 336 ? 18.239 -22.532 -9.650 1.00 26.19 336 VAL B N 1
ATOM 5084 C CA . VAL B 2 336 ? 17.320 -22.981 -8.610 1.00 24.97 336 VAL B CA 1
ATOM 5085 C C . VAL B 2 336 ? 17.108 -21.874 -7.584 1.00 29.04 336 VAL B C 1
ATOM 5086 O O . VAL B 2 336 ? 15.970 -21.542 -7.226 1.00 28.80 336 VAL B O 1
ATOM 5090 N N . ALA B 2 337 ? 18.202 -21.266 -7.114 1.00 28.06 337 ALA B N 1
ATOM 5091 C CA . ALA B 2 337 ? 18.086 -20.154 -6.173 1.00 32.59 337 ALA B CA 1
ATOM 5092 C C . ALA B 2 337 ? 17.316 -18.993 -6.786 1.00 32.81 337 ALA B C 1
ATOM 5093 O O . ALA B 2 337 ? 16.480 -18.370 -6.121 1.00 30.86 337 ALA B O 1
ATOM 5095 N N . GLU B 2 338 ? 17.576 -18.702 -8.064 1.00 30.10 338 GLU B N 1
ATOM 5096 C CA . GLU B 2 338 ? 16.868 -17.633 -8.764 1.00 31.98 338 GLU B CA 1
ATOM 5097 C C . GLU B 2 338 ? 15.362 -17.867 -8.758 1.00 31.60 338 GLU B C 1
ATOM 5098 O O . GLU B 2 338 ? 14.578 -16.945 -8.500 1.00 32.75 338 GLU B O 1
ATOM 5104 N N . GLU B 2 339 ? 14.938 -19.097 -9.058 1.00 28.82 339 GLU B N 1
ATOM 5105 C CA . GLU B 2 339 ? 13.508 -19.387 -9.110 1.00 30.29 339 GLU B CA 1
ATOM 5106 C C . GLU B 2 339 ? 12.873 -19.266 -7.730 1.00 32.71 339 GLU B C 1
ATOM 5107 O O . GLU B 2 339 ? 11.745 -18.769 -7.602 1.00 34.52 339 GLU B O 1
ATOM 5113 N N . LEU B 2 340 ? 13.575 -19.721 -6.688 1.00 30.84 340 LEU B N 1
ATOM 5114 C CA . LEU B 2 340 ? 13.039 -19.591 -5.339 1.00 33.38 340 LEU B CA 1
ATOM 5115 C C . LEU B 2 340 ? 12.913 -18.123 -4.942 1.00 35.51 340 LEU B C 1
ATOM 5116 O O . LEU B 2 340 ? 11.929 -17.723 -4.310 1.00 36.28 340 LEU B O 1
ATOM 5121 N N . VAL B 2 341 ? 13.885 -17.298 -5.328 1.00 31.70 341 VAL B N 1
ATOM 5122 C CA . VAL B 2 341 ? 13.777 -15.863 -5.071 1.00 35.22 341 VAL B CA 1
ATOM 5123 C C . VAL B 2 341 ? 12.593 -15.268 -5.822 1.00 39.15 341 VAL B C 1
ATOM 5124 O O . VAL B 2 341 ? 11.833 -14.461 -5.267 1.00 39.10 341 VAL B O 1
ATOM 5128 N N . ARG B 2 342 ? 12.413 -15.652 -7.093 1.00 35.15 342 ARG B N 1
ATOM 5129 C CA . ARG B 2 342 ? 11.293 -15.127 -7.871 1.00 37.92 342 ARG B CA 1
ATOM 5130 C C . ARG B 2 342 ? 9.962 -15.479 -7.217 1.00 42.67 342 ARG B C 1
ATOM 5131 O O . ARG B 2 342 ? 9.059 -14.637 -7.139 1.00 45.95 342 ARG B O 1
ATOM 5139 N N . ARG B 2 343 ? 9.826 -16.715 -6.731 1.00 39.56 343 ARG B N 1
ATOM 5140 C CA . ARG B 2 343 ? 8.588 -17.126 -6.072 1.00 44.13 343 ARG B CA 1
ATOM 5141 C C . ARG B 2 343 ? 8.312 -16.293 -4.826 1.00 52.65 343 ARG B C 1
ATOM 5142 O O . ARG B 2 343 ? 7.160 -15.934 -4.557 1.00 57.28 343 ARG B O 1
ATOM 5150 N N . GLU B 2 344 ? 9.350 -15.970 -4.053 1.00 49.95 344 GLU B N 1
ATOM 5151 C CA . GLU B 2 344 ? 9.115 -15.213 -2.827 1.00 57.21 344 GLU B CA 1
ATOM 5152 C C . GLU B 2 344 ? 8.717 -13.775 -3.134 1.00 63.15 344 GLU B C 1
ATOM 5153 O O . GLU B 2 344 ? 7.798 -13.238 -2.506 1.00 70.13 344 GLU B O 1
ATOM 5159 N N . LYS B 2 345 ? 9.386 -13.136 -4.096 1.00 59.53 345 LYS B N 1
ATOM 5160 C CA . LYS B 2 345 ? 8.941 -11.820 -4.545 1.00 63.18 345 LYS B CA 1
ATOM 5161 C C . LYS B 2 345 ? 7.493 -11.873 -5.018 1.00 68.81 345 LYS B C 1
ATOM 5162 O O . LYS B 2 345 ? 6.683 -11.000 -4.683 1.00 77.31 345 LYS B O 1
ATOM 5168 N N . SER B 2 346 ? 7.152 -12.902 -5.796 1.00 65.90 346 SER B N 1
ATOM 5169 C CA . SER B 2 346 ? 5.779 -13.079 -6.260 1.00 67.30 346 SER B CA 1
ATOM 5170 C C . SER B 2 346 ? 4.805 -13.175 -5.092 1.00 74.13 346 SER B C 1
ATOM 5171 O O . SER B 2 346 ? 3.746 -12.537 -5.102 1.00 79.36 346 SER B O 1
ATOM 5174 N N . ARG B 2 347 ? 5.145 -13.971 -4.074 1.00 76.27 347 ARG B N 1
ATOM 5175 C CA . ARG B 2 347 ? 4.234 -14.160 -2.948 1.00 79.16 347 ARG B CA 1
ATOM 5176 C C . ARG B 2 347 ? 3.973 -12.855 -2.211 1.00 88.97 347 ARG B C 1
ATOM 5177 O O . ARG B 2 347 ? 2.864 -12.627 -1.712 1.00 95.72 347 ARG B O 1
ATOM 5185 N N . LYS B 2 348 ? 4.981 -11.984 -2.130 1.00 92.44 348 LYS B N 1
ATOM 5186 C CA . LYS B 2 348 ? 4.795 -10.706 -1.454 1.00 96.31 348 LYS B CA 1
ATOM 5187 C C . LYS B 2 348 ? 3.872 -9.779 -2.237 1.00 97.58 348 LYS B C 1
ATOM 5188 O O . LYS B 2 348 ? 3.175 -8.953 -1.638 1.00 101.27 348 LYS B O 1
ATOM 5194 N N . VAL B 2 349 ? 3.843 -9.903 -3.561 1.00 93.57 349 VAL B N 1
ATOM 5195 C CA . VAL B 2 349 ? 3.007 -9.044 -4.393 1.00 95.31 349 VAL B CA 1
ATOM 5196 C C . VAL B 2 349 ? 1.769 -9.793 -4.882 1.00 93.12 349 VAL B C 1
ATOM 5197 O O . VAL B 2 349 ? 1.004 -10.341 -4.086 1.00 94.41 349 VAL B O 1
ATOM 5201 N N . ILE B 2 371 ? 15.607 -9.916 -17.480 1.00 77.83 371 ILE B N 1
ATOM 5202 C CA . ILE B 2 371 ? 16.418 -9.795 -16.274 1.00 77.39 371 ILE B CA 1
ATOM 5203 C C . ILE B 2 371 ? 17.883 -10.067 -16.633 1.00 69.65 371 ILE B C 1
ATOM 5204 O O . ILE B 2 371 ? 18.168 -10.918 -17.475 1.00 68.05 371 ILE B O 1
ATOM 5209 N N . PRO B 2 372 ? 18.814 -9.322 -16.025 1.00 69.04 372 PRO B N 1
ATOM 5210 C CA . PRO B 2 372 ? 20.229 -9.558 -16.311 1.00 62.63 372 PRO B CA 1
ATOM 5211 C C . PRO B 2 372 ? 20.700 -10.863 -15.692 1.00 50.20 372 PRO B C 1
ATOM 5212 O O . PRO B 2 372 ? 20.122 -11.338 -14.699 1.00 49.86 372 PRO B O 1
ATOM 5216 N N . PRO B 2 373 ? 21.747 -11.480 -16.247 1.00 48.29 373 PRO B N 1
ATOM 5217 C CA . PRO B 2 373 ? 22.247 -12.737 -15.678 1.00 41.49 373 PRO B CA 1
ATOM 5218 C C . PRO B 2 373 ? 22.672 -12.549 -14.233 1.00 43.49 373 PRO B C 1
ATOM 5219 O O . PRO B 2 373 ? 23.131 -11.481 -13.830 1.00 41.41 373 PRO B O 1
ATOM 5223 N N . ILE B 2 374 ? 22.520 -13.611 -13.446 1.00 39.23 374 ILE B N 1
ATOM 5224 C CA . ILE B 2 374 ? 22.783 -13.502 -12.018 1.00 41.11 374 ILE B CA 1
ATOM 5225 C C . ILE B 2 374 ? 24.230 -13.826 -11.645 1.00 38.46 374 ILE B C 1
ATOM 5226 O O . ILE B 2 374 ? 24.706 -13.362 -10.597 1.00 37.92 374 ILE B O 1
ATOM 5231 N N . PHE B 2 375 ? 24.940 -14.605 -12.459 1.00 33.51 375 PHE B N 1
ATOM 5232 C CA . PHE B 2 375 ? 26.383 -14.760 -12.332 1.00 32.21 375 PHE B CA 1
ATOM 5233 C C . PHE B 2 375 ? 27.014 -14.463 -13.688 1.00 29.76 375 PHE B C 1
ATOM 5234 O O . PHE B 2 375 ? 26.318 -14.299 -14.691 1.00 30.80 375 PHE B O 1
ATOM 5242 N N . ASN B 2 376 ? 28.340 -14.342 -13.714 1.00 28.42 376 ASN B N 1
ATOM 5243 C CA . ASN B 2 376 ? 29.020 -13.954 -14.948 1.00 31.89 376 ASN B CA 1
ATOM 5244 C C . ASN B 2 376 ? 29.107 -15.178 -15.853 1.00 28.78 376 ASN B C 1
ATOM 5245 O O . ASN B 2 376 ? 30.042 -15.983 -15.778 1.00 26.78 376 ASN B O 1
ATOM 5250 N N . ARG B 2 377 ? 28.101 -15.306 -16.726 1.00 29.88 377 ARG B N 1
ATOM 5251 C CA . ARG B 2 377 ? 28.015 -16.445 -17.636 1.00 28.91 377 ARG B CA 1
ATOM 5252 C C . ARG B 2 377 ? 29.170 -16.470 -18.633 1.00 31.71 377 ARG B C 1
ATOM 5253 O O . ARG B 2 377 ? 29.564 -17.546 -19.094 1.00 30.18 377 ARG B O 1
ATOM 5261 N N . VAL B 2 378 ? 29.724 -15.304 -18.977 1.00 29.06 378 VAL B N 1
ATOM 5262 C CA . VAL B 2 378 ? 30.849 -15.265 -19.908 1.00 28.61 378 VAL B CA 1
ATOM 5263 C C . VAL B 2 378 ? 32.132 -15.734 -19.224 1.00 24.80 378 VAL B C 1
ATOM 5264 O O . VAL B 2 378 ? 32.854 -16.586 -19.749 1.00 28.76 378 VAL B O 1
ATOM 5268 N N . ALA B 2 379 ? 32.428 -15.194 -18.033 1.00 27.72 379 ALA B N 1
ATOM 5269 C CA . ALA B 2 379 ? 33.680 -15.530 -17.352 1.00 31.61 379 ALA B CA 1
ATOM 5270 C C . ALA B 2 379 ? 33.751 -17.014 -17.007 1.00 29.91 379 ALA B C 1
ATOM 5271 O O . ALA B 2 379 ? 34.830 -17.623 -17.059 1.00 28.65 379 ALA B O 1
ATOM 5273 N N . LEU B 2 380 ? 32.619 -17.615 -16.640 1.00 28.59 380 LEU B N 1
ATOM 5274 C CA . LEU B 2 380 ? 32.628 -19.038 -16.312 1.00 28.52 380 LEU B CA 1
ATOM 5275 C C . LEU B 2 380 ? 32.992 -19.878 -17.532 1.00 26.25 380 LEU B C 1
ATOM 5276 O O . LEU B 2 380 ? 33.713 -20.877 -17.414 1.00 26.70 380 LEU B O 1
ATOM 5281 N N . GLN B 2 381 ? 32.492 -19.500 -18.715 1.00 26.98 381 GLN B N 1
ATOM 5282 C CA . GLN B 2 381 ? 32.883 -20.225 -19.922 1.00 27.31 381 GLN B CA 1
ATOM 5283 C C . GLN B 2 381 ? 34.372 -20.051 -20.202 1.00 26.54 381 GLN B C 1
ATOM 5284 O O . GLN B 2 381 ? 35.053 -21.006 -20.602 1.00 27.58 381 GLN B O 1
ATOM 5290 N N . GLU B 2 382 ? 34.893 -18.836 -19.999 1.00 27.58 382 GLU B N 1
ATOM 5291 C CA . GLU B 2 382 ? 36.318 -18.592 -20.198 1.00 30.46 382 GLU B CA 1
ATOM 5292 C C . GLU B 2 382 ? 37.169 -19.449 -19.267 1.00 28.48 382 GLU B C 1
ATOM 5293 O O . GLU B 2 382 ? 38.194 -19.998 -19.688 1.00 28.34 382 GLU B O 1
ATOM 5299 N N . PHE B 2 383 ? 36.770 -19.575 -17.998 1.00 26.93 383 PHE B N 1
ATOM 5300 C CA . PHE B 2 383 ? 37.483 -20.493 -17.114 1.00 27.37 383 PHE B CA 1
ATOM 5301 C C . PHE B 2 383 ? 37.485 -21.901 -17.688 1.00 26.58 383 PHE B C 1
ATOM 5302 O O . PHE B 2 383 ? 38.521 -22.575 -17.686 1.00 26.24 383 PHE B O 1
ATOM 5310 N N . THR B 2 384 ? 36.331 -22.365 -18.176 1.00 25.03 384 THR B N 1
ATOM 5311 C CA . THR B 2 384 ? 36.241 -23.735 -18.674 1.00 25.45 384 THR B CA 1
ATOM 5312 C C . THR B 2 384 ? 37.171 -23.928 -19.867 1.00 28.44 384 THR B C 1
ATOM 5313 O O . THR B 2 384 ? 37.969 -24.873 -19.908 1.00 26.59 384 THR B O 1
ATOM 5317 N N . LEU B 2 385 ? 37.112 -23.005 -20.827 1.00 28.39 385 LEU B N 1
ATOM 5318 C CA . LEU B 2 385 ? 37.853 -23.169 -22.079 1.00 27.28 385 LEU B CA 1
ATOM 5319 C C . LEU B 2 385 ? 39.351 -22.961 -21.883 1.00 29.47 385 LEU B C 1
ATOM 5320 O O . LEU B 2 385 ? 40.166 -23.697 -22.457 1.00 30.05 385 LEU B O 1
ATOM 5325 N N . VAL B 2 386 ? 39.728 -21.957 -21.089 1.00 27.83 386 VAL B N 1
ATOM 5326 C CA . VAL B 2 386 ? 41.126 -21.544 -20.972 1.00 29.81 386 VAL B CA 1
ATOM 5327 C C . VAL B 2 386 ? 41.859 -22.330 -19.888 1.00 34.45 386 VAL B C 1
ATOM 5328 O O . VAL B 2 386 ? 42.999 -22.756 -20.092 1.00 32.58 386 VAL B O 1
ATOM 5332 N N . ALA B 2 387 ? 41.239 -22.546 -18.724 1.00 28.86 387 ALA B N 1
ATOM 5333 C CA . ALA B 2 387 ? 41.958 -23.113 -17.588 1.00 29.26 387 ALA B CA 1
ATOM 5334 C C . ALA B 2 387 ? 41.632 -24.573 -17.304 1.00 29.23 387 ALA B C 1
ATOM 5335 O O . ALA B 2 387 ? 42.495 -25.293 -16.796 1.00 32.24 387 ALA B O 1
ATOM 5337 N N . ALA B 2 388 ? 40.416 -25.032 -17.594 1.00 29.00 388 ALA B N 1
ATOM 5338 C CA . ALA B 2 388 ? 39.993 -26.349 -17.121 1.00 29.67 388 ALA B CA 1
ATOM 5339 C C . ALA B 2 388 ? 40.213 -27.471 -18.132 1.00 26.78 388 ALA B C 1
ATOM 5340 O O . ALA B 2 388 ? 40.100 -28.644 -17.761 1.00 28.07 388 ALA B O 1
ATOM 5342 N N . GLN B 2 389 ? 40.520 -27.157 -19.387 1.00 28.34 389 GLN B N 1
ATOM 5343 C CA . GLN B 2 389 ? 40.838 -28.200 -20.353 1.00 26.99 389 GLN B CA 1
ATOM 5344 C C . GLN B 2 389 ? 42.274 -28.670 -20.183 1.00 27.45 389 GLN B C 1
ATOM 5345 O O . GLN B 2 389 ? 43.184 -27.861 -19.973 1.00 32.64 389 GLN B O 1
ATOM 5351 N N . GLN B 2 390 ? 42.485 -29.979 -20.305 1.00 30.39 390 GLN B N 1
ATOM 5352 C CA . GLN B 2 390 ? 43.849 -30.490 -20.421 1.00 35.42 390 GLN B CA 1
ATOM 5353 C C . GLN B 2 390 ? 44.573 -29.781 -21.557 1.00 36.71 390 GLN B C 1
ATOM 5354 O O . GLN B 2 390 ? 43.970 -29.399 -22.565 1.00 33.02 390 GLN B O 1
ATOM 5360 N N . ASP B 2 391 ? 45.874 -29.580 -21.381 1.00 38.68 391 ASP B N 1
ATOM 5361 C CA . ASP B 2 391 ? 46.670 -28.957 -22.430 1.00 39.63 391 ASP B CA 1
ATOM 5362 C C . ASP B 2 391 ? 46.532 -29.743 -23.735 1.00 39.36 391 ASP B C 1
ATOM 5363 O O . ASP B 2 391 ? 46.392 -30.974 -23.711 1.00 40.63 391 ASP B O 1
ATOM 5368 N N . PRO B 2 392 ? 46.529 -29.070 -24.883 1.00 40.54 392 PRO B N 1
ATOM 5369 C CA . PRO B 2 392 ? 46.236 -29.758 -26.150 1.00 39.65 392 PRO B CA 1
ATOM 5370 C C . PRO B 2 392 ? 47.322 -30.750 -26.545 1.00 39.17 392 PRO B C 1
ATOM 5371 O O . PRO B 2 392 ? 48.484 -30.641 -26.148 1.00 44.91 392 PRO B O 1
ATOM 5375 N N . GLY B 2 393 ? 46.914 -31.733 -27.354 1.00 46.60 393 GLY B N 1
ATOM 5376 C CA . GLY B 2 393 ? 47.827 -32.752 -27.853 1.00 46.46 393 GLY B CA 1
ATOM 5377 C C . GLY B 2 393 ? 48.190 -33.811 -26.839 1.00 51.66 393 GLY B C 1
ATOM 5378 O O . GLY B 2 393 ? 49.227 -34.469 -26.976 1.00 47.54 393 GLY B O 1
ATOM 5379 N N . SER B 2 394 ? 47.347 -34.004 -25.834 1.00 43.75 394 SER B N 1
ATOM 5380 C CA . SER B 2 394 ? 47.658 -34.790 -24.650 1.00 46.95 394 SER B CA 1
ATOM 5381 C C . SER B 2 394 ? 46.507 -35.776 -24.461 1.00 45.41 394 SER B C 1
ATOM 5382 O O . SER B 2 394 ? 45.869 -36.217 -25.424 1.00 46.40 394 SER B O 1
ATOM 5385 N N . THR B 2 395 ? 46.319 -36.229 -23.220 1.00 43.34 395 THR B N 1
ATOM 5386 C CA . THR B 2 395 ? 45.269 -37.187 -22.891 1.00 41.20 395 THR B CA 1
ATOM 5387 C C . THR B 2 395 ? 43.849 -36.676 -23.148 1.00 34.77 395 THR B C 1
ATOM 5388 O O . THR B 2 395 ? 42.919 -37.489 -23.189 1.00 30.73 395 THR B O 1
ATOM 5392 N N . GLY B 2 396 ? 43.636 -35.363 -23.271 1.00 31.44 396 GLY B N 1
ATOM 5393 C CA . GLY B 2 396 ? 42.265 -34.870 -23.154 1.00 29.04 396 GLY B CA 1
ATOM 5394 C C . GLY B 2 396 ? 41.753 -34.889 -21.710 1.00 29.03 396 GLY B C 1
ATOM 5395 O O . GLY B 2 396 ? 42.475 -35.188 -20.762 1.00 27.73 396 GLY B O 1
ATOM 5396 N N . GLY B 2 397 ? 40.470 -34.561 -21.564 1.00 29.65 397 GLY B N 1
ATOM 5397 C CA . GLY B 2 397 ? 39.831 -34.466 -20.266 1.00 27.66 397 GLY B CA 1
ATOM 5398 C C . GLY B 2 397 ? 39.877 -33.054 -19.704 1.00 28.08 397 GLY B C 1
ATOM 5399 O O . GLY B 2 397 ? 40.653 -32.203 -20.137 1.00 27.44 397 GLY B O 1
ATOM 5400 N N . LEU B 2 398 ? 39.003 -32.799 -18.724 1.00 25.88 398 LEU B N 1
ATOM 5401 C CA . LEU B 2 398 ? 39.004 -31.525 -18.017 1.00 23.93 398 LEU B CA 1
ATOM 5402 C C . LEU B 2 398 ? 39.340 -31.761 -16.548 1.00 27.26 398 LEU B C 1
ATOM 5403 O O . LEU B 2 398 ? 39.273 -32.890 -16.046 1.00 26.04 398 LEU B O 1
ATOM 5408 N N . ARG B 2 399 ? 39.720 -30.679 -15.866 1.00 24.62 399 ARG B N 1
ATOM 5409 C CA . ARG B 2 399 ? 40.458 -30.772 -14.613 1.00 26.56 399 ARG B CA 1
ATOM 5410 C C . ARG B 2 399 ? 39.984 -29.720 -13.619 1.00 27.57 399 ARG B C 1
ATOM 5411 O O . ARG B 2 399 ? 39.198 -28.822 -13.939 1.00 27.09 399 ARG B O 1
ATOM 5419 N N . ASP B 2 400 ? 40.518 -29.839 -12.397 1.00 27.56 400 ASP B N 1
ATOM 5420 C CA . ASP B 2 400 ? 40.270 -28.881 -11.327 1.00 29.69 400 ASP B CA 1
ATOM 5421 C C . ASP B 2 400 ? 40.857 -27.512 -11.671 1.00 29.99 400 ASP B C 1
ATOM 5422 O O . ASP B 2 400 ? 40.134 -26.507 -11.766 1.00 27.83 400 ASP B O 1
ATOM 5427 N N . LYS B 2 401 ? 42.168 -27.469 -11.878 1.00 28.04 401 LYS B N 1
ATOM 5428 C CA . LYS B 2 401 ? 42.964 -26.265 -12.082 1.00 33.25 401 LYS B CA 1
ATOM 5429 C C . LYS B 2 401 ? 44.152 -26.642 -12.950 1.00 32.30 401 LYS B C 1
ATOM 5430 O O . LYS B 2 401 ? 44.516 -27.823 -13.016 1.00 31.41 401 LYS B O 1
ATOM 5436 N N . PRO B 2 402 ? 44.822 -25.663 -13.569 1.00 33.52 402 PRO B N 1
ATOM 5437 C CA . PRO B 2 402 ? 46.127 -25.950 -14.184 1.00 36.13 402 PRO B CA 1
ATOM 5438 C C . PRO B 2 402 ? 47.063 -26.625 -13.184 1.00 35.25 402 PRO B C 1
ATOM 5439 O O . PRO B 2 402 ? 47.030 -26.339 -11.986 1.00 36.15 402 PRO B O 1
ATOM 5443 N N . GLY B 2 403 ? 47.868 -27.568 -13.670 1.00 40.59 403 GLY B N 1
ATOM 5444 C CA . GLY B 2 403 ? 48.739 -28.328 -12.797 1.00 41.21 403 GLY B CA 1
ATOM 5445 C C . GLY B 2 403 ? 48.114 -29.560 -12.170 1.00 45.01 403 GLY B C 1
ATOM 5446 O O . GLY B 2 403 ? 48.814 -30.298 -11.465 1.00 45.24 403 GLY B O 1
ATOM 5447 N N . LYS B 2 404 ? 46.822 -29.801 -12.384 1.00 39.72 404 LYS B N 1
ATOM 5448 C CA . LYS B 2 404 ? 46.144 -30.995 -11.896 1.00 36.96 404 LYS B CA 1
ATOM 5449 C C . LYS B 2 404 ? 45.826 -31.917 -13.068 1.00 34.32 404 LYS B C 1
ATOM 5450 O O . LYS B 2 404 ? 45.491 -31.449 -14.160 1.00 34.69 404 LYS B O 1
ATOM 5456 N N . ARG B 2 405 ? 45.921 -33.229 -12.843 1.00 34.74 405 ARG B N 1
ATOM 5457 C CA . ARG B 2 405 ? 45.558 -34.185 -13.891 1.00 34.64 405 ARG B CA 1
ATOM 5458 C C . ARG B 2 405 ? 44.050 -34.167 -14.132 1.00 36.01 405 ARG B C 1
ATOM 5459 O O . ARG B 2 405 ? 43.273 -34.065 -13.183 1.00 30.65 405 ARG B O 1
ATOM 5467 N N . PRO B 2 406 ? 43.606 -34.304 -15.378 1.00 31.18 406 PRO B N 1
ATOM 5468 C CA . PRO B 2 406 ? 42.167 -34.443 -15.636 1.00 26.69 406 PRO B CA 1
ATOM 5469 C C . PRO B 2 406 ? 41.647 -35.782 -15.128 1.00 31.11 406 PRO B C 1
ATOM 5470 O O . PRO B 2 406 ? 42.384 -36.758 -14.980 1.00 30.25 406 PRO B O 1
ATOM 5474 N N . ASP B 2 407 ? 40.341 -35.826 -14.887 1.00 28.78 407 ASP B N 1
ATOM 5475 C CA . ASP B 2 407 ? 39.693 -37.067 -14.475 1.00 27.19 407 ASP B CA 1
ATOM 5476 C C . ASP B 2 407 ? 38.235 -37.027 -14.914 1.00 25.19 407 ASP B C 1
ATOM 5477 O O . ASP B 2 407 ? 37.724 -35.990 -15.338 1.00 25.53 407 ASP B O 1
ATOM 5482 N N . GLN B 2 408 ? 37.567 -38.178 -14.807 1.00 27.39 408 GLN B N 1
ATOM 5483 C CA . GLN B 2 408 ? 36.195 -38.278 -15.297 1.00 27.86 408 GLN B CA 1
ATOM 5484 C C . GLN B 2 408 ? 35.241 -37.398 -14.503 1.00 25.62 408 GLN B C 1
ATOM 5485 O O . GLN B 2 408 ? 34.274 -36.873 -15.060 1.00 24.29 408 GLN B O 1
ATOM 5491 N N . TYR B 2 409 ? 35.492 -37.234 -13.204 1.00 24.01 409 TYR B N 1
ATOM 5492 C CA . TYR B 2 409 ? 34.614 -36.426 -12.364 1.00 24.73 409 TYR B CA 1
ATOM 5493 C C . TYR B 2 409 ? 34.694 -34.948 -12.741 1.00 24.74 409 TYR B C 1
ATOM 5494 O O . TYR B 2 409 ? 33.661 -34.269 -12.845 1.00 23.41 409 TYR B O 1
ATOM 5503 N N . HIS B 2 410 ? 35.905 -34.425 -12.959 1.00 25.48 410 HIS B N 1
ATOM 5504 C CA . HIS B 2 410 ? 36.019 -33.030 -13.394 1.00 25.50 410 HIS B CA 1
ATOM 5505 C C . HIS B 2 410 ? 35.584 -32.842 -14.840 1.00 22.97 410 HIS B C 1
ATOM 5506 O O . HIS B 2 410 ? 35.161 -31.742 -15.220 1.00 25.80 410 HIS B O 1
ATOM 5513 N N . THR B 2 411 ? 35.673 -33.885 -15.657 1.00 24.79 411 THR B N 1
ATOM 5514 C CA . THR B 2 411 ? 35.163 -33.763 -17.020 1.00 24.50 411 THR B CA 1
ATOM 5515 C C . THR B 2 411 ? 33.650 -33.575 -16.996 1.00 25.14 411 THR B C 1
ATOM 5516 O O . THR B 2 411 ? 33.124 -32.626 -17.589 1.00 25.68 411 THR B O 1
ATOM 5520 N N . CYS B 2 412 ? 32.946 -34.438 -16.255 1.00 25.82 412 CYS B N 1
ATOM 5521 C CA . CYS B 2 412 ? 31.493 -34.337 -16.149 1.00 25.47 412 CYS B CA 1
ATOM 5522 C C . CYS B 2 412 ? 31.068 -32.993 -15.566 1.00 24.22 412 CYS B C 1
ATOM 5523 O O . CYS B 2 412 ? 30.168 -32.328 -16.097 1.00 22.67 412 CYS B O 1
ATOM 5526 N N . ASN B 2 413 ? 31.703 -32.568 -14.466 1.00 25.31 413 ASN B N 1
ATOM 5527 C CA . ASN B 2 413 ? 31.164 -31.405 -13.775 1.00 22.97 413 ASN B CA 1
ATOM 5528 C C . ASN B 2 413 ? 31.590 -30.085 -14.420 1.00 25.19 413 ASN B C 1
ATOM 5529 O O . ASN B 2 413 ? 30.803 -29.130 -14.403 1.00 25.48 413 ASN B O 1
ATOM 5534 N N . ASN B 2 414 ? 32.797 -29.994 -14.999 1.00 24.69 414 ASN B N 1
ATOM 5535 C CA . ASN B 2 414 ? 33.109 -28.823 -15.833 1.00 26.27 414 ASN B CA 1
ATOM 5536 C C . ASN B 2 414 ? 32.097 -28.675 -16.969 1.00 25.94 414 ASN B C 1
ATOM 5537 O O . ASN B 2 414 ? 31.605 -27.571 -17.242 1.00 25.25 414 ASN B O 1
ATOM 5542 N N . LEU B 2 415 ? 31.797 -29.776 -17.668 1.00 23.40 415 LEU B N 1
ATOM 5543 C CA . LEU B 2 415 ? 30.903 -29.682 -18.825 1.00 25.18 415 LEU B CA 1
ATOM 5544 C C . LEU B 2 415 ? 29.471 -29.384 -18.394 1.00 25.08 415 LEU B C 1
ATOM 5545 O O . LEU B 2 415 ? 28.764 -28.618 -19.062 1.00 24.44 415 LEU B O 1
ATOM 5550 N N . SER B 2 416 ? 29.015 -29.988 -17.291 1.00 23.02 416 SER B N 1
ATOM 5551 C CA . SER B 2 416 ? 27.673 -29.679 -16.802 1.00 25.25 416 SER B CA 1
ATOM 5552 C C . SER B 2 416 ? 27.543 -28.198 -16.454 1.00 25.65 416 SER B C 1
ATOM 5553 O O . SER B 2 416 ? 26.522 -27.566 -16.755 1.00 24.72 416 SER B O 1
ATOM 5556 N N . GLY B 2 417 ? 28.558 -27.628 -15.800 1.00 22.89 417 GLY B N 1
ATOM 5557 C CA . GLY B 2 417 ? 28.508 -26.209 -15.480 1.00 22.09 417 GLY B CA 1
ATOM 5558 C C . GLY B 2 417 ? 28.630 -25.331 -16.716 1.00 24.04 417 GLY B C 1
ATOM 5559 O O . GLY B 2 417 ? 27.966 -24.290 -16.821 1.00 25.56 417 GLY B O 1
ATOM 5560 N N . LEU B 2 418 ? 29.491 -25.724 -17.657 1.00 22.59 418 LEU B N 1
ATOM 5561 C CA . LEU B 2 418 ? 29.568 -25.003 -18.928 1.00 23.66 418 LEU B CA 1
ATOM 5562 C C . LEU B 2 418 ? 28.197 -24.936 -19.599 1.00 23.91 418 LEU B C 1
ATOM 5563 O O . LEU B 2 418 ? 27.815 -23.898 -20.156 1.00 26.55 418 LEU B O 1
ATOM 5568 N N . SER B 2 419 ? 27.436 -26.031 -19.546 1.00 26.60 419 SER B N 1
ATOM 5569 C CA . SER B 2 419 ? 26.112 -26.049 -20.174 1.00 24.79 419 SER B CA 1
ATOM 5570 C C . SER B 2 419 ? 25.175 -25.031 -19.521 1.00 27.51 419 SER B C 1
ATOM 5571 O O . SER B 2 419 ? 24.444 -24.314 -20.215 1.00 25.47 419 SER B O 1
ATOM 5574 N N . ILE B 2 420 ? 25.183 -24.958 -18.185 1.00 23.98 420 ILE B N 1
ATOM 5575 C CA . ILE B 2 420 ? 24.355 -23.990 -17.466 1.00 24.64 420 ILE B CA 1
ATOM 5576 C C . ILE B 2 420 ? 24.738 -22.561 -17.849 1.00 25.67 420 ILE B C 1
ATOM 5577 O O . ILE B 2 420 ? 23.883 -21.666 -17.913 1.00 29.34 420 ILE B O 1
ATOM 5582 N N . ALA B 2 421 ? 26.033 -22.313 -18.062 1.00 25.97 421 ALA B N 1
ATOM 5583 C CA . ALA B 2 421 ? 26.489 -20.979 -18.452 1.00 25.19 421 ALA B CA 1
ATOM 5584 C C . ALA B 2 421 ? 26.083 -20.636 -19.883 1.00 26.23 421 ALA B C 1
ATOM 5585 O O . ALA B 2 421 ? 25.745 -19.481 -20.175 1.00 28.04 421 ALA B O 1
ATOM 5587 N N . GLN B 2 422 ? 26.154 -21.612 -20.792 1.00 26.26 422 GLN B N 1
ATOM 5588 C CA . GLN B 2 422 ? 25.831 -21.354 -22.198 1.00 25.96 422 GLN B CA 1
ATOM 5589 C C . GLN B 2 422 ? 24.341 -21.136 -22.426 1.00 31.88 422 GLN B C 1
ATOM 5590 O O . GLN B 2 422 ? 23.958 -20.353 -23.308 1.00 30.80 422 GLN B O 1
ATOM 5596 N N . HIS B 2 423 ? 23.488 -21.821 -21.666 1.00 27.66 423 HIS B N 1
ATOM 5597 C CA . HIS B 2 423 ? 22.048 -21.838 -21.907 1.00 28.07 423 HIS B CA 1
ATOM 5598 C C . HIS B 2 423 ? 21.319 -21.282 -20.688 1.00 32.38 423 HIS B C 1
ATOM 5599 O O . HIS B 2 423 ? 21.443 -21.824 -19.584 1.00 30.55 423 HIS B O 1
ATOM 5606 N N . LYS B 2 424 ? 20.516 -20.241 -20.898 1.00 31.53 424 LYS B N 1
ATOM 5607 C CA . LYS B 2 424 ? 19.765 -19.629 -19.802 1.00 35.78 424 LYS B CA 1
ATOM 5608 C C . LYS B 2 424 ? 18.587 -20.527 -19.433 1.00 32.45 424 LYS B C 1
ATOM 5609 O O . LYS B 2 424 ? 17.611 -20.625 -20.184 1.00 34.38 424 LYS B O 1
ATOM 5615 N N . MET B 2 425 ? 18.666 -21.181 -18.281 1.00 30.33 425 MET B N 1
ATOM 5616 C CA . MET B 2 425 ? 17.634 -22.114 -17.844 1.00 29.42 425 MET B CA 1
ATOM 5617 C C . MET B 2 425 ? 16.703 -21.435 -16.846 1.00 30.29 425 MET B C 1
ATOM 5618 O O . MET B 2 425 ? 17.148 -20.686 -15.972 1.00 32.93 425 MET B O 1
ATOM 5623 N N . SER B 2 426 ? 15.409 -21.714 -16.960 1.00 28.32 426 SER B N 1
ATOM 5624 C CA . SER B 2 426 ? 14.484 -21.211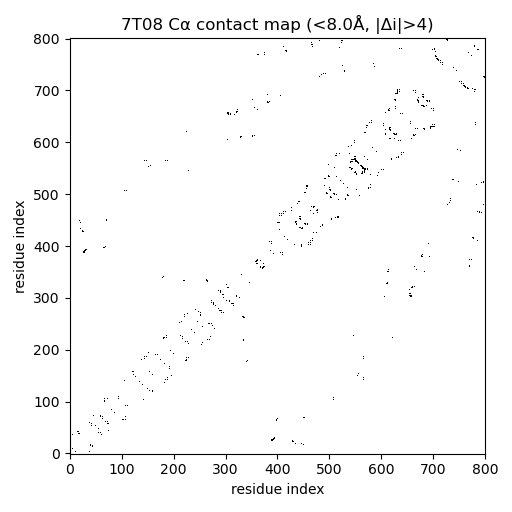 -15.954 1.00 32.27 426 SER B CA 1
ATOM 5625 C C . SER B 2 426 ? 13.346 -22.201 -15.805 1.00 31.79 426 SER B C 1
ATOM 5626 O O . SER B 2 426 ? 13.113 -23.039 -16.676 1.00 27.86 426 SER B O 1
ATOM 5629 N N . HIS B 2 427 ? 12.661 -22.120 -14.669 1.00 28.06 427 HIS B N 1
ATOM 5630 C CA . HIS B 2 427 ? 11.516 -22.975 -14.389 1.00 26.70 427 HIS B CA 1
ATOM 5631 C C . HIS B 2 427 ? 10.260 -22.199 -14.766 1.00 32.60 427 HIS B C 1
ATOM 5632 O O . HIS B 2 427 ? 10.000 -21.126 -14.210 1.00 32.78 427 HIS B O 1
ATOM 5639 N N . SER B 2 428 ? 9.496 -22.724 -15.721 1.00 29.05 428 SER B N 1
ATOM 5640 C CA . SER B 2 428 ? 8.473 -21.928 -16.386 1.00 31.64 428 SER B CA 1
ATOM 5641 C C . SER B 2 428 ? 7.087 -22.240 -15.831 1.00 36.23 428 SER B C 1
ATOM 5642 O O . SER B 2 428 ? 6.587 -23.356 -16.039 1.00 32.20 428 SER B O 1
ATOM 5645 N N . PRO B 2 429 ? 6.424 -21.303 -15.137 1.00 33.55 429 PRO B N 1
ATOM 5646 C CA . PRO B 2 429 ? 5.059 -21.584 -14.648 1.00 36.14 429 PRO B CA 1
ATOM 5647 C C . PRO B 2 429 ? 4.073 -21.926 -15.753 1.00 35.47 429 PRO B C 1
ATOM 5648 O O . PRO B 2 429 ? 3.218 -22.803 -15.562 1.00 35.05 429 PRO B O 1
ATOM 5652 N N . SER B 2 430 ? 4.159 -21.258 -16.906 1.00 35.95 430 SER B N 1
ATOM 5653 C CA . SER B 2 430 ? 3.250 -21.603 -17.995 1.00 32.30 430 SER B CA 1
ATOM 5654 C C . SER B 2 430 ? 3.528 -23.006 -18.526 1.00 35.62 430 SER B C 1
ATOM 5655 O O . SER B 2 430 ? 2.591 -23.718 -18.907 1.00 36.31 430 SER B O 1
ATOM 5658 N N . THR B 2 431 ? 4.793 -23.438 -18.524 1.00 31.80 431 THR B N 1
ATOM 5659 C CA . THR B 2 431 ? 5.097 -24.803 -18.947 1.00 34.00 431 THR B CA 1
ATOM 5660 C C . THR B 2 431 ? 4.541 -25.817 -17.958 1.00 34.23 431 THR B C 1
ATOM 5661 O O . THR B 2 431 ? 3.990 -26.846 -18.360 1.00 33.28 431 THR B O 1
ATOM 5665 N N . VAL B 2 432 ? 4.699 -25.557 -16.656 1.00 30.83 432 VAL B N 1
ATOM 5666 C CA . VAL B 2 432 ? 4.114 -26.443 -15.655 1.00 31.83 432 VAL B CA 1
ATOM 5667 C C . VAL B 2 432 ? 2.599 -26.493 -15.820 1.00 32.38 432 VAL B C 1
ATOM 5668 O O . VAL B 2 432 ? 1.984 -27.560 -15.702 1.00 31.40 432 VAL B O 1
ATOM 5672 N N . SER B 2 433 ? 1.974 -25.343 -16.097 1.00 32.05 433 SER B N 1
ATOM 5673 C CA . SER B 2 433 ? 0.527 -25.328 -16.315 1.00 41.56 433 SER B CA 1
ATOM 5674 C C . SER B 2 433 ? 0.136 -26.178 -17.519 1.00 36.85 433 SER B C 1
ATOM 5675 O O . SER B 2 433 ? -0.870 -26.895 -17.481 1.00 35.75 433 SER B O 1
ATOM 5678 N N . SER B 2 434 ? 0.913 -26.103 -18.598 1.00 33.24 434 SER B N 1
ATOM 5679 C CA A SER B 2 434 ? 0.617 -26.933 -19.760 0.61 37.92 434 SER B CA 1
ATOM 5680 C CA B SER B 2 434 ? 0.643 -26.934 -19.770 0.39 37.93 434 SER B CA 1
ATOM 5681 C C . SER B 2 434 ? 0.797 -28.412 -19.437 1.00 38.50 434 SER B C 1
ATOM 5682 O O . SER B 2 434 ? 0.026 -29.253 -19.919 1.00 34.05 434 SER B O 1
ATOM 5687 N N . ASN B 2 435 ? 1.793 -28.746 -18.608 1.00 34.80 435 ASN B N 1
ATOM 5688 C CA . ASN B 2 435 ? 2.009 -30.129 -18.189 1.00 34.12 435 ASN B CA 1
ATOM 5689 C C . ASN B 2 435 ? 0.828 -30.653 -17.375 1.00 30.79 435 ASN B C 1
ATOM 5690 O O . ASN B 2 435 ? 0.359 -31.775 -17.595 1.00 32.27 435 ASN B O 1
ATOM 5695 N N . ARG B 2 436 ? 0.349 -29.861 -16.407 1.00 30.69 436 ARG B N 1
ATOM 5696 C CA . ARG B 2 436 ? -0.844 -30.247 -15.652 1.00 30.75 436 ARG B CA 1
ATOM 5697 C C . ARG B 2 436 ? -2.010 -30.561 -16.580 1.00 34.60 436 ARG B C 1
ATOM 5698 O O . ARG B 2 436 ? -2.755 -31.524 -16.353 1.00 33.61 436 ARG B O 1
ATOM 5706 N N . LEU B 2 437 ? -2.188 -29.752 -17.624 1.00 34.70 437 LEU B N 1
ATOM 5707 C CA . LEU B 2 437 ? -3.322 -29.922 -18.529 1.00 33.99 437 LEU B CA 1
ATOM 5708 C C . LEU B 2 437 ? -3.255 -31.208 -19.340 1.00 34.75 437 LEU B C 1
ATOM 5709 O O . LEU B 2 437 ? -4.298 -31.688 -19.798 1.00 34.91 437 LEU B O 1
ATOM 5714 N N . LYS B 2 438 ? -2.066 -31.767 -19.561 1.00 31.96 438 LYS B N 1
ATOM 5715 C CA . LYS B 2 438 ? -1.970 -32.978 -20.363 1.00 33.21 438 LYS B CA 1
ATOM 5716 C C . LYS B 2 438 ? -1.798 -34.241 -19.531 1.00 33.10 438 LYS B C 1
ATOM 5717 O O . LYS B 2 438 ? -1.905 -35.339 -20.084 1.00 32.06 438 LYS B O 1
ATOM 5723 N N . PHE B 2 439 ? -1.566 -34.119 -18.224 1.00 33.72 439 PHE B N 1
ATOM 5724 C CA . PHE B 2 439 ? -1.344 -35.295 -17.387 1.00 30.93 439 PHE B CA 1
ATOM 5725 C C . PHE B 2 439 ? -2.576 -36.190 -17.374 1.00 31.81 439 PHE B C 1
ATOM 5726 O O . PHE B 2 439 ? -3.709 -35.709 -17.293 1.00 35.61 439 PHE B O 1
ATOM 5734 N N . ASP B 2 440 ? -2.342 -37.504 -17.439 1.00 31.05 440 ASP B N 1
ATOM 5735 C CA . ASP B 2 440 ? -3.397 -38.520 -17.424 1.00 32.14 440 ASP B CA 1
ATOM 5736 C C . ASP B 2 440 ? -3.277 -39.315 -16.124 1.00 32.11 440 ASP B C 1
ATOM 5737 O O . ASP B 2 440 ? -2.499 -40.269 -16.043 1.00 33.31 440 ASP B O 1
ATOM 5742 N N . ALA B 2 441 ? -4.079 -38.945 -15.122 1.00 33.26 441 ALA B N 1
ATOM 5743 C CA . ALA B 2 441 ? -4.008 -39.607 -13.828 1.00 37.64 441 ALA B CA 1
ATOM 5744 C C . ALA B 2 441 ? -4.542 -41.034 -13.849 1.00 39.62 441 ALA B C 1
ATOM 5745 O O . ALA B 2 441 ? -4.329 -41.759 -12.875 1.00 40.28 441 ALA B O 1
ATOM 5747 N N . SER B 2 442 ? -5.221 -41.461 -14.911 1.00 34.46 442 SER B N 1
ATOM 5748 C CA . SER B 2 442 ? -5.709 -42.835 -14.971 1.00 36.68 442 SER B CA 1
ATOM 5749 C C . SER B 2 442 ? -4.650 -43.822 -15.454 1.00 36.23 442 SER B C 1
ATOM 5750 O O . SER B 2 442 ? -4.914 -45.025 -15.472 1.00 40.84 442 SER B O 1
ATOM 5753 N N . LYS B 2 443 ? -3.461 -43.354 -15.830 1.00 35.92 443 LYS B N 1
ATOM 5754 C CA . LYS B 2 443 ? -2.361 -44.220 -16.237 1.00 32.43 443 LYS B CA 1
ATOM 5755 C C . LYS B 2 443 ? -1.259 -44.185 -15.187 1.00 35.60 443 LYS B C 1
ATOM 5756 O O . LYS B 2 443 ? -0.960 -43.124 -14.632 1.00 33.15 443 LYS B O 1
ATOM 5762 N N . GLY B 2 444 ? -0.647 -45.330 -14.924 1.00 34.19 444 GLY B N 1
ATOM 5763 C CA . GLY B 2 444 ? 0.487 -45.362 -14.016 1.00 34.98 444 GLY B CA 1
ATOM 5764 C C . GLY B 2 444 ? 0.774 -46.762 -13.528 1.00 40.70 444 GLY B C 1
ATOM 5765 O O . GLY B 2 444 ? 0.009 -47.696 -13.755 1.00 37.58 444 GLY B O 1
ATOM 5766 N N . LEU B 2 445 ? 1.913 -46.890 -12.846 1.00 35.67 445 LEU B N 1
ATOM 5767 C CA . LEU B 2 445 ? 2.365 -48.161 -12.285 1.00 34.42 445 LEU B CA 1
ATOM 5768 C C . LEU B 2 445 ? 1.714 -48.384 -10.924 1.00 34.79 445 LEU B C 1
ATOM 5769 O O . LEU B 2 445 ? 1.152 -47.457 -10.337 1.00 34.58 445 LEU B O 1
ATOM 5774 N N . PRO B 2 446 ? 1.767 -49.610 -10.387 1.00 35.06 446 PRO B N 1
ATOM 5775 C CA . PRO B 2 446 ? 1.083 -49.875 -9.113 1.00 38.51 446 PRO B CA 1
ATOM 5776 C C . PRO B 2 446 ? 1.592 -48.983 -7.990 1.00 36.01 446 PRO B C 1
ATOM 5777 O O . PRO B 2 446 ? 2.788 -48.706 -7.875 1.00 35.68 446 PRO B O 1
ATOM 5781 N N . ALA B 2 447 ? 0.658 -48.524 -7.164 1.00 35.27 447 ALA B N 1
ATOM 5782 C CA . ALA B 2 447 ? 1.011 -47.682 -6.033 1.00 39.99 447 ALA B CA 1
ATOM 5783 C C . ALA B 2 447 ? 1.953 -48.418 -5.089 1.00 39.21 447 ALA B C 1
ATOM 5784 O O . ALA B 2 447 ? 1.844 -49.631 -4.883 1.00 33.74 447 ALA B O 1
ATOM 5786 N N . VAL B 2 448 ? 2.901 -47.669 -4.528 1.00 36.78 448 VAL B N 1
ATOM 5787 C CA . VAL B 2 448 ? 3.749 -48.196 -3.470 1.00 34.92 448 VAL B CA 1
ATOM 5788 C C . VAL B 2 448 ? 2.890 -48.618 -2.292 1.00 35.49 448 VAL B C 1
ATOM 5789 O O . VAL B 2 448 ? 1.902 -47.955 -1.949 1.00 37.60 448 VAL B O 1
ATOM 5793 N N . LYS B 2 449 ? 3.246 -49.750 -1.681 1.00 37.05 449 LYS B N 1
ATOM 5794 C CA . LYS B 2 449 ? 2.631 -50.163 -0.425 1.00 39.71 449 LYS B CA 1
ATOM 5795 C C . LYS B 2 449 ? 3.456 -49.617 0.733 1.00 36.33 449 LYS B C 1
ATOM 5796 O O . LYS B 2 449 ? 4.628 -49.992 0.870 1.00 35.37 449 LYS B O 1
ATOM 5802 N N . PRO B 2 450 ? 2.912 -48.731 1.564 1.00 36.64 450 PRO B N 1
ATOM 5803 C CA . PRO B 2 450 ? 3.723 -48.127 2.628 1.00 35.17 450 PRO B CA 1
ATOM 5804 C C . PRO B 2 450 ? 4.121 -49.142 3.688 1.00 41.58 450 PRO B C 1
ATOM 5805 O O . PRO B 2 450 ? 3.482 -50.179 3.878 1.00 35.56 450 PRO B O 1
ATOM 5809 N N . VAL B 2 451 ? 5.202 -48.809 4.398 1.00 33.81 451 VAL B N 1
ATOM 5810 C CA . VAL B 2 451 ? 5.680 -49.658 5.485 1.00 43.20 451 VAL B CA 1
ATOM 5811 C C . VAL B 2 451 ? 4.737 -49.579 6.681 1.00 41.91 451 VAL B C 1
ATOM 5812 O O . VAL B 2 451 ? 4.428 -50.596 7.315 1.00 46.45 451 VAL B O 1
ATOM 5816 N N . ALA B 2 452 ? 4.269 -48.373 7.014 1.00 39.22 452 ALA B N 1
ATOM 5817 C CA . ALA B 2 452 ? 3.300 -48.231 8.088 1.00 46.15 452 ALA B CA 1
ATOM 5818 C C . ALA B 2 452 ? 1.893 -48.080 7.518 1.00 48.95 452 ALA B C 1
ATOM 5819 O O . ALA B 2 452 ? 1.714 -47.505 6.439 1.00 42.50 452 ALA B O 1
ATOM 5821 N N . PRO B 2 453 ? 0.880 -48.591 8.229 1.00 53.47 453 PRO B N 1
ATOM 5822 C CA . PRO B 2 453 ? -0.483 -48.603 7.657 1.00 52.70 453 PRO B CA 1
ATOM 5823 C C . PRO B 2 453 ? -1.005 -47.239 7.230 1.00 51.57 453 PRO B C 1
ATOM 5824 O O . PRO B 2 453 ? -1.635 -47.134 6.170 1.00 60.06 453 PRO B O 1
ATOM 5828 N N . GLY B 2 454 ? -0.774 -46.192 8.018 1.00 48.84 454 GLY B N 1
ATOM 5829 C CA . GLY B 2 454 ? -1.242 -44.871 7.631 1.00 48.38 454 GLY B CA 1
ATOM 5830 C C . GLY B 2 454 ? -0.203 -44.024 6.915 1.00 44.93 454 GLY B C 1
ATOM 5831 O O . GLY B 2 454 ? -0.337 -42.799 6.855 1.00 43.36 454 GLY B O 1
ATOM 5832 N N . GLY B 2 455 ? 0.831 -44.658 6.360 1.00 44.30 455 GLY B N 1
ATOM 5833 C CA . GLY B 2 455 ? 1.934 -43.925 5.751 1.00 38.96 455 GLY B CA 1
ATOM 5834 C C . GLY B 2 455 ? 1.735 -43.475 4.316 1.00 41.44 455 GLY B C 1
ATOM 5835 O O . GLY B 2 455 ? 2.596 -42.760 3.789 1.00 31.94 455 GLY B O 1
ATOM 5836 N N . GLY B 2 456 ? 0.639 -43.866 3.668 1.00 37.83 456 GLY B N 1
ATOM 5837 C CA . GLY B 2 456 ? 0.389 -43.504 2.288 1.00 35.19 456 GLY B CA 1
ATOM 5838 C C . GLY B 2 456 ? -0.431 -42.233 2.160 1.00 35.36 456 GLY B C 1
ATOM 5839 O O . GLY B 2 456 ? -0.714 -41.534 3.134 1.00 36.01 456 GLY B O 1
ATOM 5840 N N . TRP B 2 457 ? -0.800 -41.925 0.917 1.00 37.06 457 TRP B N 1
ATOM 5841 C CA . TRP B 2 457 ? -1.722 -40.825 0.665 1.00 35.50 457 TRP B CA 1
ATOM 5842 C C . TRP B 2 457 ? -3.120 -41.193 1.147 1.00 40.11 457 TRP B C 1
ATOM 5843 O O . TRP B 2 457 ? -3.483 -42.369 1.224 1.00 39.94 457 TRP B O 1
ATOM 5854 N N . LYS B 2 458 ? -3.909 -40.164 1.476 1.00 37.23 458 LYS B N 1
ATOM 5855 C CA . LYS B 2 458 ? -5.203 -40.385 2.122 1.00 47.20 458 LYS B CA 1
ATOM 5856 C C . LYS B 2 458 ? -6.171 -41.136 1.215 1.00 48.45 458 LYS B C 1
ATOM 5857 O O . LYS B 2 458 ? -6.914 -42.011 1.674 1.00 45.57 458 LYS B O 1
ATOM 5863 N N . ASN B 2 459 ? -6.198 -40.795 -0.068 1.00 40.35 459 ASN B N 1
ATOM 5864 C CA . ASN B 2 459 ? -7.129 -41.401 -1.010 1.00 43.22 459 ASN B CA 1
ATOM 5865 C C . ASN B 2 459 ? -6.578 -41.181 -2.413 1.00 42.14 459 ASN B C 1
ATOM 5866 O O . ASN B 2 459 ? -5.513 -40.585 -2.593 1.00 39.80 459 ASN B O 1
ATOM 5871 N N . GLU B 2 460 ? -7.312 -41.664 -3.418 1.00 39.85 460 GLU B N 1
ATOM 5872 C CA . GLU B 2 460 ? -6.799 -41.568 -4.781 1.00 43.17 460 GLU B CA 1
ATOM 5873 C C . GLU B 2 460 ? -6.786 -40.133 -5.290 1.00 39.51 460 GLU B C 1
ATOM 5874 O O . GLU B 2 460 ? -5.890 -39.765 -6.056 1.00 38.99 460 GLU B O 1
ATOM 5880 N N . ASP B 2 461 ? -7.760 -39.312 -4.891 1.00 39.61 461 ASP B N 1
ATOM 5881 C CA . ASP B 2 461 ? -7.728 -37.905 -5.283 1.00 40.80 461 ASP B CA 1
ATOM 5882 C C . ASP B 2 461 ? -6.427 -37.241 -4.850 1.00 41.17 461 ASP B C 1
ATOM 5883 O O . ASP B 2 461 ? -5.806 -36.508 -5.631 1.00 37.96 461 ASP B O 1
ATOM 5888 N N . GLU B 2 462 ? -5.980 -37.504 -3.619 1.00 35.36 462 GLU B N 1
ATOM 5889 C CA . GLU B 2 462 ? -4.765 -36.850 -3.145 1.00 34.68 462 GLU B CA 1
ATOM 5890 C C . GLU B 2 462 ? -3.524 -37.463 -3.771 1.00 29.85 462 GLU B C 1
ATOM 5891 O O . GLU B 2 462 ? -2.565 -36.744 -4.088 1.00 35.02 462 GLU B O 1
ATOM 5897 N N . ARG B 2 463 ? -3.500 -38.789 -3.942 1.00 32.99 463 ARG B N 1
ATOM 5898 C CA . ARG B 2 463 ? -2.317 -39.400 -4.546 1.00 33.00 463 ARG B CA 1
ATOM 5899 C C . ARG B 2 463 ? -2.164 -38.968 -6.002 1.00 36.05 463 ARG B C 1
ATOM 5900 O O . ARG B 2 463 ? -1.049 -38.688 -6.464 1.00 31.99 463 ARG B O 1
ATOM 5908 N N . GLN B 2 464 ? -3.271 -38.893 -6.736 1.00 32.78 464 GLN B N 1
ATOM 5909 C CA . GLN B 2 464 ? -3.174 -38.480 -8.134 1.00 32.50 464 GLN B CA 1
ATOM 5910 C C . GLN B 2 464 ? -2.836 -36.999 -8.256 1.00 32.78 464 GLN B C 1
ATOM 5911 O O . GLN B 2 464 ? -2.146 -36.599 -9.202 1.00 35.55 464 GLN B O 1
ATOM 5917 N N . ASN B 2 465 ? -3.314 -36.171 -7.325 1.00 30.80 465 ASN B N 1
ATOM 5918 C CA . ASN B 2 465 ? -2.907 -34.772 -7.335 1.00 35.38 465 ASN B CA 1
ATOM 5919 C C . ASN B 2 465 ? -1.411 -34.650 -7.083 1.00 35.16 465 ASN B C 1
ATOM 5920 O O . ASN B 2 465 ? -0.735 -33.820 -7.702 1.00 33.92 465 ASN B O 1
ATOM 5925 N N . ALA B 2 466 ? -0.868 -35.490 -6.193 1.00 30.15 466 ALA B N 1
ATOM 5926 C CA . ALA B 2 466 ? 0.575 -35.494 -5.954 1.00 31.92 466 ALA B CA 1
ATOM 5927 C C . ALA B 2 466 ? 1.348 -35.960 -7.185 1.00 29.94 466 ALA B C 1
ATOM 5928 O O . ALA B 2 466 ? 2.350 -35.334 -7.568 1.00 28.20 466 ALA B O 1
ATOM 5930 N N . ARG B 2 467 ? 0.899 -37.044 -7.833 1.00 28.82 467 ARG B N 1
ATOM 5931 C CA . ARG B 2 467 ? 1.593 -37.503 -9.035 1.00 29.43 467 ARG B CA 1
ATOM 5932 C C . ARG B 2 467 ? 1.618 -36.414 -10.100 1.00 33.05 467 ARG B C 1
ATOM 5933 O O . ARG B 2 467 ? 2.664 -36.162 -10.718 1.00 29.80 467 ARG B O 1
ATOM 5941 N N . ARG B 2 468 ? 0.474 -35.759 -10.327 1.00 30.06 468 ARG B N 1
ATOM 5942 C CA . ARG B 2 468 ? 0.400 -34.696 -11.331 1.00 31.52 468 ARG B CA 1
ATOM 5943 C C . ARG B 2 468 ? 1.382 -33.568 -11.021 1.00 31.07 468 ARG B C 1
ATOM 5944 O O . ARG B 2 468 ? 2.134 -33.133 -11.901 1.00 31.05 468 ARG B O 1
ATOM 5952 N N . GLU B 2 469 ? 1.387 -33.076 -9.773 1.00 28.92 469 GLU B N 1
ATOM 5953 C CA . GLU B 2 469 ? 2.252 -31.942 -9.437 1.00 30.99 469 GLU B CA 1
ATOM 5954 C C . GLU B 2 469 ? 3.720 -32.306 -9.558 1.00 29.19 469 GLU B C 1
ATOM 5955 O O . GLU B 2 469 ? 4.535 -31.499 -10.022 1.00 30.40 469 GLU B O 1
ATOM 5961 N N . ILE B 2 470 ? 4.088 -33.497 -9.089 1.00 26.47 470 ILE B N 1
ATOM 5962 C CA . ILE B 2 470 ? 5.494 -33.880 -9.058 1.00 27.45 470 ILE B CA 1
ATOM 5963 C C . ILE B 2 470 ? 6.020 -34.100 -10.474 1.00 30.33 470 ILE B C 1
ATOM 5964 O O . ILE B 2 470 ? 7.121 -33.649 -10.829 1.00 25.23 470 ILE B O 1
ATOM 5969 N N . TRP B 2 471 ? 5.233 -34.776 -11.305 1.00 28.50 471 TRP B N 1
ATOM 5970 C CA . TRP B 2 471 ? 5.594 -34.969 -12.707 1.00 28.98 471 TRP B CA 1
ATOM 5971 C C . TRP B 2 471 ? 5.629 -33.639 -13.455 1.00 28.22 471 TRP B C 1
ATOM 5972 O O . TRP B 2 471 ? 6.558 -33.369 -14.231 1.00 26.71 471 TRP B O 1
ATOM 5983 N N . ALA B 2 472 ? 4.614 -32.794 -13.250 1.00 26.49 472 ALA B N 1
ATOM 5984 C CA . ALA B 2 472 ? 4.503 -31.584 -14.066 1.00 29.19 472 ALA B CA 1
ATOM 5985 C C . ALA B 2 472 ? 5.624 -30.602 -13.754 1.00 27.15 472 ALA B C 1
ATOM 5986 O O . ALA B 2 472 ? 6.124 -29.908 -14.654 1.00 28.72 472 ALA B O 1
ATOM 5988 N N . ASN B 2 473 ? 6.029 -30.527 -12.489 1.00 25.76 473 ASN B N 1
ATOM 5989 C CA . ASN B 2 473 ? 7.121 -29.639 -12.102 1.00 26.23 473 ASN B CA 1
ATOM 5990 C C . ASN B 2 473 ? 8.479 -30.215 -12.470 1.00 25.32 473 ASN B C 1
ATOM 5991 O O . ASN B 2 473 ? 9.401 -29.455 -12.787 1.00 27.74 473 ASN B O 1
ATOM 5996 N N . ALA B 2 474 ? 8.634 -31.541 -12.423 1.00 25.70 474 ALA B N 1
ATOM 5997 C CA . ALA B 2 474 ? 9.894 -32.128 -12.866 1.00 26.21 474 ALA B CA 1
ATOM 5998 C C . ALA B 2 474 ? 10.174 -31.789 -14.325 1.00 28.24 474 ALA B C 1
ATOM 5999 O O . ALA B 2 474 ? 11.338 -31.691 -14.725 1.00 27.39 474 ALA B O 1
ATOM 6001 N N . LEU B 2 475 ? 9.127 -31.592 -15.124 1.00 25.17 475 LEU B N 1
ATOM 6002 C CA . LEU B 2 475 ? 9.261 -31.275 -16.540 1.00 26.99 475 LEU B CA 1
ATOM 6003 C C . LEU B 2 475 ? 9.074 -29.784 -16.833 1.00 31.28 475 LEU B C 1
ATOM 6004 O O . LEU B 2 475 ? 8.764 -29.412 -17.978 1.00 28.73 475 LEU B O 1
ATOM 6009 N N . GLY B 2 476 ? 9.282 -28.921 -15.833 1.00 27.79 476 GLY B N 1
ATOM 6010 C CA . GLY B 2 476 ? 9.078 -27.489 -15.979 1.00 29.76 476 GLY B CA 1
ATOM 6011 C C . GLY B 2 476 ? 10.286 -26.646 -16.351 1.00 29.02 476 GLY B C 1
ATOM 6012 O O . GLY B 2 476 ? 10.136 -25.435 -16.554 1.00 28.05 476 GLY B O 1
ATOM 6013 N N . TRP B 2 477 ? 11.480 -27.228 -16.444 1.00 27.31 477 TRP B N 1
ATOM 6014 C CA . TRP B 2 477 ? 12.667 -26.465 -16.814 1.00 28.15 477 TRP B CA 1
ATOM 6015 C C . TRP B 2 477 ? 12.726 -26.274 -18.327 1.00 30.77 477 TRP B C 1
ATOM 6016 O O . TRP B 2 477 ? 12.496 -27.219 -19.086 1.00 28.18 477 TRP B O 1
ATOM 6027 N N . ILE B 2 478 ? 13.025 -25.047 -18.763 1.00 25.89 478 ILE B N 1
ATOM 6028 C CA . ILE B 2 478 ? 13.124 -24.722 -20.182 1.00 25.88 478 ILE B CA 1
ATOM 6029 C C . ILE B 2 478 ? 14.411 -23.948 -20.419 1.00 29.78 478 ILE B C 1
ATOM 6030 O O . ILE B 2 478 ? 14.966 -23.317 -19.516 1.00 30.84 478 ILE B O 1
ATOM 6035 N N . GLU B 2 479 ? 14.891 -24.019 -21.655 1.00 30.17 479 GLU B N 1
ATOM 6036 C CA . GLU B 2 479 ? 15.907 -23.100 -22.128 1.00 34.81 479 GLU B CA 1
ATOM 6037 C C . GLU B 2 479 ? 15.216 -21.868 -22.690 1.00 37.79 479 GLU B C 1
ATOM 6038 O O . GLU B 2 479 ? 14.355 -21.980 -23.571 1.00 38.98 479 GLU B O 1
ATOM 6044 N N . GLU B 2 480 ? 15.597 -20.696 -22.195 1.00 35.21 480 GLU B N 1
ATOM 6045 C CA . GLU B 2 480 ? 14.934 -19.472 -22.634 1.00 45.16 480 GLU B CA 1
ATOM 6046 C C . GLU B 2 480 ? 15.343 -19.095 -24.054 1.00 49.36 480 GLU B C 1
ATOM 6047 O O . GLU B 2 480 ? 16.530 -18.940 -24.366 1.00 37.55 480 GLU B O 1
ATOM 6053 N N . GLU B 2 481 ? 14.339 -18.969 -24.910 1.00 50.49 481 GLU B N 1
ATOM 6054 C CA . GLU B 2 481 ? 14.451 -18.435 -26.258 1.00 54.07 481 GLU B CA 1
ATOM 6055 C C . GLU B 2 481 ? 15.283 -17.161 -26.285 1.00 46.21 481 GLU B C 1
ATOM 6056 O O . GLU B 2 481 ? 14.961 -16.181 -25.606 1.00 51.95 481 GLU B O 1
ATOM 6062 N N . GLY B 2 482 ? 16.370 -17.180 -27.056 1.00 50.25 482 GLY B N 1
ATOM 6063 C CA . GLY B 2 482 ? 17.225 -16.024 -27.203 1.00 46.79 482 GLY B CA 1
ATOM 6064 C C . GLY B 2 482 ? 18.212 -15.785 -26.079 1.00 49.48 482 GLY B C 1
ATOM 6065 O O . GLY B 2 482 ? 18.928 -14.777 -26.117 1.00 42.31 482 GLY B O 1
ATOM 6066 N N . GLY B 2 483 ? 18.279 -16.663 -25.082 1.00 41.80 483 GLY B N 1
ATOM 6067 C CA . GLY B 2 483 ? 19.186 -16.484 -23.966 1.00 39.55 483 GLY B CA 1
ATOM 6068 C C . GLY B 2 483 ? 20.537 -17.155 -24.098 1.00 37.26 483 GLY B C 1
ATOM 6069 O O . GLY B 2 483 ? 21.324 -17.132 -23.143 1.00 36.77 483 GLY B O 1
ATOM 6070 N N . GLU B 2 484 ? 20.837 -17.742 -25.254 1.00 33.63 484 GLU B N 1
ATOM 6071 C CA . GLU B 2 484 ? 22.080 -18.479 -25.429 1.00 31.91 484 GLU B CA 1
ATOM 6072 C C . GLU B 2 484 ? 23.269 -17.519 -25.472 1.00 39.91 484 GLU B C 1
ATOM 6073 O O . GLU B 2 484 ? 23.196 -16.440 -26.068 1.00 33.71 484 GLU B O 1
ATOM 6079 N N . ILE B 2 485 ? 24.366 -17.904 -24.819 1.00 31.31 485 ILE B N 1
ATOM 6080 C CA . ILE B 2 485 ? 25.644 -17.193 -24.916 1.00 30.57 485 ILE B CA 1
ATOM 6081 C C . ILE B 2 485 ? 26.728 -18.247 -25.122 1.00 31.69 485 ILE B C 1
ATOM 6082 O O . ILE B 2 485 ? 27.063 -18.972 -24.181 1.00 30.18 485 ILE B O 1
ATOM 6087 N N . ILE B 2 486 ? 27.282 -18.339 -26.333 1.00 29.55 486 ILE B N 1
ATOM 6088 C CA . ILE B 2 486 ? 28.312 -19.336 -26.615 1.00 24.91 486 ILE B CA 1
ATOM 6089 C C . ILE B 2 486 ? 29.630 -18.590 -26.788 1.00 32.88 486 ILE B C 1
ATOM 6090 O O . ILE B 2 486 ? 29.950 -18.132 -27.890 1.00 29.82 486 ILE B O 1
ATOM 6095 N N . VAL B 2 487 ? 30.420 -18.507 -25.714 1.00 29.15 487 VAL B N 1
ATOM 6096 C CA . VAL B 2 487 ? 31.719 -17.841 -25.782 1.00 29.87 487 VAL B CA 1
ATOM 6097 C C . VAL B 2 487 ? 32.628 -18.598 -26.739 1.00 29.82 487 VAL B C 1
ATOM 6098 O O . VAL B 2 487 ? 32.733 -19.831 -26.677 1.00 28.40 487 VAL B O 1
ATOM 6102 N N . GLY B 2 488 ? 33.281 -17.861 -27.641 1.00 31.09 488 GLY B N 1
ATOM 6103 C CA . GLY B 2 488 ? 34.237 -18.438 -28.564 1.00 30.10 488 GLY B CA 1
ATOM 6104 C C . GLY B 2 488 ? 33.663 -18.944 -29.866 1.00 32.97 488 GLY B C 1
ATOM 6105 O O . GLY B 2 488 ? 34.431 -19.414 -30.719 1.00 31.46 488 GLY B O 1
ATOM 6106 N N . GLY B 2 489 ? 32.353 -18.873 -30.052 1.00 28.48 489 GLY B N 1
ATOM 6107 C CA . GLY B 2 489 ? 31.731 -19.285 -31.295 1.00 30.08 489 GLY B CA 1
ATOM 6108 C C . GLY B 2 489 ? 30.967 -20.590 -31.138 1.00 30.25 489 GLY B C 1
ATOM 6109 O O . GLY B 2 489 ? 31.134 -21.341 -30.176 1.00 30.13 489 GLY B O 1
ATOM 6110 N N . LYS B 2 490 ? 30.139 -20.868 -32.151 1.00 29.43 490 LYS B N 1
ATOM 6111 C CA . LYS B 2 490 ? 29.136 -21.922 -32.017 1.00 27.82 490 LYS B CA 1
ATOM 6112 C C . LYS B 2 490 ? 29.728 -23.326 -31.998 1.00 27.56 490 LYS B C 1
ATOM 6113 O O . LYS B 2 490 ? 29.069 -24.243 -31.492 1.00 28.21 490 LYS B O 1
ATOM 6119 N N . ASP B 2 491 ? 30.956 -23.521 -32.490 1.00 26.16 491 ASP B N 1
ATOM 6120 C CA . ASP B 2 491 ? 31.580 -24.833 -32.326 1.00 24.34 491 ASP B CA 1
ATOM 6121 C C . ASP B 2 491 ? 31.871 -25.184 -30.869 1.00 25.38 491 ASP B C 1
ATOM 6122 O O . ASP B 2 491 ? 32.135 -26.356 -30.578 1.00 25.91 491 ASP B O 1
ATOM 6127 N N . ASN B 2 492 ? 31.836 -24.221 -29.950 1.00 23.52 492 ASN B N 1
ATOM 6128 C CA . ASN B 2 492 ? 31.988 -24.544 -28.537 1.00 24.73 492 ASN B CA 1
ATOM 6129 C C . ASN B 2 492 ? 30.682 -24.963 -27.876 1.00 27.37 492 ASN B C 1
ATOM 6130 O O . ASN B 2 492 ? 30.703 -25.319 -26.696 1.00 27.23 492 ASN B O 1
ATOM 6135 N N . ARG B 2 493 ? 29.557 -24.922 -28.585 1.00 26.49 493 ARG B N 1
ATOM 6136 C CA . ARG B 2 493 ? 28.269 -25.199 -27.951 1.00 29.81 493 ARG B CA 1
ATOM 6137 C C . ARG B 2 493 ? 28.161 -26.663 -27.546 1.00 30.05 493 ARG B C 1
ATOM 6138 O O . ARG B 2 493 ? 28.491 -27.559 -28.328 1.00 26.74 493 ARG B O 1
ATOM 6146 N N . ILE B 2 494 ? 27.704 -26.910 -26.316 1.00 25.30 494 ILE B N 1
ATOM 6147 C CA . ILE B 2 494 ? 27.346 -28.267 -25.916 1.00 27.85 494 ILE B CA 1
ATOM 6148 C C . ILE B 2 494 ? 25.850 -28.326 -25.628 1.00 26.77 494 ILE B C 1
ATOM 6149 O O . ILE B 2 494 ? 25.153 -27.304 -25.675 1.00 28.25 494 ILE B O 1
ATOM 6154 N N . ASN B 2 495 ? 25.343 -29.526 -25.353 1.00 24.88 495 ASN B N 1
ATOM 6155 C CA . ASN B 2 495 ? 23.914 -29.696 -25.161 1.00 24.16 495 ASN B CA 1
ATOM 6156 C C . ASN B 2 495 ? 23.487 -29.159 -23.795 1.00 26.76 495 ASN B C 1
ATOM 6157 O O . ASN B 2 495 ? 24.306 -28.867 -22.928 1.00 26.69 495 ASN B O 1
ATOM 6162 N N . THR B 2 496 ? 22.174 -29.011 -23.642 1.00 29.41 496 THR B N 1
ATOM 6163 C CA . THR B 2 496 ? 21.549 -28.359 -22.499 1.00 27.55 496 THR B CA 1
ATOM 6164 C C . THR B 2 496 ? 21.260 -29.394 -21.420 1.00 26.94 496 THR B C 1
ATOM 6165 O O . THR B 2 496 ? 20.545 -30.366 -21.675 1.00 28.67 496 THR B O 1
ATOM 6169 N N . THR B 2 497 ? 21.799 -29.192 -20.220 1.00 28.54 497 THR B N 1
ATOM 6170 C CA . THR B 2 497 ? 21.441 -30.087 -19.128 1.00 26.09 497 THR B CA 1
ATOM 6171 C C . THR B 2 497 ? 20.255 -29.500 -18.359 1.00 28.42 497 THR B C 1
ATOM 6172 O O . THR B 2 497 ? 19.882 -28.337 -18.539 1.00 28.84 497 THR B O 1
ATOM 6176 N N . THR B 2 498 ? 19.680 -30.363 -17.564 1.00 24.78 498 THR B N 1
ATOM 6177 C CA . THR B 2 498 ? 18.547 -29.932 -16.758 1.00 25.89 498 THR B CA 1
ATOM 6178 C C . THR B 2 498 ? 19.064 -29.581 -15.372 1.00 24.42 498 THR B C 1
ATOM 6179 O O . THR B 2 498 ? 19.638 -30.406 -14.751 1.00 26.47 498 THR B O 1
ATOM 6183 N N . PRO B 2 499 ? 18.694 -28.418 -14.802 1.00 23.66 499 PRO B N 1
ATOM 6184 C CA . PRO B 2 499 ? 18.947 -28.110 -13.410 1.00 25.91 499 PRO B CA 1
ATOM 6185 C C . PRO B 2 499 ? 18.204 -29.148 -12.535 1.00 42.97 499 PRO B C 1
ATOM 6186 O O . PRO B 2 499 ? 17.215 -29.655 -12.925 1.00 65.38 499 PRO B O 1
ATOM 6190 N N . VAL B 2 500 ? 18.727 -29.391 -11.353 1.00 40.82 500 VAL B N 1
ATOM 6191 C CA . VAL B 2 500 ? 18.198 -30.364 -10.354 1.00 25.26 500 VAL B CA 1
ATOM 6192 C C . VAL B 2 500 ? 18.572 -31.807 -10.714 1.00 27.62 500 VAL B C 1
ATOM 6193 O O . VAL B 2 500 ? 19.192 -32.405 -9.873 1.00 26.40 500 VAL B O 1
ATOM 6197 N N . PHE B 2 501 ? 18.229 -32.309 -11.908 1.00 23.61 501 PHE B N 1
ATOM 6198 C CA . PHE B 2 501 ? 18.535 -33.702 -12.203 1.00 24.97 501 PHE B CA 1
ATOM 6199 C C . PHE B 2 501 ? 19.929 -33.904 -12.783 1.00 26.21 501 PHE B C 1
ATOM 6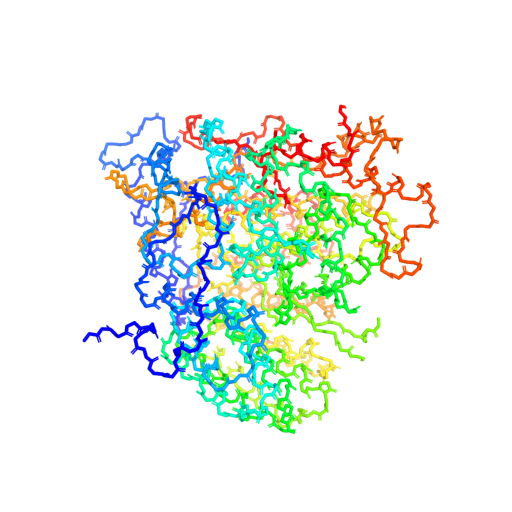200 O O . PHE B 2 501 ? 20.548 -34.940 -12.530 1.00 26.01 501 PHE B O 1
ATOM 6208 N N . ASN B 2 502 ? 20.418 -32.937 -13.572 1.00 24.65 502 ASN B N 1
ATOM 6209 C CA . ASN B 2 502 ? 21.676 -33.022 -14.336 1.00 22.91 502 ASN B CA 1
ATOM 6210 C C . ASN B 2 502 ? 21.707 -34.189 -15.331 1.00 26.04 502 ASN B C 1
ATOM 6211 O O . ASN B 2 502 ? 22.703 -34.911 -15.444 1.00 25.40 502 ASN B O 1
ATOM 6216 N N . ILE B 2 503 ? 20.623 -34.364 -16.086 1.00 25.56 503 ILE B N 1
ATOM 6217 C CA . ILE B 2 503 ? 20.663 -35.118 -17.336 1.00 22.68 503 ILE B CA 1
ATOM 6218 C C . ILE B 2 503 ? 19.982 -34.262 -18.391 1.00 23.71 503 ILE B C 1
ATOM 6219 O O . ILE B 2 503 ? 19.211 -33.351 -18.077 1.00 23.39 503 ILE B O 1
ATOM 6224 N N . LEU B 2 504 ? 20.274 -34.557 -19.662 1.00 25.33 504 LEU B N 1
ATOM 6225 C CA . LEU B 2 504 ? 19.630 -33.805 -20.730 1.00 25.44 504 LEU B CA 1
ATOM 6226 C C . LEU B 2 504 ? 18.115 -33.931 -20.637 1.00 24.79 504 LEU B C 1
ATOM 6227 O O . LEU B 2 504 ? 17.580 -34.989 -20.304 1.00 24.72 504 LEU B O 1
ATOM 6232 N N . GLY B 2 505 ? 17.419 -32.844 -20.973 1.00 22.12 505 GLY B N 1
ATOM 6233 C CA . GLY B 2 505 ? 15.968 -32.902 -21.056 1.00 28.47 505 GLY B CA 1
ATOM 6234 C C . GLY B 2 505 ? 15.457 -33.973 -22.006 1.00 28.57 505 GLY B C 1
ATOM 6235 O O . GLY B 2 505 ? 14.409 -34.584 -21.755 1.00 26.03 505 GLY B O 1
ATOM 6236 N N . LEU B 2 506 ? 16.187 -34.236 -23.099 1.00 25.57 506 LEU B N 1
ATOM 6237 C CA . LEU B 2 506 ? 15.753 -35.281 -24.032 1.00 28.74 506 LEU B CA 1
ATOM 6238 C C . LEU B 2 506 ? 15.906 -36.684 -23.449 1.00 30.54 506 LEU B C 1
ATOM 6239 O O . LEU B 2 506 ? 15.347 -37.634 -24.015 1.00 27.64 506 LEU B O 1
ATOM 6244 N N . ARG B 2 507 ? 16.662 -36.842 -22.357 1.00 25.96 507 ARG B N 1
ATOM 6245 C CA . ARG B 2 507 ? 16.678 -38.086 -21.590 1.00 27.71 507 ARG B CA 1
ATOM 6246 C C . ARG B 2 507 ? 15.637 -38.081 -20.478 1.00 27.89 507 ARG B C 1
ATOM 6247 O O . ARG B 2 507 ? 14.967 -39.093 -20.247 1.00 25.72 507 ARG B O 1
ATOM 6255 N N . LEU B 2 508 ? 15.504 -36.950 -19.785 1.00 24.19 508 LEU B N 1
ATOM 6256 C CA . LEU B 2 508 ? 14.595 -36.870 -18.644 1.00 25.53 508 LEU B CA 1
ATOM 6257 C C . LEU B 2 508 ? 13.155 -37.142 -19.068 1.00 27.20 508 LEU B C 1
ATOM 6258 O O . LEU B 2 508 ? 12.436 -37.898 -18.405 1.00 25.79 508 LEU B O 1
ATOM 6263 N N . LYS B 2 509 ? 12.718 -36.559 -20.188 1.00 26.70 509 LYS B N 1
ATOM 6264 C CA . LYS B 2 509 ? 11.291 -36.621 -20.502 1.00 27.01 509 LYS B CA 1
ATOM 6265 C C . LYS B 2 509 ? 10.819 -38.037 -20.821 1.00 26.91 509 LYS B C 1
ATOM 6266 O O . LYS B 2 509 ? 9.839 -38.485 -20.199 1.00 25.82 509 LYS B O 1
ATOM 6272 N N . PRO B 2 510 ? 11.443 -38.797 -21.733 1.00 27.04 510 PRO B N 1
ATOM 6273 C CA . PRO B 2 510 ? 10.954 -40.175 -21.963 1.00 31.12 510 PRO B CA 1
ATOM 6274 C C . PRO B 2 510 ? 11.159 -41.098 -20.769 1.00 29.98 510 PRO B C 1
ATOM 6275 O O . PRO B 2 510 ? 10.397 -42.063 -20.619 1.00 25.90 510 PRO B O 1
ATOM 6279 N N . PHE B 2 511 ? 12.160 -40.825 -19.926 1.00 26.97 511 PHE B N 1
ATOM 6280 C CA . PHE B 2 511 ? 12.411 -41.647 -18.748 1.00 27.98 511 PHE B CA 1
ATOM 6281 C C . PHE B 2 511 ? 11.305 -41.465 -17.719 1.00 29.08 511 PHE B C 1
ATOM 6282 O O . PHE B 2 511 ? 10.675 -42.440 -17.293 1.00 25.83 511 PHE B O 1
ATOM 6290 N N . ILE B 2 512 ? 11.028 -40.216 -17.332 1.00 26.46 512 ILE B N 1
ATOM 6291 C CA . ILE B 2 512 ? 9.993 -40.015 -16.322 1.00 28.46 512 ILE B CA 1
ATOM 6292 C C . ILE B 2 512 ? 8.617 -40.338 -16.897 1.00 30.07 512 ILE B C 1
ATOM 6293 O O . ILE B 2 512 ? 7.739 -40.814 -16.165 1.00 28.43 512 ILE B O 1
ATOM 6298 N N . ASN B 2 513 ? 8.410 -40.137 -18.211 1.00 28.88 513 ASN B N 1
ATOM 6299 C CA . ASN B 2 513 ? 7.132 -40.515 -18.813 1.00 28.70 513 ASN B CA 1
ATOM 6300 C C . ASN B 2 513 ? 6.914 -42.022 -18.756 1.00 29.10 513 ASN B C 1
ATOM 6301 O O . ASN B 2 513 ? 5.771 -42.480 -18.618 1.00 32.18 513 ASN B O 1
ATOM 6306 N N . TYR B 2 514 ? 7.989 -42.803 -18.851 1.00 26.92 514 TYR B N 1
ATOM 6307 C CA . TYR B 2 514 ? 7.863 -44.252 -18.753 1.00 29.41 514 TYR B CA 1
ATOM 6308 C C . TYR B 2 514 ? 7.304 -44.662 -17.395 1.00 29.70 514 TYR B C 1
ATOM 6309 O O . TYR B 2 514 ? 6.353 -45.448 -17.320 1.00 27.50 514 TYR B O 1
ATOM 6318 N N . PHE B 2 515 ? 7.875 -44.133 -16.308 1.00 27.93 515 PHE B N 1
ATOM 6319 C CA . PHE B 2 515 ? 7.475 -44.593 -14.984 1.00 28.51 515 PHE B CA 1
ATOM 6320 C C . PHE B 2 515 ? 6.134 -44.024 -14.552 1.00 30.04 515 PHE B C 1
ATOM 6321 O O . PHE B 2 515 ? 5.452 -44.640 -13.728 1.00 32.76 515 PHE B O 1
ATOM 6329 N N . TYR B 2 516 ? 5.710 -42.904 -15.125 1.00 25.55 516 TYR B N 1
ATOM 6330 C CA . TYR B 2 516 ? 4.371 -42.400 -14.854 1.00 28.97 516 TYR B CA 1
ATOM 6331 C C . TYR B 2 516 ? 3.357 -42.828 -15.914 1.00 27.51 516 TYR B C 1
ATOM 6332 O O . TYR B 2 516 ? 2.189 -42.438 -15.821 1.00 28.01 516 TYR B O 1
ATOM 6341 N N . CYS B 2 517 ? 3.781 -43.618 -16.909 1.00 27.90 517 CYS B N 1
ATOM 6342 C CA . CYS B 2 517 ? 2.910 -44.122 -17.982 1.00 33.04 517 CYS B CA 1
ATOM 6343 C C . CYS B 2 517 ? 2.242 -42.995 -18.772 1.00 35.60 517 CYS B C 1
ATOM 6344 O O . CYS B 2 517 ? 1.082 -43.101 -19.172 1.00 33.89 517 CYS B O 1
ATOM 6347 N N . GLN B 2 518 ? 2.982 -41.922 -19.025 1.00 31.08 518 GLN B N 1
ATOM 6348 C CA . GLN B 2 518 ? 2.494 -40.814 -19.830 1.00 31.89 518 GLN B CA 1
ATOM 6349 C C . GLN B 2 518 ? 3.093 -40.899 -21.232 1.00 32.21 518 GLN B C 1
ATOM 6350 O O . GLN B 2 518 ? 4.124 -41.538 -21.449 1.00 33.94 518 GLN B O 1
ATOM 6356 N N . GLU B 2 519 ? 2.448 -40.236 -22.181 1.00 36.18 519 GLU B N 1
ATOM 6357 C CA . GLU B 2 519 ? 3.013 -40.206 -23.532 1.00 45.20 519 GLU B CA 1
ATOM 6358 C C . GLU B 2 519 ? 2.564 -39.011 -24.382 1.00 48.70 519 GLU B C 1
ATOM 6359 O O . GLU B 2 519 ? 1.822 -38.138 -23.928 1.00 48.18 519 GLU B O 1
#

Radius of gyration: 26.59 Å; Cα contacts (8 Å, |Δi|>4): 1389; chains: 2; bounding box: 64×81×67 Å

Nearest PDB structures (foldseek):
  7t0c-assembly1_A  TM=1.002E+00  e=2.550E-44  Cryptococcus neoformans H99
  7t0e-assembly1_A  TM=1.002E+00  e=1.269E-42  Cryptococcus neoformans H99
  3q7f-assembly1_A  TM=9.994E-01  e=2.175E-42  Cryptococcus neoformans H99
  3q79-assembly1_A  TM=9.980E-01  e=6.391E-42  Cryptococcus neoformans H99
  3e37-assembly1_A  TM=9.075E-01  e=9.687E-17  Homo sapiens